Protein AF-0000000084827820 (afdb_homodimer)

Foldseek 3Di:
DDDPPDPDPPPPDPVVVPLDQDPVLCQVQVKAWDPDDDDDQTWIAHLPPRDIDRDSDPVSSVVVSVVCVVVCVVQPVDSVSSVVSSLVSVVVVVVVVLVPVPPPPPVSVLLLVLLQVLLVCLLVLHALQCQVVVLVVCCVVPVPPVSSVPRDSHNVSSLVSLLLVLLVLLLVVQVQLVPFQAKEKEWEWDAAPVRWIKIWIKMWTQRLSVLDIDIATNFMFTQPDDLALVSVLVRVVVVCVVSVHDCQRYAEYEYEYDPVCVNRVVSVVVVSCVVDLFRHHYAYFLLVLLVVLLVVLCVLVVVLLVLLLVLLCLQPVDPVSLVQQQVVCVVVPHPDRHAQHDDPVDLLSVLVNLLVCVSSVVSSLVSCVVRPVPSSVQCVDLQSVLVSLVCNQCVVVSSVLSVQSLDPLDFLQNNLVSLVVSLVVLVVCLVCCVPVVDPVVRPVSNVRPPPHSVSSSSSSVSSSVSSCVNCVVSVLVNLQSCCLQPLQDPPCSLVSNVVSCVVCVRNQVSRPVADPPCLSVLSVVVNVDPVLVPDDRVSSLSCCCNPPPSCVNVSSVSSSRRNYDNRNSNVVVLVVSLNVSCDPVNVPDDSSSSGSSSRSNRDDDNSVRDSSVVSVVVVD/DPDPPDPDPDPPDPVPVPLDQDPVLCQVLVKAWDPDPDDDQTWIAHLVPRDIDRDSDPVSSVVVSVVCVVVCVVQPVDSVSSVVSSVVSVVVVVVVVLVVVPPQPPVSVLLLVLLQVLLVCLLVLHALQCQVVVLVVCCVVPVPPVSSVPRDSHNVSSLVSLLLVLLVLLLVVQVQLVPFQAKEKEWEWDAAPVRWIKIWIKMWTQRLVVLDIDIATNFMFTQPDDLALVSVLVRVVVVCVVSVHDCQRYAEYEYEYDPVCVNRVVSVVVVSCVVDLFDHHYAYALLVLLVVLLVVLCVLVVVLLVLLLVLLCLQPVDPVSLVQQQVVCVVVPHPDRHAQHDDPVDLLSVLVNLLVCVSSVVSSLVSCVVRPVPSSVQCVPLQSVLVSLVCNQCVVVSSVLSVQSLDPLDFLQNNLVSLVVSLVVLVVCLVCCVPVVDPVVRPVSNVRPPPHSVSSSSSSVSSSVSSCVNCVVSVLVNLQSCCLQPLQDPPCSLVSNVVSCVVCVRNQVSRPVADPPCLSVLSVVVNPDPVLVPDDRVSSLSCCCNPPPSCVNVSSVSSSRRNYDNRNSNVVVLVVSLNVSCDPVNVPQDSSSSGSSSRSNRDDDNSVRDSSVVSVVVVD

pLDDT: mean 81.7, std 13.77, range [28.91, 98.19]

Structure (mmCIF, N/CA/C/O backbone):
data_AF-0000000084827820-model_v1
#
loop_
_entity.id
_entity.type
_entity.pdbx_description
1 polymer 'HAT C-terminal dimerisation domain-containing protein'
#
loop_
_atom_site.group_PDB
_atom_site.id
_atom_site.type_symbol
_atom_site.label_atom_id
_atom_site.label_alt_id
_atom_site.label_comp_id
_atom_site.label_asym_id
_atom_site.label_entity_id
_atom_site.label_seq_id
_atom_site.pdbx_PDB_ins_code
_atom_site.Cartn_x
_atom_site.Cartn_y
_atom_site.Cartn_z
_atom_site.occupancy
_atom_site.B_iso_or_equiv
_atom_site.auth_seq_id
_atom_site.auth_comp_id
_atom_site.auth_asym_id
_atom_site.auth_atom_id
_atom_site.pdbx_PDB_model_num
ATOM 1 N N . VAL A 1 1 ? 66.062 -42 -76.25 1 28.91 1 VAL A N 1
ATOM 2 C CA . VAL A 1 1 ? 64.75 -41.375 -76.125 1 28.91 1 VAL A CA 1
ATOM 3 C C . VAL A 1 1 ? 64.688 -40.75 -74.75 1 28.91 1 VAL A C 1
ATOM 5 O O . VAL A 1 1 ? 64.75 -41.438 -73.75 1 28.91 1 VAL A O 1
ATOM 8 N N . PRO A 1 2 ? 65 -39.594 -74.5 1 32.31 2 PRO A N 1
ATOM 9 C CA . PRO A 1 2 ? 65.125 -38.906 -73.25 1 32.31 2 PRO A CA 1
ATOM 10 C C . PRO A 1 2 ? 63.812 -38.812 -72.5 1 32.31 2 PRO A C 1
ATOM 12 O O . PRO A 1 2 ? 62.781 -38.562 -73.125 1 32.31 2 PRO A O 1
ATOM 15 N N . LYS A 1 3 ? 63.75 -39.531 -71.312 1 36.53 3 LYS A N 1
ATOM 16 C CA . LYS A 1 3 ? 62.562 -39.719 -70.438 1 36.53 3 LYS A CA 1
ATOM 17 C C . LYS A 1 3 ? 62.062 -38.344 -70 1 36.53 3 LYS A C 1
ATOM 19 O O . LYS A 1 3 ? 62.812 -37.531 -69.5 1 36.53 3 LYS A O 1
ATOM 24 N N . GLU A 1 4 ? 61.062 -37.812 -70.625 1 37.03 4 GLU A N 1
ATOM 25 C CA . GLU A 1 4 ? 60.469 -36.5 -70.375 1 37.03 4 GLU A CA 1
ATOM 26 C C . GLU A 1 4 ? 60.125 -36.312 -68.938 1 37.03 4 GLU A C 1
ATOM 28 O O . GLU A 1 4 ? 59.688 -37.25 -68.25 1 37.03 4 GLU A O 1
ATOM 33 N N . PRO A 1 5 ? 60.688 -35.281 -68.188 1 35.44 5 PRO A N 1
ATOM 34 C CA . PRO A 1 5 ? 60.562 -35 -66.75 1 35.44 5 PRO A CA 1
ATOM 35 C C . PRO A 1 5 ? 59.094 -34.875 -66.312 1 35.44 5 PRO A C 1
ATOM 37 O O . PRO A 1 5 ? 58.219 -34.5 -67.125 1 35.44 5 PRO A O 1
ATOM 40 N N . SER A 1 6 ? 58.625 -35.656 -65.312 1 32.16 6 SER A N 1
ATOM 41 C CA . SER A 1 6 ? 57.312 -35.812 -64.75 1 32.16 6 SER A CA 1
ATOM 42 C C . SER A 1 6 ? 56.75 -34.469 -64.312 1 32.16 6 SER A C 1
ATOM 44 O O . SER A 1 6 ? 57.469 -33.594 -63.844 1 32.16 6 SER A O 1
ATOM 46 N N . THR A 1 7 ? 55.781 -33.906 -64.938 1 31.78 7 THR A N 1
ATOM 47 C CA . THR A 1 7 ? 55 -32.656 -64.75 1 31.78 7 THR A CA 1
ATOM 48 C C . THR A 1 7 ? 54.719 -32.438 -63.281 1 31.78 7 THR A C 1
ATOM 50 O O . THR A 1 7 ? 54.312 -33.375 -62.562 1 31.78 7 THR A O 1
ATOM 53 N N . ALA A 1 8 ? 55.312 -31.406 -62.688 1 38.12 8 ALA A N 1
ATOM 54 C CA . ALA A 1 8 ? 55.188 -30.875 -61.312 1 38.12 8 ALA A CA 1
ATOM 55 C C . ALA A 1 8 ? 53.719 -30.859 -60.906 1 38.12 8 ALA A C 1
ATOM 57 O O . ALA A 1 8 ? 52.875 -30.281 -61.594 1 38.12 8 ALA A O 1
ATOM 58 N N . LYS A 1 9 ? 53.25 -31.875 -60.188 1 35.78 9 LYS A N 1
ATOM 59 C CA . LYS A 1 9 ? 51.938 -32.031 -59.562 1 35.78 9 LYS A CA 1
ATOM 60 C C . LYS A 1 9 ? 51.438 -30.703 -59 1 35.78 9 LYS A C 1
ATOM 62 O O . LYS A 1 9 ? 52.156 -30.031 -58.25 1 35.78 9 LYS A O 1
ATOM 67 N N . LYS A 1 10 ? 50.594 -29.984 -59.656 1 36.91 10 LYS A N 1
ATOM 68 C CA . LYS A 1 10 ? 49.906 -28.766 -59.25 1 36.91 10 LYS A CA 1
ATOM 69 C C . LYS A 1 10 ? 49.375 -28.875 -57.844 1 36.91 10 LYS A C 1
ATOM 71 O O . LYS A 1 10 ? 48.625 -29.797 -57.5 1 36.91 10 LYS A O 1
ATOM 76 N N . SER A 1 11 ? 50.125 -28.438 -56.844 1 36.88 11 SER A N 1
ATOM 77 C CA . SER A 1 11 ? 49.719 -28.297 -55.438 1 36.88 11 SER A CA 1
ATOM 78 C C . SER A 1 11 ? 48.375 -27.531 -55.344 1 36.88 11 SER A C 1
ATOM 80 O O . SER A 1 11 ? 48.25 -26.453 -55.906 1 36.88 11 SER A O 1
ATOM 82 N N . ARG A 1 12 ? 47.25 -28.234 -55.375 1 38.28 12 ARG A N 1
ATOM 83 C CA . ARG A 1 12 ? 45.906 -27.656 -55.219 1 38.28 12 ARG A CA 1
ATOM 84 C C . ARG A 1 12 ? 45.906 -26.578 -54.156 1 38.28 12 ARG A C 1
ATOM 86 O O . ARG A 1 12 ? 46.5 -26.766 -53.062 1 38.28 12 ARG A O 1
ATOM 93 N N . THR A 1 13 ? 45.938 -25.328 -54.531 1 38.59 13 THR A N 1
ATOM 94 C CA . THR A 1 13 ? 45.906 -24.156 -53.656 1 38.59 13 THR A CA 1
ATOM 95 C C . THR A 1 13 ? 44.812 -24.266 -52.625 1 38.59 13 THR A C 1
ATOM 97 O O . THR A 1 13 ? 43.812 -24.953 -52.844 1 38.59 13 THR A O 1
ATOM 100 N N . TRP A 1 14 ? 45.062 -23.812 -51.406 1 41.62 14 TRP A N 1
ATOM 101 C CA . TRP A 1 14 ? 44.281 -23.75 -50.156 1 41.62 14 TRP A CA 1
ATOM 102 C C . TRP A 1 14 ? 42.875 -23.281 -50.438 1 41.62 14 TRP A C 1
ATOM 104 O O . TRP A 1 14 ? 41.938 -23.781 -49.812 1 41.62 14 TRP A O 1
ATOM 114 N N . LYS A 1 15 ? 42.75 -22.281 -51.344 1 44.28 15 LYS A N 1
ATOM 115 C CA . LYS A 1 15 ? 41.438 -21.656 -51.625 1 44.28 15 LYS A CA 1
ATOM 116 C C . LYS A 1 15 ? 40.469 -22.656 -52.25 1 44.28 15 LYS A C 1
ATOM 118 O O . LYS A 1 15 ? 39.281 -22.594 -51.969 1 44.28 15 LYS A O 1
ATOM 123 N N . GLU A 1 16 ? 40.906 -23.359 -53.125 1 43.84 16 GLU A N 1
ATOM 124 C CA . GLU A 1 16 ? 40.062 -24.266 -53.875 1 43.84 16 GLU A CA 1
ATOM 125 C C . GLU A 1 16 ? 39.562 -25.422 -53 1 43.84 16 GLU A C 1
ATOM 127 O O . GLU A 1 16 ? 38.469 -25.953 -53.25 1 43.84 16 GLU A O 1
ATOM 132 N N . GLU A 1 17 ? 40.594 -26.031 -52.156 1 41.72 17 GLU A N 1
ATOM 133 C CA . GLU A 1 17 ? 40.062 -27.109 -51.312 1 41.72 17 GLU A CA 1
ATOM 134 C C . GLU A 1 17 ? 39.156 -26.562 -50.219 1 41.72 17 GLU A C 1
ATOM 136 O O . GLU A 1 17 ? 39.594 -25.719 -49.406 1 41.72 17 GLU A O 1
ATOM 141 N N . LYS A 1 18 ? 38.062 -25.828 -50.469 1 46.19 18 LYS A N 1
ATOM 142 C CA . LYS A 1 18 ? 37.031 -25.422 -49.531 1 46.19 18 LYS A CA 1
ATOM 143 C C . LYS A 1 18 ? 37.094 -26.234 -48.219 1 46.19 18 LYS A C 1
ATOM 145 O O . LYS A 1 18 ? 36.25 -27.109 -48 1 46.19 18 LYS A O 1
ATOM 150 N N . ARG A 1 19 ? 38.281 -26.234 -47.625 1 52.59 19 ARG A N 1
ATOM 151 C CA . ARG A 1 19 ? 38.438 -27.031 -46.406 1 52.59 19 ARG A CA 1
ATOM 152 C C . ARG A 1 19 ? 37.656 -26.422 -45.25 1 52.59 19 ARG A C 1
ATOM 154 O O . ARG A 1 19 ? 37.875 -25.266 -44.875 1 52.59 19 ARG A O 1
ATOM 161 N N . ALA A 1 20 ? 36.469 -26.672 -45.188 1 64.38 20 ALA A N 1
ATOM 162 C CA . ALA A 1 20 ? 35.594 -26.266 -44.094 1 64.38 20 ALA A CA 1
ATOM 163 C C . ALA A 1 20 ? 35.781 -27.172 -42.875 1 64.38 20 ALA A C 1
ATOM 165 O O . ALA A 1 20 ? 36.125 -28.344 -43.031 1 64.38 20 ALA A O 1
ATOM 166 N N . PHE A 1 21 ? 35.938 -26.562 -41.656 1 73.81 21 PHE A N 1
ATOM 167 C CA . PHE A 1 21 ? 35.938 -27.312 -40.406 1 73.81 21 PHE A CA 1
ATOM 168 C C . PHE A 1 21 ? 34.812 -28.328 -40.375 1 73.81 21 PHE A C 1
ATOM 170 O O . PHE A 1 21 ? 33.688 -28.031 -40.75 1 73.81 21 PHE A O 1
ATOM 177 N N . GLN A 1 22 ? 35.188 -29.641 -40.219 1 73.81 22 GLN A N 1
ATOM 178 C CA . GLN A 1 22 ? 34.188 -30.688 -40.125 1 73.81 22 GLN A CA 1
ATOM 179 C C . GLN A 1 22 ? 33.781 -30.922 -38.688 1 73.81 22 GLN A C 1
ATOM 181 O O . GLN A 1 22 ? 34.625 -31.031 -37.781 1 73.81 22 GLN A O 1
ATOM 186 N N . ASP A 1 23 ? 32.5 -30.938 -38.406 1 75.31 23 ASP A N 1
ATOM 187 C CA . ASP A 1 23 ? 31.953 -31.094 -37.062 1 75.31 23 ASP A CA 1
ATOM 188 C C . ASP A 1 23 ? 32.438 -32.375 -36.406 1 75.31 23 ASP A C 1
ATOM 190 O O . ASP A 1 23 ? 32.562 -32.438 -35.188 1 75.31 23 ASP A O 1
ATOM 194 N N . LYS A 1 24 ? 32.781 -33.406 -37.188 1 78.38 24 LYS A N 1
ATOM 195 C CA . LYS A 1 24 ? 33.281 -34.688 -36.656 1 78.38 24 LYS A CA 1
ATOM 196 C C . LYS A 1 24 ? 34.625 -34.5 -35.969 1 78.38 24 LYS A C 1
ATOM 198 O O . LYS A 1 24 ? 35 -35.312 -35.094 1 78.38 24 LYS A O 1
ATOM 203 N N . TRP A 1 25 ? 35.344 -33.438 -36.281 1 80.38 25 TRP A N 1
ATOM 204 C CA . TRP A 1 25 ? 36.688 -33.188 -35.75 1 80.38 25 TRP A CA 1
ATOM 205 C C . TRP A 1 25 ? 36.594 -32.719 -34.281 1 80.38 25 TRP A C 1
ATOM 207 O O . TRP A 1 25 ? 37.562 -32.875 -33.531 1 80.38 25 TRP A O 1
ATOM 217 N N . GLU A 1 26 ? 35.5 -32.188 -33.875 1 82.88 26 GLU A N 1
ATOM 218 C CA . GLU A 1 26 ? 35.344 -31.656 -32.531 1 82.88 26 GLU A CA 1
ATOM 219 C C . GLU A 1 26 ? 35.5 -32.781 -31.5 1 82.88 26 GLU A C 1
ATOM 221 O O . GLU A 1 26 ? 36.281 -32.625 -30.547 1 82.88 26 GLU A O 1
ATOM 226 N N . MET A 1 27 ? 34.875 -33.875 -31.812 1 81.06 27 MET A N 1
ATOM 227 C CA . MET A 1 27 ? 34.906 -35 -30.891 1 81.06 27 MET A CA 1
ATOM 228 C C . MET A 1 27 ? 36.156 -35.875 -31.156 1 81.06 27 MET A C 1
ATOM 230 O O . MET A 1 27 ? 36.75 -36.406 -30.234 1 81.06 27 MET A O 1
ATOM 234 N N . GLN A 1 28 ? 36.562 -36 -32.375 1 81.62 28 GLN A N 1
ATOM 235 C CA . GLN A 1 28 ? 37.656 -36.906 -32.75 1 81.62 28 GLN A CA 1
ATOM 236 C C . GLN A 1 28 ? 39 -36.344 -32.344 1 81.62 28 GLN A C 1
ATOM 238 O O . GLN A 1 28 ? 39.844 -37.094 -31.859 1 81.62 28 GLN A O 1
ATOM 243 N N . PHE A 1 29 ? 39.094 -34.969 -32.375 1 84.81 29 PHE A N 1
ATOM 244 C CA . PHE A 1 29 ? 40.375 -34.344 -32.094 1 84.81 29 PHE A CA 1
ATOM 245 C C . PHE A 1 29 ? 40.281 -33.312 -30.984 1 84.81 29 PHE A C 1
ATOM 247 O O . PHE A 1 29 ? 41.281 -32.656 -30.641 1 84.81 29 PHE A O 1
ATOM 254 N N . LEU A 1 30 ? 39.125 -33.156 -30.375 1 86.75 30 LEU A N 1
ATOM 255 C CA . LEU A 1 30 ? 38.844 -32.219 -29.281 1 86.75 30 LEU A CA 1
ATOM 256 C C . LEU A 1 30 ? 39.219 -30.781 -29.672 1 86.75 30 LEU A C 1
ATOM 258 O O . LEU A 1 30 ? 39.969 -30.125 -28.953 1 86.75 30 LEU A O 1
ATOM 262 N N . VAL A 1 31 ? 38.75 -30.391 -30.812 1 86.94 31 VAL A N 1
ATOM 263 C CA . VAL A 1 31 ? 38.969 -29.047 -31.344 1 86.94 31 VAL A CA 1
ATOM 264 C C . VAL A 1 31 ? 37.625 -28.406 -31.703 1 86.94 31 VAL A C 1
ATOM 266 O O . VAL A 1 31 ? 36.656 -29.125 -32 1 86.94 31 VAL A O 1
ATOM 269 N N . PHE A 1 32 ? 37.469 -27.078 -31.5 1 84.69 32 PHE A N 1
ATOM 270 C CA . PHE A 1 32 ? 36.281 -26.406 -31.922 1 84.69 32 PHE A CA 1
ATOM 271 C C . PHE A 1 32 ? 36.594 -25.125 -32.688 1 84.69 32 PHE A C 1
ATOM 273 O O . PHE A 1 32 ? 37.688 -24.578 -32.531 1 84.69 32 PHE A O 1
ATOM 280 N N . LEU A 1 33 ? 35.688 -24.828 -33.562 1 77 33 LEU A N 1
ATOM 281 C CA . LEU A 1 33 ? 35.906 -23.672 -34.406 1 77 33 LEU A CA 1
ATOM 282 C C . LEU A 1 33 ? 35.688 -22.375 -33.625 1 77 33 LEU A C 1
ATOM 284 O O . LEU A 1 33 ? 34.688 -22.234 -32.906 1 77 33 LEU A O 1
ATOM 288 N N . LYS A 1 34 ? 36.719 -21.547 -33.594 1 73.12 34 LYS A N 1
ATOM 289 C CA . LYS A 1 34 ? 36.594 -20.203 -33.031 1 73.12 34 LYS A CA 1
ATOM 290 C C . LYS A 1 34 ? 35.656 -19.344 -33.875 1 73.12 34 LYS A C 1
ATOM 292 O O . LYS A 1 34 ? 35.844 -19.234 -35.094 1 73.12 34 LYS A O 1
ATOM 297 N N . GLN A 1 35 ? 34.469 -19.078 -33.406 1 61.72 35 GLN A N 1
ATOM 298 C CA . GLN A 1 35 ? 33.531 -18.234 -34.156 1 61.72 35 GLN A CA 1
ATOM 299 C C . GLN A 1 35 ? 34.156 -16.891 -34.5 1 61.72 35 GLN A C 1
ATOM 301 O O . GLN A 1 35 ? 34.594 -16.141 -33.625 1 61.72 35 GLN A O 1
ATOM 306 N N . ALA A 1 36 ? 34.906 -16.922 -35.562 1 51.28 36 ALA A N 1
ATOM 307 C CA . ALA A 1 36 ? 35.594 -15.727 -36.031 1 51.28 36 ALA A CA 1
ATOM 308 C C . ALA A 1 36 ? 34.625 -14.672 -36.531 1 51.28 36 ALA A C 1
ATOM 310 O O . ALA A 1 36 ? 33.531 -15.008 -36.969 1 51.28 36 ALA A O 1
ATOM 311 N N . ASP A 1 37 ? 34.844 -13.297 -36.156 1 46.84 37 ASP A N 1
ATOM 312 C CA . ASP A 1 37 ? 34.25 -12.164 -36.844 1 46.84 37 ASP A CA 1
ATOM 313 C C . ASP A 1 37 ? 34.312 -12.359 -38.375 1 46.84 37 ASP A C 1
ATOM 315 O O . ASP A 1 37 ? 35.062 -13.195 -38.875 1 46.84 37 ASP A O 1
ATOM 319 N N . SER A 1 38 ? 33.656 -11.43 -39.219 1 44.91 38 SER A N 1
ATOM 320 C CA . SER A 1 38 ? 33.406 -11.445 -40.656 1 44.91 38 SER A CA 1
ATOM 321 C C . SER A 1 38 ? 34.562 -12.094 -41.406 1 44.91 38 SER A C 1
ATOM 323 O O . SER A 1 38 ? 34.344 -12.883 -42.312 1 44.91 38 SER A O 1
ATOM 325 N N . ASN A 1 39 ? 35.75 -11.391 -41.531 1 46.19 39 ASN A N 1
ATOM 326 C CA . ASN A 1 39 ? 36.719 -11.523 -42.625 1 46.19 39 ASN A CA 1
ATOM 327 C C . ASN A 1 39 ? 37.812 -12.555 -42.281 1 46.19 39 ASN A C 1
ATOM 329 O O . ASN A 1 39 ? 38.812 -12.672 -43 1 46.19 39 ASN A O 1
ATOM 333 N N . CYS A 1 40 ? 37.969 -13.086 -41.125 1 50.38 40 CYS A N 1
ATOM 334 C CA . CYS A 1 40 ? 39.219 -13.781 -40.875 1 50.38 40 CYS A CA 1
ATOM 335 C C . CYS A 1 40 ? 39.062 -15.281 -41.094 1 50.38 40 CYS A C 1
ATOM 337 O O . CYS A 1 40 ? 37.938 -15.805 -41.031 1 50.38 40 CYS A O 1
ATOM 339 N N . ASP A 1 41 ? 40.188 -15.992 -41.469 1 58.19 41 ASP A N 1
ATOM 340 C CA . ASP A 1 41 ? 40.438 -17.406 -41.688 1 58.19 41 ASP A CA 1
ATOM 341 C C . ASP A 1 41 ? 39.906 -18.25 -40.531 1 58.19 41 ASP A C 1
ATOM 343 O O . ASP A 1 41 ? 39.906 -17.812 -39.375 1 58.19 41 ASP A O 1
ATOM 347 N N . GLN A 1 42 ? 39.094 -19.172 -40.812 1 68.12 42 GLN A N 1
ATOM 348 C CA . GLN A 1 42 ? 38.594 -20.141 -39.812 1 68.12 42 GLN A CA 1
ATOM 349 C C . GLN A 1 42 ? 39.719 -20.656 -38.938 1 68.12 42 GLN A C 1
ATOM 351 O O . GLN A 1 42 ? 40.781 -21.016 -39.438 1 68.12 42 GLN A O 1
ATOM 356 N N . VAL A 1 43 ? 39.688 -20.297 -37.656 1 78.31 43 VAL A N 1
ATOM 357 C CA . VAL A 1 43 ? 40.688 -20.766 -36.688 1 78.31 43 VAL A CA 1
ATOM 358 C C . VAL A 1 43 ? 40.031 -21.781 -35.75 1 78.31 43 VAL A C 1
ATOM 360 O O . VAL A 1 43 ? 38.906 -21.578 -35.281 1 78.31 43 VAL A O 1
ATOM 363 N N . ALA A 1 44 ? 40.688 -22.953 -35.688 1 82.5 44 ALA A N 1
ATOM 364 C CA . ALA A 1 44 ? 40.219 -23.969 -34.75 1 82.5 44 ALA A CA 1
ATOM 365 C C . ALA A 1 44 ? 40.969 -23.844 -33.406 1 82.5 44 ALA A C 1
ATOM 367 O O . ALA A 1 44 ? 42.125 -23.422 -33.375 1 82.5 44 ALA A O 1
ATOM 368 N N . VAL A 1 45 ? 40.375 -24.062 -32.312 1 85.81 45 VAL A N 1
ATOM 369 C CA . VAL A 1 45 ? 40.938 -24.016 -30.969 1 85.81 45 VAL A CA 1
ATOM 370 C C . VAL A 1 45 ? 40.906 -25.406 -30.344 1 85.81 45 VAL A C 1
ATOM 372 O O . VAL A 1 45 ? 39.906 -26.109 -30.422 1 85.81 45 VAL A O 1
ATOM 375 N N . CYS A 1 46 ? 42 -25.859 -29.734 1 84.25 46 CYS A N 1
ATOM 376 C CA . CYS A 1 46 ? 42.094 -27.125 -29.031 1 84.25 46 CYS A CA 1
ATOM 377 C C . CYS A 1 46 ? 41.438 -27.031 -27.656 1 84.25 46 CYS A C 1
ATOM 379 O O . CYS A 1 46 ? 41.75 -26.109 -26.875 1 84.25 46 CYS A O 1
ATOM 381 N N . ALA A 1 47 ? 40.594 -27.859 -27.234 1 84.94 47 ALA A N 1
ATOM 382 C CA . ALA A 1 47 ? 39.875 -27.859 -25.969 1 84.94 47 ALA A CA 1
ATOM 383 C C . ALA A 1 47 ? 40.812 -28.25 -24.812 1 84.94 47 ALA A C 1
ATOM 385 O O . ALA A 1 47 ? 40.531 -27.938 -23.656 1 84.94 47 ALA A O 1
ATOM 386 N N . VAL A 1 48 ? 41.969 -28.891 -25.109 1 81.56 48 VAL A N 1
ATOM 387 C CA . VAL A 1 48 ? 42.875 -29.406 -24.078 1 81.56 48 VAL A CA 1
ATOM 388 C C . VAL A 1 48 ? 43.906 -28.344 -23.719 1 81.56 48 VAL A C 1
ATOM 390 O O . VAL A 1 48 ? 44.062 -28 -22.547 1 81.56 48 VAL A O 1
ATOM 393 N N . CYS A 1 49 ? 44.594 -27.75 -24.609 1 81.31 49 CYS A N 1
ATOM 394 C CA . CYS A 1 49 ? 45.688 -26.828 -24.297 1 81.31 49 CYS A CA 1
ATOM 395 C C . CYS A 1 49 ? 45.281 -25.391 -24.641 1 81.31 49 CYS A C 1
ATOM 397 O O . CYS A 1 49 ? 46.031 -24.453 -24.359 1 81.31 49 CYS A O 1
ATOM 399 N N . LYS A 1 50 ? 44.156 -25.062 -25.328 1 80.88 50 LYS A N 1
ATOM 400 C CA . LYS A 1 50 ? 43.562 -23.766 -25.656 1 80.88 50 LYS A CA 1
ATOM 401 C C . LYS A 1 50 ? 44.406 -23.031 -26.703 1 80.88 50 LYS A C 1
ATOM 403 O O . LYS A 1 50 ? 44.219 -21.828 -26.922 1 80.88 50 LYS A O 1
ATOM 408 N N . LYS A 1 51 ? 45.219 -23.703 -27.453 1 81.5 51 LYS A N 1
ATOM 409 C CA . LYS A 1 51 ? 46.031 -23.078 -28.5 1 81.5 51 LYS A CA 1
ATOM 410 C C . LYS A 1 51 ? 45.25 -23.016 -29.812 1 81.5 51 LYS A C 1
ATOM 412 O O . LYS A 1 51 ? 44.406 -23.875 -30.094 1 81.5 51 LYS A O 1
ATOM 417 N N . GLU A 1 52 ? 45.5 -21.969 -30.562 1 81.19 52 GLU A N 1
ATOM 418 C CA . GLU A 1 52 ? 44.844 -21.766 -31.844 1 81.19 52 GLU A CA 1
ATOM 419 C C . GLU A 1 52 ? 45.531 -22.516 -32.969 1 81.19 52 GLU A C 1
ATOM 421 O O . GLU A 1 52 ? 46.781 -22.547 -33.031 1 81.19 52 GLU A O 1
ATOM 426 N N . ILE A 1 53 ? 44.688 -23.312 -33.75 1 80.81 53 ILE A N 1
ATOM 427 C CA . ILE A 1 53 ? 45.188 -24.031 -34.938 1 80.81 53 ILE A CA 1
ATOM 428 C C . ILE A 1 53 ? 44.75 -23.312 -36.188 1 80.81 53 ILE A C 1
ATOM 430 O O . ILE A 1 53 ? 43.562 -23.297 -36.531 1 80.81 53 ILE A O 1
ATOM 434 N N . HIS A 1 54 ? 45.594 -22.703 -36.844 1 78.44 54 HIS A N 1
ATOM 435 C CA . HIS A 1 54 ? 45.281 -21.844 -38 1 78.44 54 HIS A CA 1
ATOM 436 C C . HIS A 1 54 ? 45.125 -22.656 -39.281 1 78.44 54 HIS A C 1
ATOM 438 O O . HIS A 1 54 ? 44.438 -22.234 -40.188 1 78.44 54 HIS A O 1
ATOM 444 N N . GLN A 1 55 ? 45.719 -23.828 -39.344 1 76.44 55 GLN A N 1
ATOM 445 C CA . GLN A 1 55 ? 45.594 -24.688 -40.531 1 76.44 55 GLN A CA 1
ATOM 446 C C . GLN A 1 55 ? 44.406 -25.641 -40.375 1 76.44 55 GLN A C 1
ATOM 448 O O . GLN A 1 55 ? 44.5 -26.641 -39.656 1 76.44 55 GLN A O 1
ATOM 453 N N . ILE A 1 56 ? 43.25 -25.312 -40.969 1 75.81 56 ILE A N 1
ATOM 454 C CA . ILE A 1 56 ? 42.062 -26.141 -40.875 1 75.81 56 ILE A CA 1
ATOM 455 C C . ILE A 1 56 ? 42.156 -27.328 -41.812 1 75.81 56 ILE A C 1
ATOM 457 O O . ILE A 1 56 ? 41.469 -27.359 -42.844 1 75.81 56 ILE A O 1
ATOM 461 N N . LYS A 1 57 ? 43.094 -28.344 -41.656 1 77.94 57 LYS A N 1
ATOM 462 C CA . LYS A 1 57 ? 43.312 -29.609 -42.375 1 77.94 57 LYS A CA 1
ATOM 463 C C . LYS A 1 57 ? 43.25 -30.781 -41.406 1 77.94 57 LYS A C 1
ATOM 465 O O . LYS A 1 57 ? 43.625 -30.656 -40.25 1 77.94 57 LYS A O 1
ATOM 470 N N . MET A 1 58 ? 42.688 -31.891 -41.844 1 79.31 58 MET A N 1
ATOM 471 C CA . MET A 1 58 ? 42.562 -33.094 -41 1 79.31 58 MET A CA 1
ATOM 472 C C . MET A 1 58 ? 43.938 -33.5 -40.438 1 79.31 58 MET A C 1
ATOM 474 O O . MET A 1 58 ? 44.031 -33.812 -39.281 1 79.31 58 MET A O 1
ATOM 478 N N . TYR A 1 59 ? 44.938 -33.469 -41.281 1 80 59 TYR A N 1
ATOM 479 C CA . TYR A 1 59 ? 46.281 -33.875 -40.875 1 80 59 TYR A CA 1
ATOM 480 C C . TYR A 1 59 ? 46.812 -32.969 -39.781 1 80 59 TYR A C 1
ATOM 482 O O . TYR A 1 59 ? 47.469 -33.406 -38.844 1 80 59 TYR A O 1
ATOM 490 N N . ALA A 1 60 ? 46.531 -31.641 -39.906 1 81.88 60 ALA A N 1
ATOM 491 C CA . ALA A 1 60 ? 47 -30.672 -38.906 1 81.88 60 ALA A CA 1
ATOM 492 C C . ALA A 1 60 ? 46.281 -30.906 -37.562 1 81.88 60 ALA A C 1
ATOM 494 O O . ALA A 1 60 ? 46.906 -30.828 -36.5 1 81.88 60 ALA A O 1
ATOM 495 N N . MET A 1 61 ? 45.094 -31.234 -37.562 1 81.75 61 MET A N 1
ATOM 496 C CA . MET A 1 61 ? 44.312 -31.516 -36.344 1 81.75 61 MET A CA 1
ATOM 497 C C . MET A 1 61 ? 44.75 -32.812 -35.719 1 81.75 61 MET A C 1
ATOM 499 O O . MET A 1 61 ? 44.875 -32.906 -34.469 1 81.75 61 MET A O 1
ATOM 503 N N . GLN A 1 62 ? 44.969 -33.812 -36.562 1 81.88 62 GLN A N 1
ATOM 504 C CA . GLN A 1 62 ? 45.438 -35.094 -36.062 1 81.88 62 GLN A CA 1
ATOM 505 C C . GLN A 1 62 ? 46.812 -35 -35.438 1 81.88 62 GLN A C 1
ATOM 507 O O . GLN A 1 62 ? 47.094 -35.594 -34.406 1 81.88 62 GLN A O 1
ATOM 512 N N . ARG A 1 63 ? 47.688 -34.25 -36.031 1 82.88 63 ARG A N 1
ATOM 513 C CA . ARG A 1 63 ? 49.031 -34.062 -35.531 1 82.88 63 ARG A CA 1
ATOM 514 C C . ARG A 1 63 ? 49 -33.375 -34.156 1 82.88 63 ARG A C 1
ATOM 516 O O . ARG A 1 63 ? 49.688 -33.75 -33.219 1 82.88 63 ARG A O 1
ATOM 523 N N . HIS A 1 64 ? 48.188 -32.281 -34.031 1 85.12 64 HIS A N 1
ATOM 524 C CA . HIS A 1 64 ? 48.031 -31.578 -32.75 1 85.12 64 HIS A CA 1
ATOM 525 C C . HIS A 1 64 ? 47.438 -32.5 -31.688 1 85.12 64 HIS A C 1
ATOM 527 O O . HIS A 1 64 ? 47.906 -32.5 -30.547 1 85.12 64 HIS A O 1
ATOM 533 N N . TYR A 1 65 ? 46.469 -33.281 -32.062 1 85.56 65 TYR A N 1
ATOM 534 C CA . TYR A 1 65 ? 45.844 -34.25 -31.156 1 85.56 65 TYR A CA 1
ATOM 535 C C . TYR A 1 65 ? 46.875 -35.281 -30.656 1 85.56 65 TYR A C 1
ATOM 537 O O . TYR A 1 65 ? 46.875 -35.625 -29.484 1 85.56 65 TYR A O 1
ATOM 545 N N . ASN A 1 66 ? 47.688 -35.781 -31.516 1 81.94 66 ASN A N 1
ATOM 546 C CA . ASN A 1 66 ? 48.688 -36.812 -31.172 1 81.94 66 ASN A CA 1
ATOM 547 C C . ASN A 1 66 ? 49.688 -36.281 -30.172 1 81.94 66 ASN A C 1
ATOM 549 O O . ASN A 1 66 ? 50.281 -37.062 -29.422 1 81.94 66 ASN A O 1
ATOM 553 N N . THR A 1 67 ? 49.844 -34.906 -30.188 1 82.19 67 THR A N 1
ATOM 554 C CA . THR A 1 67 ? 50.75 -34.344 -29.203 1 82.19 67 THR A CA 1
ATOM 555 C C . THR A 1 67 ? 50.156 -34.406 -27.797 1 82.19 67 THR A C 1
ATOM 557 O O . THR A 1 67 ? 50.875 -34.406 -26.812 1 82.19 67 THR A O 1
ATOM 560 N N . HIS A 1 68 ? 48.875 -34.469 -27.719 1 80.25 68 HIS A N 1
ATOM 561 C CA . HIS A 1 68 ? 48.188 -34.469 -26.438 1 80.25 68 HIS A CA 1
ATOM 562 C C . HIS A 1 68 ? 47.531 -35.812 -26.172 1 80.25 68 HIS A C 1
ATOM 564 O O . HIS A 1 68 ? 46.719 -35.938 -25.234 1 80.25 68 HIS A O 1
ATOM 570 N N . VAL A 1 69 ? 47.75 -36.75 -26.922 1 76.81 69 VAL A N 1
ATOM 571 C CA . VAL A 1 69 ? 47.094 -38.062 -26.859 1 76.81 69 VAL A CA 1
ATOM 572 C C . VAL A 1 69 ? 47.344 -38.719 -25.5 1 76.81 69 VAL A C 1
ATOM 574 O O . VAL A 1 69 ? 46.469 -39.344 -24.938 1 76.81 69 VAL A O 1
ATOM 577 N N . GLY A 1 70 ? 48.438 -38.594 -24.953 1 76.31 70 GLY A N 1
ATOM 578 C CA . GLY A 1 70 ? 48.75 -39.094 -23.625 1 76.31 70 GLY A CA 1
ATOM 579 C C . GLY A 1 70 ? 47.875 -38.5 -22.531 1 76.31 70 GLY A C 1
ATOM 580 O O . GLY A 1 70 ? 47.344 -39.219 -21.688 1 76.31 70 GLY A O 1
ATOM 581 N N . GLU A 1 71 ? 47.781 -37.219 -22.562 1 76.94 71 GLU A N 1
ATOM 582 C CA . GLU A 1 71 ? 46.938 -36.531 -21.594 1 76.94 71 GLU A CA 1
ATOM 583 C C . GLU A 1 71 ? 45.469 -36.844 -21.781 1 76.94 71 GLU A C 1
ATOM 585 O O . GLU A 1 71 ? 44.719 -37.031 -20.812 1 76.94 71 GLU A O 1
ATOM 590 N N . VAL A 1 72 ? 45 -36.969 -23 1 76.25 72 VAL A N 1
ATOM 591 C CA . VAL A 1 72 ? 43.625 -37.25 -23.359 1 76.25 72 VAL A CA 1
ATOM 592 C C . VAL A 1 72 ? 43.25 -38.688 -22.969 1 76.25 72 VAL A C 1
ATOM 594 O O . VAL A 1 72 ? 42.156 -38.906 -22.422 1 76.25 72 VAL A O 1
ATOM 597 N N . LYS A 1 73 ? 44.125 -39.625 -23.172 1 74.94 73 LYS A N 1
ATOM 598 C CA . LYS A 1 73 ? 43.875 -41 -22.797 1 74.94 73 LYS A CA 1
ATOM 599 C C . LYS A 1 73 ? 43.844 -41.156 -21.266 1 74.94 73 LYS A C 1
ATOM 601 O O . LYS A 1 73 ? 43.125 -42 -20.75 1 74.94 73 LYS A O 1
ATOM 606 N N . LYS A 1 74 ? 44.531 -40.375 -20.656 1 75.5 74 LYS A N 1
ATOM 607 C CA . LYS A 1 74 ? 44.625 -40.438 -19.188 1 75.5 74 LYS A CA 1
ATOM 608 C C . LYS A 1 74 ? 43.438 -39.75 -18.547 1 75.5 74 LYS A C 1
ATOM 610 O O . LYS A 1 74 ? 42.875 -40.281 -17.562 1 75.5 74 LYS A O 1
ATOM 615 N N . HIS A 1 75 ? 43.031 -38.656 -19.031 1 73.81 75 HIS A N 1
ATOM 616 C CA . HIS A 1 75 ? 42.062 -37.875 -18.297 1 73.81 75 HIS A CA 1
ATOM 617 C C . HIS A 1 75 ? 40.75 -37.812 -19.031 1 73.81 75 HIS A C 1
ATOM 619 O O . HIS A 1 75 ? 39.688 -37.562 -18.422 1 73.81 75 HIS A O 1
ATOM 625 N N . TYR A 1 76 ? 40.719 -37.969 -20.359 1 72.5 76 TYR A N 1
ATOM 626 C CA . TYR A 1 76 ? 39.531 -37.719 -21.156 1 72.5 76 TYR A CA 1
ATOM 627 C C . TYR A 1 76 ? 39.25 -38.906 -22.094 1 72.5 76 TYR A C 1
ATOM 629 O O . TYR A 1 76 ? 39.125 -38.719 -23.297 1 72.5 76 TYR A O 1
ATOM 637 N N . ASN A 1 77 ? 39.25 -40.156 -21.531 1 72.94 77 ASN A N 1
ATOM 638 C CA . ASN A 1 77 ? 39.062 -41.375 -22.297 1 72.94 77 ASN A CA 1
ATOM 639 C C . ASN A 1 77 ? 37.594 -41.594 -22.672 1 72.94 77 ASN A C 1
ATOM 641 O O . ASN A 1 77 ? 37.281 -42.188 -23.703 1 72.94 77 ASN A O 1
ATOM 645 N N . ASP A 1 78 ? 36.719 -41.094 -21.875 1 71.56 78 ASP A N 1
ATOM 646 C CA . ASP A 1 78 ? 35.312 -41.344 -22.062 1 71.56 78 ASP A CA 1
ATOM 647 C C . ASP A 1 78 ? 34.656 -40.188 -22.844 1 71.56 78 ASP A C 1
ATOM 649 O O . ASP A 1 78 ? 35.125 -39.031 -22.75 1 71.56 78 ASP A O 1
ATOM 653 N N . ASN A 1 79 ? 33.75 -40.531 -23.797 1 69.69 79 ASN A N 1
ATOM 654 C CA . ASN A 1 79 ? 33.062 -39.562 -24.625 1 69.69 79 ASN A CA 1
ATOM 655 C C . ASN A 1 79 ? 32.406 -38.469 -23.781 1 69.69 79 ASN A C 1
ATOM 657 O O . ASN A 1 79 ? 32.375 -37.281 -24.188 1 69.69 79 ASN A O 1
ATOM 661 N N . PHE A 1 80 ? 32.062 -38.844 -22.688 1 69.38 80 PHE A N 1
ATOM 662 C CA . PHE A 1 80 ? 31.422 -37.875 -21.781 1 69.38 80 PHE A CA 1
ATOM 663 C C . PHE A 1 80 ? 32.438 -36.844 -21.312 1 69.38 80 PHE A C 1
ATOM 665 O O . PHE A 1 80 ? 32.125 -35.656 -21.312 1 69.38 80 PHE A O 1
ATOM 672 N N . GLN A 1 81 ? 33.469 -37.312 -20.984 1 74.38 81 GLN A N 1
ATOM 673 C CA . GLN A 1 81 ? 34.531 -36.406 -20.5 1 74.38 81 GLN A CA 1
ATOM 674 C C . GLN A 1 81 ? 35.031 -35.5 -21.625 1 74.38 81 GLN A C 1
ATOM 676 O O . GLN A 1 81 ? 35.344 -34.344 -21.391 1 74.38 81 GLN A O 1
ATOM 681 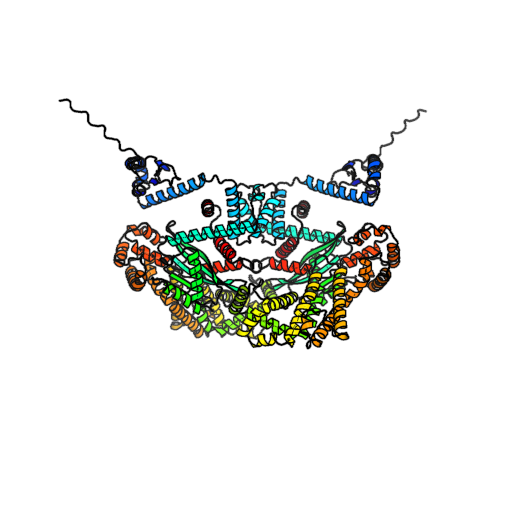N N . ARG A 1 82 ? 35.031 -36 -22.656 1 76.31 82 ARG A N 1
ATOM 682 C CA . ARG A 1 82 ? 35.469 -35.25 -23.844 1 76.31 82 ARG A CA 1
ATOM 683 C C . ARG A 1 82 ? 34.469 -34.156 -24.172 1 76.31 82 ARG A C 1
ATOM 685 O O . ARG A 1 82 ? 34.844 -33 -24.438 1 76.31 82 ARG A O 1
ATOM 692 N N . CYS A 1 83 ? 33.312 -34.469 -24.094 1 74.5 83 CYS A N 1
ATOM 693 C CA . CYS A 1 83 ? 32.25 -33.5 -24.359 1 74.5 83 CYS A CA 1
ATOM 694 C C . CYS A 1 83 ? 32.219 -32.375 -23.312 1 74.5 83 CYS A C 1
ATOM 696 O O . CYS A 1 83 ? 32.062 -31.203 -23.641 1 74.5 83 CYS A O 1
ATOM 698 N N . LYS A 1 84 ? 32.438 -32.688 -22.141 1 75.62 84 LYS A N 1
ATOM 699 C CA . LYS A 1 84 ? 32.5 -31.734 -21.062 1 75.62 84 LYS A CA 1
ATOM 700 C C . LYS A 1 84 ? 33.688 -30.766 -21.25 1 75.62 84 LYS A C 1
ATOM 702 O O . LYS A 1 84 ? 33.531 -29.562 -21.031 1 75.62 84 LYS A O 1
ATOM 707 N N . LEU A 1 85 ? 34.688 -31.344 -21.609 1 79.25 85 LEU A N 1
ATOM 708 C CA . LEU A 1 85 ? 35.875 -30.547 -21.859 1 79.25 85 LEU A CA 1
ATOM 709 C C . LEU A 1 85 ? 35.656 -29.578 -23.016 1 79.25 85 LEU A C 1
ATOM 711 O O . LEU A 1 85 ? 36.031 -28.406 -22.953 1 79.25 85 LEU A O 1
ATOM 715 N N . LEU A 1 86 ? 35.062 -30.109 -23.953 1 80.31 86 LEU A N 1
ATOM 716 C CA . LEU A 1 86 ? 34.781 -29.281 -25.125 1 80.31 86 LEU A CA 1
ATOM 717 C C . LEU A 1 86 ? 33.812 -28.156 -24.781 1 80.31 86 LEU A C 1
ATOM 719 O O . LEU A 1 86 ? 34.031 -27 -25.156 1 80.31 86 LEU A O 1
ATOM 723 N N . ASN A 1 87 ? 32.844 -28.422 -24.125 1 75.69 87 ASN A N 1
ATOM 724 C CA . ASN A 1 87 ? 31.844 -27.422 -23.75 1 75.69 87 ASN A CA 1
ATOM 725 C C . ASN A 1 87 ? 32.406 -26.391 -22.781 1 75.69 87 ASN A C 1
ATOM 727 O O . ASN A 1 87 ? 32.125 -25.203 -22.906 1 75.69 87 ASN A O 1
ATOM 731 N N . LYS A 1 88 ? 33.156 -26.812 -21.938 1 75.19 88 LYS A N 1
ATOM 732 C CA . LYS A 1 88 ? 33.844 -25.891 -21.031 1 75.19 88 LYS A CA 1
ATOM 733 C C . LYS A 1 88 ? 34.781 -24.953 -21.781 1 75.19 88 LYS A C 1
ATOM 735 O O . LYS A 1 88 ? 34.781 -23.75 -21.516 1 75.19 88 LYS A O 1
ATOM 740 N N . ALA A 1 89 ? 35.469 -25.531 -22.641 1 78.12 89 ALA A N 1
ATOM 741 C CA . ALA A 1 89 ? 36.406 -24.719 -23.422 1 78.12 89 ALA A CA 1
ATOM 742 C C . ALA A 1 89 ? 35.688 -23.734 -24.328 1 78.12 89 ALA A C 1
ATOM 744 O O . ALA A 1 89 ? 36.094 -22.594 -24.453 1 78.12 89 ALA A O 1
ATOM 745 N N . LYS A 1 90 ? 34.625 -24.156 -24.859 1 74.5 90 LYS A N 1
ATOM 746 C CA . LYS A 1 90 ? 33.781 -23.266 -25.672 1 74.5 90 LYS A CA 1
ATOM 747 C C . LYS A 1 90 ? 33.188 -22.141 -24.844 1 74.5 90 LYS A C 1
ATOM 749 O O . LYS A 1 90 ? 33.188 -20.984 -25.266 1 74.5 90 LYS A O 1
ATOM 754 N N . THR A 1 91 ? 32.75 -22.453 -23.719 1 70.62 91 THR A N 1
ATOM 755 C CA . THR A 1 91 ? 32.156 -21.484 -22.812 1 70.62 91 THR A CA 1
ATOM 756 C C . THR A 1 91 ? 33.188 -20.484 -22.312 1 70.62 91 THR A C 1
ATOM 758 O O . THR A 1 91 ? 32.906 -19.281 -22.219 1 70.62 91 THR A O 1
ATOM 761 N N . GLU A 1 92 ? 34.344 -21.031 -22.031 1 68.62 92 GLU A N 1
ATOM 762 C CA . GLU A 1 92 ? 35.438 -20.188 -21.578 1 68.62 92 GLU A CA 1
ATOM 763 C C . GLU A 1 92 ? 35.875 -19.234 -22.688 1 68.62 92 GLU A C 1
ATOM 765 O O . GLU A 1 92 ? 36.156 -18.062 -22.422 1 68.62 92 GLU A O 1
ATOM 770 N N . LEU A 1 93 ? 35.938 -19.766 -23.781 1 65.56 93 LEU A N 1
ATOM 771 C CA . LEU A 1 93 ? 36.344 -18.906 -24.891 1 65.56 93 LEU A CA 1
ATOM 772 C C . LEU A 1 93 ? 35.281 -17.859 -25.188 1 65.56 93 LEU A C 1
ATOM 774 O O . LEU A 1 93 ? 35.594 -16.703 -25.484 1 65.56 93 LEU A O 1
ATOM 778 N N . LYS A 1 94 ? 34.094 -18.219 -25.141 1 62.59 94 LYS A N 1
ATOM 779 C CA . LYS A 1 94 ? 32.969 -17.281 -25.297 1 62.59 94 LYS A CA 1
ATOM 780 C C . LYS A 1 94 ? 33 -16.219 -24.203 1 62.59 94 LYS A C 1
ATOM 782 O O . LYS A 1 94 ? 32.75 -15.039 -24.484 1 62.59 94 LYS A O 1
ATOM 787 N N . ARG A 1 95 ? 33.344 -16.625 -23.094 1 56.62 95 ARG A N 1
ATOM 788 C CA . ARG A 1 95 ? 33.5 -15.711 -21.953 1 56.62 95 ARG A CA 1
ATOM 789 C C . ARG A 1 95 ? 34.656 -14.742 -22.188 1 56.62 95 ARG A C 1
ATOM 791 O O . ARG A 1 95 ? 34.531 -13.547 -21.906 1 56.62 95 ARG A O 1
ATOM 798 N N . GLN A 1 96 ? 35.812 -15.328 -22.594 1 56.56 96 GLN A N 1
ATOM 799 C CA . GLN A 1 96 ? 37 -14.523 -22.875 1 56.56 96 GLN A CA 1
ATOM 800 C C . GLN A 1 96 ? 36.75 -13.539 -24.016 1 56.56 96 GLN A C 1
ATOM 802 O O . GLN A 1 96 ? 37.219 -12.391 -23.969 1 56.56 96 GLN A O 1
ATOM 807 N N . ARG A 1 97 ? 36.188 -13.984 -25 1 52.19 97 ARG A N 1
ATOM 808 C CA . ARG A 1 97 ? 35.812 -13.109 -26.125 1 52.19 97 ARG A CA 1
ATOM 809 C C . ARG A 1 97 ? 34.844 -12.016 -25.672 1 52.19 97 ARG A C 1
ATOM 811 O O . ARG A 1 97 ? 34.938 -10.875 -26.141 1 52.19 97 ARG A O 1
ATOM 818 N N . ARG A 1 98 ? 33.906 -12.422 -24.969 1 47.72 98 ARG A N 1
ATOM 819 C CA . ARG A 1 98 ? 33 -11.453 -24.375 1 47.72 98 ARG A CA 1
ATOM 820 C C . ARG A 1 98 ? 33.75 -10.383 -23.594 1 47.72 98 ARG A C 1
ATOM 822 O O . ARG A 1 98 ? 33.375 -9.211 -23.625 1 47.72 98 ARG A O 1
ATOM 829 N N . ARG A 1 99 ? 34.812 -10.883 -23.047 1 46.28 99 ARG A N 1
ATOM 830 C CA . ARG A 1 99 ? 35.625 -9.945 -22.297 1 46.28 99 ARG A CA 1
ATOM 831 C C . ARG A 1 99 ? 36.375 -8.992 -23.234 1 46.28 99 ARG A C 1
ATOM 833 O O . ARG A 1 99 ? 36.562 -7.816 -22.906 1 46.28 99 ARG A O 1
ATOM 840 N N . LEU A 1 100 ? 37.031 -9.445 -24.297 1 43.78 100 LEU A N 1
ATOM 841 C CA . LEU A 1 100 ? 37.875 -8.664 -25.188 1 43.78 100 LEU A CA 1
ATOM 842 C C . LEU A 1 100 ? 37.031 -7.652 -25.969 1 43.78 100 LEU A C 1
ATOM 844 O O . LEU A 1 100 ? 37.531 -6.57 -26.312 1 43.78 100 LEU A O 1
ATOM 848 N N . ARG A 1 101 ? 36.031 -8.023 -26.547 1 44.09 101 ARG A N 1
ATOM 849 C CA . ARG A 1 101 ? 35.312 -7.074 -27.406 1 44.09 101 ARG A CA 1
ATOM 850 C C . ARG A 1 101 ? 34.938 -5.809 -26.641 1 44.09 101 ARG A C 1
ATOM 852 O O . ARG A 1 101 ? 34.281 -4.93 -27.172 1 44.09 101 ARG A O 1
ATOM 859 N N . GLY A 1 102 ? 35.031 -5.691 -25.391 1 46.09 102 GLY A N 1
ATOM 860 C CA . GLY A 1 102 ? 34.312 -4.746 -24.578 1 46.09 102 GLY A CA 1
ATOM 861 C C . GLY A 1 102 ? 34.844 -3.332 -24.656 1 46.09 102 GLY A C 1
ATOM 862 O O . GLY A 1 102 ? 34.625 -2.531 -23.734 1 46.09 102 GLY A O 1
ATOM 863 N N . PHE A 1 103 ? 35.688 -3.176 -25.594 1 49.06 103 PHE A N 1
ATOM 864 C CA . PHE A 1 103 ? 35.875 -1.735 -25.453 1 49.06 103 PHE A CA 1
ATOM 865 C C . PHE A 1 103 ? 34.562 -1.002 -25.688 1 49.06 103 PHE A C 1
ATOM 867 O O . PHE A 1 103 ? 34.094 -0.919 -26.828 1 49.06 103 PHE A O 1
ATOM 874 N N . LEU A 1 104 ? 33.656 -1.133 -24.891 1 63.28 104 LEU A N 1
ATOM 875 C CA . LEU A 1 104 ? 32.406 -0.393 -24.969 1 63.28 104 LEU A CA 1
ATOM 876 C C . LEU A 1 104 ? 32.656 1.107 -25.062 1 63.28 104 LEU A C 1
ATOM 878 O O . LEU A 1 104 ? 33.5 1.643 -24.344 1 63.28 104 LEU A O 1
ATOM 882 N N . ASP A 1 105 ? 32.406 1.729 -26.219 1 77.56 105 ASP A N 1
ATOM 883 C CA . ASP A 1 105 ? 32.438 3.186 -26.312 1 77.56 105 ASP A CA 1
ATOM 884 C C . ASP A 1 105 ? 31.766 3.816 -25.094 1 77.56 105 ASP A C 1
ATOM 886 O O . ASP A 1 105 ? 31.094 3.123 -24.328 1 77.56 105 ASP A O 1
ATOM 890 N N . GLN A 1 106 ? 32.156 4.969 -24.859 1 79 106 GLN A N 1
ATOM 891 C CA . GLN A 1 106 ? 31.641 5.688 -23.703 1 79 106 GLN A CA 1
ATOM 892 C C . GLN A 1 106 ? 30.109 5.664 -23.672 1 79 106 GLN A C 1
ATOM 894 O O . GLN A 1 106 ? 29.5 5.523 -22.609 1 79 106 GLN A O 1
ATOM 899 N N . ALA A 1 107 ? 29.562 5.75 -24.828 1 82.12 107 ALA A N 1
ATOM 900 C CA . ALA A 1 107 ? 28.109 5.742 -24.906 1 82.12 107 ALA A CA 1
ATOM 901 C C . ALA A 1 107 ? 27.531 4.391 -24.484 1 82.12 107 ALA A C 1
ATOM 903 O O . ALA A 1 107 ? 26.516 4.328 -23.797 1 82.12 107 ALA A O 1
ATOM 904 N N . ASP A 1 108 ? 28.219 3.359 -24.875 1 88.5 108 ASP A N 1
ATOM 905 C CA . ASP A 1 108 ? 27.781 2.016 -24.516 1 88.5 108 ASP A CA 1
ATOM 906 C C . ASP A 1 108 ? 27.969 1.75 -23.031 1 88.5 108 ASP A C 1
ATOM 908 O O . ASP A 1 108 ? 27.188 1.027 -22.406 1 88.5 108 ASP A O 1
ATOM 912 N N . GLN A 1 109 ? 28.984 2.42 -22.531 1 87.69 109 GLN A N 1
ATOM 913 C CA . GLN A 1 109 ? 29.219 2.268 -21.094 1 87.69 109 GLN A CA 1
ATOM 914 C C . GLN A 1 109 ? 28.109 2.926 -20.297 1 87.69 109 GLN A C 1
ATOM 916 O O . GLN A 1 109 ? 27.656 2.373 -19.281 1 87.69 109 GLN A O 1
ATOM 921 N N . ILE A 1 110 ? 27.75 4.074 -20.781 1 91.38 110 ILE A N 1
ATOM 922 C CA . ILE A 1 110 ? 26.656 4.793 -20.109 1 91.38 110 ILE A CA 1
ATOM 923 C C . ILE A 1 110 ? 25.359 4.004 -20.25 1 91.38 110 ILE A C 1
ATOM 925 O O . ILE A 1 110 ? 24.594 3.885 -19.281 1 91.38 110 ILE A O 1
ATOM 929 N N . ARG A 1 111 ? 25.172 3.51 -21.406 1 92.56 111 ARG A N 1
ATOM 930 C CA . ARG A 1 111 ? 23.953 2.729 -21.625 1 92.56 111 ARG A CA 1
ATOM 931 C C . ARG A 1 111 ? 23.953 1.475 -20.766 1 92.56 111 ARG A C 1
ATOM 933 O O . ARG A 1 111 ? 22.906 1.108 -20.203 1 92.56 111 ARG A O 1
ATOM 940 N N . MET A 1 112 ? 25.062 0.85 -20.688 1 94.25 112 MET A N 1
ATOM 941 C CA . MET A 1 112 ? 25.172 -0.344 -19.859 1 94.25 112 MET A CA 1
ATOM 942 C C . MET A 1 112 ? 24.906 -0.012 -18.391 1 94.25 112 MET A C 1
ATOM 944 O O . MET A 1 112 ? 24.25 -0.784 -17.688 1 94.25 112 MET A O 1
ATOM 948 N N . ALA A 1 113 ? 25.422 1.118 -17.953 1 94.88 113 ALA A N 1
ATOM 949 C CA . ALA A 1 113 ? 25.203 1.553 -16.578 1 94.88 113 ALA A CA 1
ATOM 950 C C . ALA A 1 113 ? 23.719 1.787 -16.312 1 94.88 113 ALA A C 1
ATOM 952 O O . ALA A 1 113 ? 23.203 1.425 -15.25 1 94.88 113 ALA A O 1
ATOM 953 N N . THR A 1 114 ? 23.062 2.402 -17.281 1 96.25 114 THR A N 1
ATOM 954 C CA . THR A 1 114 ? 21.625 2.662 -17.125 1 96.25 114 THR A CA 1
ATOM 955 C C . THR A 1 114 ? 20.844 1.355 -17.078 1 96.25 114 THR A C 1
ATOM 957 O O . THR A 1 114 ? 19.859 1.248 -16.344 1 96.25 114 THR A O 1
ATOM 960 N N . PHE A 1 115 ? 21.312 0.316 -17.844 1 97.12 115 PHE A N 1
ATOM 961 C CA . PHE A 1 115 ? 20.656 -0.992 -17.828 1 97.12 115 PHE A CA 1
ATOM 962 C C . PHE A 1 115 ? 20.844 -1.66 -16.469 1 97.12 115 PHE A C 1
ATOM 964 O O . PHE A 1 115 ? 19.938 -2.314 -15.961 1 97.12 115 PHE A O 1
ATOM 971 N N . LYS A 1 116 ? 22.031 -1.502 -15.977 1 97 116 LYS A N 1
ATOM 972 C CA . LYS A 1 116 ? 22.297 -2.096 -14.672 1 97 116 LYS A CA 1
ATOM 973 C C . LYS A 1 116 ? 21.391 -1.505 -13.602 1 97 116 LYS A C 1
ATOM 975 O O . LYS A 1 116 ? 20.859 -2.234 -12.758 1 97 116 LYS A O 1
ATOM 980 N N . VAL A 1 117 ? 21.203 -0.155 -13.641 1 97.44 117 VAL A N 1
ATOM 981 C CA . VAL A 1 117 ? 20.328 0.516 -12.688 1 97.44 117 VAL A CA 1
ATOM 982 C C . VAL A 1 117 ? 18.891 0.044 -12.891 1 97.44 117 VAL A C 1
ATOM 984 O O . VAL A 1 117 ? 18.188 -0.266 -11.922 1 97.44 117 VAL A O 1
ATOM 987 N N . ALA A 1 118 ? 18.469 -0.026 -14.133 1 97.69 118 ALA A N 1
ATOM 988 C CA . ALA A 1 118 ? 17.109 -0.45 -14.445 1 97.69 118 ALA A CA 1
ATOM 989 C C . ALA A 1 118 ? 16.859 -1.88 -13.969 1 97.69 118 ALA A C 1
ATOM 991 O O . ALA A 1 118 ? 15.781 -2.193 -13.469 1 97.69 118 ALA A O 1
ATOM 992 N N . LEU A 1 119 ? 17.812 -2.77 -14.172 1 98.19 119 LEU A N 1
ATOM 993 C CA . LEU A 1 119 ? 17.703 -4.168 -13.766 1 98.19 119 LEU A CA 1
ATOM 994 C C . LEU A 1 119 ? 17.516 -4.281 -12.258 1 98.19 119 LEU A C 1
ATOM 996 O O . LEU A 1 119 ? 16.609 -4.973 -11.789 1 98.19 119 LEU A O 1
ATOM 1000 N N . LEU A 1 120 ? 18.344 -3.568 -11.539 1 97.69 120 LEU A N 1
ATOM 1001 C CA . LEU A 1 120 ? 18.312 -3.682 -10.086 1 97.69 120 LEU A CA 1
ATOM 1002 C C . LEU A 1 120 ? 17.062 -3.039 -9.516 1 97.69 120 LEU A C 1
ATOM 1004 O O . LEU A 1 120 ? 16.453 -3.568 -8.578 1 97.69 120 LEU A O 1
ATOM 1008 N N . LEU A 1 121 ? 16.672 -1.863 -10 1 97.44 121 LEU A N 1
ATOM 1009 C CA . LEU A 1 121 ? 15.422 -1.238 -9.578 1 97.44 121 LEU A CA 1
ATOM 1010 C C . LEU A 1 121 ? 14.227 -2.125 -9.914 1 97.44 121 LEU A C 1
ATOM 1012 O O . LEU A 1 121 ? 13.297 -2.242 -9.117 1 97.44 121 LEU A O 1
ATOM 1016 N N . GLY A 1 122 ? 14.25 -2.715 -11.094 1 97.25 122 GLY A N 1
ATOM 1017 C CA . GLY A 1 122 ? 13.18 -3.607 -11.508 1 97.25 122 GLY A CA 1
ATOM 1018 C C . GLY A 1 122 ? 13.086 -4.859 -10.656 1 97.25 122 GLY A C 1
ATOM 1019 O O . GLY A 1 122 ? 11.984 -5.281 -10.273 1 97.25 122 GLY A O 1
ATOM 1020 N N . GLN A 1 123 ? 14.234 -5.457 -10.367 1 96.62 123 GLN A N 1
ATOM 1021 C CA . GLN A 1 123 ? 14.273 -6.645 -9.523 1 96.62 123 GLN A CA 1
ATOM 1022 C C . GLN A 1 123 ? 13.703 -6.352 -8.141 1 96.62 123 GLN A C 1
ATOM 1024 O O . GLN A 1 123 ? 13.094 -7.223 -7.512 1 96.62 123 GLN A O 1
ATOM 1029 N N . ALA A 1 124 ? 13.914 -5.129 -7.707 1 95.88 124 ALA A N 1
ATOM 1030 C CA . ALA A 1 124 ? 13.445 -4.723 -6.383 1 95.88 124 ALA A CA 1
ATOM 1031 C C . ALA A 1 124 ? 12.023 -4.176 -6.453 1 95.88 124 ALA A C 1
ATOM 1033 O O . ALA A 1 124 ? 11.461 -3.744 -5.441 1 95.88 124 ALA A O 1
ATOM 1034 N N . ARG A 1 125 ? 11.414 -4.148 -7.605 1 95.5 125 ARG A N 1
ATOM 1035 C CA . ARG A 1 125 ? 10.039 -3.721 -7.84 1 95.5 125 ARG A CA 1
ATOM 1036 C C . ARG A 1 125 ? 9.844 -2.262 -7.445 1 95.5 125 ARG A C 1
ATOM 1038 O O . ARG A 1 125 ? 8.828 -1.907 -6.84 1 95.5 125 ARG A O 1
ATOM 1045 N N . LYS A 1 126 ? 10.867 -1.445 -7.719 1 95.88 126 LYS A N 1
ATOM 1046 C CA . LYS A 1 126 ? 10.805 -0.019 -7.414 1 95.88 126 LYS A CA 1
ATOM 1047 C C . LYS A 1 126 ? 10.336 0.782 -8.625 1 95.88 126 LYS A C 1
ATOM 1049 O O . LYS A 1 126 ? 10.469 0.332 -9.766 1 95.88 126 LYS A O 1
ATOM 1054 N N . PRO A 1 127 ? 9.703 1.955 -8.383 1 94.81 127 PRO A N 1
ATOM 1055 C CA . PRO A 1 127 ? 9.266 2.797 -9.5 1 94.81 127 PRO A CA 1
ATOM 1056 C C . PRO A 1 127 ? 10.438 3.354 -10.312 1 94.81 127 PRO A C 1
ATOM 1058 O O . PRO A 1 127 ? 11.57 3.371 -9.828 1 94.81 127 PRO A O 1
ATOM 1061 N N . PHE A 1 128 ? 10.172 3.795 -11.508 1 95.31 128 PHE A N 1
ATOM 1062 C CA . PHE A 1 128 ? 11.172 4.328 -12.422 1 95.31 128 PHE A CA 1
ATOM 1063 C C . PHE A 1 128 ? 11.781 5.613 -11.867 1 95.31 128 PHE A C 1
ATOM 1065 O O . PHE A 1 128 ? 12.953 5.91 -12.109 1 95.31 128 PHE A O 1
ATOM 1072 N N . SER A 1 129 ? 11 6.324 -11.086 1 93.56 129 SER A N 1
ATOM 1073 C CA . SER A 1 129 ? 11.414 7.625 -10.57 1 93.56 129 SER A CA 1
ATOM 1074 C C . SER A 1 129 ? 12.516 7.477 -9.516 1 93.56 129 SER A C 1
ATOM 1076 O O . SER A 1 129 ? 13.195 8.445 -9.188 1 93.56 129 SER A O 1
ATOM 1078 N N . ASP A 1 130 ? 12.664 6.258 -8.992 1 95.94 130 ASP A N 1
ATOM 1079 C CA . ASP A 1 130 ? 13.68 6.031 -7.969 1 95.94 130 ASP A CA 1
ATOM 1080 C C . ASP A 1 130 ? 15.086 6.176 -8.547 1 95.94 130 ASP A C 1
ATOM 1082 O O . ASP A 1 130 ? 16.047 6.32 -7.801 1 95.94 130 ASP A O 1
ATOM 1086 N N . GLY A 1 131 ? 15.18 6.105 -9.867 1 96.06 131 GLY A N 1
ATOM 1087 C CA . GLY A 1 131 ? 16.469 6.387 -10.477 1 96.06 131 GLY A CA 1
ATOM 1088 C C . GLY A 1 131 ? 16.984 7.77 -10.148 1 96.06 131 GLY A C 1
ATOM 1089 O O . GLY A 1 131 ? 18.172 7.938 -9.844 1 96.06 131 GLY A O 1
ATOM 1090 N N . ASP A 1 132 ? 16.156 8.758 -10.195 1 95.56 132 ASP A N 1
ATOM 1091 C CA . ASP A 1 132 ? 16.516 10.133 -9.844 1 95.56 132 ASP A CA 1
ATOM 1092 C C . ASP A 1 132 ? 16.938 10.234 -8.383 1 95.56 132 ASP A C 1
ATOM 1094 O O . ASP A 1 132 ? 17.844 11 -8.047 1 95.56 132 ASP A O 1
ATOM 1098 N N . LEU A 1 133 ? 16.266 9.5 -7.562 1 96.31 133 LEU A N 1
ATOM 1099 C CA . LEU A 1 133 ? 16.594 9.492 -6.141 1 96.31 133 LEU A CA 1
ATOM 1100 C C . LEU A 1 133 ? 17.984 8.922 -5.902 1 96.31 133 LEU A C 1
ATOM 1102 O O . LEU A 1 133 ? 18.75 9.453 -5.098 1 96.31 133 LEU A O 1
ATOM 1106 N N . VAL A 1 134 ? 18.297 7.797 -6.598 1 96.81 134 VAL A N 1
ATOM 1107 C CA . VAL A 1 134 ? 19.609 7.18 -6.48 1 96.81 134 VAL A CA 1
ATOM 1108 C C . VAL A 1 134 ? 20.688 8.172 -6.906 1 96.81 134 VAL A C 1
ATOM 1110 O O . VAL A 1 134 ? 21.703 8.328 -6.227 1 96.81 134 VAL A O 1
ATOM 1113 N N . LYS A 1 135 ? 20.453 8.812 -8.023 1 95.88 135 LYS A N 1
ATOM 1114 C CA . LYS A 1 135 ? 21.406 9.812 -8.508 1 95.88 135 LYS A CA 1
ATOM 1115 C C . LYS A 1 135 ? 21.578 10.945 -7.5 1 95.88 135 LYS A C 1
ATOM 1117 O O . LYS A 1 135 ? 22.703 11.359 -7.219 1 95.88 135 LYS A O 1
ATOM 1122 N N . LYS A 1 136 ? 20.484 11.484 -6.945 1 95.62 136 LYS A N 1
ATOM 1123 C CA . LYS A 1 136 ? 20.516 12.547 -5.949 1 95.62 136 LYS A CA 1
ATOM 1124 C C . LYS A 1 136 ? 21.297 12.125 -4.711 1 95.62 136 LYS A C 1
ATOM 1126 O O . LYS A 1 136 ? 22.062 12.914 -4.148 1 95.62 136 LYS A O 1
ATOM 1131 N N . ILE A 1 137 ? 21.125 10.867 -4.281 1 96.75 137 ILE A N 1
ATOM 1132 C CA . ILE A 1 137 ? 21.797 10.352 -3.094 1 96.75 137 ILE A CA 1
ATOM 1133 C C . ILE A 1 137 ? 23.297 10.258 -3.352 1 96.75 137 ILE A C 1
ATOM 1135 O O . ILE A 1 137 ? 24.109 10.695 -2.527 1 96.75 137 ILE A O 1
ATOM 1139 N N . VAL A 1 138 ? 23.688 9.695 -4.5 1 96.12 138 VAL A N 1
ATOM 1140 C CA . VAL A 1 138 ? 25.109 9.508 -4.824 1 96.12 138 VAL A CA 1
ATOM 1141 C C . VAL A 1 138 ? 25.797 10.859 -4.914 1 96.12 138 VAL A C 1
ATOM 1143 O O . VAL A 1 138 ? 26.906 11.039 -4.391 1 96.12 138 VAL A O 1
ATOM 1146 N N . LEU A 1 139 ? 25.109 11.836 -5.492 1 95.25 139 LEU A N 1
ATOM 1147 C CA . LEU A 1 139 ? 25.719 13.148 -5.676 1 95.25 139 LEU A CA 1
ATOM 1148 C C . LEU A 1 139 ? 25.75 13.922 -4.359 1 95.25 139 LEU A C 1
ATOM 1150 O O . LEU A 1 139 ? 26.594 14.797 -4.168 1 95.25 139 LEU A O 1
ATOM 1154 N N . ALA A 1 140 ? 24.797 13.648 -3.426 1 94.75 140 ALA A N 1
ATOM 1155 C CA . ALA A 1 140 ? 24.844 14.273 -2.104 1 94.75 140 ALA A CA 1
ATOM 1156 C C . ALA A 1 140 ? 26 13.734 -1.279 1 94.75 140 ALA A C 1
ATOM 1158 O O . ALA A 1 140 ? 26.609 14.477 -0.504 1 94.75 140 ALA A O 1
ATOM 1159 N N . VAL A 1 141 ? 26.312 12.43 -1.428 1 93.62 141 VAL A N 1
ATOM 1160 C CA . VAL A 1 141 ? 27.391 11.781 -0.673 1 93.62 141 VAL A CA 1
ATOM 1161 C C . VAL A 1 141 ? 28.734 12.062 -1.333 1 93.62 141 VAL A C 1
ATOM 1163 O O . VAL A 1 141 ? 29.719 12.336 -0.648 1 93.62 141 VAL A O 1
ATOM 1166 N N . GLN A 1 142 ? 28.734 11.938 -2.709 1 93.25 142 GLN A N 1
ATOM 1167 C CA . GLN A 1 142 ? 29.922 12.195 -3.504 1 93.25 142 GLN A CA 1
ATOM 1168 C C . GLN A 1 142 ? 29.656 13.211 -4.605 1 93.25 142 GLN A C 1
ATOM 1170 O O . GLN A 1 142 ? 29.531 12.852 -5.777 1 93.25 142 GLN A O 1
ATOM 1175 N N . PRO A 1 143 ? 29.688 14.445 -4.215 1 90.38 143 PRO A N 1
ATOM 1176 C CA . PRO A 1 143 ? 29.391 15.484 -5.207 1 90.38 143 PRO A CA 1
ATOM 1177 C C . PRO A 1 143 ? 30.375 15.477 -6.375 1 90.38 143 PRO A C 1
ATOM 1179 O O . PRO A 1 143 ? 30.047 15.938 -7.469 1 90.38 143 PRO A O 1
ATOM 1182 N N . GLU A 1 144 ? 31.594 14.844 -6.191 1 89.56 144 GLU A N 1
ATOM 1183 C CA . GLU A 1 144 ? 32.625 14.867 -7.211 1 89.56 144 GLU A CA 1
ATOM 1184 C C . GLU A 1 144 ? 32.5 13.695 -8.18 1 89.56 144 GLU A C 1
ATOM 1186 O O . GLU A 1 144 ? 33.25 13.57 -9.133 1 89.56 144 GLU A O 1
ATOM 1191 N N . ASN A 1 145 ? 31.5 12.875 -8 1 91.62 145 ASN A N 1
ATOM 1192 C CA . ASN A 1 145 ? 31.297 11.727 -8.875 1 91.62 145 ASN A CA 1
ATOM 1193 C C . ASN A 1 145 ? 30.734 12.148 -10.227 1 91.62 145 ASN A C 1
ATOM 1195 O O . ASN A 1 145 ? 29.516 12.164 -10.43 1 91.62 145 ASN A O 1
ATOM 1199 N N . SER A 1 146 ? 31.547 12.305 -11.211 1 87.75 146 SER A N 1
ATOM 1200 C CA . SER A 1 146 ? 31.156 12.812 -12.523 1 87.75 146 SER A CA 1
ATOM 1201 C C . SER A 1 146 ? 30.422 11.75 -13.328 1 87.75 146 SER A C 1
ATOM 1203 O O . SER A 1 146 ? 29.562 12.078 -14.156 1 87.75 146 SER A O 1
ATOM 1205 N N . PHE A 1 147 ? 30.828 10.547 -13.07 1 89.44 147 PHE A N 1
ATOM 1206 C CA . PHE A 1 147 ? 30.172 9.469 -13.82 1 89.44 147 PHE A CA 1
ATOM 1207 C C . PHE A 1 147 ? 28.672 9.445 -13.531 1 89.44 147 PHE A C 1
ATOM 1209 O O . PHE A 1 147 ? 27.875 9.375 -14.461 1 89.44 147 PHE A O 1
ATOM 1216 N N . PHE A 1 148 ? 28.234 9.523 -12.312 1 92.19 148 PHE A N 1
ATOM 1217 C CA . PHE A 1 148 ? 26.828 9.492 -11.938 1 92.19 148 PHE A CA 1
ATOM 1218 C C . PHE A 1 148 ? 26.125 10.781 -12.344 1 92.19 148 PHE A C 1
ATOM 1220 O O . PHE A 1 148 ? 24.906 10.789 -12.57 1 92.19 148 PHE A O 1
ATOM 1227 N N . ARG A 1 149 ? 26.875 11.812 -12.406 1 91 149 ARG A N 1
ATOM 1228 C CA . ARG A 1 149 ? 26.281 13.07 -12.867 1 91 149 ARG A CA 1
ATOM 1229 C C . ARG A 1 149 ? 25.875 12.977 -14.336 1 91 149 ARG A C 1
ATOM 1231 O O . ARG A 1 149 ? 24.844 13.531 -14.734 1 91 149 ARG A O 1
ATOM 1238 N N . ASP A 1 150 ? 26.609 12.148 -15.07 1 89.94 150 ASP A N 1
ATOM 1239 C CA . ASP A 1 150 ? 26.406 12.094 -16.516 1 89.94 150 ASP A CA 1
ATOM 1240 C C . ASP A 1 150 ? 25.422 10.984 -16.891 1 89.94 150 ASP A C 1
ATOM 1242 O O . ASP A 1 150 ? 24.859 10.992 -17.984 1 89.94 150 ASP A O 1
ATOM 1246 N N . ILE A 1 151 ? 25.203 10.047 -16.078 1 93.81 151 ILE A N 1
ATOM 1247 C CA . ILE A 1 151 ? 24.312 8.922 -16.375 1 93.81 151 ILE A CA 1
ATOM 1248 C C . ILE A 1 151 ? 22.859 9.383 -16.328 1 93.81 151 ILE A C 1
ATOM 1250 O O . ILE A 1 151 ? 22.438 9.969 -15.328 1 93.81 151 ILE A O 1
ATOM 1254 N N . PRO A 1 152 ? 22.141 9.25 -17.438 1 94.62 152 PRO A N 1
ATOM 1255 C CA . PRO A 1 152 ? 20.719 9.617 -17.391 1 94.62 152 PRO A CA 1
ATOM 1256 C C . PRO A 1 152 ? 19.875 8.617 -16.625 1 94.62 152 PRO A C 1
ATOM 1258 O O . PRO A 1 152 ? 19.719 7.469 -17.047 1 94.62 152 PRO A O 1
ATOM 1261 N N . LEU A 1 153 ? 19.344 8.992 -15.547 1 96.19 153 LEU A N 1
ATOM 1262 C CA . LEU A 1 153 ? 18.531 8.117 -14.711 1 96.19 153 LEU A CA 1
ATOM 1263 C C . LEU A 1 153 ? 17.141 8.711 -14.492 1 96.19 153 LEU A C 1
ATOM 1265 O O . LEU A 1 153 ? 16.578 8.594 -13.398 1 96.19 153 LEU A O 1
ATOM 1269 N N . SER A 1 154 ? 16.609 9.375 -15.5 1 94.75 154 SER A N 1
ATOM 1270 C CA . SER A 1 154 ? 15.281 9.969 -15.406 1 94.75 154 SER A CA 1
ATOM 1271 C C . SER A 1 154 ? 14.195 8.898 -15.5 1 94.75 154 SER A C 1
ATOM 1273 O O . SER A 1 154 ? 14.469 7.766 -15.898 1 94.75 154 SER A O 1
ATOM 1275 N N . ASN A 1 155 ? 13.039 9.273 -15.156 1 94.69 155 ASN A N 1
ATOM 1276 C CA . ASN A 1 155 ? 11.875 8.391 -15.219 1 94.69 155 ASN A CA 1
ATOM 1277 C C . ASN A 1 155 ? 11.664 7.84 -16.625 1 94.69 155 ASN A C 1
ATOM 1279 O O . ASN A 1 155 ? 11.438 6.645 -16.812 1 94.69 155 ASN A O 1
ATOM 1283 N N . ASP A 1 156 ? 11.789 8.656 -17.594 1 94.06 156 ASP A N 1
ATOM 1284 C CA . ASP A 1 156 ? 11.555 8.266 -18.984 1 94.06 156 ASP A CA 1
ATOM 1285 C C . ASP A 1 156 ? 12.641 7.316 -19.484 1 94.06 156 ASP A C 1
ATOM 1287 O O . ASP A 1 156 ? 12.352 6.336 -20.172 1 94.06 156 ASP A O 1
ATOM 1291 N N . THR A 1 157 ? 13.852 7.668 -19.156 1 95.69 157 THR A N 1
ATOM 1292 C CA . THR A 1 157 ? 14.969 6.836 -19.594 1 95.69 157 THR A CA 1
ATOM 1293 C C . THR A 1 157 ? 14.859 5.434 -18.984 1 95.69 157 THR A C 1
ATOM 1295 O O . THR A 1 157 ? 15.047 4.438 -19.688 1 95.69 157 THR A O 1
ATOM 1298 N N . LEU A 1 158 ? 14.594 5.352 -17.75 1 96.62 158 LEU A N 1
ATOM 1299 C CA . LEU A 1 158 ? 14.531 4.059 -17.078 1 96.62 158 LEU A CA 1
ATOM 1300 C C . LEU A 1 158 ? 13.312 3.266 -17.547 1 96.62 158 LEU A C 1
ATOM 1302 O O . LEU A 1 158 ? 13.336 2.033 -17.547 1 96.62 158 LEU A O 1
ATOM 1306 N N . GLN A 1 159 ? 12.188 3.967 -17.875 1 96.44 159 GLN A N 1
ATOM 1307 C CA . GLN A 1 159 ? 11.047 3.297 -18.484 1 96.44 159 GLN A CA 1
ATOM 1308 C C . GLN A 1 159 ? 11.445 2.594 -19.781 1 96.44 159 GLN A C 1
ATOM 1310 O O . GLN A 1 159 ? 11.102 1.428 -19.984 1 96.44 159 GLN A O 1
ATOM 1315 N N . ARG A 1 160 ? 12.164 3.328 -20.609 1 95.88 160 ARG A N 1
ATOM 1316 C CA . ARG A 1 160 ? 12.617 2.775 -21.875 1 95.88 160 ARG A CA 1
ATOM 1317 C C . ARG A 1 160 ? 13.57 1.607 -21.656 1 95.88 160 ARG A C 1
ATOM 1319 O O . ARG A 1 160 ? 13.461 0.576 -22.328 1 95.88 160 ARG A O 1
ATOM 1326 N N . ARG A 1 161 ? 14.547 1.755 -20.781 1 96.81 161 ARG A N 1
ATOM 1327 C CA . ARG A 1 161 ? 15.516 0.706 -20.5 1 96.81 161 ARG A CA 1
ATOM 1328 C C . ARG A 1 161 ? 14.836 -0.544 -19.953 1 96.81 161 ARG A C 1
ATOM 1330 O O . ARG A 1 161 ? 15.234 -1.666 -20.281 1 96.81 161 ARG A O 1
ATOM 1337 N N . THR A 1 162 ? 13.859 -0.355 -19.047 1 97.44 162 THR A N 1
ATOM 1338 C CA . THR A 1 162 ? 13.133 -1.483 -18.484 1 97.44 162 THR A CA 1
ATOM 1339 C C . THR A 1 162 ? 12.359 -2.23 -19.562 1 97.44 162 THR A C 1
ATOM 1341 O O . THR A 1 162 ? 12.289 -3.461 -19.547 1 97.44 162 THR A O 1
ATOM 1344 N N . GLN A 1 163 ? 11.75 -1.498 -20.484 1 96.81 163 GLN A N 1
ATOM 1345 C CA . GLN A 1 163 ? 11.047 -2.127 -21.594 1 96.81 163 GLN A CA 1
ATOM 1346 C C . GLN A 1 163 ? 12.008 -2.934 -22.469 1 96.81 163 GLN A C 1
ATOM 1348 O O . GLN A 1 163 ? 11.68 -4.039 -22.906 1 96.81 163 GLN A O 1
ATOM 1353 N N . GLU A 1 164 ? 13.172 -2.316 -22.719 1 96.88 164 GLU A N 1
ATOM 1354 C CA . GLU A 1 164 ? 14.18 -3.018 -23.516 1 96.88 164 GLU A CA 1
ATOM 1355 C C . GLU A 1 164 ? 14.656 -4.281 -22.812 1 96.88 164 GLU A C 1
ATOM 1357 O O . GLU A 1 164 ? 14.836 -5.324 -23.438 1 96.88 164 GLU A O 1
ATOM 1362 N N . LEU A 1 165 ? 14.898 -4.168 -21.547 1 97.38 165 LEU A N 1
ATOM 1363 C CA . LEU A 1 165 ? 15.281 -5.324 -20.75 1 97.38 165 LEU A CA 1
ATOM 1364 C C . LEU A 1 165 ? 14.227 -6.418 -20.828 1 97.38 165 LEU A C 1
ATOM 1366 O O . LEU A 1 165 ? 14.547 -7.59 -21.031 1 97.38 165 LEU A O 1
ATOM 1370 N N . ALA A 1 166 ? 12.945 -6.043 -20.625 1 97.25 166 ALA A N 1
ATOM 1371 C CA . ALA A 1 166 ? 11.828 -6.984 -20.656 1 97.25 166 ALA A CA 1
ATOM 1372 C C . ALA A 1 166 ? 11.734 -7.676 -22.016 1 97.25 166 ALA A C 1
ATOM 1374 O O . ALA A 1 166 ? 11.531 -8.891 -22.094 1 97.25 166 ALA A O 1
ATOM 1375 N N . ASN A 1 167 ? 11.859 -6.887 -23.094 1 95.56 167 ASN A N 1
ATOM 1376 C CA . ASN A 1 167 ? 11.82 -7.449 -24.438 1 95.56 167 ASN A CA 1
ATOM 1377 C C . ASN A 1 167 ? 12.953 -8.453 -24.656 1 95.56 167 ASN A C 1
ATOM 1379 O O . ASN A 1 167 ? 12.75 -9.484 -25.297 1 95.56 167 ASN A O 1
ATOM 1383 N N . PHE A 1 168 ? 14.125 -8.102 -24.203 1 96.31 168 PHE A N 1
ATOM 1384 C CA . PHE A 1 168 ? 15.281 -8.992 -24.312 1 96.31 168 PHE A CA 1
ATOM 1385 C C . PHE A 1 168 ? 15.016 -10.305 -23.594 1 96.31 168 PHE A C 1
ATOM 1387 O O . PHE A 1 168 ? 15.273 -11.383 -24.141 1 96.31 168 PHE A O 1
ATOM 1394 N N . MET A 1 169 ? 14.516 -10.219 -22.375 1 95.56 169 MET A N 1
ATOM 1395 C CA . MET A 1 169 ? 14.242 -11.406 -21.562 1 95.56 169 MET A CA 1
ATOM 1396 C C . MET A 1 169 ? 13.148 -12.258 -22.203 1 95.56 169 MET A C 1
ATOM 1398 O O . MET A 1 169 ? 13.25 -13.484 -22.219 1 95.56 169 MET A O 1
ATOM 1402 N N . GLN A 1 170 ? 12.086 -11.594 -22.609 1 95.5 170 GLN A N 1
ATOM 1403 C CA . GLN A 1 170 ? 11 -12.305 -23.297 1 95.5 170 GLN A CA 1
ATOM 1404 C C . GLN A 1 170 ? 11.508 -13.016 -24.547 1 95.5 170 GLN A C 1
ATOM 1406 O O . GLN A 1 170 ? 11.109 -14.156 -24.812 1 95.5 170 GLN A O 1
ATOM 1411 N N . ASN A 1 171 ? 12.359 -12.352 -25.281 1 94.44 171 ASN A N 1
ATOM 1412 C CA . ASN A 1 171 ? 12.938 -12.953 -26.484 1 94.44 171 ASN A CA 1
ATOM 1413 C C . ASN A 1 171 ? 13.828 -14.148 -26.141 1 94.44 171 ASN A C 1
ATOM 1415 O O . ASN A 1 171 ? 13.898 -15.117 -26.906 1 94.44 171 ASN A O 1
ATOM 1419 N N . GLU A 1 172 ? 14.586 -14.008 -25.094 1 93.25 172 GLU A N 1
ATOM 1420 C CA . GLU A 1 172 ? 15.406 -15.125 -24.641 1 93.25 172 GLU A CA 1
ATOM 1421 C C . GLU A 1 172 ? 14.562 -16.375 -24.391 1 93.25 172 GLU A C 1
ATOM 1423 O O . GLU A 1 172 ? 14.93 -17.469 -24.797 1 93.25 172 GLU A O 1
ATOM 1428 N N . ILE A 1 173 ? 13.422 -16.219 -23.781 1 94.44 173 ILE A N 1
ATOM 1429 C CA . ILE A 1 173 ? 12.523 -17.328 -23.5 1 94.44 173 ILE A CA 1
ATOM 1430 C C . ILE A 1 173 ? 11.906 -17.844 -24.797 1 94.44 173 ILE A C 1
ATOM 1432 O O . ILE A 1 173 ? 11.836 -19.062 -25 1 94.44 173 ILE A O 1
ATOM 1436 N N . ALA A 1 174 ? 11.477 -16.938 -25.609 1 94.62 174 ALA A N 1
ATOM 1437 C CA . ALA A 1 174 ? 10.836 -17.312 -26.859 1 94.62 174 ALA A CA 1
ATOM 1438 C C . ALA A 1 174 ? 11.781 -18.125 -27.734 1 94.62 174 ALA A C 1
ATOM 1440 O O . ALA A 1 174 ? 11.367 -19.094 -28.375 1 94.62 174 ALA A O 1
ATOM 1441 N N . GLU A 1 175 ? 13.055 -17.719 -27.75 1 92.75 175 GLU A N 1
ATOM 1442 C CA . GLU A 1 175 ? 14.047 -18.453 -28.547 1 92.75 175 GLU A CA 1
ATOM 1443 C C . GLU A 1 175 ? 14.25 -19.859 -28 1 92.75 175 GLU A C 1
ATOM 1445 O O . GLU A 1 175 ? 14.367 -20.812 -28.766 1 92.75 175 GLU A O 1
ATOM 1450 N N . LYS A 1 176 ? 14.289 -20 -26.75 1 93.62 176 LYS A N 1
ATOM 1451 C CA . LYS A 1 176 ? 14.477 -21.297 -26.125 1 93.62 176 LYS A CA 1
ATOM 1452 C C . LYS A 1 176 ? 13.242 -22.188 -26.328 1 93.62 176 LYS A C 1
ATOM 1454 O O . LYS A 1 176 ? 13.359 -23.391 -26.531 1 93.62 176 LYS A O 1
ATOM 1459 N N . VAL A 1 177 ? 12.062 -21.625 -26.25 1 94.06 177 VAL A N 1
ATOM 1460 C CA . VAL A 1 177 ? 10.812 -22.344 -26.438 1 94.06 177 VAL A CA 1
ATOM 1461 C C . VAL A 1 177 ? 10.703 -22.828 -27.891 1 94.06 177 VAL A C 1
ATOM 1463 O O . VAL A 1 177 ? 10.18 -23.906 -28.156 1 94.06 177 VAL A O 1
ATOM 1466 N N . ALA A 1 178 ? 11.242 -22.047 -28.781 1 91 178 ALA A N 1
ATOM 1467 C CA . ALA A 1 178 ? 11.188 -22.391 -30.203 1 91 178 ALA A CA 1
ATOM 1468 C C . ALA A 1 178 ? 12.086 -23.594 -30.5 1 91 178 ALA A C 1
ATOM 1470 O O . ALA A 1 178 ? 11.789 -24.391 -31.391 1 91 178 ALA A O 1
ATOM 1471 N N . THR A 1 179 ? 13.148 -23.75 -29.719 1 89 179 THR A N 1
ATOM 1472 C CA . THR A 1 179 ? 14.125 -24.797 -29.984 1 89 179 THR A CA 1
ATOM 1473 C C . THR A 1 179 ? 13.836 -26.047 -29.172 1 89 179 THR A C 1
ATOM 1475 O O . THR A 1 179 ? 14.344 -27.125 -29.469 1 89 179 THR A O 1
ATOM 1478 N N . CYS A 1 180 ? 12.953 -26 -28.266 1 90.44 180 CYS A N 1
ATOM 1479 C CA . CYS A 1 180 ? 12.703 -27.141 -27.406 1 90.44 180 CYS A CA 1
ATOM 1480 C C . CYS A 1 180 ? 11.672 -28.078 -28.016 1 90.44 180 CYS A C 1
ATOM 1482 O O . CYS A 1 180 ? 10.82 -27.641 -28.797 1 90.44 180 CYS A O 1
ATOM 1484 N N . PRO A 1 181 ? 11.773 -29.281 -27.688 1 89.56 181 PRO A N 1
ATOM 1485 C CA . PRO A 1 181 ? 10.836 -30.25 -28.281 1 89.56 181 PRO A CA 1
ATOM 1486 C C . PRO A 1 181 ? 9.414 -30.078 -27.734 1 89.56 181 PRO A C 1
ATOM 1488 O O . PRO A 1 181 ? 8.445 -30.25 -28.484 1 89.56 181 PRO A O 1
ATOM 1491 N N . PHE A 1 182 ? 9.359 -29.797 -26.438 1 93 182 PHE A N 1
ATOM 1492 C CA . PHE A 1 182 ? 8.047 -29.641 -25.812 1 93 182 PHE A CA 1
ATOM 1493 C C . PHE A 1 182 ? 8.055 -28.516 -24.797 1 93 182 PHE A C 1
ATOM 1495 O O . PHE A 1 182 ? 9.062 -28.281 -24.125 1 93 182 PHE A O 1
ATOM 1502 N N . TYR A 1 183 ? 6.98 -27.781 -24.688 1 95.38 183 TYR A N 1
ATOM 1503 C CA . TYR A 1 183 ? 6.785 -26.797 -23.625 1 95.38 183 TYR A CA 1
ATOM 1504 C C . TYR A 1 183 ? 5.332 -26.766 -23.172 1 95.38 183 TYR A C 1
ATOM 1506 O O . TYR A 1 183 ? 4.453 -27.312 -23.844 1 95.38 183 TYR A O 1
ATOM 1514 N N . SER A 1 184 ? 5.09 -26.328 -22.078 1 95.81 184 SER A N 1
ATOM 1515 C CA . SER A 1 184 ? 3.742 -26.219 -21.531 1 95.81 184 SER A CA 1
ATOM 1516 C C . SER A 1 184 ? 3.463 -24.812 -21.031 1 95.81 184 SER A C 1
ATOM 1518 O O . SER A 1 184 ? 4.391 -24.047 -20.781 1 95.81 184 SER A O 1
ATOM 1520 N N . LEU A 1 185 ? 2.207 -24.453 -20.969 1 95.12 185 LEU A N 1
ATOM 1521 C CA . LEU A 1 185 ? 1.788 -23.125 -20.531 1 95.12 185 LEU A CA 1
ATOM 1522 C C . LEU A 1 185 ? 0.927 -23.219 -19.281 1 95.12 185 LEU A C 1
ATOM 1524 O O . LEU A 1 185 ? 0.255 -24.219 -19.047 1 95.12 185 LEU A O 1
ATOM 1528 N N . CYS A 1 186 ? 1.07 -22.297 -18.516 1 94 186 CYS A N 1
ATOM 1529 C CA . CYS A 1 186 ? 0.222 -22.109 -17.344 1 94 186 CYS A CA 1
ATOM 1530 C C . CYS A 1 186 ? -0.426 -20.734 -17.344 1 94 186 CYS A C 1
ATOM 1532 O O . CYS A 1 186 ? 0.252 -19.719 -17.547 1 94 186 CYS A O 1
ATOM 1534 N N . LEU A 1 187 ? -1.781 -20.672 -17.156 1 91.81 187 LEU A N 1
ATOM 1535 C CA . LEU A 1 187 ? -2.533 -19.422 -17.203 1 91.81 187 LEU A CA 1
ATOM 1536 C C . LEU A 1 187 ? -3.281 -19.188 -15.891 1 91.81 187 LEU A C 1
ATOM 1538 O O . LEU A 1 187 ? -3.809 -20.141 -15.297 1 91.81 187 LEU A O 1
ATOM 1542 N N . ASP A 1 188 ? -3.266 -18.062 -15.445 1 88.88 188 ASP A N 1
ATOM 1543 C CA . ASP A 1 188 ? -4.07 -17.625 -14.305 1 88.88 188 ASP A CA 1
ATOM 1544 C C . ASP A 1 188 ? -4.602 -16.219 -14.516 1 88.88 188 ASP A C 1
ATOM 1546 O O . ASP A 1 188 ? -3.947 -15.383 -15.148 1 88.88 188 ASP A O 1
ATOM 1550 N N . GLU A 1 189 ? -5.805 -15.984 -14.109 1 87.31 189 GLU A N 1
ATOM 1551 C CA . GLU A 1 189 ? -6.453 -14.688 -14.297 1 87.31 189 GLU A CA 1
ATOM 1552 C C . GLU A 1 189 ? -6.703 -14.008 -12.953 1 87.31 189 GLU A C 1
ATOM 1554 O O . GLU A 1 189 ? -7.059 -14.664 -11.969 1 87.31 189 GLU A O 1
ATOM 1559 N N . SER A 1 190 ? -6.438 -12.742 -12.891 1 84 190 SER A N 1
ATOM 1560 C CA . SER A 1 190 ? -6.742 -11.945 -11.711 1 84 190 SER A CA 1
ATOM 1561 C C . SER A 1 190 ? -7.035 -10.492 -12.078 1 84 190 SER A C 1
ATOM 1563 O O . SER A 1 190 ? -6.883 -10.102 -13.234 1 84 190 SER A O 1
ATOM 1565 N N . LEU A 1 191 ? -7.492 -9.734 -11.141 1 82.75 191 LEU A N 1
ATOM 1566 C CA . LEU A 1 191 ? -7.812 -8.328 -11.352 1 82.75 191 LEU A CA 1
ATOM 1567 C C . LEU A 1 191 ? -6.699 -7.43 -10.82 1 82.75 191 LEU A C 1
ATOM 1569 O O . LEU A 1 191 ? -6.094 -7.723 -9.789 1 82.75 191 LEU A O 1
ATOM 1573 N N . ASP A 1 192 ? -6.438 -6.418 -11.484 1 82.94 192 ASP A N 1
ATOM 1574 C CA . ASP A 1 192 ? -5.5 -5.43 -10.961 1 82.94 192 ASP A CA 1
ATOM 1575 C C . ASP A 1 192 ? -6.211 -4.422 -10.055 1 82.94 192 ASP A C 1
ATOM 1577 O O . ASP A 1 192 ? -7.406 -4.559 -9.781 1 82.94 192 ASP A O 1
ATOM 1581 N N . ILE A 1 193 ? -5.555 -3.455 -9.523 1 79.38 193 ILE A N 1
ATOM 1582 C CA . ILE A 1 193 ? -6.098 -2.5 -8.57 1 79.38 193 ILE A CA 1
ATOM 1583 C C . ILE A 1 193 ? -7.219 -1.695 -9.219 1 79.38 193 ILE A C 1
ATOM 1585 O O . ILE A 1 193 ? -8.156 -1.271 -8.547 1 79.38 193 ILE A O 1
ATOM 1589 N N . ALA A 1 194 ? -7.148 -1.404 -10.516 1 72.31 194 ALA A N 1
ATOM 1590 C CA . ALA A 1 194 ? -8.18 -0.675 -11.258 1 72.31 194 ALA A CA 1
ATOM 1591 C C . ALA A 1 194 ? -9.312 -1.604 -11.68 1 72.31 194 ALA A C 1
ATOM 1593 O O . ALA A 1 194 ? -10.18 -1.215 -12.461 1 72.31 194 ALA A O 1
ATOM 1594 N N . ARG A 1 195 ? -9.188 -2.961 -11.273 1 74.38 195 ARG A N 1
ATOM 1595 C CA . ARG A 1 195 ? -10.203 -3.977 -11.523 1 74.38 195 ARG A CA 1
ATOM 1596 C C . ARG A 1 195 ? -10.219 -4.383 -12.992 1 74.38 195 ARG A C 1
ATOM 1598 O O . ARG A 1 195 ? -11.281 -4.715 -13.539 1 74.38 195 ARG A O 1
ATOM 1605 N N . ASN A 1 196 ? -9.156 -4.156 -13.633 1 77.75 196 ASN A N 1
ATOM 1606 C CA . ASN A 1 196 ? -8.977 -4.719 -14.969 1 77.75 196 ASN A CA 1
ATOM 1607 C C . ASN A 1 196 ? -8.516 -6.172 -14.906 1 77.75 196 ASN A C 1
ATOM 1609 O O . ASN A 1 196 ? -7.617 -6.512 -14.141 1 77.75 196 ASN A O 1
ATOM 1613 N N . SER A 1 197 ? -9.109 -7 -15.688 1 83.31 197 SER A N 1
ATOM 1614 C CA . SER A 1 197 ? -8.742 -8.414 -15.703 1 83.31 197 SER A CA 1
ATOM 1615 C C . SER A 1 197 ? -7.438 -8.641 -16.453 1 83.31 197 SER A C 1
ATOM 1617 O O . SER A 1 197 ? -7.262 -8.141 -17.578 1 83.31 197 SER A O 1
ATOM 1619 N N . LYS A 1 198 ? -6.535 -9.305 -15.836 1 89 198 LYS A N 1
ATOM 1620 C CA . LYS A 1 198 ? -5.234 -9.641 -16.406 1 89 198 LYS A CA 1
ATOM 1621 C C . LYS A 1 198 ? -5 -11.148 -16.406 1 89 198 LYS A C 1
ATOM 1623 O O . LYS A 1 198 ? -5.449 -11.844 -15.484 1 89 198 LYS A O 1
ATOM 1628 N N . VAL A 1 199 ? -4.371 -11.617 -17.422 1 91.38 199 VAL A N 1
ATOM 1629 C CA . VAL A 1 199 ? -3.971 -13.016 -17.484 1 91.38 199 VAL A CA 1
ATOM 1630 C C . VAL A 1 199 ? -2.449 -13.117 -17.578 1 91.38 199 VAL A C 1
ATOM 1632 O O . VAL A 1 199 ? -1.828 -12.508 -18.453 1 91.38 199 VAL A O 1
ATOM 1635 N N . ILE A 1 200 ? -1.863 -13.805 -16.656 1 94.62 200 ILE A N 1
ATOM 1636 C CA . ILE A 1 200 ? -0.426 -14.047 -16.688 1 94.62 200 ILE A CA 1
ATOM 1637 C C . ILE A 1 200 ? -0.151 -15.414 -17.328 1 94.62 200 ILE A C 1
ATOM 1639 O O . ILE A 1 200 ? -0.806 -16.406 -17 1 94.62 200 ILE A O 1
ATOM 1643 N N . ILE A 1 201 ? 0.696 -15.391 -18.266 1 95.56 201 ILE A N 1
ATOM 1644 C CA . ILE A 1 201 ? 1.071 -16.609 -18.984 1 95.56 201 ILE A CA 1
ATOM 1645 C C . ILE A 1 201 ? 2.484 -17.031 -18.594 1 95.56 201 ILE A C 1
ATOM 1647 O O . ILE A 1 201 ? 3.438 -16.266 -18.766 1 95.56 201 ILE A O 1
ATOM 1651 N N . CYS A 1 202 ? 2.629 -18.219 -18.047 1 96.12 202 CYS A N 1
ATOM 1652 C CA . CYS A 1 202 ? 3.926 -18.797 -17.703 1 96.12 202 CYS A CA 1
ATOM 1653 C C . CYS A 1 202 ? 4.258 -19.984 -18.594 1 96.12 202 CYS A C 1
ATOM 1655 O O . CYS A 1 202 ? 3.361 -20.594 -19.172 1 96.12 202 CYS A O 1
ATOM 1657 N N . VAL A 1 203 ? 5.508 -20.234 -18.734 1 96.31 203 VAL A N 1
ATOM 1658 C CA . VAL A 1 203 ? 5.938 -21.312 -19.609 1 96.31 203 VAL A CA 1
ATOM 1659 C C . VAL A 1 203 ? 6.965 -22.188 -18.906 1 96.31 203 VAL A C 1
ATOM 1661 O O . VAL A 1 203 ? 7.73 -21.703 -18.062 1 96.31 203 VAL A O 1
ATOM 1664 N N . CYS A 1 204 ? 6.832 -23.438 -19.078 1 95.5 204 CYS A N 1
ATOM 1665 C CA . CYS A 1 204 ? 7.832 -24.422 -18.688 1 95.5 204 CYS A CA 1
ATOM 1666 C C . CYS A 1 204 ? 8.445 -25.094 -19.922 1 95.5 204 CYS A C 1
ATOM 1668 O O . CYS A 1 204 ? 7.719 -25.594 -20.781 1 95.5 204 CYS A O 1
ATOM 1670 N N . TYR A 1 205 ? 9.773 -25.047 -20.094 1 93.31 205 TYR A N 1
ATOM 1671 C CA . TYR A 1 205 ? 10.445 -25.594 -21.266 1 93.31 205 TYR A CA 1
ATOM 1672 C C . TYR A 1 205 ? 11.781 -26.219 -20.875 1 93.31 205 TYR A C 1
ATOM 1674 O O . TYR A 1 205 ? 12.312 -25.969 -19.797 1 93.31 205 TYR A O 1
ATOM 1682 N N . PHE A 1 206 ? 12.18 -27.109 -21.703 1 91.25 206 PHE A N 1
ATOM 1683 C CA . PHE A 1 206 ? 13.492 -27.719 -21.562 1 91.25 206 PHE A CA 1
ATOM 1684 C C . PHE A 1 206 ? 14.555 -26.906 -22.281 1 91.25 206 PHE A C 1
ATOM 1686 O O . PHE A 1 206 ? 14.492 -26.75 -23.5 1 91.25 206 PHE A O 1
ATOM 1693 N N . ASP A 1 207 ? 15.43 -26.359 -21.531 1 88.69 207 ASP A N 1
ATOM 1694 C CA . ASP A 1 207 ? 16.547 -25.625 -22.125 1 88.69 207 ASP A CA 1
ATOM 1695 C C . ASP A 1 207 ? 17.609 -26.594 -22.656 1 88.69 207 ASP A C 1
ATOM 1697 O O . ASP A 1 207 ? 18.375 -27.172 -21.891 1 88.69 207 ASP A O 1
ATOM 1701 N N . CYS A 1 208 ? 17.734 -26.688 -23.875 1 83.25 208 CYS A N 1
ATOM 1702 C CA . CYS A 1 208 ? 18.625 -27.641 -24.531 1 83.25 208 CYS A CA 1
ATOM 1703 C C . CYS A 1 208 ? 20.078 -27.266 -24.297 1 83.25 208 CYS A C 1
ATOM 1705 O O . CYS A 1 208 ? 20.969 -28.125 -24.281 1 83.25 208 CYS A O 1
ATOM 1707 N N . ASP A 1 209 ? 20.328 -25.969 -24.125 1 81.62 209 ASP A N 1
ATOM 1708 C CA . ASP A 1 209 ? 21.703 -25.516 -23.922 1 81.62 209 ASP A CA 1
ATOM 1709 C C . ASP A 1 209 ? 22.188 -25.859 -22.516 1 81.62 209 ASP A C 1
ATOM 1711 O O . ASP A 1 209 ? 23.328 -26.312 -22.344 1 81.62 209 ASP A O 1
ATOM 1715 N N . ARG A 1 210 ? 21.328 -25.719 -21.609 1 80.31 210 ARG A N 1
ATOM 1716 C CA . ARG A 1 210 ? 21.719 -25.922 -20.219 1 80.31 210 ARG A CA 1
ATOM 1717 C C . ARG A 1 210 ? 21.297 -27.312 -19.75 1 80.31 210 ARG A C 1
ATOM 1719 O O . ARG A 1 210 ? 21.734 -27.766 -18.688 1 80.31 210 ARG A O 1
ATOM 1726 N N . HIS A 1 211 ? 20.469 -27.969 -20.453 1 81.56 211 HIS A N 1
ATOM 1727 C CA . HIS A 1 211 ? 20 -29.328 -20.172 1 81.56 211 HIS A CA 1
ATOM 1728 C C . HIS A 1 211 ? 19.203 -29.375 -18.875 1 81.56 211 HIS A C 1
ATOM 1730 O O . HIS A 1 211 ? 19.453 -30.234 -18.031 1 81.56 211 HIS A O 1
ATOM 1736 N N . CYS A 1 212 ? 18.438 -28.438 -18.781 1 85.38 212 CYS A N 1
ATOM 1737 C CA . CYS A 1 212 ? 17.594 -28.391 -17.594 1 85.38 212 CYS A CA 1
ATOM 1738 C C . CYS A 1 212 ? 16.234 -27.797 -17.906 1 85.38 212 CYS A C 1
ATOM 1740 O O . CYS A 1 212 ? 16.062 -27.141 -18.953 1 85.38 212 CYS A O 1
ATOM 1742 N N . PHE A 1 213 ? 15.336 -28.109 -17.047 1 89.75 213 PHE A N 1
ATOM 1743 C CA . PHE A 1 213 ? 14 -27.547 -17.203 1 89.75 213 PHE A CA 1
ATOM 1744 C C . PHE A 1 213 ? 13.945 -26.156 -16.578 1 89.75 213 PHE A C 1
ATOM 1746 O O . PHE A 1 213 ? 14.523 -25.906 -15.523 1 89.75 213 PHE A O 1
ATOM 1753 N N . CYS A 1 214 ? 13.359 -25.219 -17.297 1 91.5 214 CYS A N 1
ATOM 1754 C CA . CYS A 1 214 ? 13.242 -23.844 -16.828 1 91.5 214 CYS A CA 1
ATOM 1755 C C . CYS A 1 214 ? 11.789 -23.375 -16.844 1 91.5 214 CYS A C 1
ATOM 1757 O O . CYS A 1 214 ? 11 -23.828 -17.672 1 91.5 214 CYS A O 1
ATOM 1759 N N . GLU A 1 215 ? 11.484 -22.656 -15.844 1 93.44 215 GLU A N 1
ATOM 1760 C CA . GLU A 1 215 ? 10.172 -22.016 -15.773 1 93.44 215 GLU A CA 1
ATOM 1761 C C . GLU A 1 215 ? 10.312 -20.484 -15.742 1 93.44 215 GLU A C 1
ATOM 1763 O O . GLU A 1 215 ? 11.289 -19.953 -15.211 1 93.44 215 GLU A O 1
ATOM 1768 N N . GLY A 1 216 ? 9.359 -19.797 -16.359 1 93.44 216 GLY A N 1
ATOM 1769 C CA . GLY A 1 216 ? 9.414 -18.344 -16.344 1 93.44 216 GLY A CA 1
ATOM 1770 C C . GLY A 1 216 ? 8.102 -17.688 -16.75 1 93.44 216 GLY A C 1
ATOM 1771 O O . GLY A 1 216 ? 7.219 -18.359 -17.297 1 93.44 216 GLY A O 1
ATOM 1772 N N . VAL A 1 217 ? 7.938 -16.5 -16.375 1 96.31 217 VAL A N 1
ATOM 1773 C CA . VAL A 1 217 ? 6.797 -15.695 -16.797 1 96.31 217 VAL A CA 1
ATOM 1774 C C . VAL A 1 217 ? 7.039 -15.156 -18.203 1 96.31 217 VAL A C 1
ATOM 1776 O O . VAL A 1 217 ? 8.039 -14.484 -18.453 1 96.31 217 VAL A O 1
ATOM 1779 N N . LEU A 1 218 ? 6.191 -15.445 -19.078 1 96.44 218 LEU A N 1
ATOM 1780 C CA . LEU A 1 218 ? 6.375 -15.086 -20.484 1 96.44 218 LEU A CA 1
ATOM 1781 C C . LEU A 1 218 ? 5.797 -13.711 -20.781 1 96.44 218 LEU A C 1
ATOM 1783 O O . LEU A 1 218 ? 6.461 -12.867 -21.391 1 96.44 218 LEU A O 1
ATOM 1787 N N . CYS A 1 219 ? 4.539 -13.523 -20.438 1 95.62 219 CYS A N 1
ATOM 1788 C CA . CYS A 1 219 ? 3.928 -12.234 -20.75 1 95.62 219 CYS A CA 1
ATOM 1789 C C . CYS A 1 219 ? 2.631 -12.047 -19.984 1 95.62 219 CYS A C 1
ATOM 1791 O O . CYS A 1 219 ? 2.207 -12.938 -19.234 1 95.62 219 CYS A O 1
ATOM 1793 N N . LEU A 1 220 ? 2.123 -10.898 -20.109 1 94.81 220 LEU A N 1
ATOM 1794 C CA . LEU A 1 220 ? 0.877 -10.461 -19.484 1 94.81 220 LEU A CA 1
ATOM 1795 C C . LEU A 1 220 ? -0.144 -10.055 -20.547 1 94.81 220 LEU A C 1
ATOM 1797 O O . LEU A 1 220 ? 0.184 -9.328 -21.484 1 94.81 220 LEU A O 1
ATOM 1801 N N . ALA A 1 221 ? -1.355 -10.602 -20.422 1 91.62 221 ALA A N 1
ATOM 1802 C CA . ALA A 1 221 ? -2.436 -10.258 -21.344 1 91.62 221 ALA A CA 1
ATOM 1803 C C . ALA A 1 221 ? -3.545 -9.492 -20.625 1 91.62 221 ALA A C 1
ATOM 1805 O O . ALA A 1 221 ? -3.92 -9.844 -19.5 1 91.62 221 ALA A O 1
ATOM 1806 N N . THR A 1 222 ? -3.965 -8.438 -21.188 1 85.94 222 THR A N 1
ATOM 1807 C CA . THR A 1 222 ? -5.062 -7.645 -20.641 1 85.94 222 THR A CA 1
ATOM 1808 C C . THR A 1 222 ? -6.375 -7.984 -21.344 1 85.94 222 THR A C 1
ATOM 1810 O O . THR A 1 222 ? -6.418 -8.094 -22.562 1 85.94 222 THR A O 1
ATOM 1813 N N . LEU A 1 223 ? -7.367 -8.242 -20.531 1 81.25 223 LEU A N 1
ATOM 1814 C CA . LEU A 1 223 ? -8.672 -8.586 -21.094 1 81.25 223 LEU A CA 1
ATOM 1815 C C . LEU A 1 223 ? -9.562 -7.352 -21.203 1 81.25 223 LEU A C 1
ATOM 1817 O O . LEU A 1 223 ? -9.609 -6.539 -20.266 1 81.25 223 LEU A O 1
ATOM 1821 N N . CYS A 1 224 ? -10.008 -6.949 -22.266 1 64.94 224 CYS A N 1
ATOM 1822 C CA . CYS A 1 224 ? -10.805 -5.746 -22.469 1 64.94 224 CYS A CA 1
ATOM 1823 C C . CYS A 1 224 ? -12.297 -6.055 -22.391 1 64.94 224 CYS A C 1
ATOM 1825 O O . CYS A 1 224 ? -13.117 -5.156 -22.172 1 64.94 224 CYS A O 1
ATOM 1827 N N . ASP A 1 225 ? -12.719 -7.328 -22.719 1 60.69 225 ASP A N 1
ATOM 1828 C CA . ASP A 1 225 ? -14.141 -7.645 -22.797 1 60.69 225 ASP A CA 1
ATOM 1829 C C . ASP A 1 225 ? -14.539 -8.664 -21.734 1 60.69 225 ASP A C 1
ATOM 1831 O O . ASP A 1 225 ? -13.711 -9.078 -20.922 1 60.69 225 ASP A O 1
ATOM 1835 N N . ARG A 1 226 ? -15.852 -9.031 -21.812 1 59.38 226 ARG A N 1
ATOM 1836 C CA . ARG A 1 226 ? -16.375 -10.062 -20.922 1 59.38 226 ARG A CA 1
ATOM 1837 C C . ARG A 1 226 ? -15.539 -11.336 -21 1 59.38 226 ARG A C 1
ATOM 1839 O O . ARG A 1 226 ? -15.273 -11.844 -22.094 1 59.38 226 ARG A O 1
ATOM 1846 N N . PRO A 1 227 ? -15.062 -11.68 -19.828 1 63.06 227 PRO A N 1
ATOM 1847 C CA . PRO A 1 227 ? -14.133 -12.82 -19.875 1 63.06 227 PRO A CA 1
ATOM 1848 C C . PRO A 1 227 ? -14.828 -14.125 -20.25 1 63.06 227 PRO A C 1
ATOM 1850 O O . PRO A 1 227 ? -15.383 -14.805 -19.375 1 63.06 227 PRO A O 1
ATOM 1853 N N . THR A 1 228 ? -15.266 -14.219 -21.547 1 74.44 228 THR A N 1
ATOM 1854 C CA . THR A 1 228 ? -15.617 -15.555 -22 1 74.44 228 THR A CA 1
ATOM 1855 C C . THR A 1 228 ? -14.367 -16.359 -22.312 1 74.44 228 THR A C 1
ATOM 1857 O O . THR A 1 228 ? -13.289 -15.797 -22.5 1 74.44 228 THR A O 1
ATOM 1860 N N . GLY A 1 229 ? -14.531 -17.672 -22.234 1 76.75 229 GLY A N 1
ATOM 1861 C CA . GLY A 1 229 ? -13.414 -18.547 -22.547 1 76.75 229 GLY A CA 1
ATOM 1862 C C . GLY A 1 229 ? -12.797 -18.25 -23.906 1 76.75 229 GLY A C 1
ATOM 1863 O O . GLY A 1 229 ? -11.578 -18.25 -24.047 1 76.75 229 GLY A O 1
ATOM 1864 N N . LYS A 1 230 ? -13.656 -17.844 -24.844 1 81.88 230 LYS A N 1
ATOM 1865 C CA . LYS A 1 230 ? -13.18 -17.562 -26.188 1 81.88 230 LYS A CA 1
ATOM 1866 C C . LYS A 1 230 ? -12.383 -16.25 -26.203 1 81.88 230 LYS A C 1
ATOM 1868 O O . LYS A 1 230 ? -11.367 -16.156 -26.891 1 81.88 230 LYS A O 1
ATOM 1873 N N . HIS A 1 231 ? -12.883 -15.344 -25.5 1 82.5 231 HIS A N 1
ATOM 1874 C CA . HIS A 1 231 ? -12.195 -14.055 -25.469 1 82.5 231 HIS A CA 1
ATOM 1875 C C . HIS A 1 231 ? -10.828 -14.172 -24.797 1 82.5 231 HIS A C 1
ATOM 1877 O O . HIS A 1 231 ? -9.859 -13.547 -25.234 1 82.5 231 HIS A O 1
ATOM 1883 N N . ILE A 1 232 ? -10.797 -14.922 -23.703 1 85.44 232 ILE A N 1
ATOM 1884 C CA . ILE A 1 232 ? -9.531 -15.141 -23 1 85.44 232 ILE A CA 1
ATOM 1885 C C . ILE A 1 232 ? -8.547 -15.828 -23.938 1 85.44 232 ILE A C 1
ATOM 1887 O O . ILE A 1 232 ? -7.383 -15.422 -24.031 1 85.44 232 ILE A O 1
ATOM 1891 N N . PHE A 1 233 ? -9.062 -16.812 -24.641 1 89.19 233 PHE A N 1
ATOM 1892 C CA . PHE A 1 233 ? -8.227 -17.562 -25.562 1 89.19 233 PHE A CA 1
ATOM 1893 C C . PHE A 1 233 ? -7.672 -16.656 -26.656 1 89.19 233 PHE A C 1
ATOM 1895 O O . PHE A 1 233 ? -6.48 -16.703 -26.969 1 89.19 233 PHE A O 1
ATOM 1902 N N . GLU A 1 234 ? -8.508 -15.805 -27.219 1 89.06 234 GLU A N 1
ATOM 1903 C CA . GLU A 1 234 ? -8.086 -14.922 -28.297 1 89.06 234 GLU A CA 1
ATOM 1904 C C . GLU A 1 234 ? -7.039 -13.922 -27.797 1 89.06 234 GLU A C 1
ATOM 1906 O O . GLU A 1 234 ? -6.082 -13.617 -28.516 1 89.06 234 GLU A O 1
ATOM 1911 N N . SER A 1 235 ? -7.285 -13.43 -26.609 1 88.69 235 SER A N 1
ATOM 1912 C CA . SER A 1 235 ? -6.332 -12.484 -26.047 1 88.69 235 SER A CA 1
ATOM 1913 C C . SER A 1 235 ? -4.98 -13.141 -25.797 1 88.69 235 SER A C 1
ATOM 1915 O O . SER A 1 235 ? -3.934 -12.539 -26.047 1 88.69 235 SER A O 1
ATOM 1917 N N . VAL A 1 236 ? -5.004 -14.359 -25.281 1 91.19 236 VAL A N 1
ATOM 1918 C CA . VAL A 1 236 ? -3.783 -15.109 -25 1 91.19 236 VAL A CA 1
ATOM 1919 C C . VAL A 1 236 ? -3.084 -15.461 -26.312 1 91.19 236 VAL A C 1
ATOM 1921 O O . VAL A 1 236 ? -1.864 -15.32 -26.422 1 91.19 236 VAL A O 1
ATOM 1924 N N . LYS A 1 237 ? -3.873 -15.883 -27.266 1 92.38 237 LYS A N 1
ATOM 1925 C CA . LYS A 1 237 ? -3.32 -16.25 -28.578 1 92.38 237 LYS A CA 1
ATOM 1926 C C . LYS A 1 237 ? -2.631 -15.055 -29.219 1 92.38 237 LYS A C 1
ATOM 1928 O O . LYS A 1 237 ? -1.53 -15.18 -29.766 1 92.38 237 LYS A O 1
ATOM 1933 N N . ASN A 1 238 ? -3.275 -13.953 -29.203 1 91.38 238 ASN A N 1
ATOM 1934 C CA . ASN A 1 238 ? -2.703 -12.742 -29.781 1 91.38 238 ASN A CA 1
ATOM 1935 C C . ASN A 1 238 ? -1.374 -12.383 -29.125 1 91.38 238 ASN A C 1
ATOM 1937 O O . ASN A 1 238 ? -0.427 -11.984 -29.812 1 91.38 238 ASN A O 1
ATOM 1941 N N . ARG A 1 239 ? -1.348 -12.508 -27.844 1 92.44 239 ARG A N 1
ATOM 1942 C CA . ARG A 1 239 ? -0.127 -12.18 -27.125 1 92.44 239 ARG A CA 1
ATOM 1943 C C . ARG A 1 239 ? 0.991 -13.164 -27.453 1 92.44 239 ARG A C 1
ATOM 1945 O O . ARG A 1 239 ? 2.156 -12.773 -27.547 1 92.44 239 ARG A O 1
ATOM 1952 N N . LEU A 1 240 ? 0.677 -14.438 -27.531 1 93.69 240 LEU A N 1
ATOM 1953 C CA . LEU A 1 240 ? 1.662 -15.453 -27.875 1 93.69 240 LEU A CA 1
ATOM 1954 C C . LEU A 1 240 ? 2.197 -15.227 -29.297 1 93.69 240 LEU A C 1
ATOM 1956 O O . LEU A 1 240 ? 3.389 -15.414 -29.547 1 93.69 240 LEU A O 1
ATOM 1960 N N . ASP A 1 241 ? 1.31 -14.742 -30.125 1 93.31 241 ASP A N 1
ATOM 1961 C CA . ASP A 1 241 ? 1.728 -14.422 -31.484 1 93.31 241 ASP A CA 1
ATOM 1962 C C . ASP A 1 241 ? 2.711 -13.25 -31.5 1 93.31 241 ASP A C 1
ATOM 1964 O O . ASP A 1 241 ? 3.684 -13.258 -32.25 1 93.31 241 ASP A O 1
ATOM 1968 N N . GLU A 1 242 ? 2.406 -12.32 -30.688 1 92.94 242 GLU A N 1
ATOM 1969 C CA . GLU A 1 242 ? 3.303 -11.172 -30.578 1 92.94 242 GLU A CA 1
ATOM 1970 C C . GLU A 1 242 ? 4.684 -11.594 -30.078 1 92.94 242 GLU A C 1
ATOM 1972 O O . GLU A 1 242 ? 5.691 -10.992 -30.453 1 92.94 242 GLU A O 1
ATOM 1977 N N . CYS A 1 243 ? 4.746 -12.664 -29.25 1 92.75 243 CYS A N 1
ATOM 1978 C CA . CYS A 1 243 ? 6.004 -13.172 -28.703 1 92.75 243 CYS A CA 1
ATOM 1979 C C . CYS A 1 243 ? 6.633 -14.18 -29.656 1 92.75 243 CYS A C 1
ATOM 1981 O O . CYS A 1 243 ? 7.703 -14.727 -29.375 1 92.75 243 CYS A O 1
ATOM 1983 N N . HIS A 1 244 ? 6.004 -14.508 -30.75 1 91.38 244 HIS A N 1
ATOM 1984 C CA . HIS A 1 244 ? 6.477 -15.445 -31.766 1 91.38 244 HIS A CA 1
ATOM 1985 C C . HIS A 1 244 ? 6.574 -16.859 -31.219 1 91.38 244 HIS A C 1
ATOM 1987 O O . HIS A 1 244 ? 7.59 -17.531 -31.391 1 91.38 244 HIS A O 1
ATOM 1993 N N . ILE A 1 245 ? 5.562 -17.203 -30.422 1 93.56 245 ILE A N 1
ATOM 1994 C CA . ILE A 1 245 ? 5.477 -18.562 -29.906 1 93.56 245 ILE A CA 1
ATOM 1995 C C . ILE A 1 245 ? 4.422 -19.344 -30.672 1 93.56 245 ILE A C 1
ATOM 1997 O O . ILE A 1 245 ? 3.262 -18.938 -30.75 1 93.56 245 ILE A O 1
ATOM 2001 N N . SER A 1 246 ? 4.844 -20.422 -31.203 1 91.06 246 SER A N 1
ATOM 2002 C CA . SER A 1 246 ? 3.926 -21.281 -31.938 1 91.06 246 SER A CA 1
ATOM 2003 C C . SER A 1 246 ? 3.342 -22.375 -31.047 1 91.06 246 SER A C 1
ATOM 2005 O O . SER A 1 246 ? 3.928 -22.719 -30.016 1 91.06 246 SER A O 1
ATOM 2007 N N . PHE A 1 247 ? 2.203 -22.969 -31.469 1 91.31 247 PHE A N 1
ATOM 2008 C CA . PHE A 1 247 ? 1.537 -24 -30.688 1 91.31 247 PHE A CA 1
ATOM 2009 C C . PHE A 1 247 ? 2.039 -25.391 -31.078 1 91.31 247 PHE A C 1
ATOM 2011 O O . PHE A 1 247 ? 1.66 -26.391 -30.453 1 91.31 247 PHE A O 1
ATOM 2018 N N . ASP A 1 248 ? 2.945 -25.5 -31.922 1 86.75 248 ASP A N 1
ATOM 2019 C CA . ASP A 1 248 ? 3.363 -26.766 -32.5 1 86.75 248 ASP A CA 1
ATOM 2020 C C . ASP A 1 248 ? 3.955 -27.688 -31.422 1 86.75 248 ASP A C 1
ATOM 2022 O O . ASP A 1 248 ? 3.689 -28.891 -31.406 1 86.75 248 ASP A O 1
ATOM 2026 N N . ASN A 1 249 ? 4.734 -27.141 -30.547 1 89.31 249 ASN A N 1
ATOM 2027 C CA . ASN A 1 249 ? 5.414 -27.953 -29.547 1 89.31 249 ASN A CA 1
ATOM 2028 C C . ASN A 1 249 ? 4.73 -27.859 -28.188 1 89.31 249 ASN A C 1
ATOM 2030 O O . ASN A 1 249 ? 5.301 -28.25 -27.172 1 89.31 249 ASN A O 1
ATOM 2034 N N . LEU A 1 250 ? 3.471 -27.344 -28.234 1 94.5 250 LEU A N 1
ATOM 2035 C CA . LEU A 1 250 ? 2.727 -27.219 -26.984 1 94.5 250 LEU A CA 1
ATOM 2036 C C . LEU A 1 250 ? 2.205 -28.578 -26.531 1 94.5 250 LEU A C 1
ATOM 2038 O O . LEU A 1 250 ? 1.532 -29.281 -27.297 1 94.5 250 LEU A O 1
ATOM 2042 N N . CYS A 1 251 ? 2.549 -29.016 -25.375 1 93.62 251 CYS A N 1
ATOM 2043 C CA . CYS A 1 251 ? 2.158 -30.359 -24.953 1 93.62 251 CYS A CA 1
ATOM 2044 C C . CYS A 1 251 ? 1.134 -30.297 -23.828 1 93.62 251 CYS A C 1
ATOM 2046 O O . CYS A 1 251 ? 0.388 -31.25 -23.609 1 93.62 251 CYS A O 1
ATOM 2048 N N . GLY A 1 252 ? 1.188 -29.234 -23.094 1 92.94 252 GLY A N 1
ATOM 2049 C CA . GLY A 1 252 ? 0.265 -29.203 -21.969 1 92.94 252 GLY A CA 1
ATOM 2050 C C . GLY A 1 252 ? -0.182 -27.797 -21.609 1 92.94 252 GLY A C 1
ATOM 2051 O O . GLY A 1 252 ? 0.484 -26.812 -21.969 1 92.94 252 GLY A O 1
ATOM 2052 N N . LEU A 1 253 ? -1.358 -27.688 -20.922 1 91.94 253 LEU A N 1
ATOM 2053 C CA . LEU A 1 253 ? -1.944 -26.438 -20.469 1 91.94 253 LEU A CA 1
ATOM 2054 C C . LEU A 1 253 ? -2.57 -26.594 -19.094 1 91.94 253 LEU A C 1
ATOM 2056 O O . LEU A 1 253 ? -3.295 -27.547 -18.844 1 91.94 253 LEU A O 1
ATOM 2060 N N . THR A 1 254 ? -2.17 -25.75 -18.203 1 89.62 254 THR A N 1
ATOM 2061 C CA . THR A 1 254 ? -2.76 -25.703 -16.859 1 89.62 254 THR A CA 1
ATOM 2062 C C . THR A 1 254 ? -3.416 -24.344 -16.609 1 89.62 254 THR A C 1
ATOM 2064 O O . THR A 1 254 ? -2.824 -23.297 -16.891 1 89.62 254 THR A O 1
ATOM 2067 N N . ALA A 1 255 ? -4.656 -24.297 -16.188 1 84 255 ALA A N 1
ATOM 2068 C CA . ALA A 1 255 ? -5.34 -23.031 -15.953 1 84 255 ALA A CA 1
ATOM 2069 C C . ALA A 1 255 ? -6.242 -23.109 -14.727 1 84 255 ALA A C 1
ATOM 2071 O O . ALA A 1 255 ? -6.707 -24.188 -14.352 1 84 255 ALA A O 1
ATOM 2072 N N . ASP A 1 256 ? -6.125 -22.109 -13.773 1 71.12 256 ASP A N 1
ATOM 2073 C CA . ASP A 1 256 ? -7.078 -22.016 -12.672 1 71.12 256 ASP A CA 1
ATOM 2074 C C . ASP A 1 256 ? -7.836 -20.688 -12.727 1 71.12 256 ASP A C 1
ATOM 2076 O O . ASP A 1 256 ? -7.289 -19.672 -13.156 1 71.12 256 ASP A O 1
ATOM 2080 N N . GLY A 1 257 ? -8.977 -20.594 -13.297 1 54.16 257 GLY A N 1
ATOM 2081 C CA . GLY A 1 257 ? -9.68 -19.328 -13.273 1 54.16 257 GLY A CA 1
ATOM 2082 C C . GLY A 1 257 ? -10.43 -19.078 -11.977 1 54.16 257 GLY A C 1
ATOM 2083 O O . GLY A 1 257 ? -10.688 -20.016 -11.219 1 54.16 257 GLY A O 1
ATOM 2084 N N . ALA A 1 258 ? -10.367 -17.906 -11.359 1 49.38 258 ALA A N 1
ATOM 2085 C CA . ALA A 1 258 ? -11.289 -17.469 -10.305 1 49.38 258 ALA A CA 1
ATOM 2086 C C . ALA A 1 258 ? -12.688 -18.047 -10.531 1 49.38 258 ALA A C 1
ATOM 2088 O O . ALA A 1 258 ? -13.055 -18.375 -11.664 1 49.38 258 ALA A O 1
ATOM 2089 N N . ALA A 1 259 ? -13.391 -18.391 -9.43 1 43.38 259 ALA A N 1
ATOM 2090 C CA . ALA A 1 259 ? -14.742 -18.953 -9.406 1 43.38 259 ALA A CA 1
ATOM 2091 C C . ALA A 1 259 ? -15.57 -18.453 -10.578 1 43.38 259 ALA A C 1
ATOM 2093 O O . ALA A 1 259 ? -16.281 -19.234 -11.227 1 43.38 259 ALA A O 1
ATOM 2094 N N . ALA A 1 260 ? -15.586 -17.156 -10.672 1 43.12 260 ALA A N 1
ATOM 2095 C CA . ALA A 1 260 ? -16.484 -16.578 -11.672 1 43.12 260 ALA A CA 1
ATOM 2096 C C . ALA A 1 260 ? -16.141 -17.078 -13.07 1 43.12 260 ALA A C 1
ATOM 2098 O O . ALA A 1 260 ? -16.953 -16.969 -13.992 1 43.12 260 ALA A O 1
ATOM 2099 N N . MET A 1 261 ? -14.977 -17.734 -13.172 1 48.38 261 MET A N 1
ATOM 2100 C CA . MET A 1 261 ? -14.539 -17.969 -14.547 1 48.38 261 MET A CA 1
ATOM 2101 C C . MET A 1 261 ? -14.391 -19.453 -14.82 1 48.38 261 MET A C 1
ATOM 2103 O O . MET A 1 261 ? -13.812 -19.859 -15.836 1 48.38 261 MET A O 1
ATOM 2107 N N . GLN A 1 262 ? -14.75 -20.188 -13.852 1 53.72 262 GLN A N 1
ATOM 2108 C CA . GLN A 1 262 ? -14.641 -21.641 -14.047 1 53.72 262 GLN A CA 1
ATOM 2109 C C . GLN A 1 262 ? -15.195 -22.047 -15.406 1 53.72 262 GLN A C 1
ATOM 2111 O O . GLN A 1 262 ? -14.602 -22.875 -16.109 1 53.72 262 GLN A O 1
ATOM 2116 N N . SER A 1 263 ? -16.344 -21.375 -15.609 1 51.12 263 SER A N 1
ATOM 2117 C CA . SER A 1 263 ? -16.922 -21.719 -16.906 1 51.12 263 SER A CA 1
ATOM 2118 C C . SER A 1 263 ? -16.047 -21.219 -18.047 1 51.12 263 SER A C 1
ATOM 2120 O O . SER A 1 263 ? -15.883 -21.906 -19.062 1 51.12 263 SER A O 1
ATOM 2122 N N . ALA A 1 264 ? -15.445 -20.109 -17.766 1 55.25 264 ALA A N 1
ATOM 2123 C CA . ALA A 1 264 ? -14.617 -19.516 -18.812 1 55.25 264 ALA A CA 1
ATOM 2124 C C . ALA A 1 264 ? -13.344 -20.312 -19.031 1 55.25 264 ALA A C 1
ATOM 2126 O O . ALA A 1 264 ? -12.844 -20.406 -20.156 1 55.25 264 ALA A O 1
ATOM 2127 N N . GLN A 1 265 ? -13.031 -21.047 -18.031 1 58.78 265 GLN A N 1
ATOM 2128 C CA . GLN A 1 265 ? -11.781 -21.797 -18.109 1 58.78 265 GLN A CA 1
ATOM 2129 C C . GLN A 1 265 ? -11.953 -23.047 -18.969 1 58.78 265 GLN A C 1
ATOM 2131 O O . GLN A 1 265 ? -11.102 -23.359 -19.797 1 58.78 265 GLN A O 1
ATOM 2136 N N . VAL A 1 266 ? -13.055 -23.656 -18.656 1 64.06 266 VAL A N 1
ATOM 2137 C CA . VAL A 1 266 ? -13.352 -24.797 -19.516 1 64.06 266 VAL A CA 1
ATOM 2138 C C . VAL A 1 266 ? -13.445 -24.359 -20.969 1 64.06 266 VAL A C 1
ATOM 2140 O O . VAL A 1 266 ? -12.992 -25.062 -21.875 1 64.06 266 VAL A O 1
ATOM 2143 N N . GLY A 1 267 ? -13.836 -23.156 -21.031 1 73.56 267 GLY A N 1
ATOM 2144 C CA . GLY A 1 267 ? -13.922 -22.594 -22.375 1 73.56 267 GLY A CA 1
ATOM 2145 C C . GLY A 1 267 ? -12.57 -22.312 -23 1 73.56 267 GLY A C 1
ATOM 2146 O O . GLY A 1 267 ? -12.352 -22.578 -24.172 1 73.56 267 GLY A O 1
ATOM 2147 N N . VAL A 1 268 ? -11.594 -21.969 -22.156 1 81.06 268 VAL A N 1
ATOM 2148 C CA . VAL A 1 268 ? -10.266 -21.641 -22.672 1 81.06 268 VAL A CA 1
ATOM 2149 C C . VAL A 1 268 ? -9.547 -22.922 -23.094 1 81.06 268 VAL A C 1
ATOM 2151 O O . VAL A 1 268 ? -8.922 -22.969 -24.156 1 81.06 268 VAL A O 1
ATOM 2154 N N . LEU A 1 269 ? -9.641 -23.984 -22.297 1 80.94 269 LEU A N 1
ATOM 2155 C CA . LEU A 1 269 ? -8.984 -25.25 -22.578 1 80.94 269 LEU A CA 1
ATOM 2156 C C . LEU A 1 269 ? -9.539 -25.875 -23.859 1 80.94 269 LEU A C 1
ATOM 2158 O O . LEU A 1 269 ? -8.773 -26.406 -24.672 1 80.94 269 LEU A O 1
ATOM 2162 N N . ASN A 1 270 ? -10.812 -25.672 -23.984 1 82.31 270 ASN A N 1
ATOM 2163 C CA . ASN A 1 270 ? -11.453 -26.219 -25.188 1 82.31 270 ASN A CA 1
ATOM 2164 C C . ASN A 1 270 ? -11.023 -25.453 -26.438 1 82.31 270 ASN A C 1
ATOM 2166 O O . ASN A 1 270 ? -10.844 -26.062 -27.5 1 82.31 270 ASN A O 1
ATOM 2170 N N . CYS A 1 271 ? -10.859 -24.234 -26.281 1 86.38 271 CYS A N 1
ATOM 2171 C CA . CYS A 1 271 ? -10.438 -23.422 -27.422 1 86.38 271 CYS A CA 1
ATOM 2172 C C . CYS A 1 271 ? -9.031 -23.797 -27.859 1 86.38 271 CYS A C 1
ATOM 2174 O O . CYS A 1 271 ? -8.75 -23.859 -29.062 1 86.38 271 CYS A O 1
ATOM 2176 N N . PHE A 1 272 ? -8.18 -24.125 -26.891 1 88.06 272 PHE A N 1
ATOM 2177 C CA . PHE A 1 272 ? -6.824 -24.531 -27.219 1 88.06 272 PHE A CA 1
ATOM 2178 C C . PHE A 1 272 ? -6.828 -25.891 -27.922 1 88.06 272 PHE A C 1
ATOM 2180 O O . PHE A 1 272 ? -6.086 -26.094 -28.891 1 88.06 272 PHE A O 1
ATOM 2187 N N . GLN A 1 273 ? -7.637 -26.734 -27.422 1 86.75 273 GLN A N 1
ATOM 2188 C CA . GLN A 1 273 ? -7.703 -28.078 -27.984 1 86.75 273 GLN A CA 1
ATOM 2189 C C . GLN A 1 273 ? -8.242 -28.047 -29.422 1 86.75 273 GLN A C 1
ATOM 2191 O O . GLN A 1 273 ? -7.844 -28.844 -30.266 1 86.75 273 GLN A O 1
ATOM 2196 N N . GLU A 1 274 ? -9.125 -27.094 -29.688 1 86.5 274 GLU A N 1
ATOM 2197 C CA . GLU A 1 274 ? -9.719 -26.969 -31.016 1 86.5 274 GLU A CA 1
ATOM 2198 C C . GLU A 1 274 ? -8.703 -26.469 -32.031 1 86.5 274 GLU A C 1
ATOM 2200 O O . GLU A 1 274 ? -8.766 -26.828 -33.219 1 86.5 274 GLU A O 1
ATOM 2205 N N . ILE A 1 275 ? -7.812 -25.75 -31.641 1 86.25 275 ILE A N 1
ATOM 2206 C CA . ILE A 1 275 ? -6.871 -25.125 -32.562 1 86.25 275 ILE A CA 1
ATOM 2207 C C . ILE A 1 275 ? -5.648 -26.016 -32.75 1 86.25 275 ILE A C 1
ATOM 2209 O O . ILE A 1 275 ? -5.047 -26.047 -33.812 1 86.25 275 ILE A O 1
ATOM 2213 N N . CYS A 1 276 ? -5.312 -26.75 -31.672 1 88.06 276 CYS A N 1
ATOM 2214 C CA . CYS A 1 276 ? -4.121 -27.594 -31.734 1 88.06 276 CYS A CA 1
ATOM 2215 C C . CYS A 1 276 ? -4.445 -28.953 -32.344 1 88.06 276 CYS A C 1
ATOM 2217 O O . CYS A 1 276 ? -5.523 -29.5 -32.125 1 88.06 276 CYS A O 1
ATOM 2219 N N . THR A 1 277 ? -3.514 -29.438 -33.125 1 85.44 277 THR A N 1
ATOM 2220 C CA . THR A 1 277 ? -3.682 -30.75 -33.75 1 85.44 277 THR A CA 1
ATOM 2221 C C . THR A 1 277 ? -3.377 -31.859 -32.75 1 85.44 277 THR A C 1
ATOM 2223 O O . THR A 1 277 ? -3.947 -32.969 -32.812 1 85.44 277 THR A O 1
ATOM 2226 N N . GLN A 1 278 ? -2.527 -31.562 -31.875 1 90.06 278 GLN A N 1
ATOM 2227 C CA . GLN A 1 278 ? -2.146 -32.562 -30.875 1 90.06 278 GLN A CA 1
ATOM 2228 C C . GLN A 1 278 ? -3.113 -32.562 -29.688 1 90.06 278 GLN A C 1
ATOM 2230 O O . GLN A 1 278 ? -3.752 -31.531 -29.406 1 90.06 278 GLN A O 1
ATOM 2235 N N . LYS A 1 279 ? -3.287 -33.594 -29.109 1 89.75 279 LYS A N 1
ATOM 2236 C CA . LYS A 1 279 ? -4.109 -33.719 -27.906 1 89.75 279 LYS A CA 1
ATOM 2237 C C . LYS A 1 279 ? -3.348 -33.25 -26.672 1 89.75 279 LYS A C 1
ATOM 2239 O O . LYS A 1 279 ? -2.566 -34.031 -26.094 1 89.75 279 LYS A O 1
ATOM 2244 N N . LEU A 1 280 ? -3.68 -32.125 -26.188 1 90.56 280 LEU A N 1
ATOM 2245 C CA . LEU A 1 280 ? -2.945 -31.484 -25.109 1 90.56 280 LEU A CA 1
ATOM 2246 C C . LEU A 1 280 ? -3.309 -32.094 -23.766 1 90.56 280 LEU A C 1
ATOM 2248 O O . LEU A 1 280 ? -4.43 -32.562 -23.578 1 90.56 280 LEU A O 1
ATOM 2252 N N . PHE A 1 281 ? -2.33 -32.219 -22.875 1 88.69 281 PHE A N 1
ATOM 2253 C CA . PHE A 1 281 ? -2.602 -32.531 -21.484 1 88.69 281 PHE A CA 1
ATOM 2254 C C . PHE A 1 281 ? -3.17 -31.312 -20.75 1 88.69 281 PHE A C 1
ATOM 2256 O O . PHE A 1 281 ? -2.48 -30.312 -20.578 1 88.69 281 PHE A O 1
ATOM 2263 N N . MET A 1 282 ? -4.332 -31.359 -20.375 1 86.44 282 MET A N 1
ATOM 2264 C CA . MET A 1 282 ? -4.992 -30.234 -19.734 1 86.44 282 MET A CA 1
ATOM 2265 C C . MET A 1 282 ? -5.289 -30.531 -18.266 1 86.44 282 MET A C 1
ATOM 2267 O O . MET A 1 282 ? -5.867 -31.578 -17.938 1 86.44 282 MET A O 1
ATOM 2271 N N . PHE A 1 283 ? -4.793 -29.625 -17.391 1 82.56 283 PHE A N 1
ATOM 2272 C CA . PHE A 1 283 ? -4.969 -29.812 -15.961 1 82.56 283 PHE A CA 1
ATOM 2273 C C . PHE A 1 283 ? -5.539 -28.547 -15.312 1 82.56 283 PHE A C 1
ATOM 2275 O O . PHE A 1 283 ? -5.32 -27.438 -15.797 1 82.56 283 PHE A O 1
ATOM 2282 N N . HIS A 1 284 ? -6.301 -28.781 -14.219 1 83.62 284 HIS A N 1
ATOM 2283 C CA . HIS A 1 284 ? -6.535 -27.734 -13.25 1 83.62 284 HIS A CA 1
ATOM 2284 C C . HIS A 1 284 ? -5.43 -27.688 -12.195 1 83.62 284 HIS A C 1
ATOM 2286 O O . HIS A 1 284 ? -4.805 -28.703 -11.906 1 83.62 284 HIS A O 1
ATOM 2292 N N . CYS A 1 285 ? -5.176 -26.547 -11.703 1 87.69 285 CYS A N 1
ATOM 2293 C CA . CYS A 1 285 ? -4.125 -26.406 -10.703 1 87.69 285 CYS A CA 1
ATOM 2294 C C . CYS A 1 285 ? -4.336 -27.375 -9.547 1 87.69 285 CYS A C 1
ATOM 2296 O O . CYS A 1 285 ? -5.371 -27.328 -8.883 1 87.69 285 CYS A O 1
ATOM 2298 N N . PHE A 1 286 ? -3.34 -28.234 -9.297 1 87.56 286 PHE A N 1
ATOM 2299 C CA . PHE A 1 286 ? -3.439 -29.25 -8.258 1 87.56 286 PHE A CA 1
ATOM 2300 C C . PHE A 1 286 ? -3.609 -28.609 -6.887 1 87.56 286 PHE A C 1
ATOM 2302 O O . PHE A 1 286 ? -4.316 -29.141 -6.027 1 87.56 286 PHE A O 1
ATOM 2309 N N . ALA A 1 287 ? -2.938 -27.516 -6.656 1 87 287 ALA A N 1
ATOM 2310 C CA . ALA A 1 287 ? -3.045 -26.812 -5.375 1 87 287 ALA A CA 1
ATOM 2311 C C . ALA A 1 287 ? -4.465 -26.297 -5.148 1 87 287 ALA A C 1
ATOM 2313 O O . ALA A 1 287 ? -4.984 -26.359 -4.031 1 87 287 ALA A O 1
ATOM 2314 N N . HIS A 1 288 ? -5.047 -25.781 -6.129 1 84.75 288 HIS A N 1
ATOM 2315 C CA . HIS A 1 288 ? -6.414 -25.297 -6.02 1 84.75 288 HIS A CA 1
ATOM 2316 C C . HIS A 1 288 ? -7.402 -26.438 -5.836 1 84.75 288 HIS A C 1
ATOM 2318 O O . HIS A 1 288 ? -8.414 -26.281 -5.148 1 84.75 288 HIS A O 1
ATOM 2324 N N . GLN A 1 289 ? -7.141 -27.5 -6.609 1 86.56 289 GLN A N 1
ATOM 2325 C CA . GLN A 1 289 ? -8.008 -28.672 -6.477 1 86.56 289 GLN A CA 1
ATOM 2326 C C . GLN A 1 289 ? -7.973 -29.219 -5.051 1 86.56 289 GLN A C 1
ATOM 2328 O O . GLN A 1 289 ? -9 -29.656 -4.527 1 86.56 289 GLN A O 1
ATOM 2333 N N . GLU A 1 290 ? -6.805 -29.234 -4.516 1 88.25 290 GLU A N 1
ATOM 2334 C CA . GLU A 1 290 ? -6.68 -29.672 -3.133 1 88.25 290 GLU A CA 1
ATOM 2335 C C . GLU A 1 290 ? -7.484 -28.781 -2.189 1 88.25 290 GLU A C 1
ATOM 2337 O O . GLU A 1 290 ? -8.117 -29.281 -1.253 1 88.25 290 GLU A O 1
ATOM 2342 N N . VAL A 1 291 ? -7.453 -27.453 -2.377 1 86.62 291 VAL A N 1
ATOM 2343 C CA . VAL A 1 291 ? -8.188 -26.5 -1.55 1 86.62 291 VAL A CA 1
ATOM 2344 C C . VAL A 1 291 ? -9.688 -26.734 -1.705 1 86.62 291 VAL A C 1
ATOM 2346 O O . VAL A 1 291 ? -10.438 -26.688 -0.727 1 86.62 291 VAL A O 1
ATOM 2349 N N . LEU A 1 292 ? -10.117 -27 -2.926 1 85.44 292 LEU A N 1
ATOM 2350 C CA . LEU A 1 292 ? -11.531 -27.266 -3.176 1 85.44 292 LEU A CA 1
ATOM 2351 C C . LEU A 1 292 ? -11.984 -28.531 -2.453 1 85.44 292 LEU A C 1
ATOM 2353 O O . LEU A 1 292 ? -13.094 -28.594 -1.924 1 85.44 292 LEU A O 1
ATOM 2357 N N . ALA A 1 293 ? -11.141 -29.547 -2.52 1 88.75 293 ALA A N 1
ATOM 2358 C CA . ALA A 1 293 ? -11.453 -30.781 -1.796 1 88.75 293 ALA A CA 1
ATOM 2359 C C . ALA A 1 293 ? -11.562 -30.516 -0.296 1 88.75 293 ALA A C 1
ATOM 2361 O O . ALA A 1 293 ? -12.461 -31.047 0.368 1 88.75 293 ALA A O 1
ATOM 2362 N N . SER A 1 294 ? -10.664 -29.719 0.224 1 87.56 294 SER A N 1
ATOM 2363 C CA . SER A 1 294 ? -10.664 -29.391 1.644 1 87.56 294 SER A CA 1
ATOM 2364 C C . SER A 1 294 ? -11.906 -28.594 2.027 1 87.56 294 SER A C 1
ATOM 2366 O O . SER A 1 294 ? -12.469 -28.797 3.105 1 87.56 294 SER A O 1
ATOM 2368 N N . LYS A 1 295 ? -12.328 -27.734 1.153 1 84.81 295 LYS A N 1
ATOM 2369 C CA . LYS A 1 295 ? -13.523 -26.922 1.407 1 84.81 295 LYS A CA 1
ATOM 2370 C C . LYS A 1 295 ? -14.781 -27.781 1.402 1 84.81 295 LYS A C 1
ATOM 2372 O O . LYS A 1 295 ? -15.711 -27.531 2.164 1 84.81 295 LYS A O 1
ATOM 2377 N N . ALA A 1 296 ? -14.805 -28.734 0.492 1 87.06 296 ALA A N 1
ATOM 2378 C CA . ALA A 1 296 ? -15.953 -29.641 0.408 1 87.06 296 ALA A CA 1
ATOM 2379 C C . ALA A 1 296 ? -16.125 -30.422 1.7 1 87.06 296 ALA A C 1
ATOM 2381 O O . ALA A 1 296 ? -17.25 -30.641 2.164 1 87.06 296 ALA A O 1
ATOM 2382 N N . SER A 1 297 ? -15.07 -30.891 2.254 1 90.44 297 SER A N 1
ATOM 2383 C CA . SER A 1 297 ? -15.141 -31.656 3.5 1 90.44 297 SER A CA 1
ATOM 2384 C C . SER A 1 297 ? -15.523 -30.75 4.672 1 90.44 297 SER A C 1
ATOM 2386 O O . SER A 1 297 ? -16.219 -31.188 5.59 1 90.44 297 SER A O 1
ATOM 2388 N N . MET A 1 298 ? -15.125 -29.5 4.633 1 89.06 298 MET A N 1
ATOM 2389 C CA . MET A 1 298 ? -15.375 -28.547 5.711 1 89.06 298 MET A CA 1
ATOM 2390 C C . MET A 1 298 ? -16.859 -28.219 5.809 1 89.06 298 MET A C 1
ATOM 2392 O O . MET A 1 298 ? -17.344 -27.781 6.855 1 89.06 298 MET A O 1
ATOM 2396 N N . LYS A 1 299 ? -17.562 -28.484 4.73 1 88.19 299 LYS A N 1
ATOM 2397 C CA . LYS A 1 299 ? -19 -28.25 4.75 1 88.19 299 LYS A CA 1
ATOM 2398 C C . LYS A 1 299 ? -19.688 -29.094 5.824 1 88.19 299 LYS A C 1
ATOM 2400 O O . LYS A 1 299 ? -20.719 -28.703 6.363 1 88.19 299 LYS A O 1
ATOM 2405 N N . THR A 1 300 ? -19.094 -30.25 6.191 1 88.44 300 THR A N 1
ATOM 2406 C CA . THR A 1 300 ? -19.625 -31.109 7.246 1 88.44 300 THR A CA 1
ATOM 2407 C C . THR A 1 300 ? -19.516 -30.422 8.609 1 88.44 300 THR A C 1
ATOM 2409 O O . THR A 1 300 ? -20.234 -30.766 9.539 1 88.44 300 THR A O 1
ATOM 2412 N N . MET A 1 301 ? -18.594 -29.438 8.688 1 89.31 301 MET A N 1
ATOM 2413 C CA . MET A 1 301 ? -18.375 -28.719 9.938 1 89.31 301 MET A CA 1
ATOM 2414 C C . MET A 1 301 ? -18.656 -27.234 9.766 1 89.31 301 MET A C 1
ATOM 2416 O O . MET A 1 301 ? -17.938 -26.391 10.305 1 89.31 301 MET A O 1
ATOM 2420 N N . ASP A 1 302 ? -19.578 -26.922 9.031 1 88.88 302 ASP A N 1
ATOM 2421 C CA . ASP A 1 302 ? -19.938 -25.562 8.695 1 88.88 302 ASP A CA 1
ATOM 2422 C C . ASP A 1 302 ? -20.234 -24.75 9.961 1 88.88 302 ASP A C 1
ATOM 2424 O O . ASP A 1 302 ? -19.891 -23.562 10.039 1 88.88 302 ASP A O 1
ATOM 2428 N N . GLU A 1 303 ? -20.922 -25.344 10.859 1 89.69 303 GLU A N 1
ATOM 2429 C CA . GLU A 1 303 ? -21.266 -24.656 12.102 1 89.69 303 GLU A CA 1
ATOM 2430 C C . GLU A 1 303 ? -20 -24.266 12.875 1 89.69 303 GLU A C 1
ATOM 2432 O O . GLU A 1 303 ? -19.922 -23.156 13.422 1 89.69 303 GLU A O 1
ATOM 2437 N N . VAL A 1 304 ? -19.094 -25.203 12.938 1 89.62 304 VAL A N 1
ATOM 2438 C CA . VAL A 1 304 ? -17.859 -24.953 13.656 1 89.62 304 VAL A CA 1
ATOM 2439 C C . VAL A 1 304 ? -17.094 -23.812 13 1 89.62 304 VAL A C 1
ATOM 2441 O O . VAL A 1 304 ? -16.594 -22.906 13.688 1 89.62 304 VAL A O 1
ATOM 2444 N N . GLU A 1 305 ? -16.984 -23.844 11.672 1 89.12 305 GLU A N 1
ATOM 2445 C CA . GLU A 1 305 ? -16.312 -22.781 10.93 1 89.12 305 GLU A CA 1
ATOM 2446 C C . GLU A 1 305 ? -16.969 -21.422 11.18 1 89.12 305 GLU A C 1
ATOM 2448 O O . GLU A 1 305 ? -16.281 -20.422 11.352 1 89.12 305 GLU A O 1
ATOM 2453 N N . SER A 1 306 ? -18.25 -21.406 11.195 1 90.25 306 SER A N 1
ATOM 2454 C CA . SER A 1 306 ? -19 -20.188 11.406 1 90.25 306 SER A CA 1
ATOM 2455 C C . SER A 1 306 ? -18.734 -19.609 12.797 1 90.25 306 SER A C 1
ATOM 2457 O O . SER A 1 306 ? -18.578 -18.391 12.953 1 90.25 306 SER A O 1
ATOM 2459 N N . ILE A 1 307 ? -18.75 -20.469 13.773 1 91.38 307 ILE A N 1
ATOM 2460 C CA . ILE A 1 307 ? -18.516 -20.031 15.148 1 91.38 307 ILE A CA 1
ATOM 2461 C C . ILE A 1 307 ? -17.125 -19.438 15.281 1 91.38 307 ILE A C 1
ATOM 2463 O O . ILE A 1 307 ? -16.938 -18.422 15.969 1 91.38 307 ILE A O 1
ATOM 2467 N N . VAL A 1 308 ? -16.172 -20.094 14.648 1 89.38 308 VAL A N 1
ATOM 2468 C CA . VAL A 1 308 ? -14.805 -19.609 14.695 1 89.38 308 VAL A CA 1
ATOM 2469 C C . VAL A 1 308 ? -14.719 -18.234 14.031 1 89.38 308 VAL A C 1
ATOM 2471 O O . VAL A 1 308 ? -14.125 -17.312 14.578 1 89.38 308 VAL A O 1
ATOM 2474 N N . LYS A 1 309 ? -15.281 -18.047 12.844 1 88.44 309 LYS A N 1
ATOM 2475 C CA . LYS A 1 309 ? -15.273 -16.797 12.109 1 88.44 309 LYS A CA 1
ATOM 2476 C C . LYS A 1 309 ? -15.938 -15.68 12.914 1 88.44 309 LYS A C 1
ATOM 2478 O O . LYS A 1 309 ? -15.414 -14.562 12.984 1 88.44 309 LYS A O 1
ATOM 2483 N N . LYS A 1 310 ? -17.062 -15.969 13.516 1 89.88 310 LYS A N 1
ATOM 2484 C CA . LYS A 1 310 ? -17.797 -14.984 14.305 1 89.88 310 LYS A CA 1
ATOM 2485 C C . LYS A 1 310 ? -17 -14.57 15.547 1 89.88 310 LYS A C 1
ATOM 2487 O O . LYS A 1 310 ? -17.031 -13.406 15.945 1 89.88 310 LYS A O 1
ATOM 2492 N N . SER A 1 311 ? -16.406 -15.508 16.094 1 90.19 311 SER A N 1
ATOM 2493 C CA . SER A 1 311 ? -15.617 -15.227 17.297 1 90.19 311 SER A CA 1
ATOM 2494 C C . SER A 1 311 ? -14.445 -14.305 16.984 1 90.19 311 SER A C 1
ATOM 2496 O O . SER A 1 311 ? -14.172 -13.359 17.734 1 90.19 311 SER A O 1
ATOM 2498 N N . ILE A 1 312 ? -13.766 -14.57 15.891 1 88.19 312 ILE A N 1
ATOM 2499 C CA . ILE A 1 312 ? -12.617 -13.766 15.492 1 88.19 312 ILE A CA 1
ATOM 2500 C C . ILE A 1 312 ? -13.078 -12.367 15.094 1 88.19 312 ILE A C 1
ATOM 2502 O O . ILE A 1 312 ? -12.461 -11.367 15.477 1 88.19 312 ILE A O 1
ATOM 2506 N N . ASN A 1 313 ? -14.156 -12.305 14.391 1 85.25 313 ASN A N 1
ATOM 2507 C CA . ASN A 1 313 ? -14.703 -11.031 13.953 1 85.25 313 ASN A CA 1
ATOM 2508 C C . ASN A 1 313 ? -15.164 -10.172 15.133 1 85.25 313 ASN A C 1
ATOM 2510 O O . ASN A 1 313 ? -15.055 -8.945 15.094 1 85.25 313 ASN A O 1
ATOM 2514 N N . ALA A 1 314 ? -15.727 -10.781 16.141 1 86.62 314 ALA A N 1
ATOM 2515 C CA . ALA A 1 314 ? -16.188 -10.07 17.328 1 86.62 314 ALA A CA 1
ATOM 2516 C C . ALA A 1 314 ? -15.039 -9.344 18.016 1 86.62 314 ALA A C 1
ATOM 2518 O O . ALA A 1 314 ? -15.227 -8.273 18.594 1 86.62 314 ALA A O 1
ATOM 2519 N N . VAL A 1 315 ? -13.914 -9.922 17.859 1 84.56 315 VAL A N 1
ATOM 2520 C CA . VAL A 1 315 ? -12.75 -9.344 18.531 1 84.56 315 VAL A CA 1
ATOM 2521 C C . VAL A 1 315 ? -12.07 -8.336 17.609 1 84.56 315 VAL A C 1
ATOM 2523 O O . VAL A 1 315 ? -11.703 -7.238 18.047 1 84.56 315 VAL A O 1
ATOM 2526 N N . ASN A 1 316 ? -11.93 -8.633 16.297 1 79.88 316 ASN A N 1
ATOM 2527 C CA . ASN A 1 316 ? -11.078 -7.875 15.383 1 79.88 316 ASN A CA 1
ATOM 2528 C C . ASN A 1 316 ? -11.805 -6.648 14.828 1 79.88 316 ASN A C 1
ATOM 2530 O O . ASN A 1 316 ? -11.164 -5.703 14.367 1 79.88 316 ASN A O 1
ATOM 2534 N N . THR A 1 317 ? -13.039 -6.598 14.711 1 74.62 317 THR A N 1
ATOM 2535 C CA . THR A 1 317 ? -13.773 -5.523 14.062 1 74.62 317 THR A CA 1
ATOM 2536 C C . THR A 1 317 ? -13.82 -4.281 14.945 1 74.62 317 THR A C 1
ATOM 2538 O O . THR A 1 317 ? -13.844 -3.154 14.445 1 74.62 317 THR A O 1
ATOM 2541 N N . SER A 1 318 ? -13.82 -4.504 16.328 1 71.44 318 SER A N 1
ATOM 2542 C CA . SER A 1 318 ? -13.852 -3.381 17.25 1 71.44 318 SER A CA 1
ATOM 2543 C C . SER A 1 318 ? -12.453 -3.057 17.766 1 71.44 318 SER A C 1
ATOM 2545 O O . SER A 1 318 ? -11.758 -3.934 18.297 1 71.44 318 SER A O 1
ATOM 2547 N N . SER A 1 319 ? -12.039 -1.836 17.469 1 69.06 319 SER A N 1
ATOM 2548 C CA . SER A 1 319 ? -10.734 -1.41 17.953 1 69.06 319 SER A CA 1
ATOM 2549 C C . SER A 1 319 ? -10.625 -1.584 19.469 1 69.06 319 SER A C 1
ATOM 2551 O O . SER A 1 319 ? -9.547 -1.908 19.984 1 69.06 319 SER A O 1
ATOM 2553 N N . ILE A 1 320 ? -11.734 -1.443 20.141 1 66.31 320 ILE A N 1
ATOM 2554 C CA . ILE A 1 320 ? -11.758 -1.561 21.594 1 66.31 320 ILE A CA 1
ATOM 2555 C C . ILE A 1 320 ? -11.523 -3.014 22 1 66.31 320 ILE A C 1
ATOM 2557 O O . ILE A 1 320 ? -10.711 -3.293 22.875 1 66.31 320 ILE A O 1
ATOM 2561 N N . ASN A 1 321 ? -12.266 -3.869 21.375 1 75.38 321 ASN A N 1
ATOM 2562 C CA . ASN A 1 321 ? -12.125 -5.285 21.703 1 75.38 321 ASN A CA 1
ATOM 2563 C C . ASN A 1 321 ? -10.742 -5.812 21.344 1 75.38 321 ASN A C 1
ATOM 2565 O O . ASN A 1 321 ? -10.172 -6.625 22.078 1 75.38 321 ASN A O 1
ATOM 2569 N N . LYS A 1 322 ? -10.281 -5.309 20.203 1 76.56 322 LYS A N 1
ATOM 2570 C CA . LYS A 1 322 ? -8.93 -5.688 19.781 1 76.56 322 LYS A CA 1
ATOM 2571 C C . LYS A 1 322 ? -7.891 -5.219 20.797 1 76.56 322 LYS A C 1
ATOM 2573 O O . LYS A 1 322 ? -6.938 -5.941 21.094 1 76.56 322 LYS A O 1
ATOM 2578 N N . GLY A 1 323 ? -8.07 -4.008 21.219 1 72.31 323 GLY A N 1
ATOM 2579 C CA . GLY A 1 323 ? -7.18 -3.475 22.234 1 72.31 323 GLY A CA 1
ATOM 2580 C C . GLY A 1 323 ? -7.215 -4.266 23.531 1 72.31 323 GLY A C 1
ATOM 2581 O O . GLY A 1 323 ? -6.168 -4.539 24.125 1 72.31 323 GLY A O 1
ATOM 2582 N N . ARG A 1 324 ? -8.422 -4.57 23.984 1 74.44 324 ARG A N 1
ATOM 2583 C CA . ARG A 1 324 ? -8.586 -5.387 25.172 1 74.44 324 ARG A CA 1
ATOM 2584 C C . ARG A 1 324 ? -7.895 -6.738 25.016 1 74.44 324 ARG A C 1
ATOM 2586 O O . ARG A 1 324 ? -7.238 -7.223 25.938 1 74.44 324 ARG A O 1
ATOM 2593 N N . PHE A 1 325 ? -8.125 -7.328 23.922 1 83.31 325 PHE A N 1
ATOM 2594 C CA . PHE A 1 325 ? -7.531 -8.625 23.609 1 83.31 325 PHE A CA 1
ATOM 2595 C C . PHE A 1 325 ? -6.012 -8.539 23.625 1 83.31 325 PHE A C 1
ATOM 2597 O O . PHE A 1 325 ? -5.344 -9.391 24.219 1 83.31 325 PHE A O 1
ATOM 2604 N N . THR A 1 326 ? -5.512 -7.496 22.969 1 77.44 326 THR A N 1
ATOM 2605 C CA . THR A 1 326 ? -4.066 -7.309 22.922 1 77.44 326 THR A CA 1
ATOM 2606 C C . THR A 1 326 ? -3.496 -7.07 24.312 1 77.44 326 THR A C 1
ATOM 2608 O O . THR A 1 326 ? -2.414 -7.562 24.641 1 77.44 326 THR A O 1
ATOM 2611 N N . ALA A 1 327 ? -4.145 -6.312 25.109 1 73.25 327 ALA A N 1
ATOM 2612 C CA . ALA A 1 327 ? -3.713 -6.043 26.469 1 73.25 327 ALA A CA 1
ATOM 2613 C C . ALA A 1 327 ? -3.654 -7.328 27.297 1 73.25 327 ALA A C 1
ATOM 2615 O O . ALA A 1 327 ? -2.732 -7.523 28.094 1 73.25 327 ALA A O 1
ATOM 2616 N N . LEU A 1 328 ? -4.617 -8.141 27.141 1 75.38 328 LEU A N 1
ATOM 2617 C CA . LEU A 1 328 ? -4.656 -9.414 27.844 1 75.38 328 LEU A CA 1
ATOM 2618 C C . LEU A 1 328 ? -3.506 -10.312 27.406 1 75.38 328 LEU A C 1
ATOM 2620 O O . LEU A 1 328 ? -2.883 -10.984 28.234 1 75.38 328 LEU A O 1
ATOM 2624 N N . CYS A 1 329 ? -3.305 -10.289 26.172 1 79 329 CYS A N 1
ATOM 2625 C CA . CYS A 1 329 ? -2.225 -11.109 25.625 1 79 329 CYS A CA 1
ATOM 2626 C C . CYS A 1 329 ? -0.872 -10.641 26.141 1 79 329 CYS A C 1
ATOM 2628 O O . CYS A 1 329 ? 0.016 -11.453 26.406 1 79 329 CYS A O 1
ATOM 2630 N N . LYS A 1 330 ? -0.681 -9.352 26.219 1 73.69 330 LYS A N 1
ATOM 2631 C CA . LYS A 1 330 ? 0.558 -8.789 26.75 1 73.69 330 LYS A CA 1
ATOM 2632 C C . LYS A 1 330 ? 0.744 -9.156 28.219 1 73.69 330 LYS A C 1
ATOM 2634 O O . LYS A 1 330 ? 1.853 -9.484 28.656 1 73.69 330 LYS A O 1
ATOM 2639 N N . MET A 1 331 ? -0.289 -9.031 28.922 1 71.12 331 MET A N 1
ATOM 2640 C CA . MET A 1 331 ? -0.258 -9.375 30.344 1 71.12 331 MET A CA 1
ATOM 2641 C C . MET A 1 331 ? 0.178 -10.82 30.547 1 71.12 331 MET A C 1
ATOM 2643 O O . MET A 1 331 ? 0.938 -11.125 31.469 1 71.12 331 MET A O 1
ATOM 2647 N N . ASP A 1 332 ? -0.218 -11.609 29.672 1 73.19 332 ASP A N 1
ATOM 2648 C CA . ASP A 1 332 ? 0.057 -13.039 29.812 1 73.19 332 ASP A CA 1
ATOM 2649 C C . ASP A 1 332 ? 1.34 -13.422 29.078 1 73.19 332 ASP A C 1
ATOM 2651 O O . ASP A 1 332 ? 1.683 -14.602 28.984 1 73.19 332 ASP A O 1
ATOM 2655 N N . ASN A 1 333 ? 2 -12.398 28.562 1 66.94 333 ASN A N 1
ATOM 2656 C CA . ASN A 1 333 ? 3.277 -12.562 27.875 1 66.94 333 ASN A CA 1
ATOM 2657 C C . ASN A 1 333 ? 3.166 -13.539 26.703 1 66.94 333 ASN A C 1
ATOM 2659 O O . ASN A 1 333 ? 3.992 -14.445 26.562 1 66.94 333 ASN A O 1
ATOM 2663 N N . GLU A 1 334 ? 2.061 -13.32 26.094 1 72.38 334 GLU A N 1
ATOM 2664 C CA . GLU A 1 334 ? 1.887 -14.156 24.906 1 72.38 334 GLU A CA 1
ATOM 2665 C C . GLU A 1 334 ? 2.762 -13.68 23.766 1 72.38 334 GLU A C 1
ATOM 2667 O O . GLU A 1 334 ? 3.035 -12.477 23.641 1 72.38 334 GLU A O 1
ATOM 2672 N N . THR A 1 335 ? 3.289 -14.633 22.938 1 64.88 335 THR A N 1
ATOM 2673 C CA . THR A 1 335 ? 4.121 -14.312 21.781 1 64.88 335 THR A CA 1
ATOM 2674 C C . THR A 1 335 ? 3.32 -13.547 20.734 1 64.88 335 THR A C 1
ATOM 2676 O O . THR A 1 335 ? 3.783 -12.523 20.219 1 64.88 335 THR A O 1
ATOM 2679 N N . HIS A 1 336 ? 2.162 -14.125 20.453 1 72.31 336 HIS A N 1
ATOM 2680 C CA . HIS A 1 336 ? 1.268 -13.461 19.516 1 72.31 336 HIS A CA 1
ATOM 2681 C C . HIS A 1 336 ? 0.214 -12.633 20.25 1 72.31 336 HIS A C 1
ATOM 2683 O O . HIS A 1 336 ? -0.297 -13.055 21.281 1 72.31 336 HIS A O 1
ATOM 2689 N N . LYS A 1 337 ? -0.049 -11.547 19.641 1 69.75 337 LYS A N 1
ATOM 2690 C CA . LYS A 1 337 ? -0.917 -10.656 20.406 1 69.75 337 LYS A CA 1
ATOM 2691 C C . LYS A 1 337 ? -2.17 -10.297 19.609 1 69.75 337 LYS A C 1
ATOM 2693 O O . LYS A 1 337 ? -3 -9.508 20.078 1 69.75 337 LYS A O 1
ATOM 2698 N N . VAL A 1 338 ? -2.205 -10.82 18.344 1 68.69 338 VAL A N 1
ATOM 2699 C CA . VAL A 1 338 ? -3.361 -10.477 17.516 1 68.69 338 VAL A CA 1
ATOM 2700 C C . VAL A 1 338 ? -3.955 -11.742 16.906 1 68.69 338 VAL A C 1
ATOM 2702 O O . VAL A 1 338 ? -3.244 -12.727 16.688 1 68.69 338 VAL A O 1
ATOM 2705 N N . LEU A 1 339 ? -5.285 -11.734 16.797 1 74.19 339 LEU A N 1
ATOM 2706 C CA . LEU A 1 339 ? -5.965 -12.805 16.062 1 74.19 339 LEU A CA 1
ATOM 2707 C C . LEU A 1 339 ? -5.906 -12.555 14.562 1 74.19 339 LEU A C 1
ATOM 2709 O O . LEU A 1 339 ? -5.945 -11.406 14.109 1 74.19 339 LEU A O 1
ATOM 2713 N N . LEU A 1 340 ? -5.762 -13.547 13.812 1 73.12 340 LEU A N 1
ATOM 2714 C CA . LEU A 1 340 ? -5.664 -13.422 12.367 1 73.12 340 LEU A CA 1
ATOM 2715 C C . LEU A 1 340 ? -7.051 -13.367 11.727 1 73.12 340 LEU A C 1
ATOM 2717 O O . LEU A 1 340 ? -7.969 -14.062 12.172 1 73.12 340 LEU A O 1
ATOM 2721 N N . ASN A 1 341 ? -7.148 -12.367 10.781 1 69.38 341 ASN A N 1
ATOM 2722 C CA . ASN A 1 341 ? -8.422 -12.289 10.07 1 69.38 341 ASN A CA 1
ATOM 2723 C C . ASN A 1 341 ? -8.641 -13.508 9.172 1 69.38 341 ASN A C 1
ATOM 2725 O O . ASN A 1 341 ? -7.684 -14.055 8.617 1 69.38 341 ASN A O 1
ATOM 2729 N N . TYR A 1 342 ? -9.844 -13.961 9.234 1 65.38 342 TYR A N 1
ATOM 2730 C CA . TYR A 1 342 ? -10.25 -15.102 8.422 1 65.38 342 TYR A CA 1
ATOM 2731 C C . TYR A 1 342 ? -10.398 -14.695 6.957 1 65.38 342 TYR A C 1
ATOM 2733 O O . TYR A 1 342 ? -11.078 -13.719 6.641 1 65.38 342 TYR A O 1
ATOM 2741 N N . ASN A 1 343 ? -9.578 -15.172 6.078 1 62.34 343 ASN A N 1
ATOM 2742 C CA . ASN A 1 343 ? -9.766 -15.016 4.641 1 62.34 343 ASN A CA 1
ATOM 2743 C C . ASN A 1 343 ? -10.312 -16.297 4.008 1 62.34 343 ASN A C 1
ATOM 2745 O O . ASN A 1 343 ? -9.625 -17.312 3.941 1 62.34 343 ASN A O 1
ATOM 2749 N N . PRO A 1 344 ? -11.516 -16.281 3.59 1 57.28 344 PRO A N 1
ATOM 2750 C CA . PRO A 1 344 ? -12.148 -17.484 3.053 1 57.28 344 PRO A CA 1
ATOM 2751 C C . PRO A 1 344 ? -11.422 -18.031 1.825 1 57.28 344 PRO A C 1
ATOM 2753 O O . PRO A 1 344 ? -11.508 -19.234 1.533 1 57.28 344 PRO A O 1
ATOM 2756 N N . VAL A 1 345 ? -10.766 -17.094 1.156 1 53.91 345 VAL A N 1
ATOM 2757 C CA . VAL A 1 345 ? -10.156 -17.516 -0.103 1 53.91 345 VAL A CA 1
ATOM 2758 C C . VAL A 1 345 ? -8.875 -18.297 0.175 1 53.91 345 VAL A C 1
ATOM 2760 O O . VAL A 1 345 ? -8.484 -19.156 -0.616 1 53.91 345 VAL A O 1
ATOM 2763 N N . CYS A 1 346 ? -8.359 -17.938 1.299 1 58.97 346 CYS A N 1
ATOM 2764 C CA . CYS A 1 346 ? -7.086 -18.594 1.566 1 58.97 346 CYS A CA 1
ATOM 2765 C C . CYS A 1 346 ? -7.223 -19.625 2.686 1 58.97 346 CYS A C 1
ATOM 2767 O O . CYS A 1 346 ? -7.246 -19.266 3.863 1 58.97 346 CYS A O 1
ATOM 2769 N N . TRP A 1 347 ? -7.371 -20.828 2.311 1 64 347 TRP A N 1
ATOM 2770 C CA . TRP A 1 347 ? -7.574 -21.922 3.258 1 64 347 TRP A CA 1
ATOM 2771 C C . TRP A 1 347 ? -6.434 -21.984 4.266 1 64 347 TRP A C 1
ATOM 2773 O O . TRP A 1 347 ? -6.652 -22.281 5.445 1 64 347 TRP A O 1
ATOM 2783 N N . LEU A 1 348 ? -5.27 -21.656 3.777 1 68.06 348 LEU A N 1
ATOM 2784 C CA . LEU A 1 348 ? -4.121 -21.641 4.68 1 68.06 348 LEU A CA 1
ATOM 2785 C C . LEU A 1 348 ? -4.328 -20.625 5.805 1 68.06 348 LEU A C 1
ATOM 2787 O O . LEU A 1 348 ? -3.863 -20.844 6.926 1 68.06 348 LEU A O 1
ATOM 2791 N N . SER A 1 349 ? -5.16 -19.719 5.457 1 77.31 349 SER A N 1
ATOM 2792 C CA . SER A 1 349 ? -5.422 -18.688 6.465 1 77.31 349 SER A CA 1
ATOM 2793 C C . SER A 1 349 ? -6.301 -19.234 7.586 1 77.31 349 SER A C 1
ATOM 2795 O O . SER A 1 349 ? -6.184 -18.797 8.734 1 77.31 349 SER A O 1
ATOM 2797 N N . PHE A 1 350 ? -7.176 -20.234 7.227 1 81.5 350 PHE A N 1
ATOM 2798 C CA . PHE A 1 350 ? -8.055 -20.797 8.25 1 81.5 350 PHE A CA 1
ATOM 2799 C C . PHE A 1 350 ? -7.258 -21.641 9.25 1 81.5 350 PHE A C 1
ATOM 2801 O O . PHE A 1 350 ? -7.523 -21.594 10.453 1 81.5 350 PHE A O 1
ATOM 2808 N N . ASN A 1 351 ? -6.34 -22.422 8.688 1 83.38 351 ASN A N 1
ATOM 2809 C CA . ASN A 1 351 ? -5.453 -23.172 9.562 1 83.38 351 ASN A CA 1
ATOM 2810 C C . ASN A 1 351 ? -4.746 -22.266 10.562 1 83.38 351 ASN A C 1
ATOM 2812 O O . ASN A 1 351 ? -4.703 -22.562 11.758 1 83.38 351 ASN A O 1
ATOM 2816 N N . ASP A 1 352 ? -4.234 -21.188 10.086 1 84.25 352 ASP A N 1
ATOM 2817 C CA . ASP A 1 352 ? -3.516 -20.25 10.945 1 84.25 352 ASP A CA 1
ATOM 2818 C C . ASP A 1 352 ? -4.445 -19.641 11.992 1 84.25 352 ASP A C 1
ATOM 2820 O O . ASP A 1 352 ? -4.043 -19.438 13.141 1 84.25 352 ASP A O 1
ATOM 2824 N N . SER A 1 353 ? -5.598 -19.328 11.578 1 85.06 353 SER A N 1
ATOM 2825 C CA . SER A 1 353 ? -6.586 -18.75 12.484 1 85.06 353 SER A CA 1
ATOM 2826 C C . SER A 1 353 ? -6.934 -19.719 13.609 1 85.06 353 SER A C 1
ATOM 2828 O O . SER A 1 353 ? -7.055 -19.312 14.766 1 85.06 353 SER A O 1
ATOM 2830 N N . VAL A 1 354 ? -7.078 -21 13.289 1 87.06 354 VAL A N 1
ATOM 2831 C CA . VAL A 1 354 ? -7.445 -22 14.281 1 87.06 354 VAL A CA 1
ATOM 2832 C C . VAL A 1 354 ? -6.281 -22.219 15.242 1 87.06 354 VAL A C 1
ATOM 2834 O O . VAL A 1 354 ? -6.48 -22.312 16.453 1 87.06 354 VAL A O 1
ATOM 2837 N N . GLN A 1 355 ? -5.133 -22.312 14.719 1 87.75 355 GLN A N 1
ATOM 2838 C CA . GLN A 1 355 ? -3.963 -22.484 15.57 1 87.75 355 GLN A CA 1
ATOM 2839 C C . GLN A 1 355 ? -3.803 -21.328 16.547 1 87.75 355 GLN A C 1
ATOM 2841 O O . GLN A 1 355 ? -3.545 -21.516 17.734 1 87.75 355 GLN A O 1
ATOM 2846 N N . ARG A 1 356 ? -4.004 -20.141 16.031 1 86.38 356 ARG A N 1
ATOM 2847 C CA . ARG A 1 356 ? -3.891 -18.938 16.844 1 86.38 356 ARG A CA 1
ATOM 2848 C C . ARG A 1 356 ? -5 -18.875 17.891 1 86.38 356 ARG A C 1
ATOM 2850 O O . ARG A 1 356 ? -4.777 -18.422 19.016 1 86.38 356 ARG A O 1
ATOM 2857 N N . LEU A 1 357 ? -6.129 -19.266 17.5 1 87.5 357 LEU A N 1
ATOM 2858 C CA . LEU A 1 357 ? -7.27 -19.312 18.391 1 87.5 357 LEU A CA 1
ATOM 2859 C C . LEU A 1 357 ? -6.973 -20.172 19.609 1 87.5 357 LEU A C 1
ATOM 2861 O O . LEU A 1 357 ? -7.262 -19.781 20.75 1 87.5 357 LEU A O 1
ATOM 2865 N N . PHE A 1 358 ? -6.312 -21.328 19.453 1 87.81 358 PHE A N 1
ATOM 2866 C CA . PHE A 1 358 ? -6 -22.234 20.547 1 87.81 358 PHE A CA 1
ATOM 2867 C C . PHE A 1 358 ? -4.84 -21.688 21.375 1 87.81 358 PHE A C 1
ATOM 2869 O O . PHE A 1 358 ? -4.793 -21.891 22.594 1 87.81 358 PHE A O 1
ATOM 2876 N N . GLU A 1 359 ? -3.924 -21.031 20.688 1 86.44 359 GLU A N 1
ATOM 2877 C CA . GLU A 1 359 ? -2.803 -20.422 21.406 1 86.44 359 GLU A CA 1
ATOM 2878 C C . GLU A 1 359 ? -3.281 -19.344 22.375 1 86.44 359 GLU A C 1
ATOM 2880 O O . GLU A 1 359 ? -2.711 -19.172 23.453 1 86.44 359 GLU A O 1
ATOM 2885 N N . LEU A 1 360 ? -4.359 -18.641 21.953 1 88.56 360 LEU A N 1
ATOM 2886 C CA . LEU A 1 360 ? -4.883 -17.531 22.734 1 88.56 360 LEU A CA 1
ATOM 2887 C C . LEU A 1 360 ? -6.273 -17.859 23.266 1 88.56 360 LEU A C 1
ATOM 2889 O O . LEU A 1 360 ? -7.145 -16.984 23.328 1 88.56 360 LEU A O 1
ATOM 2893 N N . TRP A 1 361 ? -6.449 -19.078 23.578 1 88.56 361 TRP A N 1
ATOM 2894 C CA . TRP A 1 361 ? -7.766 -19.594 23.938 1 88.56 361 TRP A CA 1
ATOM 2895 C C . TRP A 1 361 ? -8.305 -18.891 25.172 1 88.56 361 TRP A C 1
ATOM 2897 O O . TRP A 1 361 ? -9.453 -18.438 25.188 1 88.56 361 TRP A O 1
ATOM 2907 N N . GLU A 1 362 ? -7.531 -18.688 26.156 1 88.31 362 GLU A N 1
ATOM 2908 C CA . GLU A 1 362 ? -7.984 -18.125 27.422 1 88.31 362 GLU A CA 1
ATOM 2909 C C . GLU A 1 362 ? -8.344 -16.641 27.266 1 88.31 362 GLU A C 1
ATOM 2911 O O . GLU A 1 362 ? -9.367 -16.188 27.781 1 88.31 362 GLU A O 1
ATOM 2916 N N . GLU A 1 363 ? -7.441 -15.984 26.609 1 89.06 363 GLU A N 1
ATOM 2917 C CA . GLU A 1 363 ? -7.676 -14.562 26.375 1 89.06 363 GLU A CA 1
ATOM 2918 C C . GLU A 1 363 ? -8.922 -14.344 25.531 1 89.06 363 GLU A C 1
ATOM 2920 O O . GLU A 1 363 ? -9.695 -13.422 25.781 1 89.06 363 GLU A O 1
ATOM 2925 N N . LEU A 1 364 ? -9.086 -15.195 24.547 1 90.44 364 LEU A N 1
ATOM 2926 C CA . LEU A 1 364 ? -10.234 -15.094 23.656 1 90.44 364 LEU A CA 1
ATOM 2927 C C . LEU A 1 364 ? -11.539 -15.32 24.422 1 90.44 364 LEU A C 1
ATOM 2929 O O . LEU A 1 364 ? -12.484 -14.547 24.281 1 90.44 364 LEU A O 1
ATOM 2933 N N . ILE A 1 365 ? -11.547 -16.328 25.266 1 91.06 365 ILE A N 1
ATOM 2934 C CA . ILE A 1 365 ? -12.742 -16.688 26.031 1 91.06 365 ILE A CA 1
ATOM 2935 C C . ILE A 1 365 ? -13.086 -15.562 27 1 91.06 365 ILE A C 1
ATOM 2937 O O . ILE A 1 365 ? -14.258 -15.234 27.203 1 91.06 365 ILE A O 1
ATOM 2941 N N . GLU A 1 366 ? -12.102 -14.977 27.531 1 89 366 GLU A N 1
ATOM 2942 C CA . GLU A 1 366 ? -12.32 -13.875 28.469 1 89 366 GLU A CA 1
ATOM 2943 C C . GLU A 1 366 ? -12.961 -12.68 27.766 1 89 366 GLU A C 1
ATOM 2945 O O . GLU A 1 366 ? -13.898 -12.078 28.297 1 89 366 GLU A O 1
ATOM 2950 N N . VAL A 1 367 ? -12.422 -12.352 26.641 1 89.19 367 VAL A N 1
ATOM 2951 C CA . VAL A 1 367 ? -12.953 -11.211 25.906 1 89.19 367 VAL A CA 1
ATOM 2952 C C . VAL A 1 367 ? -14.367 -11.523 25.422 1 89.19 367 VAL A C 1
ATOM 2954 O O . VAL A 1 367 ? -15.258 -10.672 25.469 1 89.19 367 VAL A O 1
ATOM 2957 N N . LEU A 1 368 ? -14.578 -12.734 24.938 1 91.62 368 LEU A N 1
ATOM 2958 C CA . LEU A 1 368 ? -15.875 -13.133 24.391 1 91.62 368 LEU A CA 1
ATOM 2959 C C . LEU A 1 368 ? -16.938 -13.18 25.484 1 91.62 368 LEU A C 1
ATOM 2961 O O . LEU A 1 368 ? -18.109 -12.898 25.234 1 91.62 368 LEU A O 1
ATOM 2965 N N . ASN A 1 369 ? -16.5 -13.5 26.641 1 90.75 369 ASN A N 1
ATOM 2966 C CA . ASN A 1 369 ? -17.453 -13.516 27.75 1 90.75 369 ASN A CA 1
ATOM 2967 C C . ASN A 1 369 ? -18.047 -12.133 28 1 90.75 369 ASN A C 1
ATOM 2969 O O . ASN A 1 369 ? -19.188 -12.016 28.453 1 90.75 369 ASN A O 1
ATOM 2973 N N . THR A 1 370 ? -17.266 -11.141 27.609 1 85.31 370 THR A N 1
ATOM 2974 C CA . THR A 1 370 ? -17.719 -9.773 27.797 1 85.31 370 THR A CA 1
ATOM 2975 C C . THR A 1 370 ? -18.484 -9.289 26.578 1 85.31 370 THR A C 1
ATOM 2977 O O . THR A 1 370 ? -19.516 -8.617 26.703 1 85.31 370 THR A O 1
ATOM 2980 N N . VAL A 1 371 ? -18.016 -9.594 25.406 1 85.88 371 VAL A N 1
ATOM 2981 C CA . VAL A 1 371 ? -18.547 -9.047 24.156 1 85.88 371 VAL A CA 1
ATOM 2982 C C . VAL A 1 371 ? -19.734 -9.891 23.688 1 85.88 371 VAL A C 1
ATOM 2984 O O . VAL A 1 371 ? -20.75 -9.352 23.266 1 85.88 371 VAL A O 1
ATOM 2987 N N . SER A 1 372 ? -19.594 -11.25 23.672 1 90.56 372 SER A N 1
ATOM 2988 C CA . SER A 1 372 ? -20.641 -12.172 23.219 1 90.56 372 SER A CA 1
ATOM 2989 C C . SER A 1 372 ? -20.594 -13.477 24.016 1 90.56 372 SER A C 1
ATOM 2991 O O . SER A 1 372 ? -20.016 -14.461 23.578 1 90.56 372 SER A O 1
ATOM 2993 N N . PRO A 1 373 ? -21.312 -13.5 25.109 1 91.12 373 PRO A N 1
ATOM 2994 C CA . PRO A 1 373 ? -21.312 -14.695 25.953 1 91.12 373 PRO A CA 1
ATOM 2995 C C . PRO A 1 373 ? -21.844 -15.93 25.219 1 91.12 373 PRO A C 1
ATOM 2997 O O . PRO A 1 373 ? -21.422 -17.047 25.516 1 91.12 373 PRO A O 1
ATOM 3000 N N . GLU A 1 374 ? -22.672 -15.695 24.281 1 93.25 374 GLU A N 1
ATOM 3001 C CA . GLU A 1 374 ? -23.219 -16.812 23.516 1 93.25 374 GLU A CA 1
ATOM 3002 C C . GLU A 1 374 ? -22.109 -17.516 22.719 1 93.25 374 GLU A C 1
ATOM 3004 O O . GLU A 1 374 ? -22.062 -18.75 22.688 1 93.25 374 GLU A O 1
ATOM 3009 N N . LEU A 1 375 ? -21.281 -16.766 22.141 1 93.69 375 LEU A N 1
ATOM 3010 C CA . LEU A 1 375 ? -20.188 -17.328 21.359 1 93.69 375 LEU A CA 1
ATOM 3011 C C . LEU A 1 375 ? -19.203 -18.062 22.266 1 93.69 375 LEU A C 1
ATOM 3013 O O . LEU A 1 375 ? -18.672 -19.109 21.891 1 93.69 375 LEU A O 1
ATOM 3017 N N . ALA A 1 376 ? -18.969 -17.531 23.422 1 93.44 376 ALA A N 1
ATOM 3018 C CA . ALA A 1 376 ? -18.078 -18.156 24.391 1 93.44 376 ALA A CA 1
ATOM 3019 C C . ALA A 1 376 ? -18.609 -19.516 24.812 1 93.44 376 ALA A C 1
ATOM 3021 O O . ALA A 1 376 ? -17.859 -20.484 24.938 1 93.44 376 ALA A O 1
ATOM 3022 N N . GLN A 1 377 ? -19.875 -19.609 25 1 93.56 377 GLN A N 1
ATOM 3023 C CA . GLN A 1 377 ? -20.5 -20.859 25.406 1 93.56 377 GLN A CA 1
ATOM 3024 C C . GLN A 1 377 ? -20.469 -21.875 24.281 1 93.56 377 GLN A C 1
ATOM 3026 O O . GLN A 1 377 ? -20.266 -23.078 24.531 1 93.56 377 GLN A O 1
ATOM 3031 N N . LYS A 1 378 ? -20.703 -21.438 23.141 1 93.12 378 LYS A N 1
ATOM 3032 C CA . LYS A 1 378 ? -20.672 -22.344 22 1 93.12 378 LYS A CA 1
ATOM 3033 C C . LYS A 1 378 ? -19.281 -22.922 21.797 1 93.12 378 LYS A C 1
ATOM 3035 O O . LYS A 1 378 ? -19.141 -24.094 21.438 1 93.12 378 LYS A O 1
ATOM 3040 N N . LEU A 1 379 ? -18.234 -22.156 21.984 1 91.56 379 LEU A N 1
ATOM 3041 C CA . LEU A 1 379 ? -16.859 -22.609 21.828 1 91.56 379 LEU A CA 1
ATOM 3042 C C . LEU A 1 379 ? -16.5 -23.656 22.875 1 91.56 379 LEU A C 1
ATOM 3044 O O . LEU A 1 379 ? -15.688 -24.531 22.609 1 91.56 379 LEU A O 1
ATOM 3048 N N . LYS A 1 380 ? -17.203 -23.5 24 1 89.5 380 LYS A N 1
ATOM 3049 C CA . LYS A 1 380 ? -16.922 -24.422 25.094 1 89.5 380 LYS A CA 1
ATOM 3050 C C . LYS A 1 380 ? -17.812 -25.672 25.016 1 89.5 380 LYS A C 1
ATOM 3052 O O . LYS A 1 380 ? -17.609 -26.641 25.734 1 89.5 380 LYS A O 1
ATOM 3057 N N . ASP A 1 381 ? -18.734 -25.672 24.125 1 89.06 381 ASP A N 1
ATOM 3058 C CA . ASP A 1 381 ? -19.578 -26.844 23.906 1 89.06 381 ASP A CA 1
ATOM 3059 C C . ASP A 1 381 ? -18.75 -28.047 23.484 1 89.06 381 ASP A C 1
ATOM 3061 O O . ASP A 1 381 ? -17.938 -27.953 22.562 1 89.06 381 ASP A O 1
ATOM 3065 N N . PRO A 1 382 ? -18.922 -29.156 24.109 1 85.38 382 PRO A N 1
ATOM 3066 C CA . PRO A 1 382 ? -18.094 -30.328 23.828 1 85.38 382 PRO A CA 1
ATOM 3067 C C . PRO A 1 382 ? -18.172 -30.781 22.375 1 85.38 382 PRO A C 1
ATOM 3069 O O . PRO A 1 382 ? -17.172 -31.266 21.828 1 85.38 382 PRO A O 1
ATOM 3072 N N . ALA A 1 383 ? -19.328 -30.672 21.828 1 83.81 383 ALA A N 1
ATOM 3073 C CA . ALA A 1 383 ? -19.469 -31.078 20.438 1 83.81 383 ALA A CA 1
ATOM 3074 C C . ALA A 1 383 ? -18.641 -30.172 19.516 1 83.81 383 ALA A C 1
ATOM 3076 O O . ALA A 1 383 ? -17.953 -30.656 18.625 1 83.81 383 ALA A O 1
ATOM 3077 N N . ILE A 1 384 ? -18.75 -28.906 19.766 1 88.38 384 ILE A N 1
ATOM 3078 C CA . ILE A 1 384 ? -18.031 -27.938 18.953 1 88.38 384 ILE A CA 1
ATOM 3079 C C . ILE A 1 384 ? -16.547 -27.969 19.312 1 88.38 384 ILE A C 1
ATOM 3081 O O . ILE A 1 384 ? -15.68 -27.922 18.422 1 88.38 384 ILE A O 1
ATOM 3085 N N . HIS A 1 385 ? -16.281 -28.078 20.562 1 88.94 385 HIS A N 1
ATOM 3086 C CA . HIS A 1 385 ? -14.891 -28.094 21.016 1 88.94 385 HIS A CA 1
ATOM 3087 C C . HIS A 1 385 ? -14.164 -29.328 20.516 1 88.94 385 HIS A C 1
ATOM 3089 O O . HIS A 1 385 ? -12.977 -29.266 20.172 1 88.94 385 HIS A O 1
ATOM 3095 N N . GLY A 1 386 ? -14.82 -30.469 20.531 1 86.06 386 GLY A N 1
ATOM 3096 C CA . GLY A 1 386 ? -14.234 -31.672 19.984 1 86.06 386 GLY A CA 1
ATOM 3097 C C . GLY A 1 386 ? -13.875 -31.547 18.516 1 86.06 386 GLY A C 1
ATOM 3098 O O . GLY A 1 386 ? -12.812 -32 18.094 1 86.06 386 GLY A O 1
ATOM 3099 N N . CYS A 1 387 ? -14.758 -30.984 17.766 1 88.75 387 CYS A N 1
ATOM 3100 C CA . CYS A 1 387 ? -14.492 -30.75 16.344 1 88.75 387 CYS A CA 1
ATOM 3101 C C . CYS A 1 387 ? -13.32 -29.812 16.141 1 88.75 387 CYS A C 1
ATOM 3103 O O . CYS A 1 387 ? -12.508 -30 15.242 1 88.75 387 CYS A O 1
ATOM 3105 N N . LEU A 1 388 ? -13.281 -28.781 17 1 89.5 388 LEU A N 1
ATOM 3106 C CA . LEU A 1 388 ? -12.195 -27.812 16.922 1 89.5 388 LEU A CA 1
ATOM 3107 C C . LEU A 1 388 ? -10.859 -28.469 17.25 1 89.5 388 LEU A C 1
ATOM 3109 O O . LEU A 1 388 ? -9.836 -28.125 16.656 1 89.5 388 LEU A O 1
ATOM 3113 N N . LEU A 1 389 ? -10.859 -29.344 18.188 1 88.31 389 LEU A N 1
ATOM 3114 C CA . LEU A 1 389 ? -9.641 -30.062 18.531 1 88.31 389 LEU A CA 1
ATOM 3115 C C . LEU A 1 389 ? -9.172 -30.938 17.375 1 88.31 389 LEU A C 1
ATOM 3117 O O . LEU A 1 389 ? -7.965 -31.047 17.125 1 88.31 389 LEU A O 1
ATOM 3121 N N . PHE A 1 390 ? -10.141 -31.562 16.734 1 89.38 390 PHE A N 1
ATOM 3122 C CA . PHE A 1 390 ? -9.82 -32.344 15.531 1 89.38 390 PHE A CA 1
ATOM 3123 C C . PHE A 1 390 ? -9.164 -31.438 14.484 1 89.38 390 PHE A C 1
ATOM 3125 O O . PHE A 1 390 ? -8.133 -31.812 13.906 1 89.38 390 PHE A O 1
ATOM 3132 N N . LEU A 1 391 ? -9.75 -30.312 14.266 1 89.75 391 LEU A N 1
ATOM 3133 C CA . LEU A 1 391 ? -9.234 -29.391 13.266 1 89.75 391 LEU A CA 1
ATOM 3134 C C . LEU A 1 391 ? -7.855 -28.859 13.656 1 89.75 391 LEU A C 1
ATOM 3136 O O . LEU A 1 391 ? -6.992 -28.672 12.805 1 89.75 391 LEU A O 1
ATOM 3140 N N . LYS A 1 392 ? -7.699 -28.609 14.867 1 90.31 392 LYS A N 1
ATOM 3141 C CA . LYS A 1 392 ? -6.406 -28.156 15.367 1 90.31 392 LYS A CA 1
ATOM 3142 C C . LYS A 1 392 ? -5.297 -29.141 15 1 90.31 392 LYS A C 1
ATOM 3144 O O . LYS A 1 392 ? -4.188 -28.719 14.656 1 90.31 392 LYS A O 1
ATOM 3149 N N . GLU A 1 393 ? -5.609 -30.344 14.992 1 89.06 393 GLU A N 1
ATOM 3150 C CA . GLU A 1 393 ? -4.594 -31.375 14.75 1 89.06 393 GLU A CA 1
ATOM 3151 C C . GLU A 1 393 ? -4.5 -31.719 13.266 1 89.06 393 GLU A C 1
ATOM 3153 O O . GLU A 1 393 ? -3.428 -32.062 12.766 1 89.06 393 GLU A O 1
ATOM 3158 N N . PHE A 1 394 ? -5.539 -31.75 12.594 1 89.75 394 PHE A N 1
ATOM 3159 C CA . PHE A 1 394 ? -5.578 -32.25 11.227 1 89.75 394 PHE A CA 1
ATOM 3160 C C . PHE A 1 394 ? -5.223 -31.156 10.234 1 89.75 394 PHE A C 1
ATOM 3162 O O . PHE A 1 394 ? -4.594 -31.422 9.211 1 89.75 394 PHE A O 1
ATOM 3169 N N . LEU A 1 395 ? -5.656 -29.844 10.461 1 89.69 395 LEU A N 1
ATOM 3170 C CA . LEU A 1 395 ? -5.496 -28.766 9.5 1 89.69 395 LEU A CA 1
ATOM 3171 C C . LEU A 1 395 ? -4.023 -28.516 9.195 1 89.69 395 LEU A C 1
ATOM 3173 O O . LEU A 1 395 ? -3.666 -28.188 8.062 1 89.69 395 LEU A O 1
ATOM 3177 N N . PRO A 1 396 ? -3.143 -28.672 10.164 1 88.62 396 PRO A N 1
ATOM 3178 C CA . PRO A 1 396 ? -1.724 -28.5 9.844 1 88.62 396 PRO A CA 1
ATOM 3179 C C . PRO A 1 396 ? -1.225 -29.5 8.805 1 88.62 396 PRO A C 1
ATOM 3181 O O . PRO A 1 396 ? -0.334 -29.188 8.016 1 88.62 396 PRO A O 1
ATOM 3184 N N . LYS A 1 397 ? -1.766 -30.703 8.859 1 89.69 397 LYS A N 1
ATOM 3185 C CA . LYS A 1 397 ? -1.403 -31.703 7.867 1 89.69 397 LYS A CA 1
ATOM 3186 C C . LYS A 1 397 ? -1.855 -31.281 6.469 1 89.69 397 LYS A C 1
ATOM 3188 O O . LYS A 1 397 ? -1.115 -31.453 5.496 1 89.69 397 LYS A O 1
ATOM 3193 N N . LEU A 1 398 ? -3.045 -30.797 6.414 1 89.44 398 LEU A N 1
ATOM 3194 C CA . LEU A 1 398 ? -3.564 -30.281 5.148 1 89.44 398 LEU A CA 1
ATOM 3195 C C . LEU A 1 398 ? -2.738 -29.094 4.66 1 89.44 398 LEU A C 1
ATOM 3197 O O . LEU A 1 398 ? -2.453 -28.984 3.465 1 89.44 398 LEU A O 1
ATOM 3201 N N . ALA A 1 399 ? -2.418 -28.219 5.578 1 88.56 399 ALA A N 1
ATOM 3202 C CA . ALA A 1 399 ? -1.618 -27.031 5.242 1 88.56 399 ALA A CA 1
ATOM 3203 C C . ALA A 1 399 ? -0.236 -27.438 4.734 1 88.56 399 ALA A C 1
ATOM 3205 O O . ALA A 1 399 ? 0.31 -26.812 3.828 1 88.56 399 ALA A O 1
ATOM 3206 N N . SER A 1 400 ? 0.253 -28.453 5.293 1 89.56 400 SER A N 1
ATOM 3207 C CA . SER A 1 400 ? 1.567 -28.922 4.883 1 89.56 400 SER A CA 1
ATOM 3208 C C . SER A 1 400 ? 1.541 -29.453 3.449 1 89.56 400 SER A C 1
ATOM 3210 O O . SER A 1 400 ? 2.486 -29.234 2.688 1 89.56 400 SER A O 1
ATOM 3212 N N . VAL A 1 401 ? 0.506 -30.156 3.125 1 91.5 401 VAL A N 1
ATOM 3213 C CA . VAL A 1 401 ? 0.35 -30.672 1.769 1 91.5 401 VAL A CA 1
ATOM 3214 C C . VAL A 1 401 ? 0.255 -29.516 0.781 1 91.5 401 VAL A C 1
ATOM 3216 O O . VAL A 1 401 ? 0.883 -29.547 -0.281 1 91.5 401 VAL A O 1
ATOM 3219 N N . ASN A 1 402 ? -0.48 -28.562 1.1 1 89.19 402 ASN A N 1
ATOM 3220 C CA . ASN A 1 402 ? -0.638 -27.422 0.219 1 89.19 402 ASN A CA 1
ATOM 3221 C C . ASN A 1 402 ? 0.679 -26.672 0.031 1 89.19 402 ASN A C 1
ATOM 3223 O O . ASN A 1 402 ? 0.987 -26.219 -1.072 1 89.19 402 ASN A O 1
ATOM 3227 N N . LEU A 1 403 ? 1.378 -26.531 1.142 1 89.62 403 LEU A N 1
ATOM 3228 C CA . LEU A 1 403 ? 2.668 -25.844 1.067 1 89.62 403 LEU A CA 1
ATOM 3229 C C . LEU A 1 403 ? 3.643 -26.625 0.192 1 89.62 403 LEU A C 1
ATOM 3231 O O . LEU A 1 403 ? 4.453 -26.031 -0.521 1 89.62 403 LEU A O 1
ATOM 3235 N N . GLU A 1 404 ? 3.531 -27.906 0.258 1 91.31 404 GLU A N 1
ATOM 3236 C CA . GLU A 1 404 ? 4.375 -28.766 -0.574 1 91.31 404 GLU A CA 1
ATOM 3237 C C . GLU A 1 404 ? 4.051 -28.578 -2.055 1 91.31 404 GLU A C 1
ATOM 3239 O O . GLU A 1 404 ? 4.941 -28.656 -2.904 1 91.31 404 GLU A O 1
ATOM 3244 N N . LEU A 1 405 ? 2.809 -28.406 -2.303 1 90.69 405 LEU A N 1
ATOM 3245 C CA . LEU A 1 405 ? 2.361 -28.25 -3.682 1 90.69 405 LEU A CA 1
ATOM 3246 C C . LEU A 1 405 ? 2.752 -26.875 -4.227 1 90.69 405 LEU A C 1
ATOM 3248 O O . LEU A 1 405 ? 2.732 -26.656 -5.438 1 90.69 405 LEU A O 1
ATOM 3252 N N . GLN A 1 406 ? 3.137 -25.953 -3.369 1 88.75 406 GLN A N 1
ATOM 3253 C CA . GLN A 1 406 ? 3.469 -24.594 -3.783 1 88.75 406 GLN A CA 1
ATOM 3254 C C . GLN A 1 406 ? 4.977 -24.422 -3.945 1 88.75 406 GLN A C 1
ATOM 3256 O O . GLN A 1 406 ? 5.445 -23.359 -4.355 1 88.75 406 GLN A O 1
ATOM 3261 N N . LYS A 1 407 ? 5.645 -25.469 -3.674 1 87.06 407 LYS A N 1
ATOM 3262 C CA . LYS A 1 407 ? 7.094 -25.391 -3.824 1 87.06 407 LYS A CA 1
ATOM 3263 C C . LYS A 1 407 ? 7.48 -25.125 -5.277 1 87.06 407 LYS A C 1
ATOM 3265 O O . LYS A 1 407 ? 6.711 -25.422 -6.195 1 87.06 407 LYS A O 1
ATOM 3270 N N . ARG A 1 408 ? 8.68 -24.578 -5.449 1 82.69 408 ARG A N 1
ATOM 3271 C CA . ARG A 1 408 ? 9.172 -24.25 -6.785 1 82.69 408 ARG A CA 1
ATOM 3272 C C . ARG A 1 408 ? 9.695 -25.5 -7.492 1 82.69 408 ARG A C 1
ATOM 3274 O O . ARG A 1 408 ? 10.195 -26.422 -6.844 1 82.69 408 ARG A O 1
ATOM 3281 N N . GLN A 1 409 ? 9.531 -25.516 -8.773 1 80.62 409 GLN A N 1
ATOM 3282 C CA . GLN A 1 409 ? 10.125 -26.516 -9.664 1 80.62 409 GLN A CA 1
ATOM 3283 C C . GLN A 1 409 ? 9.664 -27.922 -9.312 1 80.62 409 GLN A C 1
ATOM 3285 O O . GLN A 1 409 ? 10.477 -28.844 -9.219 1 80.62 409 GLN A O 1
ATOM 3290 N N . LEU A 1 410 ? 8.445 -28 -8.977 1 85.31 410 LEU A N 1
ATOM 3291 C CA . LEU A 1 410 ? 7.852 -29.328 -8.773 1 85.31 410 LEU A CA 1
ATOM 3292 C C . LEU A 1 410 ? 7.434 -29.938 -10.109 1 85.31 410 LEU A C 1
ATOM 3294 O O . LEU A 1 410 ? 6.871 -29.25 -10.969 1 85.31 410 LEU A O 1
ATOM 3298 N N . THR A 1 411 ? 7.828 -31.172 -10.25 1 87 411 THR A N 1
ATOM 3299 C CA . THR A 1 411 ? 7.348 -31.891 -11.422 1 87 411 THR A CA 1
ATOM 3300 C C . THR A 1 411 ? 5.941 -32.438 -11.188 1 87 411 THR A C 1
ATOM 3302 O O . THR A 1 411 ? 5.461 -32.438 -10.047 1 87 411 THR A O 1
ATOM 3305 N N . ILE A 1 412 ? 5.324 -32.844 -12.203 1 87.69 412 ILE A N 1
ATOM 3306 C CA . ILE A 1 412 ? 3.979 -33.406 -12.102 1 87.69 412 ILE A CA 1
ATOM 3307 C C . ILE A 1 412 ? 4.012 -34.656 -11.258 1 87.69 412 ILE A C 1
ATOM 3309 O O . ILE A 1 412 ? 3.074 -34.938 -10.508 1 87.69 412 ILE A O 1
ATOM 3313 N N . PHE A 1 413 ? 5.102 -35.406 -11.328 1 86.38 413 PHE A N 1
ATOM 3314 C CA . PHE A 1 413 ? 5.234 -36.656 -10.594 1 86.38 413 PHE A CA 1
ATOM 3315 C C . PHE A 1 413 ? 5.379 -36.406 -9.102 1 86.38 413 PHE A C 1
ATOM 3317 O O . PHE A 1 413 ? 4.793 -37.125 -8.281 1 86.38 413 PHE A O 1
ATOM 3324 N N . ASP A 1 414 ? 6.16 -35.375 -8.812 1 86.62 414 ASP A N 1
ATOM 3325 C CA . ASP A 1 414 ? 6.293 -35 -7.414 1 86.62 414 ASP A CA 1
ATOM 3326 C C . ASP A 1 414 ? 4.941 -34.625 -6.812 1 86.62 414 ASP A C 1
ATOM 3328 O O . ASP A 1 414 ? 4.609 -35.031 -5.703 1 86.62 414 ASP A O 1
ATOM 3332 N N . SER A 1 415 ? 4.18 -33.844 -7.512 1 89.81 415 SER A N 1
ATOM 3333 C CA . SER A 1 415 ? 2.898 -33.344 -7.031 1 89.81 415 SER A CA 1
ATOM 3334 C C . SER A 1 415 ? 1.892 -34.469 -6.848 1 89.81 415 SER A C 1
ATOM 3336 O O . SER A 1 415 ? 1.158 -34.5 -5.855 1 89.81 415 SER A O 1
ATOM 3338 N N . ILE A 1 416 ? 1.923 -35.344 -7.746 1 87 416 ILE A N 1
ATOM 3339 C CA . ILE A 1 416 ? 0.975 -36.438 -7.684 1 87 416 ILE A CA 1
ATOM 3340 C C . ILE A 1 416 ? 1.349 -37.375 -6.531 1 87 416 ILE A C 1
ATOM 3342 O O . ILE A 1 416 ? 0.473 -37.938 -5.863 1 87 416 ILE A O 1
ATOM 3346 N N . GLU A 1 417 ? 2.592 -37.562 -6.387 1 86.06 417 GLU A N 1
ATOM 3347 C CA . GLU A 1 417 ? 3.045 -38.375 -5.281 1 86.06 417 GLU A CA 1
ATOM 3348 C C . GLU A 1 417 ? 2.629 -37.812 -3.936 1 86.06 417 GLU A C 1
ATOM 3350 O O . GLU A 1 417 ? 2.225 -38.531 -3.031 1 86.06 417 GLU A O 1
ATOM 3355 N N . VAL A 1 418 ? 2.791 -36.562 -3.83 1 90.12 418 VAL A N 1
ATOM 3356 C CA . VAL A 1 418 ? 2.422 -35.875 -2.59 1 90.12 418 VAL A CA 1
ATOM 3357 C C . VAL A 1 418 ? 0.927 -36.062 -2.332 1 90.12 418 VAL A C 1
ATOM 3359 O O . VAL A 1 418 ? 0.519 -36.375 -1.216 1 90.12 418 VAL A O 1
ATOM 3362 N N . ILE A 1 419 ? 0.106 -35.875 -3.307 1 89.94 419 ILE A N 1
ATOM 3363 C CA . ILE A 1 419 ? -1.344 -35.969 -3.184 1 89.94 419 ILE A CA 1
ATOM 3364 C C . ILE A 1 419 ? -1.74 -37.438 -2.889 1 89.94 419 ILE A C 1
ATOM 3366 O O . ILE A 1 419 ? -2.6 -37.688 -2.041 1 89.94 419 ILE A O 1
ATOM 3370 N N . HIS A 1 420 ? -1.08 -38.312 -3.605 1 88.62 420 HIS A N 1
ATOM 3371 C CA . HIS A 1 420 ? -1.393 -39.719 -3.428 1 88.62 420 HIS A CA 1
ATOM 3372 C C . HIS A 1 420 ? -1.038 -40.219 -2.021 1 88.62 420 HIS A C 1
ATOM 3374 O O . HIS A 1 420 ? -1.814 -40.938 -1.39 1 88.62 420 HIS A O 1
ATOM 3380 N N . THR A 1 421 ? 0.156 -39.875 -1.579 1 89.38 421 THR A N 1
ATOM 3381 C CA . THR A 1 421 ? 0.583 -40.25 -0.237 1 89.38 421 THR A CA 1
ATOM 3382 C C . THR A 1 421 ? -0.373 -39.688 0.812 1 89.38 421 THR A C 1
ATOM 3384 O O . THR A 1 421 ? -0.732 -40.375 1.765 1 89.38 421 THR A O 1
ATOM 3387 N N . PHE A 1 422 ? -0.783 -38.5 0.596 1 93.19 422 PHE A N 1
ATOM 3388 C CA . PHE A 1 422 ? -1.706 -37.875 1.532 1 93.19 422 PHE A CA 1
ATOM 3389 C C . PHE A 1 422 ? -3.064 -38.562 1.503 1 93.19 422 PHE A C 1
ATOM 3391 O O . PHE A 1 422 ? -3.639 -38.875 2.553 1 93.19 422 PHE A O 1
ATOM 3398 N N . ARG A 1 423 ? -3.539 -38.844 0.375 1 91.56 423 ARG A N 1
ATOM 3399 C CA . ARG A 1 423 ? -4.832 -39.5 0.225 1 91.56 423 ARG A CA 1
ATOM 3400 C C . ARG A 1 423 ? -4.82 -40.875 0.886 1 91.56 423 ARG A C 1
ATOM 3402 O O . ARG A 1 423 ? -5.762 -41.219 1.593 1 91.56 423 ARG A O 1
ATOM 3409 N N . MET A 1 424 ? -3.77 -41.625 0.615 1 90.31 424 MET A N 1
ATOM 3410 C CA . MET A 1 424 ? -3.654 -42.969 1.193 1 90.31 424 MET A CA 1
ATOM 3411 C C . MET A 1 424 ? -3.6 -42.875 2.717 1 90.31 424 MET A C 1
ATOM 3413 O O . MET A 1 424 ? -4.176 -43.719 3.402 1 90.31 424 MET A O 1
ATOM 3417 N N . THR A 1 425 ? -2.875 -41.906 3.205 1 91.94 425 THR A N 1
ATOM 3418 C CA . THR A 1 425 ? -2.795 -41.719 4.648 1 91.94 425 THR A CA 1
ATOM 3419 C C . THR A 1 425 ? -4.172 -41.438 5.234 1 91.94 425 THR A C 1
ATOM 3421 O O . THR A 1 425 ? -4.539 -42 6.273 1 91.94 425 THR A O 1
ATOM 3424 N N . VAL A 1 426 ? -4.926 -40.562 4.582 1 92.88 426 VAL A N 1
ATOM 3425 C CA . VAL A 1 426 ? -6.266 -40.219 5.043 1 92.88 426 VAL A CA 1
ATOM 3426 C C . VAL A 1 426 ? -7.172 -41.438 4.977 1 92.88 426 VAL A C 1
ATOM 3428 O O . VAL A 1 426 ? -7.965 -41.688 5.887 1 92.88 426 VAL A O 1
ATOM 3431 N N . THR A 1 427 ? -7.008 -42.219 3.939 1 91.5 427 THR A N 1
ATOM 3432 C CA . THR A 1 427 ? -7.801 -43.438 3.771 1 91.5 427 THR A CA 1
ATOM 3433 C C . THR A 1 427 ? -7.488 -44.438 4.871 1 91.5 427 THR A C 1
ATOM 3435 O O . THR A 1 427 ? -8.391 -45.094 5.391 1 91.5 427 THR A O 1
ATOM 3438 N N . ASP A 1 428 ? -6.238 -44.562 5.188 1 90.25 428 ASP A N 1
ATOM 3439 C CA . ASP A 1 428 ? -5.824 -45.469 6.27 1 90.25 428 ASP A CA 1
ATOM 3440 C C . ASP A 1 428 ? -6.418 -45 7.602 1 90.25 428 ASP A C 1
ATOM 3442 O O . ASP A 1 428 ? -6.844 -45.844 8.406 1 90.25 428 ASP A O 1
ATOM 3446 N N . ILE A 1 429 ? -6.402 -43.781 7.867 1 88.31 429 ILE A N 1
ATOM 3447 C CA . ILE A 1 429 ? -6.945 -43.25 9.109 1 88.31 429 ILE A CA 1
ATOM 3448 C C . ILE A 1 429 ? -8.445 -43.531 9.18 1 88.31 429 ILE A C 1
ATOM 3450 O O . ILE A 1 429 ? -8.961 -43.906 10.227 1 88.31 429 ILE A O 1
ATOM 3454 N N . VAL A 1 430 ? -9.117 -43.312 8.023 1 89.31 430 VAL A N 1
ATOM 3455 C CA . VAL A 1 430 ? -10.555 -43.562 7.965 1 89.31 430 VAL A CA 1
ATOM 3456 C C . VAL A 1 430 ? -10.844 -45.031 8.258 1 89.31 430 VAL A C 1
ATOM 3458 O O . VAL A 1 430 ? -11.781 -45.344 8.992 1 89.31 430 VAL A O 1
ATOM 3461 N N . GLN A 1 431 ? -10.047 -45.875 7.727 1 88.12 431 GLN A N 1
ATOM 3462 C CA . GLN A 1 431 ? -10.227 -47.312 7.938 1 88.12 431 GLN A CA 1
ATOM 3463 C C . GLN A 1 431 ? -9.992 -47.688 9.398 1 88.12 431 GLN A C 1
ATOM 3465 O O . GLN A 1 431 ? -10.75 -48.469 9.969 1 88.12 431 GLN A O 1
ATOM 3470 N N . HIS A 1 432 ? -9.016 -47.125 9.984 1 84.12 432 HIS A N 1
ATOM 3471 C CA . HIS A 1 432 ? -8.703 -47.406 11.391 1 84.12 432 HIS A CA 1
ATOM 3472 C C . HIS A 1 432 ? -9.797 -46.875 12.305 1 84.12 432 HIS A C 1
ATOM 3474 O O . HIS A 1 432 ? -10.102 -47.469 13.336 1 84.12 432 HIS A O 1
ATOM 3480 N N . LEU A 1 433 ? -10.281 -45.75 11.914 1 83.38 433 LEU A N 1
ATOM 3481 C CA . LEU A 1 433 ? -11.344 -45.125 12.719 1 83.38 433 LEU A CA 1
ATOM 3482 C C . LEU A 1 433 ? -12.633 -45.938 12.617 1 83.38 433 LEU A C 1
ATOM 3484 O O . LEU A 1 433 ? -13.352 -46.094 13.602 1 83.38 433 LEU A O 1
ATOM 3488 N N . GLN A 1 434 ? -12.883 -46.438 11.469 1 82.56 434 GLN A N 1
ATOM 3489 C CA . GLN A 1 434 ? -14.109 -47.188 11.242 1 82.56 434 GLN A CA 1
ATOM 3490 C C . GLN A 1 434 ? -14.023 -48.562 11.852 1 82.56 434 GLN A C 1
ATOM 3492 O O . GLN A 1 434 ? -15 -49.062 12.43 1 82.56 434 GLN A O 1
ATOM 3497 N N . GLU A 1 435 ? -12.859 -49.156 11.758 1 82.44 435 GLU A N 1
ATOM 3498 C CA . GLU A 1 435 ? -12.711 -50.531 12.203 1 82.44 435 GLU A CA 1
ATOM 3499 C C . GLU A 1 435 ? -12.438 -50.625 13.703 1 82.44 435 GLU A C 1
ATOM 3501 O O . GLU A 1 435 ? -13.016 -51.438 14.406 1 82.44 435 GLU A O 1
ATOM 3506 N N . GLU A 1 436 ? -11.531 -49.812 14.172 1 74.69 436 GLU A N 1
ATOM 3507 C CA . GLU A 1 436 ? -11.055 -49.969 15.539 1 74.69 436 GLU A CA 1
ATOM 3508 C C . GLU A 1 436 ? -11.516 -48.812 16.422 1 74.69 436 GLU A C 1
ATOM 3510 O O . GLU A 1 436 ? -11.367 -48.875 17.656 1 74.69 436 GLU A O 1
ATOM 3515 N N . ARG A 1 437 ? -12.211 -47.875 15.828 1 74.19 437 ARG A N 1
ATOM 3516 C CA . ARG A 1 437 ? -12.586 -46.656 16.578 1 74.19 437 ARG A CA 1
ATOM 3517 C C . ARG A 1 437 ? -11.406 -46.125 17.359 1 74.19 437 ARG A C 1
ATOM 3519 O O . ARG A 1 437 ? -11.531 -45.781 18.547 1 74.19 437 ARG A O 1
ATOM 3526 N N . ASP A 1 438 ? -10.25 -46.281 16.797 1 73.25 438 ASP A N 1
ATOM 3527 C CA . ASP A 1 438 ? -9 -45.844 17.406 1 73.25 438 ASP A CA 1
ATOM 3528 C C . ASP A 1 438 ? -8.617 -44.438 16.953 1 73.25 438 ASP A C 1
ATOM 3530 O O . ASP A 1 438 ? -8.281 -44.219 15.789 1 73.25 438 ASP A O 1
ATOM 3534 N N . PHE A 1 439 ? -8.68 -43.531 17.844 1 73.69 439 PHE A N 1
ATOM 3535 C CA . PHE A 1 439 ? -8.352 -42.125 17.547 1 73.69 439 PHE A CA 1
ATOM 3536 C C . PHE A 1 439 ? -6.949 -41.781 18.047 1 73.69 439 PHE A C 1
ATOM 3538 O O . PHE A 1 439 ? -6.613 -40.594 18.203 1 73.69 439 PHE A O 1
ATOM 3545 N N . THR A 1 440 ? -6.145 -42.75 18.156 1 74.75 440 THR A N 1
ATOM 3546 C CA . THR A 1 440 ? -4.816 -42.562 18.734 1 74.75 440 THR A CA 1
ATOM 3547 C C . THR A 1 440 ? -3.936 -41.75 17.797 1 74.75 440 THR A C 1
ATOM 3549 O O . THR A 1 440 ? -2.932 -41.188 18.219 1 74.75 440 THR A O 1
ATOM 3552 N N . VAL A 1 441 ? -4.391 -41.688 16.625 1 79.62 441 VAL A N 1
ATOM 3553 C CA . VAL A 1 441 ? -3.619 -40.938 15.648 1 79.62 441 VAL A CA 1
ATOM 3554 C C . VAL A 1 441 ? -3.682 -39.438 15.984 1 79.62 441 VAL A C 1
ATOM 3556 O O . VAL A 1 441 ? -2.766 -38.688 15.656 1 79.62 441 VAL A O 1
ATOM 3559 N N . PHE A 1 442 ? -4.824 -39.125 16.656 1 79.69 442 PHE A N 1
ATOM 3560 C CA . PHE A 1 442 ? -4.992 -37.75 17.125 1 79.69 442 PHE A CA 1
ATOM 3561 C C . PHE A 1 442 ? -4.75 -37.656 18.625 1 79.69 442 PHE A C 1
ATOM 3563 O O . PHE A 1 442 ? -5.543 -38.188 19.422 1 79.69 442 PHE A O 1
ATOM 3570 N N . ASN A 1 443 ? -3.666 -37.062 19.062 1 78.19 443 ASN A N 1
ATOM 3571 C CA . ASN A 1 443 ? -3.23 -37.062 20.453 1 78.19 443 ASN A CA 1
ATOM 3572 C C . ASN A 1 443 ? -4.234 -36.344 21.344 1 78.19 443 ASN A C 1
ATOM 3574 O O . ASN A 1 443 ? -4.66 -36.875 22.359 1 78.19 443 ASN A O 1
ATOM 3578 N N . GLU A 1 444 ? -4.637 -35.156 20.969 1 77.31 444 GLU A N 1
ATOM 3579 C CA . GLU A 1 444 ? -5.492 -34.344 21.812 1 77.31 444 GLU A CA 1
ATOM 3580 C C . GLU A 1 444 ? -6.953 -34.781 21.703 1 77.31 444 GLU A C 1
ATOM 3582 O O . GLU A 1 444 ? -7.688 -34.75 22.703 1 77.31 444 GLU A O 1
ATOM 3587 N N . LEU A 1 445 ? -7.34 -35.156 20.5 1 72.94 445 LEU A N 1
ATOM 3588 C CA . LEU A 1 445 ? -8.727 -35.531 20.281 1 72.94 445 LEU A CA 1
ATOM 3589 C C . LEU A 1 445 ? -9.047 -36.844 21.016 1 72.94 445 LEU A C 1
ATOM 3591 O O . LEU A 1 445 ? -10.164 -37.031 21.5 1 72.94 445 LEU A O 1
ATOM 3595 N N . SER A 1 446 ? -8.086 -37.688 21.094 1 70.19 446 SER A N 1
ATOM 3596 C CA . SER A 1 446 ? -8.297 -39 21.719 1 70.19 446 SER A CA 1
ATOM 3597 C C . SER A 1 446 ? -8.68 -38.844 23.188 1 70.19 446 SER A C 1
ATOM 3599 O O . SER A 1 446 ? -9.414 -39.688 23.719 1 70.19 446 SER A O 1
ATOM 3601 N N . GLN A 1 447 ? -8.203 -37.781 23.703 1 68.12 447 GLN A N 1
ATOM 3602 C CA . GLN A 1 447 ? -8.5 -37.562 25.109 1 68.12 447 GLN A CA 1
ATOM 3603 C C . GLN A 1 447 ? -9.906 -37.031 25.312 1 68.12 447 GLN A C 1
ATOM 3605 O O . GLN A 1 447 ? -10.469 -37.094 26.406 1 68.12 447 GLN A O 1
ATOM 3610 N N . PHE A 1 448 ? -10.391 -36.5 24.219 1 62.94 448 PHE A N 1
ATOM 3611 C CA . PHE A 1 448 ? -11.68 -35.844 24.328 1 62.94 448 PHE A CA 1
ATOM 3612 C C . PHE A 1 448 ? -12.797 -36.719 23.812 1 62.94 448 PHE A C 1
ATOM 3614 O O . PHE A 1 448 ? -13.977 -36.5 24.109 1 62.94 448 PHE A O 1
ATOM 3621 N N . LEU A 1 449 ? -12.711 -37.656 22.75 1 57.03 449 LEU A N 1
ATOM 3622 C CA . LEU A 1 449 ? -13.648 -38.188 21.75 1 57.03 449 LEU A CA 1
ATOM 3623 C C . LEU A 1 449 ? -14.656 -39.125 22.391 1 57.03 449 LEU A C 1
ATOM 3625 O O . LEU A 1 449 ? -14.516 -40.344 22.266 1 57.03 449 LEU A O 1
ATOM 3629 N N . SER A 1 450 ? -15.148 -39.094 23.391 1 54.62 450 SER A N 1
ATOM 3630 C CA . SER A 1 450 ? -16.312 -39.969 23.281 1 54.62 450 SER A CA 1
ATOM 3631 C C . SER A 1 450 ? -17.109 -39.656 22.016 1 54.62 450 SER A C 1
ATOM 3633 O O . SER A 1 450 ? -17.578 -40.594 21.344 1 54.62 450 SER A O 1
ATOM 3635 N N . CYS A 1 451 ? -17.766 -38.469 21.766 1 51.34 451 CYS A N 1
ATOM 3636 C CA . CYS A 1 451 ? -18.969 -38.062 21.047 1 51.34 451 CYS A CA 1
ATOM 3637 C C . CYS A 1 451 ? -18.641 -37.688 19.609 1 51.34 451 CYS A C 1
ATOM 3639 O O . CYS A 1 451 ? -19.531 -37.531 18.781 1 51.34 451 CYS A O 1
ATOM 3641 N N . GLN A 1 452 ? -17.391 -37.469 19.094 1 60.47 452 GLN A N 1
ATOM 3642 C CA . GLN A 1 452 ? -17.344 -36.719 17.828 1 60.47 452 GLN A CA 1
ATOM 3643 C C . GLN A 1 452 ? -16.797 -37.594 16.703 1 60.47 452 GLN A C 1
ATOM 3645 O O . GLN A 1 452 ? -16.344 -37.062 15.68 1 60.47 452 GLN A O 1
ATOM 3650 N N . ASP A 1 453 ? -17.125 -38.938 16.844 1 70.62 453 ASP A N 1
ATOM 3651 C CA . ASP A 1 453 ? -16.531 -39.969 15.977 1 70.62 453 ASP A CA 1
ATOM 3652 C C . ASP A 1 453 ? -17.172 -39.938 14.594 1 70.62 453 ASP A C 1
ATOM 3654 O O . ASP A 1 453 ? -16.484 -39.969 13.578 1 70.62 453 ASP A O 1
ATOM 3658 N N . LYS A 1 454 ? -18.406 -39.719 14.57 1 79.88 454 LYS A N 1
ATOM 3659 C CA . LYS A 1 454 ? -19.109 -39.812 13.297 1 79.88 454 LYS A CA 1
ATOM 3660 C C . LYS A 1 454 ? -18.797 -38.594 12.406 1 79.88 454 LYS A C 1
ATOM 3662 O O . LYS A 1 454 ? -18.578 -38.75 11.195 1 79.88 454 LYS A O 1
ATOM 3667 N N . ILE A 1 455 ? -18.672 -37.469 12.953 1 86.06 455 ILE A N 1
ATOM 3668 C CA . ILE A 1 455 ? -18.469 -36.25 12.164 1 86.06 455 ILE A CA 1
ATOM 3669 C C . ILE A 1 455 ? -17.047 -36.25 11.617 1 86.06 455 ILE A C 1
ATOM 3671 O O . ILE A 1 455 ? -16.812 -35.844 10.469 1 86.06 455 ILE A O 1
ATOM 3675 N N . VAL A 1 456 ? -16.094 -36.688 12.43 1 87.81 456 VAL A N 1
ATOM 3676 C CA . VAL A 1 456 ? -14.695 -36.719 12.023 1 87.81 456 VAL A CA 1
ATOM 3677 C C . VAL A 1 456 ? -14.492 -37.75 10.914 1 87.81 456 VAL A C 1
ATOM 3679 O O . VAL A 1 456 ? -13.797 -37.469 9.93 1 87.81 456 VAL A O 1
ATOM 3682 N N . THR A 1 457 ? -15.156 -38.875 11.117 1 88.44 457 THR A N 1
ATOM 3683 C CA . THR A 1 457 ? -15.039 -39.906 10.109 1 88.44 457 THR A CA 1
ATOM 3684 C C . THR A 1 457 ? -15.688 -39.469 8.797 1 88.44 457 THR A C 1
ATOM 3686 O O . THR A 1 457 ? -15.164 -39.75 7.719 1 88.44 457 THR A O 1
ATOM 3689 N N . LYS A 1 458 ? -16.781 -38.875 8.961 1 90.75 458 LYS A N 1
ATOM 3690 C CA . LYS A 1 458 ? -17.453 -38.375 7.766 1 90.75 458 LYS A CA 1
ATOM 3691 C C . LYS A 1 458 ? -16.609 -37.312 7.059 1 90.75 458 LYS A C 1
ATOM 3693 O O . LYS A 1 458 ? -16.5 -37.312 5.828 1 90.75 458 LYS A O 1
ATOM 3698 N N . TYR A 1 459 ? -16.031 -36.406 7.785 1 92.75 459 TYR A N 1
ATOM 3699 C CA . TYR A 1 459 ? -15.148 -35.375 7.25 1 92.75 459 TYR A CA 1
ATOM 3700 C C . TYR A 1 459 ? -14.008 -36 6.453 1 92.75 459 TYR A C 1
ATOM 3702 O O . TYR A 1 459 ? -13.758 -35.625 5.309 1 92.75 459 TYR A O 1
ATOM 3710 N N . LEU A 1 460 ? -13.383 -36.969 6.996 1 93.12 460 LEU A N 1
ATOM 3711 C CA . LEU A 1 460 ? -12.203 -37.562 6.391 1 93.12 460 LEU A CA 1
ATOM 3712 C C . LEU A 1 460 ? -12.594 -38.438 5.203 1 93.12 460 LEU A C 1
ATOM 3714 O O . LEU A 1 460 ? -11.852 -38.531 4.223 1 93.12 460 LEU A O 1
ATOM 3718 N N . SER A 1 461 ? -13.711 -39.062 5.293 1 93.81 461 SER A N 1
ATOM 3719 C CA . SER A 1 461 ? -14.18 -39.875 4.188 1 93.81 461 SER A CA 1
ATOM 3720 C C . SER A 1 461 ? -14.508 -39.031 2.961 1 93.81 461 SER A C 1
ATOM 3722 O O . SER A 1 461 ? -14.156 -39.406 1.837 1 93.81 461 SER A O 1
ATOM 3724 N N . ILE A 1 462 ? -15.117 -37.969 3.23 1 94.56 462 ILE A N 1
ATOM 3725 C CA . ILE A 1 462 ? -15.453 -37.031 2.141 1 94.56 462 ILE A CA 1
ATOM 3726 C C . ILE A 1 462 ? -14.18 -36.5 1.522 1 94.56 462 ILE A C 1
ATOM 3728 O O . ILE A 1 462 ? -14.07 -36.375 0.299 1 94.56 462 ILE A O 1
ATOM 3732 N N . LEU A 1 463 ? -13.242 -36.125 2.34 1 94.56 463 LEU A N 1
ATOM 3733 C CA . LEU A 1 463 ? -11.961 -35.594 1.861 1 94.56 463 LEU A CA 1
ATOM 3734 C C . LEU A 1 463 ? -11.25 -36.625 0.987 1 94.56 463 LEU A C 1
ATOM 3736 O O . LEU A 1 463 ? -10.773 -36.281 -0.1 1 94.56 463 LEU A O 1
ATOM 3740 N N . SER A 1 464 ? -11.211 -37.812 1.449 1 93.12 464 SER A N 1
ATOM 3741 C CA . SER A 1 464 ? -10.539 -38.875 0.714 1 93.12 464 SER A CA 1
ATOM 3742 C C . SER A 1 464 ? -11.219 -39.125 -0.628 1 93.12 464 SER A C 1
ATOM 3744 O O . SER A 1 464 ? -10.539 -39.281 -1.649 1 93.12 464 SER A O 1
ATOM 3746 N N . GLU A 1 465 ? -12.453 -39.156 -0.617 1 92.94 465 GLU A N 1
ATOM 3747 C CA . GLU A 1 465 ? -13.219 -39.406 -1.833 1 92.94 465 GLU A CA 1
ATOM 3748 C C . GLU A 1 465 ? -13.062 -38.281 -2.828 1 92.94 465 GLU A C 1
ATOM 3750 O O . GLU A 1 465 ? -12.93 -38.5 -4.031 1 92.94 465 GLU A O 1
ATOM 3755 N N . ASP A 1 466 ? -13.141 -37.125 -2.326 1 93.19 466 ASP A N 1
ATOM 3756 C CA . ASP A 1 466 ? -13.031 -35.969 -3.197 1 93.19 466 ASP A CA 1
ATOM 3757 C C .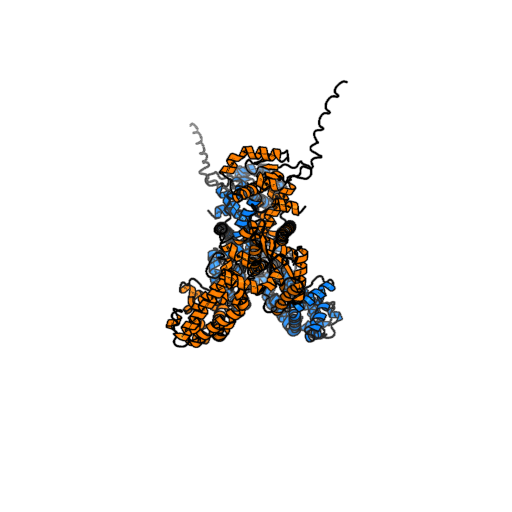 ASP A 1 466 ? -11.633 -35.844 -3.805 1 93.19 466 ASP A C 1
ATOM 3759 O O . ASP A 1 466 ? -11.484 -35.469 -4.965 1 93.19 466 ASP A O 1
ATOM 3763 N N . LEU A 1 467 ? -10.617 -36.125 -3.049 1 91.31 467 LEU A N 1
ATOM 3764 C CA . LEU A 1 467 ? -9.25 -36.125 -3.566 1 91.31 467 LEU A CA 1
ATOM 3765 C C . LEU A 1 467 ? -9.094 -37.156 -4.672 1 91.31 467 LEU A C 1
ATOM 3767 O O . LEU A 1 467 ? -8.414 -36.906 -5.668 1 91.31 467 LEU A O 1
ATOM 3771 N N . GLU A 1 468 ? -9.727 -38.25 -4.504 1 89.06 468 GLU A N 1
ATOM 3772 C CA . GLU A 1 468 ? -9.672 -39.281 -5.508 1 89.06 468 GLU A CA 1
ATOM 3773 C C . GLU A 1 468 ? -10.367 -38.875 -6.801 1 89.06 468 GLU A C 1
ATOM 3775 O O . GLU A 1 468 ? -9.875 -39.156 -7.895 1 89.06 468 GLU A O 1
ATOM 3780 N N . ASN A 1 469 ? -11.414 -38.281 -6.652 1 88.56 469 ASN A N 1
ATOM 3781 C CA . ASN A 1 469 ? -12.188 -37.844 -7.812 1 88.56 469 ASN A CA 1
ATOM 3782 C C . ASN A 1 469 ? -11.492 -36.719 -8.562 1 88.56 469 ASN A C 1
ATOM 3784 O O . ASN A 1 469 ? -11.445 -36.719 -9.797 1 88.56 469 ASN A O 1
ATOM 3788 N N . ARG A 1 470 ? -11 -35.812 -7.875 1 86.62 470 ARG A N 1
ATOM 3789 C CA . ARG A 1 470 ? -10.414 -34.625 -8.477 1 86.62 470 ARG A CA 1
ATOM 3790 C C . ARG A 1 470 ? -9.07 -34.938 -9.125 1 86.62 470 ARG A C 1
ATOM 3792 O O . ARG A 1 470 ? -8.695 -34.312 -10.117 1 86.62 470 ARG A O 1
ATOM 3799 N N . PHE A 1 471 ? -8.391 -35.906 -8.57 1 86 471 PHE A N 1
ATOM 3800 C CA . PHE A 1 471 ? -7.062 -36.219 -9.078 1 86 471 PHE A CA 1
ATOM 3801 C C . PHE A 1 471 ? -7.055 -37.531 -9.828 1 86 471 PHE A C 1
ATOM 3803 O O . PHE A 1 471 ? -6.016 -38.188 -9.938 1 86 471 PHE A O 1
ATOM 3810 N N . SER A 1 472 ? -8.133 -37.875 -10.367 1 77.56 472 SER A N 1
ATOM 3811 C CA . SER A 1 472 ? -8.266 -39.156 -11.086 1 77.56 472 SER A CA 1
ATOM 3812 C C . SER A 1 472 ? -7.375 -39.188 -12.32 1 77.56 472 SER A C 1
ATOM 3814 O O . SER A 1 472 ? -6.746 -40.219 -12.609 1 77.56 472 SER A O 1
ATOM 3816 N N . GLU A 1 473 ? -7.273 -38.094 -12.977 1 67.31 473 GLU A N 1
ATOM 3817 C CA . GLU A 1 473 ? -6.422 -38.062 -14.164 1 67.31 473 GLU A CA 1
ATOM 3818 C C . GLU A 1 473 ? -4.945 -38.156 -13.789 1 67.31 473 GLU A C 1
ATOM 3820 O O . GLU A 1 473 ? -4.133 -38.625 -14.586 1 67.31 473 GLU A O 1
ATOM 3825 N N . GLY A 1 474 ? -4.707 -37.781 -12.609 1 67.38 474 GLY A N 1
ATOM 3826 C CA . GLY A 1 474 ? -3.344 -37.875 -12.117 1 67.38 474 GLY A CA 1
ATOM 3827 C C . GLY A 1 474 ? -2.895 -39.281 -11.852 1 67.38 474 GLY A C 1
ATOM 3828 O O . GLY A 1 474 ? -1.697 -39.594 -11.875 1 67.38 474 GLY A O 1
ATOM 3829 N N . ASN A 1 475 ? -3.842 -40.156 -11.703 1 67.38 475 ASN A N 1
ATOM 3830 C CA . ASN A 1 475 ? -3.521 -41.531 -11.375 1 67.38 475 ASN A CA 1
ATOM 3831 C C . ASN A 1 475 ? -2.717 -42.188 -12.492 1 67.38 475 ASN A C 1
ATOM 3833 O O . ASN A 1 475 ? -1.893 -43.062 -12.227 1 67.38 475 ASN A O 1
ATOM 3837 N N . PHE A 1 476 ? -2.994 -41.688 -13.602 1 69.44 476 PHE A N 1
ATOM 3838 C CA . PHE A 1 476 ? -2.203 -42.219 -14.719 1 69.44 476 PHE A CA 1
ATOM 3839 C C . PHE A 1 476 ? -0.723 -41.906 -14.508 1 69.44 476 PHE A C 1
ATOM 3841 O O . PHE A 1 476 ? 0.129 -42.75 -14.773 1 69.44 476 PHE A O 1
ATOM 3848 N N . PHE A 1 477 ? -0.422 -40.875 -13.945 1 78.06 477 PHE A N 1
ATOM 3849 C CA . PHE A 1 477 ? 0.952 -40.438 -13.797 1 78.06 477 PHE A CA 1
ATOM 3850 C C . PHE A 1 477 ? 1.647 -41.156 -12.656 1 78.06 477 PHE A C 1
ATOM 3852 O O . PHE A 1 477 ? 2.871 -41.281 -12.648 1 78.06 477 PHE A O 1
ATOM 3859 N N . LEU A 1 478 ? 0.862 -41.688 -11.805 1 76.38 478 LEU A N 1
ATOM 3860 C CA . LEU A 1 478 ? 1.441 -42.375 -10.656 1 76.38 478 LEU A CA 1
ATOM 3861 C C . LEU A 1 478 ? 2.182 -43.656 -11.094 1 76.38 478 LEU A C 1
ATOM 3863 O O . LEU A 1 478 ? 3.273 -43.938 -10.594 1 76.38 478 LEU A O 1
ATOM 3867 N N . GLN A 1 479 ? 1.633 -44.344 -11.914 1 71.5 479 GLN A N 1
ATOM 3868 C CA . GLN A 1 479 ? 2.25 -45.562 -12.383 1 71.5 479 GLN A CA 1
ATOM 3869 C C . GLN A 1 479 ? 3.488 -45.281 -13.227 1 71.5 479 GLN A C 1
ATOM 3871 O O . GLN A 1 479 ? 4.477 -46.031 -13.164 1 71.5 479 GLN A O 1
ATOM 3876 N N . TYR A 1 480 ? 3.365 -44.312 -13.961 1 77.06 480 TYR A N 1
ATOM 3877 C CA . TYR A 1 480 ? 4.496 -43.938 -14.805 1 77.06 480 TYR A CA 1
ATOM 3878 C C . TYR A 1 480 ? 5.613 -43.312 -13.984 1 77.06 480 TYR A C 1
ATOM 3880 O O . TYR A 1 480 ? 6.777 -43.312 -14.391 1 77.06 480 TYR A O 1
ATOM 3888 N N . ALA A 1 481 ? 5.273 -42.812 -12.867 1 76.19 481 ALA A N 1
ATOM 3889 C CA . ALA A 1 481 ? 6.23 -42.125 -12 1 76.19 481 ALA A CA 1
ATOM 3890 C C . ALA A 1 481 ? 7.34 -43.062 -11.547 1 76.19 481 ALA A C 1
ATOM 3892 O O . ALA A 1 481 ? 8.492 -42.656 -11.414 1 76.19 481 ALA A O 1
ATOM 3893 N N . THR A 1 482 ? 6.973 -44.219 -11.344 1 73.44 482 THR A N 1
ATOM 3894 C CA . THR A 1 482 ? 7.973 -45.188 -10.898 1 73.44 482 THR A CA 1
ATOM 3895 C C . THR A 1 482 ? 9.031 -45.406 -11.977 1 73.44 482 THR A C 1
ATOM 3897 O O . THR A 1 482 ? 10.219 -45.5 -11.672 1 73.44 482 THR A O 1
ATOM 3900 N N . PHE A 1 483 ? 8.562 -45.469 -13.148 1 76.31 483 PHE A N 1
ATOM 3901 C CA . PHE A 1 483 ? 9.492 -45.656 -14.258 1 76.31 483 PHE A CA 1
ATOM 3902 C C . PHE A 1 483 ? 10.352 -44.406 -14.445 1 76.31 483 PHE A C 1
ATOM 3904 O O . PHE A 1 483 ? 11.539 -44.5 -14.766 1 76.31 483 PHE A O 1
ATOM 3911 N N . MET A 1 484 ? 9.781 -43.281 -14.25 1 78.19 484 MET A N 1
ATOM 3912 C CA . MET A 1 484 ? 10.484 -42.031 -14.422 1 78.19 484 MET A CA 1
ATOM 3913 C C . MET A 1 484 ? 11.57 -41.844 -13.359 1 78.19 484 MET A C 1
ATOM 3915 O O . MET A 1 484 ? 12.641 -41.312 -13.641 1 78.19 484 MET A O 1
ATOM 3919 N N . THR A 1 485 ? 11.25 -42.344 -12.266 1 74.75 485 THR A N 1
ATOM 3920 C CA . THR A 1 485 ? 12.18 -42.125 -11.148 1 74.75 485 THR A CA 1
ATOM 3921 C C . THR A 1 485 ? 13.195 -43.281 -11.086 1 74.75 485 THR A C 1
ATOM 3923 O O . THR A 1 485 ? 14.344 -43.062 -10.688 1 74.75 485 THR A O 1
ATOM 3926 N N . ASP A 1 486 ? 12.656 -44.438 -11.383 1 76.62 486 ASP A N 1
ATOM 3927 C CA . ASP A 1 486 ? 13.539 -45.625 -11.367 1 76.62 486 ASP A CA 1
ATOM 3928 C C . ASP A 1 486 ? 13.305 -46.5 -12.586 1 76.62 486 ASP A C 1
ATOM 3930 O O . ASP A 1 486 ? 12.664 -47.531 -12.484 1 76.62 486 ASP A O 1
ATOM 3934 N N . PRO A 1 487 ? 13.977 -46.125 -13.672 1 76.62 487 PRO A N 1
ATOM 3935 C CA . PRO A 1 487 ? 13.742 -46.875 -14.906 1 76.62 487 PRO A CA 1
ATOM 3936 C C . PRO A 1 487 ? 14.375 -48.25 -14.875 1 76.62 487 PRO A C 1
ATOM 3938 O O . PRO A 1 487 ? 14.031 -49.125 -15.688 1 76.62 487 PRO A O 1
ATOM 3941 N N . PHE A 1 488 ? 15.203 -48.5 -13.852 1 75.69 488 PHE A N 1
ATOM 3942 C CA . PHE A 1 488 ? 15.945 -49.75 -13.859 1 75.69 488 PHE A CA 1
ATOM 3943 C C . PHE A 1 488 ? 15.312 -50.75 -12.914 1 75.69 488 PHE A C 1
ATOM 3945 O O . PHE A 1 488 ? 15.727 -51.906 -12.859 1 75.69 488 PHE A O 1
ATOM 3952 N N . ASN A 1 489 ? 14.336 -50.219 -12.25 1 69.81 489 ASN A N 1
ATOM 3953 C CA . ASN A 1 489 ? 13.75 -51.125 -11.266 1 69.81 489 ASN A CA 1
ATOM 3954 C C . ASN A 1 489 ? 12.961 -52.219 -11.93 1 69.81 489 ASN A C 1
ATOM 3956 O O . ASN A 1 489 ?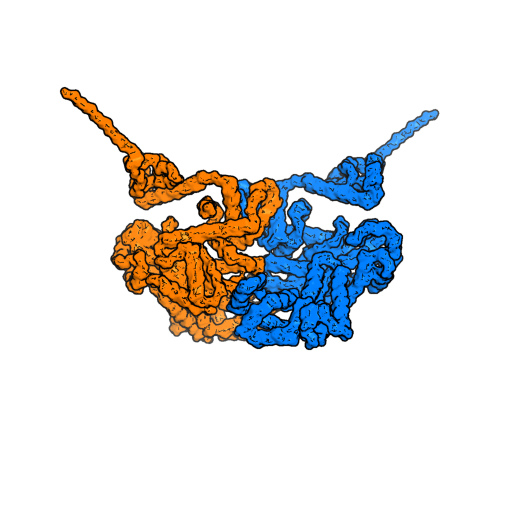 12.242 -52 -12.906 1 69.81 489 ASN A O 1
ATOM 3960 N N . ASN A 1 490 ? 13.25 -53.5 -11.625 1 57.28 490 ASN A N 1
ATOM 3961 C CA . ASN A 1 490 ? 12.727 -54.719 -12.188 1 57.28 490 ASN A CA 1
ATOM 3962 C C . ASN A 1 490 ? 11.281 -54.969 -11.773 1 57.28 490 ASN A C 1
ATOM 3964 O O . ASN A 1 490 ? 10.594 -55.812 -12.359 1 57.28 490 ASN A O 1
ATOM 3968 N N . THR A 1 491 ? 10.914 -54.375 -10.766 1 54.72 491 THR A N 1
ATOM 3969 C CA . THR A 1 491 ? 9.711 -54.844 -10.102 1 54.72 491 THR A CA 1
ATOM 3970 C C . THR A 1 491 ? 8.461 -54.344 -10.82 1 54.72 491 THR A C 1
ATOM 3972 O O . THR A 1 491 ? 7.609 -53.719 -10.203 1 54.72 491 THR A O 1
ATOM 3975 N N . GLY A 1 492 ? 8.414 -54.656 -12.172 1 58.03 492 GLY A N 1
ATOM 3976 C CA . GLY A 1 492 ? 7.129 -54.438 -12.82 1 58.03 492 GLY A CA 1
ATOM 3977 C C . GLY A 1 492 ? 6.926 -53 -13.289 1 58.03 492 GLY A C 1
ATOM 3978 O O . GLY A 1 492 ? 5.926 -52.719 -13.938 1 58.03 492 GLY A O 1
ATOM 3979 N N . SER A 1 493 ? 7.855 -52.219 -13.047 1 58.47 493 SER A N 1
ATOM 3980 C CA . SER A 1 493 ? 7.758 -50.812 -13.391 1 58.47 493 SER A CA 1
ATOM 3981 C C . SER A 1 493 ? 7.719 -50.594 -14.898 1 58.47 493 SER A C 1
ATOM 3983 O O . SER A 1 493 ? 6.953 -49.781 -15.398 1 58.47 493 SER A O 1
ATOM 3985 N N . SER A 1 494 ? 8.422 -51.406 -15.453 1 57.62 494 SER A N 1
ATOM 3986 C CA . SER A 1 494 ? 8.469 -51.281 -16.906 1 57.62 494 SER A CA 1
ATOM 3987 C C . SER A 1 494 ? 7.152 -51.719 -17.531 1 57.62 494 SER A C 1
ATOM 3989 O O . SER A 1 494 ? 6.68 -51.125 -18.5 1 57.62 494 SER A O 1
ATOM 3991 N N . SER A 1 495 ? 6.727 -52.75 -16.953 1 62.84 495 SER A N 1
ATOM 3992 C CA . SER A 1 495 ? 5.453 -53.25 -17.469 1 62.84 495 SER A CA 1
ATOM 3993 C C . SER A 1 495 ? 4.332 -52.25 -17.234 1 62.84 495 SER A C 1
ATOM 3995 O O . SER A 1 495 ? 3.482 -52.062 -18.109 1 62.84 495 SER A O 1
ATOM 3997 N N . LEU A 1 496 ? 4.414 -51.75 -16.141 1 62.5 496 LEU A N 1
ATOM 3998 C CA . LEU A 1 496 ? 3.418 -50.719 -15.805 1 62.5 496 LEU A CA 1
ATOM 3999 C C . LEU A 1 496 ? 3.574 -49.5 -16.703 1 62.5 496 LEU A C 1
ATOM 4001 O O . LEU A 1 496 ? 2.582 -48.938 -17.188 1 62.5 496 LEU A O 1
ATOM 4005 N N . ALA A 1 497 ? 4.809 -49.188 -16.875 1 65.69 497 ALA A N 1
ATOM 4006 C CA . ALA A 1 497 ? 5.082 -48.062 -17.75 1 65.69 497 ALA A CA 1
ATOM 4007 C C . ALA A 1 497 ? 4.605 -48.375 -19.172 1 65.69 497 ALA A C 1
ATOM 4009 O O . ALA A 1 497 ? 4.062 -47.469 -19.844 1 65.69 497 ALA A O 1
ATOM 4010 N N . ALA A 1 498 ? 4.77 -49.531 -19.531 1 68.31 498 ALA A N 1
ATOM 4011 C CA . ALA A 1 498 ? 4.336 -49.938 -20.875 1 68.31 498 ALA A CA 1
ATOM 4012 C C . ALA A 1 498 ? 2.82 -49.844 -21 1 68.31 498 ALA A C 1
ATOM 4014 O O . ALA A 1 498 ? 2.309 -49.469 -22.062 1 68.31 498 ALA A O 1
ATOM 4015 N N . ASN A 1 499 ? 2.195 -50.219 -20 1 70.06 499 ASN A N 1
ATOM 4016 C CA . ASN A 1 499 ? 0.738 -50.125 -20 1 70.06 499 ASN A CA 1
ATOM 4017 C C . ASN A 1 499 ? 0.252 -48.688 -20.109 1 70.06 499 ASN A C 1
ATOM 4019 O O . ASN A 1 499 ? -0.71 -48.406 -20.812 1 70.06 499 ASN A O 1
ATOM 4023 N N . ILE A 1 500 ? 0.953 -47.938 -19.469 1 69.19 500 ILE A N 1
ATOM 4024 C CA . ILE A 1 500 ? 0.573 -46.531 -19.469 1 69.19 500 ILE A CA 1
ATOM 4025 C C . ILE A 1 500 ? 0.857 -45.906 -20.844 1 69.19 500 ILE A C 1
ATOM 4027 O O . ILE A 1 500 ? 0.06 -45.125 -21.359 1 69.19 500 ILE A O 1
ATOM 4031 N N . LEU A 1 501 ? 1.923 -46.344 -21.312 1 74.56 501 LEU A N 1
ATOM 4032 C CA . LEU A 1 501 ? 2.252 -45.844 -22.641 1 74.56 501 LEU A CA 1
ATOM 4033 C C . LEU A 1 501 ? 1.202 -46.281 -23.672 1 74.56 501 LEU A C 1
ATOM 4035 O O . LEU A 1 501 ? 0.895 -45.531 -24.594 1 74.56 501 LEU A O 1
ATOM 4039 N N . THR A 1 502 ? 0.652 -47.406 -23.328 1 75.06 502 THR A N 1
ATOM 4040 C CA . THR A 1 502 ? -0.41 -47.875 -24.203 1 75.06 502 THR A CA 1
ATOM 4041 C C . THR A 1 502 ? -1.677 -47.031 -24.031 1 75.06 502 THR A C 1
ATOM 4043 O O . THR A 1 502 ? -2.367 -46.75 -25 1 75.06 502 THR A O 1
ATOM 4046 N N . THR A 1 503 ? -1.874 -46.688 -22.812 1 74.69 503 THR A N 1
ATOM 4047 C CA . THR A 1 503 ? -3.053 -45.875 -22.531 1 74.69 503 THR A CA 1
ATOM 4048 C C . THR A 1 503 ? -2.91 -44.5 -23.125 1 74.69 503 THR A C 1
ATOM 4050 O O . THR A 1 503 ? -3.891 -43.906 -23.578 1 74.69 503 THR A O 1
ATOM 4053 N N . LEU A 1 504 ? -1.725 -44.062 -23.141 1 77.19 504 LEU A N 1
ATOM 4054 C CA . LEU A 1 504 ? -1.466 -42.719 -23.625 1 77.19 504 LEU A CA 1
ATOM 4055 C C . LEU A 1 504 ? -1.076 -42.719 -25.094 1 77.19 504 LEU A C 1
ATOM 4057 O O . LEU A 1 504 ? -0.736 -41.688 -25.672 1 77.19 504 LEU A O 1
ATOM 4061 N N . GLN A 1 505 ? -1.195 -43.812 -25.641 1 80.75 505 GLN A N 1
ATOM 4062 C CA . GLN A 1 505 ? -0.689 -44 -27 1 80.75 505 GLN A CA 1
ATOM 4063 C C . GLN A 1 505 ? -1.362 -43.031 -27.969 1 80.75 505 GLN A C 1
ATOM 4065 O O . GLN A 1 505 ? -0.694 -42.406 -28.797 1 80.75 505 GLN A O 1
ATOM 4070 N N . ASP A 1 506 ? -2.621 -42.938 -27.781 1 83.12 506 ASP A N 1
ATOM 4071 C CA . ASP A 1 506 ? -3.361 -42.062 -28.688 1 83.12 506 ASP A CA 1
ATOM 4072 C C . ASP A 1 506 ? -2.938 -40.625 -28.516 1 83.12 506 ASP A C 1
ATOM 4074 O O . ASP A 1 506 ? -2.787 -39.906 -29.516 1 83.12 506 ASP A O 1
ATOM 4078 N N . ARG A 1 507 ? -2.73 -40.25 -27.391 1 84.88 507 ARG A N 1
ATOM 4079 C CA . ARG A 1 507 ? -2.35 -38.875 -27.094 1 84.88 507 ARG A CA 1
ATOM 4080 C C . ARG A 1 507 ? -0.904 -38.625 -27.484 1 84.88 507 ARG A C 1
ATOM 4082 O O . ARG A 1 507 ? -0.609 -37.594 -28.125 1 84.88 507 ARG A O 1
ATOM 4089 N N . LEU A 1 508 ? -0.041 -39.531 -27.172 1 86.25 508 LEU A N 1
ATOM 4090 C CA . LEU A 1 508 ? 1.376 -39.375 -27.469 1 86.25 508 LEU A CA 1
ATOM 4091 C C . LEU A 1 508 ? 1.618 -39.406 -28.984 1 86.25 508 LEU A C 1
ATOM 4093 O O . LEU A 1 508 ? 2.494 -38.719 -29.484 1 86.25 508 LEU A O 1
ATOM 4097 N N . ALA A 1 509 ? 0.784 -40.156 -29.609 1 85.94 509 ALA A N 1
ATOM 4098 C CA . ALA A 1 509 ? 0.926 -40.312 -31.047 1 85.94 509 ALA A CA 1
ATOM 4099 C C . ALA A 1 509 ? 0.531 -39.031 -31.781 1 85.94 509 ALA A C 1
ATOM 4101 O O . ALA A 1 509 ? 0.936 -38.812 -32.938 1 85.94 509 ALA A O 1
ATOM 4102 N N . SER A 1 510 ? -0.165 -38.312 -31.078 1 88.56 510 SER A N 1
ATOM 4103 C CA . SER A 1 510 ? -0.634 -37.062 -31.703 1 88.56 510 SER A CA 1
ATOM 4104 C C . SER A 1 510 ? 0.497 -36.062 -31.844 1 88.56 510 SER A C 1
ATOM 4106 O O . SER A 1 510 ? 0.397 -35.094 -32.625 1 88.56 510 SER A O 1
ATOM 4108 N N . PHE A 1 511 ? 1.534 -36.281 -31.094 1 88.5 511 PHE A N 1
ATOM 4109 C CA . PHE A 1 511 ? 2.693 -35.406 -31.203 1 88.5 511 PHE A CA 1
ATOM 4110 C C . PHE A 1 511 ? 3.631 -35.875 -32.312 1 88.5 511 PHE A C 1
ATOM 4112 O O . PHE A 1 511 ? 4.137 -37 -32.25 1 88.5 511 PHE A O 1
ATOM 4119 N N . ALA A 1 512 ? 3.908 -35.031 -33.25 1 78.94 512 ALA A N 1
ATOM 4120 C CA . ALA A 1 512 ? 4.656 -35.406 -34.469 1 78.94 512 ALA A CA 1
ATOM 4121 C C . ALA A 1 512 ? 6.078 -35.844 -34.094 1 78.94 512 ALA A C 1
ATOM 4123 O O . ALA A 1 512 ? 6.664 -36.688 -34.781 1 78.94 512 ALA A O 1
ATOM 4124 N N . SER A 1 513 ? 6.609 -35.375 -33.094 1 79.88 513 SER A N 1
ATOM 4125 C CA . SER A 1 513 ? 8.016 -35.594 -32.781 1 79.88 513 SER A CA 1
ATOM 4126 C C . SER A 1 513 ? 8.203 -36.875 -31.969 1 79.88 513 SER A C 1
ATOM 4128 O O . SER A 1 513 ? 9.336 -37.281 -31.703 1 79.88 513 SER A O 1
ATOM 4130 N N . VAL A 1 514 ? 7.07 -37.5 -31.609 1 83 514 VAL A N 1
ATOM 4131 C CA . VAL A 1 514 ? 7.164 -38.656 -30.734 1 83 514 VAL A CA 1
ATOM 4132 C C . VAL A 1 514 ? 6.98 -39.938 -31.578 1 83 514 VAL A C 1
ATOM 4134 O O . VAL A 1 514 ? 6.012 -40.062 -32.312 1 83 514 VAL A O 1
ATOM 4137 N N . ASP A 1 515 ? 7.988 -40.781 -31.5 1 82.19 515 ASP A N 1
ATOM 4138 C CA . ASP A 1 515 ? 7.938 -42.062 -32.156 1 82.19 515 ASP A CA 1
ATOM 4139 C C . ASP A 1 515 ? 7.602 -43.188 -31.156 1 82.19 515 ASP A C 1
ATOM 4141 O O . ASP A 1 515 ? 8.398 -43.469 -30.266 1 82.19 515 ASP A O 1
ATOM 4145 N N . LEU A 1 516 ? 6.496 -43.656 -31.359 1 81.56 516 LEU A N 1
ATOM 4146 C CA . LEU A 1 516 ? 6.035 -44.688 -30.406 1 81.56 516 LEU A CA 1
ATOM 4147 C C . LEU A 1 516 ? 6.418 -46.062 -30.859 1 81.56 516 LEU A C 1
ATOM 4149 O O . LEU A 1 516 ? 6.207 -47.062 -30.141 1 81.56 516 LEU A O 1
ATOM 4153 N N . SER A 1 517 ? 7.172 -45.938 -32 1 77.81 517 SER A N 1
ATOM 4154 C CA . SER A 1 517 ? 7.551 -47.25 -32.531 1 77.81 517 SER A CA 1
ATOM 4155 C C . SER A 1 517 ? 8.617 -47.906 -31.656 1 77.81 517 SER A C 1
ATOM 4157 O O . SER A 1 517 ? 9.594 -47.25 -31.266 1 77.81 517 SER A O 1
ATOM 4159 N N . ASN A 1 518 ? 8.242 -49 -30.984 1 80.56 518 ASN A N 1
ATOM 4160 C CA . ASN A 1 518 ? 9.195 -49.875 -30.312 1 80.56 518 ASN A CA 1
ATOM 4161 C C . ASN A 1 518 ? 9.469 -49.438 -28.891 1 80.56 518 ASN A C 1
ATOM 4163 O O . ASN A 1 518 ? 10.523 -49.719 -28.328 1 80.56 518 ASN A O 1
ATOM 4167 N N . LEU A 1 519 ? 8.711 -48.469 -28.375 1 83.12 519 LEU A N 1
ATOM 4168 C CA . LEU A 1 519 ? 8.961 -47.938 -27.047 1 83.12 519 LEU A CA 1
ATOM 4169 C C . LEU A 1 519 ? 9.078 -49.062 -26.031 1 83.12 519 LEU A C 1
ATOM 4171 O O . LEU A 1 519 ? 9.914 -49 -25.125 1 83.12 519 LEU A O 1
ATOM 4175 N N . LYS A 1 520 ? 8.297 -50 -26.188 1 78 520 LYS A N 1
ATOM 4176 C CA . LYS A 1 520 ? 8.32 -51.125 -25.266 1 78 520 LYS A CA 1
ATOM 4177 C C . LYS A 1 520 ? 9.656 -51.875 -25.312 1 78 520 LYS A C 1
ATOM 4179 O O . LYS A 1 520 ? 10.211 -52.25 -24.281 1 78 520 LYS A O 1
ATOM 4184 N N . TYR A 1 521 ? 10.062 -52.031 -26.516 1 79.06 521 TYR A N 1
ATOM 4185 C CA . TYR A 1 521 ? 11.359 -52.688 -26.688 1 79.06 521 TYR A CA 1
ATOM 4186 C C . TYR A 1 521 ? 12.477 -51.844 -26.078 1 79.06 521 TYR A C 1
ATOM 4188 O O . TYR A 1 521 ? 13.359 -52.406 -25.406 1 79.06 521 TYR A O 1
ATOM 4196 N N . LEU A 1 522 ? 12.391 -50.625 -26.297 1 84.69 522 LEU A N 1
ATOM 4197 C CA . LEU A 1 522 ? 13.438 -49.75 -25.812 1 84.69 522 LEU A CA 1
ATOM 4198 C C . LEU A 1 522 ? 13.461 -49.719 -24.281 1 84.69 522 LEU A C 1
ATOM 4200 O O . LEU A 1 522 ? 14.523 -49.562 -23.672 1 84.69 522 LEU A O 1
ATOM 4204 N N . MET A 1 523 ? 12.367 -49.844 -23.656 1 82.31 523 MET A N 1
ATOM 4205 C CA . MET A 1 523 ? 12.281 -49.844 -22.203 1 82.31 523 MET A CA 1
ATOM 4206 C C . MET A 1 523 ? 13 -51.062 -21.609 1 82.31 523 MET A C 1
ATOM 4208 O O . MET A 1 523 ? 13.727 -50.938 -20.625 1 82.31 523 MET A O 1
ATOM 4212 N N . VAL A 1 524 ? 12.734 -52.094 -22.297 1 76.75 524 VAL A N 1
ATOM 4213 C CA . VAL A 1 524 ? 13.359 -53.344 -21.844 1 76.75 524 VAL A CA 1
ATOM 4214 C C . VAL A 1 524 ? 14.859 -53.281 -22.109 1 76.75 524 VAL A C 1
ATOM 4216 O O . VAL A 1 524 ? 15.664 -53.719 -21.266 1 76.75 524 VAL A O 1
ATOM 4219 N N . HIS A 1 525 ? 15.148 -52.812 -23.234 1 82.12 525 HIS A N 1
ATOM 4220 C CA . HIS A 1 525 ? 16.547 -52.719 -23.609 1 82.12 525 HIS A CA 1
ATOM 4221 C C . HIS A 1 525 ? 17.312 -51.781 -22.656 1 82.12 525 HIS A C 1
ATOM 4223 O O . HIS A 1 525 ? 18.453 -52.062 -22.297 1 82.12 525 HIS A O 1
ATOM 4229 N N . MET A 1 526 ? 16.734 -50.75 -22.328 1 83.44 526 MET A N 1
ATOM 4230 C CA . MET A 1 526 ? 17.359 -49.75 -21.453 1 83.44 526 MET A CA 1
ATOM 4231 C C . MET A 1 526 ? 17.641 -50.375 -20.078 1 83.44 526 MET A C 1
ATOM 4233 O O . MET A 1 526 ? 18.688 -50.094 -19.484 1 83.44 526 MET A O 1
ATOM 4237 N N . ARG A 1 527 ? 16.766 -51.062 -19.609 1 78.25 527 ARG A N 1
ATOM 4238 C CA . ARG A 1 527 ? 16.906 -51.719 -18.297 1 78.25 527 ARG A CA 1
ATOM 4239 C C . ARG A 1 527 ? 18.141 -52.594 -18.25 1 78.25 527 ARG A C 1
ATOM 4241 O O . ARG A 1 527 ? 18.766 -52.719 -17.188 1 78.25 527 ARG A O 1
ATOM 4248 N N . ASN A 1 528 ? 18.391 -53.125 -19.359 1 77.31 528 ASN A N 1
ATOM 4249 C CA . ASN A 1 528 ? 19.484 -54.062 -19.406 1 77.31 528 ASN A CA 1
ATOM 4250 C C . ASN A 1 528 ? 20.797 -53.406 -19.844 1 77.31 528 ASN A C 1
ATOM 4252 O O . ASN A 1 528 ? 21.844 -54.062 -19.891 1 77.31 528 ASN A O 1
ATOM 4256 N N . ASP A 1 529 ? 20.656 -52.156 -20.094 1 78.81 529 ASP A N 1
ATOM 4257 C CA . ASP A 1 529 ? 21.844 -51.406 -20.516 1 78.81 529 ASP A CA 1
ATOM 4258 C C . ASP A 1 529 ? 22.609 -50.875 -19.297 1 78.81 529 ASP A C 1
ATOM 4260 O O . ASP A 1 529 ? 22.219 -49.875 -18.703 1 78.81 529 ASP A O 1
ATOM 4264 N N . ALA A 1 530 ? 23.688 -51.406 -18.922 1 72.81 530 ALA A N 1
ATOM 4265 C CA . ALA A 1 530 ? 24.469 -51.094 -17.734 1 72.81 530 ALA A CA 1
ATOM 4266 C C . ALA A 1 530 ? 25.094 -49.719 -17.844 1 72.81 530 ALA A C 1
ATOM 4268 O O . ALA A 1 530 ? 25.344 -49.062 -16.828 1 72.81 530 ALA A O 1
ATOM 4269 N N . ARG A 1 531 ? 25.297 -49.219 -18.953 1 74.31 531 ARG A N 1
ATOM 4270 C CA . ARG A 1 531 ? 25.938 -47.938 -19.156 1 74.31 531 ARG A CA 1
ATOM 4271 C C . ARG A 1 531 ? 25.062 -46.812 -18.625 1 74.31 531 ARG A C 1
ATOM 4273 O O . ARG A 1 531 ? 25.578 -45.812 -18.078 1 74.31 531 ARG A O 1
ATOM 4280 N N . LEU A 1 532 ? 23.859 -46.969 -18.766 1 79.06 532 LEU A N 1
ATOM 4281 C CA . LEU A 1 532 ? 22.922 -45.906 -18.406 1 79.06 532 LEU A CA 1
ATOM 4282 C C . LEU A 1 532 ? 22.766 -45.781 -16.891 1 79.06 532 LEU A C 1
ATOM 4284 O O . LEU A 1 532 ? 22.344 -44.75 -16.375 1 79.06 532 LEU A O 1
ATOM 4288 N N . LYS A 1 533 ? 23.047 -46.844 -16.266 1 72.94 533 LYS A N 1
ATOM 4289 C CA . LYS A 1 533 ? 22.906 -46.875 -14.82 1 72.94 533 LYS A CA 1
ATOM 4290 C C . LYS A 1 533 ? 23.922 -45.969 -14.141 1 72.94 533 LYS A C 1
ATOM 4292 O O . LYS A 1 533 ? 23.766 -45.594 -12.969 1 72.94 533 LYS A O 1
ATOM 4297 N N . THR A 1 534 ? 24.688 -45.406 -14.914 1 67.12 534 THR A N 1
ATOM 4298 C CA . THR A 1 534 ? 25.719 -44.531 -14.375 1 67.12 534 THR A CA 1
ATOM 4299 C C . THR A 1 534 ? 25.234 -43.094 -14.289 1 67.12 534 THR A C 1
ATOM 4301 O O . THR A 1 534 ? 25.797 -42.25 -13.57 1 67.12 534 THR A O 1
ATOM 4304 N N . TYR A 1 535 ? 24.188 -42.844 -15 1 68.44 535 TYR A N 1
ATOM 4305 C CA . TYR A 1 535 ? 23.672 -41.469 -15 1 68.44 535 TYR A CA 1
ATOM 4306 C C . TYR A 1 535 ? 23.016 -41.125 -13.664 1 68.44 535 TYR A C 1
ATOM 4308 O O . TYR A 1 535 ? 22.422 -42 -13.031 1 68.44 535 TYR A O 1
ATOM 4316 N N . PHE A 1 536 ? 23.172 -39.906 -13.289 1 64.56 536 PHE A N 1
ATOM 4317 C CA . PHE A 1 536 ? 22.484 -39.406 -12.094 1 64.56 536 PHE A CA 1
ATOM 4318 C C . PHE A 1 536 ? 20.984 -39.312 -12.328 1 64.56 536 PHE A C 1
ATOM 4320 O O . PHE A 1 536 ? 20.547 -38.875 -13.398 1 64.56 536 PHE A O 1
ATOM 4327 N N . ILE A 1 537 ? 20.312 -39.562 -11.477 1 60.31 537 ILE A N 1
ATOM 4328 C CA . ILE A 1 537 ? 18.859 -39.781 -11.562 1 60.31 537 ILE A CA 1
ATOM 4329 C C . ILE A 1 537 ? 18.172 -38.438 -11.805 1 60.31 537 ILE A C 1
ATOM 4331 O O . ILE A 1 537 ? 17.203 -38.344 -12.562 1 60.31 537 ILE A O 1
ATOM 4335 N N . GLN A 1 538 ? 18.734 -37.406 -11.227 1 64.56 538 GLN A N 1
ATOM 4336 C CA . GLN A 1 538 ? 18.031 -36.125 -11.273 1 64.56 538 GLN A CA 1
ATOM 4337 C C . GLN A 1 538 ? 18.031 -35.562 -12.688 1 64.56 538 GLN A C 1
ATOM 4339 O O . GLN A 1 538 ? 17.094 -34.875 -13.086 1 64.56 538 GLN A O 1
ATOM 4344 N N . GLU A 1 539 ? 19.078 -35.938 -13.375 1 78.25 539 GLU A N 1
ATOM 4345 C CA . GLU A 1 539 ? 19.172 -35.438 -14.742 1 78.25 539 GLU A CA 1
ATOM 4346 C C . GLU A 1 539 ? 19.219 -36.562 -15.758 1 78.25 539 GLU A C 1
ATOM 4348 O O . GLU A 1 539 ? 19.75 -36.406 -16.859 1 78.25 539 GLU A O 1
ATOM 4353 N N . PHE A 1 540 ? 18.672 -37.594 -15.312 1 83.75 540 PHE A N 1
ATOM 4354 C CA . PHE A 1 540 ? 18.781 -38.812 -16.094 1 83.75 540 PHE A CA 1
ATOM 4355 C C . PHE A 1 540 ? 18.172 -38.625 -17.484 1 83.75 540 PHE A C 1
ATOM 4357 O O . PHE A 1 540 ? 18.859 -38.812 -18.484 1 83.75 540 PHE A O 1
ATOM 4364 N N . TRP A 1 541 ? 17.047 -38.25 -17.516 1 86.81 541 TRP A N 1
ATOM 4365 C CA . TRP A 1 541 ? 16.312 -38.188 -18.781 1 86.81 541 TRP A CA 1
ATOM 4366 C C . TRP A 1 541 ? 16.844 -37.094 -19.688 1 86.81 541 TRP A C 1
ATOM 4368 O O . TRP A 1 541 ? 16.875 -37.219 -20.906 1 86.81 541 TRP A O 1
ATOM 4378 N N . SER A 1 542 ? 17.234 -36 -19.078 1 85.38 542 SER A N 1
ATOM 4379 C CA . SER A 1 542 ? 17.859 -34.969 -19.859 1 85.38 542 SER A CA 1
ATOM 4380 C C . SER A 1 542 ? 19.172 -35.438 -20.484 1 85.38 542 SER A C 1
ATOM 4382 O O . SER A 1 542 ? 19.453 -35.125 -21.641 1 85.38 542 SER A O 1
ATOM 4384 N N . ASN A 1 543 ? 19.844 -36.219 -19.734 1 83.06 543 ASN A N 1
ATOM 4385 C CA . ASN A 1 543 ? 21.109 -36.75 -20.234 1 83.06 543 ASN A CA 1
ATOM 4386 C C . ASN A 1 543 ? 20.875 -37.781 -21.328 1 83.06 543 ASN A C 1
ATOM 4388 O O . ASN A 1 543 ? 21.609 -37.812 -22.328 1 83.06 543 ASN A O 1
ATOM 4392 N N . VAL A 1 544 ? 19.938 -38.562 -21.062 1 85.94 544 VAL A N 1
ATOM 4393 C CA . VAL A 1 544 ? 19.609 -39.594 -22.047 1 85.94 544 VAL A CA 1
ATOM 4394 C C . VAL A 1 544 ? 19.188 -38.969 -23.359 1 85.94 544 VAL A C 1
ATOM 4396 O O . VAL A 1 544 ? 19.578 -39.406 -24.438 1 85.94 544 VAL A O 1
ATOM 4399 N N . PHE A 1 545 ? 18.469 -38 -23.266 1 86.06 545 PHE A N 1
ATOM 4400 C CA . PHE A 1 545 ? 17.984 -37.281 -24.453 1 86.06 545 PHE A CA 1
ATOM 4401 C C . PHE A 1 545 ? 19.141 -36.656 -25.203 1 86.06 545 PHE A C 1
ATOM 4403 O O . PHE A 1 545 ? 19.156 -36.656 -26.438 1 86.06 545 PHE A O 1
ATOM 4410 N N . GLN A 1 546 ? 20.047 -36.219 -24.547 1 81.69 546 GLN A N 1
ATOM 4411 C CA . GLN A 1 546 ? 21.141 -35.469 -25.172 1 81.69 546 GLN A CA 1
ATOM 4412 C C . GLN A 1 546 ? 22.203 -36.406 -25.719 1 81.69 546 GLN A C 1
ATOM 4414 O O . GLN A 1 546 ? 22.797 -36.125 -26.766 1 81.69 546 GLN A O 1
ATOM 4419 N N . PHE A 1 547 ? 22.453 -37.5 -24.969 1 80.62 547 PHE A N 1
ATOM 4420 C CA . PHE A 1 547 ? 23.688 -38.219 -25.266 1 80.62 547 PHE A CA 1
ATOM 4421 C C . PHE A 1 547 ? 23.391 -39.594 -25.828 1 80.62 547 PHE A C 1
ATOM 4423 O O . PHE A 1 547 ? 24.266 -40.25 -26.391 1 80.62 547 PHE A O 1
ATOM 4430 N N . GLU A 1 548 ? 22.078 -40 -25.641 1 82.88 548 GLU A N 1
ATOM 4431 C CA . GLU A 1 548 ? 21.766 -41.344 -26.047 1 82.88 548 GLU A CA 1
ATOM 4432 C C . GLU A 1 548 ? 20.797 -41.375 -27.219 1 82.88 548 GLU A C 1
ATOM 4434 O O . GLU A 1 548 ? 19.578 -41.312 -27.016 1 82.88 548 GLU A O 1
ATOM 4439 N N . ASP A 1 549 ? 21.297 -41.625 -28.344 1 86.5 549 ASP A N 1
ATOM 4440 C CA . ASP A 1 549 ? 20.469 -41.625 -29.547 1 86.5 549 ASP A CA 1
ATOM 4441 C C . ASP A 1 549 ? 19.5 -42.781 -29.562 1 86.5 549 ASP A C 1
ATOM 4443 O O . ASP A 1 549 ? 18.359 -42.656 -30.031 1 86.5 549 ASP A O 1
ATOM 4447 N N . THR A 1 550 ? 19.953 -43.875 -29.062 1 85.88 550 THR A N 1
ATOM 4448 C CA . THR A 1 550 ? 19.156 -45.094 -29.078 1 85.88 550 THR A CA 1
ATOM 4449 C C . THR A 1 550 ? 17.875 -44.906 -28.266 1 85.88 550 THR A C 1
ATOM 4451 O O . THR A 1 550 ? 16.828 -45.406 -28.656 1 85.88 550 THR A O 1
ATOM 4454 N N . TYR A 1 551 ? 18.078 -44.25 -27.172 1 87.88 551 TYR A N 1
ATOM 4455 C CA . TYR A 1 551 ? 16.953 -44.188 -26.234 1 87.88 551 TYR A CA 1
ATOM 4456 C C . TYR A 1 551 ? 16.25 -42.812 -26.328 1 87.88 551 TYR A C 1
ATOM 4458 O O . TYR A 1 551 ? 15.43 -42.5 -25.484 1 87.88 551 TYR A O 1
ATOM 4466 N N . LYS A 1 552 ? 16.469 -42.062 -27.328 1 88.81 552 LYS A N 1
ATOM 4467 C CA . LYS A 1 552 ? 15.945 -40.688 -27.516 1 88.81 552 LYS A CA 1
ATOM 4468 C C . LYS A 1 552 ? 14.414 -40.719 -27.562 1 88.81 552 LYS A C 1
ATOM 4470 O O . LYS A 1 552 ? 13.773 -39.812 -27.016 1 88.81 552 LYS A O 1
ATOM 4475 N N . PRO A 1 553 ? 13.844 -41.719 -28.172 1 87.62 553 PRO A N 1
ATOM 4476 C CA . PRO A 1 553 ? 12.375 -41.75 -28.188 1 87.62 553 PRO A CA 1
ATOM 4477 C C . PRO A 1 553 ? 11.781 -41.875 -26.797 1 87.62 553 PRO A C 1
ATOM 4479 O O . PRO A 1 553 ? 10.75 -41.25 -26.5 1 87.62 553 PRO A O 1
ATOM 4482 N N . LEU A 1 554 ? 12.406 -42.656 -26.016 1 86.31 554 LEU A N 1
ATOM 4483 C CA . LEU A 1 554 ? 11.953 -42.812 -24.625 1 86.31 554 LEU A CA 1
ATOM 4484 C C . LEU A 1 554 ? 12.172 -41.531 -23.844 1 86.31 554 LEU A C 1
ATOM 4486 O O . LEU A 1 554 ? 11.328 -41.125 -23.031 1 86.31 554 LEU A O 1
ATOM 4490 N N . ALA A 1 555 ? 13.297 -40.938 -24.109 1 88.19 555 ALA A N 1
ATOM 4491 C CA . ALA A 1 555 ? 13.633 -39.688 -23.422 1 88.19 555 ALA A CA 1
ATOM 4492 C C . ALA A 1 555 ? 12.688 -38.562 -23.828 1 88.19 555 ALA A C 1
ATOM 4494 O O . ALA A 1 555 ? 12.359 -37.688 -23.016 1 88.19 555 ALA A O 1
ATOM 4495 N N . LYS A 1 556 ? 12.289 -38.562 -25.016 1 89.44 556 LYS A N 1
ATOM 4496 C CA . LYS A 1 556 ? 11.359 -37.531 -25.5 1 89.44 556 LYS A CA 1
ATOM 4497 C C . LYS A 1 556 ? 10.023 -37.625 -24.766 1 89.44 556 LYS A C 1
ATOM 4499 O O . LYS A 1 556 ? 9.43 -36.594 -24.438 1 89.44 556 LYS A O 1
ATOM 4504 N N . VAL A 1 557 ? 9.555 -38.812 -24.562 1 87.62 557 VAL A N 1
ATOM 4505 C CA . VAL A 1 557 ? 8.305 -38.969 -23.828 1 87.62 557 VAL A CA 1
ATOM 4506 C C . VAL A 1 557 ? 8.477 -38.469 -22.391 1 87.62 557 VAL A C 1
ATOM 4508 O O . VAL A 1 557 ? 7.578 -37.844 -21.844 1 87.62 557 VAL A O 1
ATOM 4511 N N . ALA A 1 558 ? 9.578 -38.844 -21.844 1 87.12 558 ALA A N 1
ATOM 4512 C CA . ALA A 1 558 ? 9.875 -38.375 -20.484 1 87.12 558 ALA A CA 1
ATOM 4513 C C . ALA A 1 558 ? 9.922 -36.844 -20.422 1 87.12 558 ALA A C 1
ATOM 4515 O O . ALA A 1 558 ? 9.391 -36.25 -19.484 1 87.12 558 ALA A O 1
ATOM 4516 N N . LEU A 1 559 ? 10.586 -36.25 -21.406 1 90 559 LEU A N 1
ATOM 4517 C CA . LEU A 1 559 ? 10.703 -34.812 -21.453 1 90 559 LEU A CA 1
ATOM 4518 C C . LEU A 1 559 ? 9.328 -34.156 -21.609 1 90 559 LEU A C 1
ATOM 4520 O O . LEU A 1 559 ? 9.07 -33.094 -21.031 1 90 559 LEU A O 1
ATOM 4524 N N . LEU A 1 560 ? 8.492 -34.75 -22.375 1 91.25 560 LEU A N 1
ATOM 4525 C CA . LEU A 1 560 ? 7.133 -34.25 -22.562 1 91.25 560 LEU A CA 1
ATOM 4526 C C . LEU A 1 560 ? 6.379 -34.219 -21.234 1 91.25 560 LEU A C 1
ATOM 4528 O O . LEU A 1 560 ? 5.777 -33.188 -20.906 1 91.25 560 LEU A O 1
ATOM 4532 N N . LEU A 1 561 ? 6.484 -35.219 -20.5 1 88.44 561 LEU A N 1
ATOM 4533 C CA . LEU A 1 561 ? 5.746 -35.312 -19.25 1 88.44 561 LEU A CA 1
ATOM 4534 C C . LEU A 1 561 ? 6.367 -34.406 -18.188 1 88.44 561 LEU A C 1
ATOM 4536 O O . LEU A 1 561 ? 5.652 -33.844 -17.359 1 88.44 561 LEU A O 1
ATOM 4540 N N . LEU A 1 562 ? 7.652 -34.312 -18.188 1 89.69 562 LEU A N 1
ATOM 4541 C CA . LEU A 1 562 ? 8.359 -33.469 -17.203 1 89.69 562 LEU A CA 1
ATOM 4542 C C . LEU A 1 562 ? 8.141 -32 -17.469 1 89.69 562 LEU A C 1
ATOM 4544 O O . LEU A 1 562 ? 8.359 -31.172 -16.594 1 89.69 562 LEU A O 1
ATOM 4548 N N . SER A 1 563 ? 7.715 -31.594 -18.656 1 92.56 563 SER A N 1
ATOM 4549 C CA . SER A 1 563 ? 7.496 -30.203 -19.016 1 92.56 563 SER A CA 1
ATOM 4550 C C . SER A 1 563 ? 6.113 -29.734 -18.578 1 92.56 563 SER A C 1
ATOM 4552 O O . SER A 1 563 ? 5.816 -28.531 -18.625 1 92.56 563 SER A O 1
ATOM 4554 N N . LEU A 1 564 ? 5.305 -30.625 -18.047 1 91.56 564 LEU A N 1
ATOM 4555 C CA . LEU A 1 564 ? 3.934 -30.297 -17.688 1 91.56 564 LEU A CA 1
ATOM 4556 C C . LEU A 1 564 ? 3.895 -29.516 -16.359 1 91.56 564 LEU A C 1
ATOM 4558 O O . LEU A 1 564 ? 4.637 -29.844 -15.43 1 91.56 564 LEU A O 1
ATOM 4562 N N . PHE A 1 565 ? 3.016 -28.469 -16.25 1 89.38 565 PHE A N 1
ATOM 4563 C CA . PHE A 1 565 ? 2.801 -27.703 -15.023 1 89.38 565 PHE A CA 1
ATOM 4564 C C . PHE A 1 565 ? 1.756 -28.375 -14.141 1 89.38 565 PHE A C 1
ATOM 4566 O O . PHE A 1 565 ? 0.599 -28.516 -14.547 1 89.38 565 PHE A O 1
ATOM 4573 N N . PRO A 1 566 ? 2.178 -28.688 -13.016 1 87.56 566 PRO A N 1
ATOM 4574 C CA . PRO A 1 566 ? 1.156 -29.234 -12.117 1 87.56 566 PRO A CA 1
ATOM 4575 C C . PRO A 1 566 ? 0.335 -28.156 -11.422 1 87.56 566 PRO A C 1
ATOM 4577 O O . PRO A 1 566 ? -0.789 -28.406 -10.984 1 87.56 566 PRO A O 1
ATOM 4580 N N . THR A 1 567 ? 0.935 -27.016 -11.18 1 89.75 567 THR A N 1
ATOM 4581 C CA . THR A 1 567 ? 0.28 -25.969 -10.406 1 89.75 567 THR A CA 1
ATOM 4582 C C . THR A 1 567 ? 0.412 -24.609 -11.102 1 89.75 567 THR A C 1
ATOM 4584 O O . THR A 1 567 ? 1.175 -24.469 -12.062 1 89.75 567 THR A O 1
ATOM 4587 N N . THR A 1 568 ? -0.409 -23.625 -10.625 1 89.25 568 THR A N 1
ATOM 4588 C CA . THR A 1 568 ? -0.341 -22.266 -11.148 1 89.25 568 THR A CA 1
ATOM 4589 C C . THR A 1 568 ? 0.383 -21.359 -10.172 1 89.25 568 THR A C 1
ATOM 4591 O O . THR A 1 568 ? 0.155 -20.141 -10.164 1 89.25 568 THR A O 1
ATOM 4594 N N . VAL A 1 569 ? 1.211 -21.859 -9.328 1 88.25 569 VAL A N 1
ATOM 4595 C CA . VAL A 1 569 ? 1.88 -21.125 -8.258 1 88.25 569 VAL A CA 1
ATOM 4596 C C . VAL A 1 569 ? 2.768 -20.031 -8.844 1 88.25 569 VAL A C 1
ATOM 4598 O O . VAL A 1 569 ? 2.904 -18.953 -8.266 1 88.25 569 VAL A O 1
ATOM 4601 N N . LEU A 1 570 ? 3.396 -20.391 -9.969 1 91.88 570 LEU A N 1
ATOM 4602 C CA . LEU A 1 570 ? 4.246 -19.406 -10.625 1 91.88 570 LEU A CA 1
ATOM 4603 C C . LEU A 1 570 ? 3.445 -18.156 -11.016 1 91.88 570 LEU A C 1
ATOM 4605 O O . LEU A 1 570 ? 3.918 -17.031 -10.852 1 91.88 570 LEU A O 1
ATOM 4609 N N . CYS A 1 571 ? 2.248 -18.344 -11.5 1 92.38 571 CYS A N 1
ATOM 4610 C CA . CYS A 1 571 ? 1.365 -17.234 -11.859 1 92.38 571 CYS A CA 1
ATOM 4611 C C . CYS A 1 571 ? 0.927 -16.469 -10.625 1 92.38 571 CYS A C 1
ATOM 4613 O O . CYS A 1 571 ? 0.848 -15.234 -10.656 1 92.38 571 CYS A O 1
ATOM 4615 N N . GLU A 1 572 ? 0.651 -17.172 -9.578 1 88.12 572 GLU A N 1
ATOM 4616 C CA . GLU A 1 572 ? 0.217 -16.531 -8.336 1 88.12 572 GLU A CA 1
ATOM 4617 C C . GLU A 1 572 ? 1.312 -15.641 -7.766 1 88.12 572 GLU A C 1
ATOM 4619 O O . GLU A 1 572 ? 1.03 -14.539 -7.277 1 88.12 572 GLU A O 1
ATOM 4624 N N . ARG A 1 573 ? 2.445 -16.156 -7.801 1 90.56 573 ARG A N 1
ATOM 4625 C CA . ARG A 1 573 ? 3.578 -15.352 -7.352 1 90.56 573 ARG A CA 1
ATOM 4626 C C . ARG A 1 573 ? 3.766 -14.133 -8.242 1 90.56 573 ARG A C 1
ATOM 4628 O O . ARG A 1 573 ? 4.098 -13.047 -7.758 1 90.56 573 ARG A O 1
ATOM 4635 N N . ALA A 1 574 ? 3.648 -14.359 -9.516 1 94.06 574 ALA A N 1
ATOM 4636 C CA . ALA A 1 574 ? 3.754 -13.258 -10.461 1 94.06 574 ALA A CA 1
ATOM 4637 C C . ALA A 1 574 ? 2.666 -12.211 -10.219 1 94.06 574 ALA A C 1
ATOM 4639 O O . ALA A 1 574 ? 2.908 -11.016 -10.352 1 94.06 574 ALA A O 1
ATOM 4640 N N . PHE A 1 575 ? 1.48 -12.648 -9.867 1 92.38 575 PHE A N 1
ATOM 4641 C CA . PHE A 1 575 ? 0.391 -11.727 -9.578 1 92.38 575 PHE A CA 1
ATOM 4642 C C . PHE A 1 575 ? 0.673 -10.945 -8.297 1 92.38 575 PHE A C 1
ATOM 4644 O O . PHE A 1 575 ? 0.317 -9.766 -8.188 1 92.38 575 PHE A O 1
ATOM 4651 N N . SER A 1 576 ? 1.225 -11.656 -7.348 1 90.12 576 SER A N 1
ATOM 4652 C CA . SER A 1 576 ? 1.637 -10.945 -6.141 1 90.12 576 SER A CA 1
ATOM 4653 C C . SER A 1 576 ? 2.609 -9.812 -6.465 1 90.12 576 SER A C 1
ATOM 4655 O O . SER A 1 576 ? 2.484 -8.711 -5.934 1 90.12 576 SER A O 1
ATOM 4657 N N . ALA A 1 577 ? 3.537 -10.117 -7.281 1 93.75 577 ALA A N 1
ATOM 4658 C CA . ALA A 1 577 ? 4.488 -9.102 -7.727 1 93.75 577 ALA A CA 1
ATOM 4659 C C . ALA A 1 577 ? 3.779 -7.988 -8.492 1 93.75 577 ALA A C 1
ATOM 4661 O O . ALA A 1 577 ? 4.102 -6.809 -8.328 1 93.75 577 ALA A O 1
ATOM 4662 N N . LEU A 1 578 ? 2.848 -8.367 -9.297 1 94.81 578 LEU A N 1
ATOM 4663 C CA . LEU A 1 578 ? 2.105 -7.414 -10.109 1 94.81 578 LEU A CA 1
ATOM 4664 C C . LEU A 1 578 ? 1.328 -6.441 -9.234 1 94.81 578 LEU A C 1
ATOM 4666 O O . LEU A 1 578 ? 1.315 -5.234 -9.492 1 94.81 578 LEU A O 1
ATOM 4670 N N . HIS A 1 579 ? 0.75 -6.984 -8.195 1 91.19 579 HIS A N 1
ATOM 4671 C CA . HIS A 1 579 ? -0.032 -6.156 -7.285 1 91.19 579 HIS A CA 1
ATOM 4672 C C . HIS A 1 579 ? 0.866 -5.219 -6.484 1 91.19 579 HIS A C 1
ATOM 4674 O O . HIS A 1 579 ? 0.46 -4.105 -6.145 1 91.19 579 HIS A O 1
ATOM 4680 N N . PHE A 1 580 ? 1.986 -5.676 -6.25 1 92 580 PHE A N 1
ATOM 4681 C CA . PHE A 1 580 ? 2.963 -4.844 -5.559 1 92 580 PHE A CA 1
ATOM 4682 C C . PHE A 1 580 ? 3.428 -3.699 -6.453 1 92 580 PHE A C 1
ATOM 4684 O O . PHE A 1 580 ? 3.629 -2.578 -5.98 1 92 580 PHE A O 1
ATOM 4691 N N . LEU A 1 581 ? 3.654 -4.066 -7.668 1 93.88 581 LEU A N 1
ATOM 4692 C CA . LEU A 1 581 ? 4.125 -3.086 -8.641 1 93.88 581 LEU A CA 1
ATOM 4693 C C . LEU A 1 581 ? 3.053 -2.035 -8.914 1 93.88 581 LEU A C 1
ATOM 4695 O O . LEU A 1 581 ? 3.348 -0.838 -8.961 1 93.88 581 LEU A O 1
ATOM 4699 N N . LYS A 1 582 ? 1.864 -2.496 -9.188 1 91.75 582 LYS A N 1
ATOM 4700 C CA . LYS A 1 582 ? 0.744 -1.597 -9.453 1 91.75 582 LYS A CA 1
ATOM 4701 C C . LYS A 1 582 ? -0.18 -1.505 -8.242 1 91.75 582 LYS A C 1
ATOM 4703 O O . LYS A 1 582 ? -1.141 -2.27 -8.125 1 91.75 582 LYS A O 1
ATOM 4708 N N . ASN A 1 583 ? 0.071 -0.673 -7.41 1 88.06 583 ASN A N 1
ATOM 4709 C CA . ASN A 1 583 ? -0.719 -0.453 -6.203 1 88.06 583 ASN A CA 1
ATOM 4710 C C . ASN A 1 583 ? -1.451 0.886 -6.25 1 88.06 583 ASN A C 1
ATOM 4712 O O . ASN A 1 583 ? -1.518 1.526 -7.301 1 88.06 583 ASN A O 1
ATOM 4716 N N . LYS A 1 584 ? -2.016 1.367 -5.152 1 81.81 584 LYS A N 1
ATOM 4717 C CA . LYS A 1 584 ? -2.848 2.566 -5.121 1 81.81 584 LYS A CA 1
ATOM 4718 C C . LYS A 1 584 ? -2.027 3.814 -5.434 1 81.81 584 LYS A C 1
ATOM 4720 O O . LYS A 1 584 ? -2.557 4.793 -5.961 1 81.81 584 LYS A O 1
ATOM 4725 N N . TYR A 1 585 ? -0.736 3.74 -5.133 1 81.56 585 TYR A N 1
ATOM 4726 C CA . TYR A 1 585 ? 0.118 4.906 -5.328 1 81.56 585 TYR A CA 1
ATOM 4727 C C . TYR A 1 585 ? 0.723 4.91 -6.727 1 81.56 585 TYR A C 1
ATOM 4729 O O . TYR A 1 585 ? 1.271 5.922 -7.172 1 81.56 585 TYR A O 1
ATOM 4737 N N . ARG A 1 586 ? 0.595 3.74 -7.387 1 84.81 586 ARG A N 1
ATOM 4738 C CA . ARG A 1 586 ? 1.103 3.58 -8.75 1 84.81 586 ARG A CA 1
ATOM 4739 C C . ARG A 1 586 ? 0.026 3.025 -9.672 1 84.81 586 ARG A C 1
ATOM 4741 O O . ARG A 1 586 ? 0.263 2.057 -10.398 1 84.81 586 ARG A O 1
ATOM 4748 N N . SER A 1 587 ? -1.119 3.52 -9.562 1 75.75 587 SER A N 1
ATOM 4749 C CA . SER A 1 587 ? -2.279 2.963 -10.25 1 75.75 587 SER A CA 1
ATOM 4750 C C . SER A 1 587 ? -2.312 3.389 -11.711 1 75.75 587 SER A C 1
ATOM 4752 O O . SER A 1 587 ? -3.025 2.793 -12.523 1 75.75 587 SER A O 1
ATOM 4754 N N . ARG A 1 588 ? -1.396 4.332 -12.117 1 76.75 588 ARG A N 1
ATOM 4755 C CA . ARG A 1 588 ? -1.452 4.891 -13.469 1 76.75 588 ARG A CA 1
ATOM 4756 C C . ARG A 1 588 ? -0.456 4.195 -14.391 1 76.75 588 ARG A C 1
ATOM 4758 O O . ARG A 1 588 ? -0.28 4.602 -15.539 1 76.75 588 ARG A O 1
ATOM 4765 N N . LEU A 1 589 ? 0.176 3.195 -13.891 1 86.5 589 LEU A N 1
ATOM 4766 C CA . LEU A 1 589 ? 1.116 2.443 -14.719 1 86.5 589 LEU A CA 1
ATOM 4767 C C . LEU A 1 589 ? 0.416 1.846 -15.93 1 86.5 589 LEU A C 1
ATOM 4769 O O . LEU A 1 589 ? -0.622 1.194 -15.797 1 86.5 589 LEU A O 1
ATOM 4773 N N . THR A 1 590 ? 0.942 2.137 -17.141 1 86.94 590 THR A N 1
ATOM 4774 C CA . THR A 1 590 ? 0.373 1.584 -18.359 1 86.94 590 THR A CA 1
ATOM 4775 C C . THR A 1 590 ? 0.571 0.071 -18.406 1 86.94 590 THR A C 1
ATOM 4777 O O . THR A 1 590 ? 1.427 -0.473 -17.719 1 86.94 590 THR A O 1
ATOM 4780 N N . ASP A 1 591 ? -0.192 -0.624 -19.25 1 87.75 591 ASP A N 1
ATOM 4781 C CA . ASP A 1 591 ? -0.1 -2.076 -19.375 1 87.75 591 ASP A CA 1
ATOM 4782 C C . ASP A 1 591 ? 1.284 -2.498 -19.859 1 87.75 591 ASP A C 1
ATOM 4784 O O . ASP A 1 591 ? 1.84 -3.49 -19.391 1 87.75 591 ASP A O 1
ATOM 4788 N N . ALA A 1 592 ? 1.829 -1.717 -20.812 1 91.31 592 ALA A N 1
ATOM 4789 C CA . ALA A 1 592 ? 3.148 -2.043 -21.359 1 91.31 592 ALA A CA 1
ATOM 4790 C C . ALA A 1 592 ? 4.223 -1.938 -20.281 1 91.31 592 ALA A C 1
ATOM 4792 O O . ALA A 1 592 ? 5.086 -2.811 -20.156 1 91.31 592 ALA A O 1
ATOM 4793 N N . ASN A 1 593 ? 4.164 -0.897 -19.531 1 94.44 593 ASN A N 1
ATOM 4794 C CA . ASN A 1 593 ? 5.145 -0.698 -18.469 1 94.44 593 ASN A CA 1
ATOM 4795 C C . ASN A 1 593 ? 4.945 -1.692 -17.328 1 94.44 593 ASN A C 1
ATOM 4797 O O . ASN A 1 593 ? 5.91 -2.111 -16.688 1 94.44 593 ASN A O 1
ATOM 4801 N N . LEU A 1 594 ? 3.674 -2 -17.094 1 95.44 594 LEU A N 1
ATOM 4802 C CA . LEU A 1 594 ? 3.379 -2.988 -16.062 1 95.44 594 LEU A CA 1
ATOM 4803 C C . LEU A 1 594 ? 3.959 -4.348 -16.438 1 95.44 594 LEU A C 1
ATOM 4805 O O . LEU A 1 594 ? 4.562 -5.02 -15.594 1 95.44 594 LEU A O 1
ATOM 4809 N N . GLU A 1 595 ? 3.725 -4.746 -17.625 1 95.94 595 GLU A N 1
ATOM 4810 C CA . GLU A 1 595 ? 4.285 -6.012 -18.078 1 95.94 595 GLU A CA 1
ATOM 4811 C C . GLU A 1 595 ? 5.812 -6.004 -18 1 95.94 595 GLU A C 1
ATOM 4813 O O . GLU A 1 595 ? 6.418 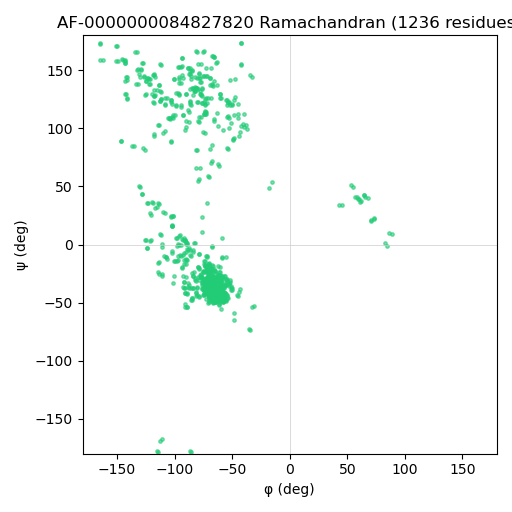-6.965 -17.516 1 95.94 595 GLU A O 1
ATOM 4818 N N . ALA A 1 596 ? 6.426 -4.922 -18.516 1 97.12 596 ALA A N 1
ATOM 4819 C CA . ALA A 1 596 ? 7.883 -4.812 -18.5 1 97.12 596 ALA A CA 1
ATOM 4820 C C . ALA A 1 596 ? 8.422 -4.906 -17.078 1 97.12 596 ALA A C 1
ATOM 4822 O O . ALA A 1 596 ? 9.383 -5.629 -16.812 1 97.12 596 ALA A O 1
ATOM 4823 N N . SER A 1 597 ? 7.82 -4.121 -16.203 1 97.38 597 SER A N 1
ATOM 4824 C CA . SER A 1 597 ? 8.25 -4.133 -14.812 1 97.38 597 SER A CA 1
ATOM 4825 C C . SER A 1 597 ? 8.07 -5.512 -14.188 1 97.38 597 SER A C 1
ATOM 4827 O O . SER A 1 597 ? 8.891 -5.945 -13.383 1 97.38 597 SER A O 1
ATOM 4829 N N . LEU A 1 598 ? 6.957 -6.199 -14.523 1 97.31 598 LEU A N 1
ATOM 4830 C CA . LEU A 1 598 ? 6.695 -7.535 -14 1 97.31 598 LEU A CA 1
ATOM 4831 C C . LEU A 1 598 ? 7.777 -8.516 -14.453 1 97.31 598 LEU A C 1
ATOM 4833 O O . LEU A 1 598 ? 8.312 -9.273 -13.633 1 97.31 598 LEU A O 1
ATOM 4837 N N . LEU A 1 599 ? 8.086 -8.492 -15.703 1 97.56 599 LEU A N 1
ATOM 4838 C CA . LEU A 1 599 ? 9.062 -9.422 -16.25 1 97.56 599 LEU A CA 1
ATOM 4839 C C . LEU A 1 599 ? 10.438 -9.195 -15.625 1 97.56 599 LEU A C 1
ATOM 4841 O O . LEU A 1 599 ? 11.117 -10.148 -15.242 1 97.56 599 LEU A O 1
ATOM 4845 N N . VAL A 1 600 ? 10.867 -7.957 -15.531 1 97.5 600 VAL A N 1
ATOM 4846 C CA . VAL A 1 600 ? 12.172 -7.648 -14.953 1 97.5 600 VAL A CA 1
ATOM 4847 C C . VAL A 1 600 ? 12.188 -8.039 -13.477 1 97.5 600 VAL A C 1
ATOM 4849 O O . VAL A 1 600 ? 13.219 -8.477 -12.961 1 97.5 600 VAL A O 1
ATOM 4852 N N . SER A 1 601 ? 11.031 -7.887 -12.797 1 96.81 601 SER A N 1
ATOM 4853 C CA . SER A 1 601 ? 10.945 -8.234 -11.383 1 96.81 601 SER A CA 1
ATOM 4854 C C . SER A 1 601 ? 11.148 -9.727 -11.164 1 96.81 601 SER A C 1
ATOM 4856 O O . SER A 1 601 ? 11.516 -10.156 -10.07 1 96.81 601 SER A O 1
ATOM 4858 N N . GLN A 1 602 ? 10.906 -10.531 -12.195 1 94.5 602 GLN A N 1
ATOM 4859 C CA . GLN A 1 602 ? 11.031 -11.977 -12.078 1 94.5 602 GLN A CA 1
ATOM 4860 C C . GLN A 1 602 ? 12.469 -12.43 -12.328 1 94.5 602 GLN A C 1
ATOM 4862 O O . GLN A 1 602 ? 12.805 -13.594 -12.086 1 94.5 602 GLN A O 1
ATOM 4867 N N . GLU A 1 603 ? 13.328 -11.492 -12.812 1 93.31 603 GLU A N 1
ATOM 4868 C CA . GLU A 1 603 ? 14.727 -11.82 -13.078 1 93.31 603 GLU A CA 1
ATOM 4869 C C . GLU A 1 603 ? 15.516 -11.992 -11.781 1 93.31 603 GLU A C 1
ATOM 4871 O O . GLU A 1 603 ? 15.445 -11.148 -10.891 1 93.31 603 GLU A O 1
ATOM 4876 N N . TH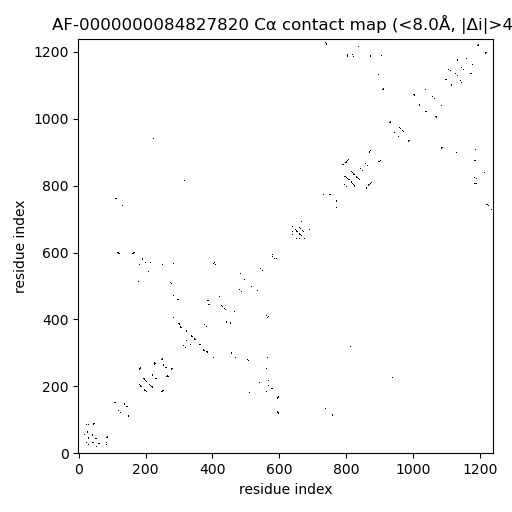R A 1 604 ? 16.172 -13.117 -11.656 1 90.88 604 THR A N 1
ATOM 4877 C CA . THR A 1 604 ? 16.891 -13.414 -10.414 1 90.88 604 THR A CA 1
ATOM 4878 C C . THR A 1 604 ? 18.391 -13.312 -10.617 1 90.88 604 THR A C 1
ATOM 4880 O O . THR A 1 604 ? 19.156 -13.281 -9.648 1 90.88 604 THR A O 1
ATOM 4883 N N . ARG A 1 605 ? 18.906 -13.203 -11.883 1 90.44 605 ARG A N 1
ATOM 4884 C CA . ARG A 1 605 ? 20.344 -13.133 -12.148 1 90.44 605 ARG A CA 1
ATOM 4885 C C . ARG A 1 605 ? 20.938 -11.844 -11.586 1 90.44 605 ARG A C 1
ATOM 4887 O O . ARG A 1 605 ? 20.312 -10.773 -11.688 1 90.44 605 ARG A O 1
ATOM 4894 N N . ASP A 1 606 ? 22.062 -11.977 -11.062 1 92.56 606 ASP A N 1
ATOM 4895 C CA . ASP A 1 606 ? 22.812 -10.812 -10.609 1 92.56 606 ASP A CA 1
ATOM 4896 C C . ASP A 1 606 ? 23.359 -10.023 -11.789 1 92.56 606 ASP A C 1
ATOM 4898 O O . ASP A 1 606 ? 23.625 -10.586 -12.859 1 92.56 606 ASP A O 1
ATOM 4902 N N . PRO A 1 607 ? 23.531 -8.75 -11.586 1 92.19 607 PRO A N 1
ATOM 4903 C CA . PRO A 1 607 ? 24.062 -7.934 -12.68 1 92.19 607 PRO A CA 1
ATOM 4904 C C . PRO A 1 607 ? 25.375 -8.461 -13.227 1 92.19 607 PRO A C 1
ATOM 4906 O O . PRO A 1 607 ? 25.672 -8.312 -14.414 1 92.19 607 PRO A O 1
ATOM 4909 N N . ALA A 1 608 ? 26.156 -9.117 -12.375 1 89.31 608 ALA A N 1
ATOM 4910 C CA . ALA A 1 608 ? 27.438 -9.648 -12.82 1 89.31 608 ALA A CA 1
ATOM 4911 C C . ALA A 1 608 ? 27.25 -10.828 -13.773 1 89.31 608 ALA A C 1
ATOM 4913 O O . ALA A 1 608 ? 28.078 -11.078 -14.641 1 89.31 608 ALA A O 1
ATOM 4914 N N . GLU A 1 609 ? 26.172 -11.508 -13.656 1 90.81 609 GLU A N 1
ATOM 4915 C CA . GLU A 1 609 ? 25.906 -12.703 -14.445 1 90.81 609 GLU A CA 1
ATOM 4916 C C . GLU A 1 609 ? 25.016 -12.375 -15.641 1 90.81 609 GLU A C 1
ATOM 4918 O O . GLU A 1 609 ? 24.906 -13.172 -16.578 1 90.81 609 GLU A O 1
ATOM 4923 N N . PHE A 1 610 ? 24.406 -11.25 -15.672 1 93.38 610 PHE A N 1
ATOM 4924 C CA . PHE A 1 610 ? 23.484 -10.859 -16.719 1 93.38 610 PHE A CA 1
ATOM 4925 C C . PHE A 1 610 ? 24.234 -10.469 -17.984 1 93.38 610 PHE A C 1
ATOM 4927 O O . PHE A 1 610 ? 25.25 -9.758 -17.922 1 93.38 610 PHE A O 1
ATOM 4934 N N . PRO A 1 611 ? 23.844 -10.906 -19.156 1 92.94 611 PRO A N 1
ATOM 4935 C CA . PRO A 1 611 ? 24.547 -10.633 -20.406 1 92.94 611 PRO A CA 1
ATOM 4936 C C . PRO A 1 611 ? 24.203 -9.258 -20.984 1 92.94 611 PRO A C 1
ATOM 4938 O O . PRO A 1 611 ? 23.531 -9.164 -22.016 1 92.94 611 PRO A O 1
ATOM 4941 N N . PHE A 1 612 ? 24.812 -8.219 -20.516 1 93.69 612 PHE A N 1
ATOM 4942 C CA . PHE A 1 612 ? 24.5 -6.852 -20.922 1 93.69 612 PHE A CA 1
ATOM 4943 C C . PHE A 1 612 ? 25.031 -6.578 -22.328 1 93.69 612 PHE A C 1
ATOM 4945 O O . PHE A 1 612 ? 24.438 -5.789 -23.078 1 93.69 612 PHE A O 1
ATOM 4952 N N . LYS A 1 613 ? 26.094 -7.191 -22.688 1 88.88 613 LYS A N 1
ATOM 4953 C CA . LYS A 1 613 ? 26.641 -6.992 -24.031 1 88.88 613 LYS A CA 1
ATOM 4954 C C . LYS A 1 613 ? 25.672 -7.508 -25.094 1 88.88 613 LYS A C 1
ATOM 4956 O O . LYS A 1 613 ? 25.469 -6.852 -26.109 1 88.88 613 LYS A O 1
ATOM 4961 N N . GLU A 1 614 ? 25.141 -8.727 -24.797 1 91.81 614 GLU A N 1
ATOM 4962 C CA . GLU A 1 614 ? 24.141 -9.273 -25.703 1 91.81 614 GLU A CA 1
ATOM 4963 C C . GLU A 1 614 ? 22.906 -8.383 -25.766 1 91.81 614 GLU A C 1
ATOM 4965 O O . GLU A 1 614 ? 22.297 -8.234 -26.844 1 91.81 614 GLU A O 1
ATOM 4970 N N . LEU A 1 615 ? 22.531 -7.867 -24.641 1 94.44 615 LEU A N 1
ATOM 4971 C CA . LEU A 1 615 ? 21.391 -6.957 -24.578 1 94.44 615 LEU A CA 1
ATOM 4972 C C . LEU A 1 615 ? 21.625 -5.715 -25.422 1 94.44 615 LEU A C 1
ATOM 4974 O O . LEU A 1 615 ? 20.734 -5.281 -26.156 1 94.44 615 LEU A O 1
ATOM 4978 N N . LEU A 1 616 ? 22.844 -5.125 -25.328 1 92.5 616 LEU A N 1
ATOM 4979 C CA . LEU A 1 616 ? 23.172 -3.947 -26.125 1 92.5 616 LEU A CA 1
ATOM 4980 C C . LEU A 1 616 ? 23.078 -4.25 -27.609 1 92.5 616 LEU A C 1
ATOM 4982 O O . LEU A 1 616 ? 22.594 -3.42 -28.391 1 92.5 616 LEU A O 1
ATOM 4986 N N . ASN A 1 617 ? 23.453 -5.438 -27.969 1 89.38 617 ASN A N 1
ATOM 4987 C CA . ASN A 1 617 ? 23.375 -5.852 -29.375 1 89.38 617 ASN A CA 1
ATOM 4988 C C . ASN A 1 617 ? 21.938 -6.059 -29.812 1 89.38 617 ASN A C 1
ATOM 4990 O O . ASN A 1 617 ? 21.594 -5.758 -30.969 1 89.38 617 ASN A O 1
ATOM 4994 N N . PHE A 1 618 ? 21.188 -6.613 -28.938 1 90.88 618 PHE A N 1
ATOM 4995 C CA . PHE A 1 618 ? 19.781 -6.855 -29.219 1 90.88 618 PHE A CA 1
ATOM 4996 C C . PHE A 1 618 ? 19.031 -5.547 -29.469 1 90.88 618 PHE A C 1
ATOM 4998 O O . PHE A 1 618 ? 18.141 -5.484 -30.312 1 90.88 618 PHE A O 1
ATOM 5005 N N . CYS A 1 619 ? 19.391 -4.477 -28.797 1 89.62 619 CYS A N 1
ATOM 5006 C CA . CYS A 1 619 ? 18.719 -3.189 -28.906 1 89.62 619 CYS A CA 1
ATOM 5007 C C . CYS A 1 619 ? 19.141 -2.455 -30.172 1 89.62 619 CYS A C 1
ATOM 5009 O O . CYS A 1 619 ? 18.391 -1.605 -30.672 1 89.62 619 CYS A O 1
ATOM 5011 N N . LYS A 1 620 ? 20.312 -2.711 -30.688 1 80.75 620 LYS A N 1
ATOM 5012 C CA . LYS A 1 620 ? 20.781 -2.082 -31.922 1 80.75 620 LYS A CA 1
ATOM 5013 C C . LYS A 1 620 ? 20.078 -2.676 -33.125 1 80.75 620 LYS A C 1
ATOM 5015 O O . LYS A 1 620 ? 19.844 -1.977 -34.125 1 80.75 620 LYS A O 1
ATOM 5020 N N . VAL B 1 1 ? 68.25 67.125 50.312 1 29.22 1 VAL B N 1
ATOM 5021 C CA . VAL B 1 1 ? 67.188 66.125 50.406 1 29.22 1 VAL B CA 1
ATOM 5022 C C . VAL B 1 1 ? 66.875 65.562 49.031 1 29.22 1 VAL B C 1
ATOM 5024 O O . VAL B 1 1 ? 66.5 66.312 48.125 1 29.22 1 VAL B O 1
ATOM 5027 N N . PRO B 1 2 ? 67.438 64.5 48.625 1 33.56 2 PRO B N 1
ATOM 5028 C CA . PRO B 1 2 ? 67.438 63.844 47.312 1 33.56 2 PRO B CA 1
ATOM 5029 C C . PRO B 1 2 ? 66 63.406 46.906 1 33.56 2 PRO B C 1
ATOM 5031 O O . PRO B 1 2 ? 65.312 62.781 47.719 1 33.56 2 PRO B O 1
ATOM 5034 N N . LYS B 1 3 ? 65.438 64.25 46 1 37.41 3 LYS B N 1
ATOM 5035 C CA . LYS B 1 3 ? 64.062 64.062 45.531 1 37.41 3 LYS B CA 1
ATOM 5036 C C . LYS B 1 3 ? 63.844 62.625 45 1 37.41 3 LYS B C 1
ATOM 5038 O O . LYS B 1 3 ? 64.625 62.125 44.219 1 37.41 3 LYS B O 1
ATOM 5043 N N . GLU B 1 4 ? 63.219 61.719 45.844 1 37.41 4 GLU B N 1
ATOM 5044 C CA . GLU B 1 4 ? 62.969 60.312 45.625 1 37.41 4 GLU B CA 1
ATOM 5045 C C . GLU B 1 4 ? 62.312 60.031 44.281 1 37.41 4 GLU B C 1
ATOM 5047 O O . GLU B 1 4 ? 61.469 60.844 43.844 1 37.41 4 GLU B O 1
ATOM 5052 N N . PRO B 1 5 ? 62.906 59.25 43.375 1 36.53 5 PRO B N 1
ATOM 5053 C CA . PRO B 1 5 ? 62.469 58.969 42 1 36.53 5 PRO B CA 1
ATOM 5054 C C . PRO B 1 5 ? 61.031 58.438 41.938 1 36.53 5 PRO B C 1
ATOM 5056 O O . PRO B 1 5 ? 60.562 57.844 42.906 1 36.53 5 PRO B O 1
ATOM 5059 N N . SER B 1 6 ? 60.094 59.031 41.188 1 32.88 6 SER B N 1
ATOM 5060 C CA . SER B 1 6 ? 58.656 58.812 40.938 1 32.88 6 SER B CA 1
ATOM 5061 C C . SER B 1 6 ? 58.406 57.344 40.562 1 32.88 6 SER B C 1
ATOM 5063 O O . SER B 1 6 ? 59.156 56.75 39.812 1 32.88 6 SER B O 1
ATOM 5065 N N . THR B 1 7 ? 57.875 56.531 41.438 1 31.77 7 THR B N 1
ATOM 5066 C CA . THR B 1 7 ? 57.5 55.156 41.375 1 31.77 7 THR B CA 1
ATOM 5067 C C . THR B 1 7 ? 56.75 54.844 40.094 1 31.77 7 THR B C 1
ATOM 5069 O O . THR B 1 7 ? 55.844 55.562 39.688 1 31.77 7 THR B O 1
ATOM 5072 N N . ALA B 1 8 ? 57.406 54.094 39.156 1 38.84 8 ALA B N 1
ATOM 5073 C CA . ALA B 1 8 ? 56.906 53.594 37.875 1 38.84 8 ALA B CA 1
ATOM 5074 C C . ALA B 1 8 ? 55.5 53.062 38 1 38.84 8 ALA B C 1
ATOM 5076 O O . ALA B 1 8 ? 55.188 52.281 38.906 1 38.84 8 ALA B O 1
ATOM 5077 N N . LYS B 1 9 ? 54.469 53.844 37.562 1 36.53 9 LYS B N 1
ATOM 5078 C CA . LYS B 1 9 ? 53.031 53.531 37.469 1 36.53 9 LYS B CA 1
ATOM 5079 C C . LYS B 1 9 ? 52.812 52.094 37.031 1 36.53 9 LYS B C 1
ATOM 5081 O O . LYS B 1 9 ? 53.375 51.625 36.031 1 36.53 9 LYS B O 1
ATOM 5086 N N . LYS B 1 10 ? 52.469 51.219 37.906 1 38.69 10 LYS B N 1
ATOM 5087 C CA . LYS B 1 10 ? 52.094 49.812 37.719 1 38.69 10 LYS B CA 1
ATOM 5088 C C . LYS B 1 10 ? 51.062 49.656 36.594 1 38.69 10 LYS B C 1
ATOM 5090 O O . LYS B 1 10 ? 50 50.25 36.656 1 38.69 10 LYS B O 1
ATOM 5095 N N . SER B 1 11 ? 51.469 49.438 35.344 1 37.81 11 SER B N 1
ATOM 5096 C CA . SER B 1 11 ? 50.625 49.094 34.188 1 37.81 11 SER B CA 1
ATOM 5097 C C . SER B 1 11 ? 49.688 47.938 34.531 1 37.81 11 SER B C 1
ATOM 5099 O O . SER B 1 11 ? 50.125 46.906 35.031 1 37.81 11 SER B O 1
ATOM 5101 N N . ARG B 1 12 ? 48.469 48.25 35.031 1 38.94 12 ARG B N 1
ATOM 5102 C CA . ARG B 1 12 ? 47.438 47.25 35.344 1 38.94 12 ARG B CA 1
ATOM 5103 C C . ARG B 1 12 ? 47.375 46.156 34.281 1 38.94 12 ARG B C 1
ATOM 5105 O O . ARG B 1 12 ? 47.406 46.469 33.062 1 38.94 12 ARG B O 1
ATOM 5112 N N . THR B 1 13 ? 47.906 45 34.562 1 38.88 13 THR B N 1
ATOM 5113 C CA . THR B 1 13 ? 47.938 43.844 33.688 1 38.88 13 THR B CA 1
ATOM 5114 C C . THR B 1 13 ? 46.562 43.5 33.156 1 38.88 13 THR B C 1
ATOM 5116 O O . THR B 1 13 ? 45.562 43.812 33.812 1 38.88 13 THR B O 1
ATOM 5119 N N . TRP B 1 14 ? 46.438 43.094 31.922 1 42.06 14 TRP B N 1
ATOM 5120 C CA . TRP B 1 14 ? 45.312 42.688 31.062 1 42.06 14 TRP B CA 1
ATOM 5121 C C . TRP B 1 14 ? 44.344 41.781 31.828 1 42.06 14 TRP B C 1
ATOM 5123 O O . TRP B 1 14 ? 43.125 41.906 31.672 1 42.06 14 TRP B O 1
ATOM 5133 N N . LYS B 1 15 ? 44.906 40.906 32.656 1 45.12 15 LYS B N 1
ATOM 5134 C CA . LYS B 1 15 ? 44.094 39.906 33.344 1 45.12 15 LYS B CA 1
ATOM 5135 C C . LYS B 1 15 ? 43.125 40.562 34.312 1 45.12 15 LYS B C 1
ATOM 5137 O O . LYS B 1 15 ? 42 40.094 34.5 1 45.12 15 LYS B O 1
ATOM 5142 N N . GLU B 1 16 ? 43.562 41.438 35 1 44.38 16 GLU B N 1
ATOM 5143 C CA . GLU B 1 16 ? 42.781 42.062 36.062 1 44.38 16 GLU B CA 1
ATOM 5144 C C . GLU B 1 16 ? 41.625 42.906 35.531 1 44.38 16 GLU B C 1
ATOM 5146 O O . GLU B 1 16 ? 40.594 43.031 36.156 1 44.38 16 GLU B O 1
ATOM 5151 N N . GLU B 1 17 ? 41.969 43.75 34.406 1 42.38 17 GLU B N 1
ATOM 5152 C CA . GLU B 1 17 ? 40.844 44.531 33.875 1 42.38 17 GLU B CA 1
ATOM 5153 C C . GLU B 1 17 ? 39.875 43.625 33.156 1 42.38 17 GLU B C 1
ATOM 5155 O O . GLU B 1 17 ? 40.25 42.938 32.188 1 42.38 17 GLU B O 1
ATOM 5160 N N . LYS B 1 18 ? 39.25 42.594 33.75 1 46.59 18 LYS B N 1
ATOM 5161 C CA . LYS B 1 18 ? 38.125 41.781 33.219 1 46.59 18 LYS B CA 1
ATOM 5162 C C . LYS B 1 18 ? 37.406 42.469 32.062 1 46.59 18 LYS B C 1
ATOM 5164 O O . LYS B 1 18 ? 36.312 43 32.25 1 46.59 18 LYS B O 1
ATOM 5169 N N . ARG B 1 19 ? 38.188 42.938 31.109 1 52.78 19 ARG B N 1
ATOM 5170 C CA . ARG B 1 19 ? 37.562 43.656 30 1 52.78 19 ARG B CA 1
ATOM 5171 C C . ARG B 1 19 ? 36.719 42.75 29.141 1 52.78 19 ARG B C 1
ATOM 5173 O O . ARG B 1 19 ? 37.219 41.75 28.594 1 52.78 19 ARG B O 1
ATOM 5180 N N . ALA B 1 20 ? 35.531 42.562 29.516 1 64.69 20 ALA B N 1
ATOM 5181 C CA . ALA B 1 20 ? 34.562 41.781 28.766 1 64.69 20 ALA B CA 1
ATOM 5182 C C . ALA B 1 20 ? 33.969 42.625 27.625 1 64.69 20 ALA B C 1
ATOM 5184 O O . ALA B 1 20 ? 33.875 43.844 27.734 1 64.69 20 ALA B O 1
ATOM 5185 N N . PHE B 1 21 ? 33.875 42 26.406 1 74.94 21 PHE B N 1
ATOM 5186 C CA . PHE B 1 21 ? 33.188 42.625 25.266 1 74.94 21 PHE B CA 1
ATOM 5187 C C . PHE B 1 21 ? 31.812 43.125 25.656 1 74.94 21 PHE B C 1
ATOM 5189 O O . PHE B 1 21 ? 31.078 42.438 26.375 1 74.94 21 PHE B O 1
ATOM 5196 N N . GLN B 1 22 ? 31.578 44.469 25.484 1 74.19 22 GLN B N 1
ATOM 5197 C CA . GLN B 1 22 ? 30.281 45.031 25.797 1 74.19 22 GLN B CA 1
ATOM 5198 C C . GLN B 1 22 ? 29.359 45 24.578 1 74.19 22 GLN B C 1
ATOM 5200 O O . GLN B 1 22 ? 29.766 45.375 23.469 1 74.19 22 GLN B O 1
ATOM 5205 N N . ASP B 1 23 ? 28.156 44.5 24.703 1 75.31 23 ASP B N 1
ATOM 5206 C CA . ASP B 1 23 ? 27.172 44.344 23.641 1 75.31 23 ASP B CA 1
ATOM 5207 C C . ASP B 1 23 ? 26.875 45.656 22.938 1 75.31 23 ASP B C 1
ATOM 5209 O O . ASP B 1 23 ? 26.578 45.688 21.734 1 75.31 23 ASP B O 1
ATOM 5213 N N . LYS B 1 24 ? 27.031 46.812 23.625 1 78.12 24 LYS B N 1
ATOM 5214 C CA . LYS B 1 24 ? 26.781 48.125 23.047 1 78.12 24 LYS B CA 1
ATOM 5215 C C . LYS B 1 24 ? 27.781 48.438 21.922 1 78.12 24 LYS B C 1
ATOM 5217 O O . LYS B 1 24 ? 27.5 49.25 21.047 1 78.12 24 LYS B O 1
ATOM 5222 N N . TRP B 1 25 ? 28.953 47.75 21.953 1 80.5 25 TRP B N 1
ATOM 5223 C CA . TRP B 1 25 ? 30 48 20.984 1 80.5 25 TRP B CA 1
ATOM 5224 C C . TRP B 1 25 ? 29.625 47.438 19.609 1 80.5 25 TRP B C 1
ATOM 5226 O O . TRP B 1 25 ? 30.141 47.875 18.594 1 80.5 25 TRP B O 1
ATOM 5236 N N . GLU B 1 26 ? 28.75 46.469 19.547 1 82.5 26 GLU B N 1
ATOM 5237 C CA . GLU B 1 26 ? 28.359 45.844 18.297 1 82.5 26 GLU B CA 1
ATOM 5238 C C . GLU B 1 26 ? 27.75 46.844 17.328 1 82.5 26 GLU B C 1
ATOM 5240 O O . GLU B 1 26 ? 28.172 46.938 16.172 1 82.5 26 GLU B O 1
ATOM 5245 N N . MET B 1 27 ? 26.859 47.656 17.906 1 80.81 27 MET B N 1
ATOM 5246 C CA . MET B 1 27 ? 26.172 48.625 17.078 1 80.81 27 MET B CA 1
ATOM 5247 C C . MET B 1 27 ? 26.984 49.938 16.984 1 80.81 27 MET B C 1
ATOM 5249 O O . MET B 1 27 ? 26.984 50.594 15.938 1 80.81 27 MET B O 1
ATOM 5253 N N . GLN B 1 28 ? 27.688 50.312 18.016 1 81.38 28 GLN B N 1
ATOM 5254 C CA . GLN B 1 28 ? 28.422 51.562 18.078 1 81.38 28 GLN B CA 1
ATOM 5255 C C . GLN B 1 28 ? 29.656 51.531 17.203 1 81.38 28 GLN B C 1
ATOM 5257 O O . GLN B 1 28 ? 29.953 52.531 16.516 1 81.38 28 GLN B O 1
ATOM 5262 N N . PHE B 1 29 ? 30.312 50.312 17.125 1 84.81 29 PHE B N 1
ATOM 5263 C CA . PHE B 1 29 ? 31.578 50.219 16.406 1 84.81 29 PHE B CA 1
ATOM 5264 C C . PHE B 1 29 ? 31.5 49.125 15.328 1 84.81 29 PHE B C 1
ATOM 5266 O O . PHE B 1 29 ? 32.5 48.875 14.633 1 84.81 29 PHE B O 1
ATOM 5273 N N . LEU B 1 30 ? 30.375 48.5 15.117 1 86.69 30 LEU B N 1
ATOM 5274 C CA . LEU B 1 30 ? 30.125 47.438 14.141 1 86.69 30 LEU B CA 1
ATOM 5275 C C . LEU B 1 30 ? 31.125 46.312 14.289 1 86.69 30 LEU B C 1
ATOM 5277 O O . LEU B 1 30 ? 31.797 45.938 13.32 1 86.69 30 LEU B O 1
ATOM 5281 N N . VAL B 1 31 ? 31.25 45.844 15.5 1 86.5 31 VAL B N 1
ATOM 5282 C CA . VAL B 1 31 ? 32.125 44.719 15.836 1 86.5 31 VAL B CA 1
ATOM 5283 C C . VAL B 1 31 ? 31.312 43.656 16.578 1 86.5 31 VAL B C 1
ATOM 5285 O O . VAL B 1 31 ? 30.312 43.969 17.219 1 86.5 31 VAL B O 1
ATOM 5288 N N . PHE B 1 32 ? 31.641 42.375 16.344 1 84.25 32 PHE B N 1
ATOM 5289 C CA . PHE B 1 32 ? 30.984 41.312 17.109 1 84.25 32 PHE B CA 1
ATOM 5290 C C . PHE B 1 32 ? 32 40.312 17.641 1 84.25 32 PHE B C 1
ATOM 5292 O O . PHE B 1 32 ? 33.094 40.188 17.094 1 84.25 32 PHE B O 1
ATOM 5299 N N . LEU B 1 33 ? 31.641 39.75 18.766 1 76.38 33 LEU B N 1
ATOM 5300 C CA . LEU B 1 33 ? 32.531 38.812 19.422 1 76.38 33 LEU B CA 1
ATOM 5301 C C . LEU B 1 33 ? 32.594 37.5 18.672 1 76.38 33 LEU B C 1
ATOM 5303 O O . LEU B 1 33 ? 31.547 36.938 18.312 1 76.38 33 LEU B O 1
ATOM 5307 N N . LYS B 1 34 ? 33.812 37.094 18.234 1 72.5 34 LYS B N 1
ATOM 5308 C CA . LYS B 1 34 ? 34 35.75 17.672 1 72.5 34 LYS B CA 1
ATOM 5309 C C . LYS B 1 34 ? 33.781 34.656 18.734 1 72.5 34 LYS B C 1
ATOM 5311 O O . LYS B 1 34 ? 34.375 34.719 19.812 1 72.5 34 LYS B O 1
ATOM 5316 N N . GLN B 1 35 ? 32.719 33.906 18.688 1 61.59 35 GLN B N 1
ATOM 5317 C CA . GLN B 1 35 ? 32.469 32.812 19.641 1 61.59 35 GLN B CA 1
ATOM 5318 C C . GLN B 1 35 ? 33.625 31.844 19.703 1 61.59 35 GLN B C 1
ATOM 5320 O O . GLN B 1 35 ? 33.969 31.234 18.688 1 61.59 35 GLN B O 1
ATOM 5325 N N . ALA B 1 36 ? 34.594 32.188 20.453 1 51.22 36 ALA B N 1
ATOM 5326 C CA . ALA B 1 36 ? 35.781 31.344 20.578 1 51.22 36 ALA B CA 1
ATOM 5327 C C . ALA B 1 36 ? 35.5 30.047 21.312 1 51.22 36 ALA B C 1
ATOM 5329 O O . ALA B 1 36 ? 34.562 29.984 22.125 1 51.22 36 ALA B O 1
ATOM 5330 N N . ASP B 1 37 ? 36.062 28.812 20.812 1 46.72 37 ASP B N 1
ATOM 5331 C CA . ASP B 1 37 ? 36.188 27.594 21.625 1 46.72 37 ASP B CA 1
ATOM 5332 C C . ASP B 1 37 ? 36.688 27.938 23.031 1 46.72 37 ASP B C 1
ATOM 5334 O O . ASP B 1 37 ? 37.188 29.031 23.281 1 46.72 37 ASP B O 1
ATOM 5338 N N . SER B 1 38 ? 36.719 26.891 23.984 1 44.22 38 SER B N 1
ATOM 5339 C CA . SER B 1 38 ? 36.969 26.953 25.422 1 44.22 38 SER B CA 1
ATOM 5340 C C . SER B 1 38 ? 38 28.031 25.75 1 44.22 38 SER B C 1
ATOM 5342 O O . SER B 1 38 ? 37.844 28.75 26.734 1 44.22 38 SER B O 1
ATOM 5344 N N . ASN B 1 39 ? 39.344 27.797 25.422 1 45.56 39 ASN B N 1
ATOM 5345 C CA . ASN B 1 39 ? 40.5 28.359 26.125 1 45.56 39 ASN B CA 1
ATOM 5346 C C . ASN B 1 39 ? 40.906 29.703 25.5 1 45.56 39 ASN B C 1
ATOM 5348 O O . ASN B 1 39 ? 41.969 30.234 25.844 1 45.56 39 ASN B O 1
ATOM 5352 N N . CYS B 1 40 ? 40.469 30.156 24.359 1 49.94 40 CYS B N 1
ATOM 5353 C CA . CYS B 1 40 ? 41.219 31.25 23.766 1 49.94 40 CYS B CA 1
ATOM 5354 C C . CYS B 1 40 ? 40.594 32.594 24.109 1 49.94 40 CYS B C 1
ATOM 5356 O O . CYS B 1 40 ? 39.406 32.656 24.469 1 49.94 40 CYS B O 1
ATOM 5358 N N . ASP B 1 41 ? 41.406 33.688 24.141 1 57.91 41 ASP B N 1
ATOM 5359 C CA . ASP B 1 41 ? 41.156 35.125 24.344 1 57.91 41 ASP B CA 1
ATOM 5360 C C . ASP B 1 41 ? 40 35.625 23.484 1 57.91 41 ASP B C 1
ATOM 5362 O O . ASP B 1 41 ? 39.781 35.125 22.375 1 57.91 41 ASP B O 1
ATOM 5366 N N . GLN B 1 42 ? 39.094 36.219 24.047 1 68.06 42 GLN B N 1
ATOM 5367 C CA . GLN B 1 42 ? 37.969 36.844 23.359 1 68.06 42 GLN B CA 1
ATOM 5368 C C . GLN B 1 42 ? 38.438 37.719 22.188 1 68.06 42 GLN B C 1
ATOM 5370 O O . GLN B 1 42 ? 39.406 38.469 22.328 1 68.06 42 GLN B O 1
ATOM 5375 N N . VAL B 1 43 ? 38.156 37.312 20.984 1 78.06 43 VAL B N 1
ATOM 5376 C CA . VAL B 1 43 ? 38.5 38.062 19.781 1 78.06 43 VAL B CA 1
ATOM 5377 C C . VAL B 1 43 ? 37.25 38.688 19.172 1 78.06 43 VAL B C 1
ATOM 5379 O O . VAL B 1 43 ? 36.219 38.031 19.078 1 78.06 43 VAL B O 1
ATOM 5382 N N . ALA B 1 44 ? 37.375 40 18.984 1 82.38 44 ALA B N 1
ATOM 5383 C CA . ALA B 1 44 ? 36.281 40.688 18.312 1 82.38 44 ALA B CA 1
ATOM 5384 C C . ALA B 1 44 ? 36.531 40.781 16.812 1 82.38 44 ALA B C 1
ATOM 5386 O O . ALA B 1 44 ? 37.656 40.844 16.359 1 82.38 44 ALA B O 1
ATOM 5387 N N . VAL B 1 45 ? 35.531 40.719 15.977 1 85.75 45 VAL B N 1
ATOM 5388 C CA . VAL B 1 45 ? 35.625 40.781 14.523 1 85.75 45 VAL B CA 1
ATOM 5389 C C . VAL B 1 45 ? 34.875 42 14.023 1 85.75 45 VAL B C 1
ATOM 5391 O O . VAL B 1 45 ? 33.75 42.281 14.477 1 85.75 45 VAL B O 1
ATOM 5394 N N . CYS B 1 46 ? 35.438 42.812 13.133 1 84.06 46 CYS B N 1
ATOM 5395 C CA . CYS B 1 46 ? 34.812 43.969 12.531 1 84.06 46 CYS B CA 1
ATOM 5396 C C . CYS B 1 46 ? 33.844 43.531 11.445 1 84.06 46 CYS B C 1
ATOM 5398 O O . CYS B 1 46 ? 34.188 42.781 10.547 1 84.06 46 CYS B O 1
ATOM 5400 N N . ALA B 1 47 ? 32.656 43.938 11.375 1 84.56 47 ALA B N 1
ATOM 5401 C CA . ALA B 1 47 ? 31.594 43.562 10.422 1 84.56 47 ALA B CA 1
ATOM 5402 C C . ALA B 1 47 ? 31.859 44.219 9.062 1 84.56 47 ALA B C 1
ATOM 5404 O O . ALA B 1 47 ? 31.344 43.75 8.039 1 84.56 47 ALA B O 1
ATOM 5405 N N . VAL B 1 48 ? 32.75 45.281 8.992 1 81.25 48 VAL B N 1
ATOM 5406 C CA . VAL B 1 48 ? 33 46.062 7.77 1 81.25 48 VAL B CA 1
ATOM 5407 C C . VAL B 1 48 ? 34.156 45.438 7.008 1 81.25 48 VAL B C 1
ATOM 5409 O O . VAL B 1 48 ? 34.031 45.094 5.828 1 81.25 48 VAL B O 1
ATOM 5412 N N . CYS B 1 49 ? 35.281 45.219 7.586 1 81.25 49 CYS B N 1
ATOM 5413 C CA . CYS B 1 49 ? 36.469 44.75 6.879 1 81.25 49 CYS B CA 1
ATOM 5414 C C . CYS B 1 49 ? 36.75 43.312 7.23 1 81.25 49 CYS B C 1
ATOM 5416 O O . CYS B 1 49 ? 37.656 42.688 6.652 1 81.25 49 CYS B O 1
ATOM 5418 N N . LYS B 1 50 ? 36.156 42.594 8.219 1 80.44 50 LYS B N 1
ATOM 5419 C CA . LYS B 1 50 ? 36.25 41.219 8.648 1 80.44 50 LYS B CA 1
ATOM 5420 C C . LYS B 1 50 ? 37.594 40.906 9.312 1 80.44 50 LYS B C 1
ATOM 5422 O O . LYS B 1 50 ? 37.938 39.75 9.5 1 80.44 50 LYS B O 1
ATOM 5427 N N . LYS B 1 51 ? 38.312 41.875 9.789 1 81.19 51 LYS B N 1
ATOM 5428 C CA . LYS B 1 51 ? 39.562 41.656 10.484 1 81.19 51 LYS B CA 1
ATOM 5429 C C . LYS B 1 51 ? 39.344 41.406 11.977 1 81.19 51 LYS B C 1
ATOM 5431 O O . LYS B 1 51 ? 38.375 41.906 12.562 1 81.19 51 LYS B O 1
ATOM 5436 N N . GLU B 1 52 ? 40.219 40.562 12.539 1 80.75 52 GLU B N 1
ATOM 5437 C CA . GLU B 1 52 ? 40.125 40.219 13.961 1 80.75 52 GLU B CA 1
ATOM 5438 C C . GLU B 1 52 ? 40.812 41.281 14.82 1 80.75 52 GLU B C 1
ATOM 5440 O O . GLU B 1 52 ? 41.906 41.781 14.461 1 80.75 52 GLU B O 1
ATOM 5445 N N . ILE B 1 53 ? 40.062 41.719 15.891 1 80 53 ILE B N 1
ATOM 5446 C CA . ILE B 1 53 ? 40.594 42.656 16.875 1 80 53 ILE B CA 1
ATOM 5447 C C . ILE B 1 53 ? 40.906 41.906 18.172 1 80 53 ILE B C 1
ATOM 5449 O O . ILE B 1 53 ? 40 41.469 18.875 1 80 53 ILE B O 1
ATOM 5453 N N . HIS B 1 54 ? 42.094 41.719 18.484 1 78.38 54 HIS B N 1
ATOM 5454 C CA . HIS B 1 54 ? 42.5 40.875 19.594 1 78.38 54 HIS B CA 1
ATOM 5455 C C . HIS B 1 54 ? 42.469 41.656 20.906 1 78.38 54 HIS B C 1
ATOM 5457 O O . HIS B 1 54 ? 42.344 41.094 21.984 1 78.38 54 HIS B O 1
ATOM 5463 N N . GLN B 1 55 ? 42.594 42.969 20.875 1 76.06 55 GLN B N 1
ATOM 5464 C CA . GLN B 1 55 ? 42.531 43.781 22.078 1 76.06 55 GLN B CA 1
ATOM 5465 C C . GLN B 1 55 ? 41.094 44.219 22.359 1 76.06 55 GLN B C 1
ATOM 5467 O O . GLN B 1 55 ? 40.562 45.156 21.719 1 76.06 55 GLN B O 1
ATOM 5472 N N . ILE B 1 56 ? 40.438 43.531 23.297 1 75.81 56 ILE B N 1
ATOM 5473 C CA . ILE B 1 56 ? 39.031 43.844 23.625 1 75.81 56 ILE B CA 1
ATOM 5474 C C . ILE B 1 56 ? 38.969 45.031 24.562 1 75.81 56 ILE B C 1
ATOM 5476 O O . ILE B 1 56 ? 38.719 44.875 25.75 1 75.81 56 ILE B O 1
ATOM 5480 N N . LYS B 1 57 ? 39.375 46.312 24.172 1 77.88 57 LYS B N 1
ATOM 5481 C CA . LYS B 1 57 ? 39.312 47.594 24.844 1 77.88 57 LYS B CA 1
ATOM 5482 C C . LYS B 1 57 ? 38.5 48.594 24.016 1 77.88 57 LYS B C 1
ATOM 5484 O O . LYS B 1 57 ? 38.5 48.562 22.797 1 77.88 57 LYS B O 1
ATOM 5489 N N . MET B 1 58 ? 37.719 49.438 24.672 1 79 58 MET B N 1
ATOM 5490 C CA . MET B 1 58 ? 36.906 50.406 24 1 79 58 MET B CA 1
ATOM 5491 C C . MET B 1 58 ? 37.719 51.281 23.047 1 79 58 MET B C 1
ATOM 5493 O O . MET B 1 58 ? 37.312 51.531 21.922 1 79 58 MET B O 1
ATOM 5497 N N . TYR B 1 59 ? 38.906 51.719 23.531 1 79.56 59 TYR B N 1
ATOM 5498 C CA . TYR B 1 59 ? 39.75 52.594 22.719 1 79.56 59 TYR B CA 1
ATOM 5499 C C . TYR B 1 59 ? 40.219 51.875 21.469 1 79.56 59 TYR B C 1
ATOM 5501 O O . TYR B 1 59 ? 40.281 52.469 20.391 1 79.56 59 TYR B O 1
ATOM 5509 N N . ALA B 1 60 ? 40.531 50.562 21.562 1 81.69 60 ALA B N 1
ATOM 5510 C CA . ALA B 1 60 ? 40.938 49.781 20.406 1 81.69 60 ALA B CA 1
ATOM 5511 C C . ALA B 1 60 ? 39.812 49.625 19.406 1 81.69 60 ALA B C 1
ATOM 5513 O O . ALA B 1 60 ? 40.031 49.719 18.188 1 81.69 60 ALA B O 1
ATOM 5514 N N . MET B 1 61 ? 38.656 49.469 19.797 1 81.62 61 MET B N 1
ATOM 5515 C CA . MET B 1 61 ? 37.5 49.344 18.938 1 81.62 61 MET B CA 1
ATOM 5516 C C . MET B 1 61 ? 37.156 50.656 18.281 1 81.62 61 MET B C 1
ATOM 5518 O O . MET B 1 61 ? 36.812 50.688 17.078 1 81.62 61 MET B O 1
ATOM 5522 N N . GLN B 1 62 ? 37.25 51.688 19.062 1 81.62 62 GLN B N 1
ATOM 5523 C CA . GLN B 1 62 ? 37 53.031 18.547 1 81.62 62 GLN B CA 1
ATOM 5524 C C . GLN B 1 62 ? 38.031 53.438 17.5 1 81.62 62 GLN B C 1
ATOM 5526 O O . GLN B 1 62 ? 37.656 54.031 16.469 1 81.62 62 GLN B O 1
ATOM 5531 N N . ARG B 1 63 ? 39.25 53.125 17.734 1 82.56 63 ARG B N 1
ATOM 5532 C CA . ARG B 1 63 ? 40.312 53.406 16.781 1 82.56 63 ARG B CA 1
ATOM 5533 C C . ARG B 1 63 ? 40.094 52.688 15.469 1 82.56 63 ARG B C 1
ATOM 5535 O O . ARG B 1 63 ? 40.25 53.25 14.391 1 82.56 63 ARG B O 1
ATOM 5542 N N . HIS B 1 64 ? 39.75 51.375 15.531 1 85 64 HIS B N 1
ATOM 5543 C CA . HIS B 1 64 ? 39.5 50.562 14.336 1 85 64 HIS B CA 1
ATOM 5544 C C . HIS B 1 64 ? 38.281 51.125 13.586 1 85 64 HIS B C 1
ATOM 5546 O O . HIS B 1 64 ? 38.281 51.219 12.359 1 85 64 HIS B O 1
ATOM 5552 N N . TYR B 1 65 ? 37.281 51.5 14.289 1 85.5 65 TYR B N 1
ATOM 5553 C CA . TYR B 1 65 ? 36.062 52.094 13.711 1 85.5 65 TYR B CA 1
ATOM 5554 C C . TYR B 1 65 ? 36.406 53.375 12.984 1 85.5 65 TYR B C 1
ATOM 5556 O O . TYR B 1 65 ? 35.875 53.625 11.891 1 85.5 65 TYR B O 1
ATOM 5564 N N . ASN B 1 66 ? 37.188 54.219 13.547 1 81.88 66 ASN B N 1
ATOM 5565 C CA . ASN B 1 66 ? 37.562 55.531 12.969 1 81.88 66 ASN B CA 1
ATOM 5566 C C . ASN B 1 66 ? 38.312 55.344 11.656 1 81.88 66 ASN B C 1
ATOM 5568 O O . ASN B 1 66 ? 38.281 56.25 10.805 1 81.88 66 ASN B O 1
ATOM 5572 N N . THR B 1 67 ? 38.969 54.156 11.547 1 82.31 67 THR B N 1
ATOM 5573 C CA . THR B 1 67 ? 39.656 53.906 10.289 1 82.31 67 THR B CA 1
ATOM 5574 C C . THR B 1 67 ? 38.656 53.656 9.164 1 82.31 67 THR B C 1
ATOM 5576 O O . THR B 1 67 ? 38.969 53.844 7.988 1 82.31 67 THR B O 1
ATOM 5579 N N . HIS B 1 68 ? 37.5 53.219 9.516 1 80.56 68 HIS B N 1
ATOM 5580 C CA . HIS B 1 68 ? 36.5 52.875 8.516 1 80.56 68 HIS B CA 1
ATOM 5581 C C . HIS B 1 68 ? 35.312 53.844 8.562 1 80.56 68 HIS B C 1
ATOM 5583 O O . HIS B 1 68 ? 34.25 53.594 7.949 1 80.56 68 HIS B O 1
ATOM 5589 N N . VAL B 1 69 ? 35.375 54.844 9.25 1 77.25 69 VAL B N 1
ATOM 5590 C CA . VAL B 1 69 ? 34.312 55.812 9.5 1 77.25 69 VAL B CA 1
ATOM 5591 C C . VAL B 1 69 ? 33.844 56.406 8.172 1 77.25 69 VAL B C 1
ATOM 5593 O O . VAL B 1 69 ? 32.625 56.594 7.977 1 77.25 69 VAL B O 1
ATOM 5596 N N . GLY B 1 70 ? 34.656 56.656 7.297 1 76.56 70 GLY B N 1
ATOM 5597 C CA . GLY B 1 70 ? 34.281 57.156 5.988 1 76.56 70 GLY B CA 1
ATOM 5598 C C . GLY B 1 70 ? 33.406 56.188 5.203 1 76.56 70 GLY B C 1
ATOM 5599 O O . GLY B 1 70 ? 32.375 56.594 4.621 1 76.56 70 GLY B O 1
ATOM 5600 N N . GLU B 1 71 ? 33.781 54.969 5.184 1 77.31 71 GLU B N 1
ATOM 5601 C CA . GLU B 1 71 ? 33 53.938 4.492 1 77.31 71 GLU B CA 1
ATOM 5602 C C . GLU B 1 71 ? 31.672 53.719 5.184 1 77.31 71 GLU B C 1
ATOM 5604 O O . GLU B 1 71 ? 30.656 53.531 4.523 1 77.31 71 GLU B O 1
ATOM 5609 N N . VAL B 1 72 ? 31.625 53.75 6.48 1 76.62 72 VAL B N 1
ATOM 5610 C CA . VAL B 1 72 ? 30.438 53.469 7.277 1 76.62 72 VAL B CA 1
ATOM 5611 C C . VAL B 1 72 ? 29.453 54.625 7.125 1 76.62 72 VAL B C 1
ATOM 5613 O O . VAL B 1 72 ? 28.25 54.406 6.977 1 76.62 72 VAL B O 1
ATOM 5616 N N . LYS B 1 73 ? 29.906 55.844 7.09 1 74.94 73 LYS B N 1
ATOM 5617 C CA . LYS B 1 73 ? 29.047 57.031 6.91 1 74.94 73 LYS B CA 1
ATOM 5618 C C . LYS B 1 73 ? 28.453 57.062 5.504 1 74.94 73 LYS B C 1
ATOM 5620 O O . LYS B 1 73 ? 27.328 57.531 5.305 1 74.94 73 LYS B O 1
ATOM 5625 N N . LYS B 1 74 ? 29.172 56.531 4.621 1 75.56 74 LYS B N 1
ATOM 5626 C CA . LYS B 1 74 ? 28.734 56.531 3.232 1 75.56 74 LYS B CA 1
ATOM 5627 C C . LYS B 1 74 ? 27.734 55.406 2.971 1 75.56 74 LYS B C 1
ATOM 5629 O O . LYS B 1 74 ? 26.734 55.594 2.26 1 75.56 74 LYS B O 1
ATOM 5634 N N . HIS B 1 75 ? 27.969 54.312 3.512 1 74.31 75 HIS B N 1
ATOM 5635 C CA . HIS B 1 75 ? 27.188 53.156 3.082 1 74.31 75 HIS B CA 1
ATOM 5636 C C . HIS B 1 75 ? 26.281 52.625 4.207 1 74.31 75 HIS B C 1
ATOM 5638 O O . HIS B 1 75 ? 25.281 51.969 3.951 1 74.31 75 HIS B O 1
ATOM 5644 N N . TYR B 1 76 ? 26.656 52.906 5.445 1 72.62 76 TYR B N 1
ATOM 5645 C CA . TYR B 1 76 ? 25.969 52.25 6.57 1 72.62 76 TYR B CA 1
ATOM 5646 C C . TYR B 1 76 ? 25.562 53.312 7.613 1 72.62 76 TYR B C 1
ATOM 5648 O O . TYR B 1 76 ? 25.938 53.188 8.781 1 72.62 76 TYR B O 1
ATOM 5656 N N . ASN B 1 77 ? 24.891 54.406 7.156 1 72.94 77 ASN B N 1
ATOM 5657 C CA . ASN B 1 77 ? 24.531 55.531 8.023 1 72.94 77 ASN B CA 1
ATOM 5658 C C . ASN B 1 77 ? 23.297 55.219 8.852 1 72.94 77 ASN B C 1
ATOM 5660 O O . ASN B 1 77 ? 23.141 55.719 9.961 1 72.94 77 ASN B O 1
ATOM 5664 N N . ASP B 1 78 ? 22.453 54.375 8.336 1 71.44 78 ASP B N 1
ATOM 5665 C CA . ASP B 1 78 ? 21.188 54.062 9.008 1 71.44 78 ASP B CA 1
ATOM 5666 C C . ASP B 1 78 ? 21.328 52.812 9.875 1 71.44 78 ASP B C 1
ATOM 5668 O O . ASP B 1 78 ? 22.125 51.938 9.578 1 71.44 78 ASP B O 1
ATOM 5672 N N . ASN B 1 79 ? 20.703 52.844 11.117 1 68.81 79 ASN B N 1
ATOM 5673 C CA . ASN B 1 79 ? 20.734 51.75 12.07 1 68.81 79 ASN B CA 1
ATOM 5674 C C . ASN B 1 79 ? 20.312 50.438 11.422 1 68.81 79 ASN B C 1
ATOM 5676 O O . ASN B 1 79 ? 20.844 49.375 11.75 1 68.81 79 ASN B O 1
ATOM 5680 N N . PHE B 1 80 ? 19.484 50.562 10.531 1 68.56 80 PHE B N 1
ATOM 5681 C CA . PHE B 1 80 ? 19 49.375 9.836 1 68.56 80 PHE B CA 1
ATOM 5682 C C . PHE B 1 80 ? 20.125 48.781 9 1 68.56 80 PHE B C 1
ATOM 5684 O O . PHE B 1 80 ? 20.312 47.562 9.016 1 68.56 80 PHE B O 1
ATOM 5691 N N . GLN B 1 81 ? 20.766 49.562 8.359 1 74 81 GLN B N 1
ATOM 5692 C CA . GLN B 1 81 ? 21.859 49.094 7.512 1 74 81 GLN B CA 1
ATOM 5693 C C . GLN B 1 81 ? 23.016 48.562 8.344 1 74 81 GLN B C 1
ATOM 5695 O O . GLN B 1 81 ? 23.641 47.562 7.969 1 74 81 GLN B O 1
ATOM 5700 N N . ARG B 1 82 ? 23.172 49.094 9.367 1 75.88 82 ARG B N 1
ATOM 5701 C CA . ARG B 1 82 ? 24.219 48.625 10.281 1 75.88 82 ARG B CA 1
ATOM 5702 C C . ARG B 1 82 ? 23.859 47.25 10.867 1 75.88 82 ARG B C 1
ATOM 5704 O O . ARG B 1 82 ? 24.703 46.375 10.922 1 75.88 82 ARG B O 1
ATOM 5711 N N . CYS B 1 83 ? 22.703 47.094 11.195 1 73.88 83 CYS B N 1
ATOM 5712 C CA . CYS B 1 83 ? 22.25 45.812 11.734 1 73.88 83 CYS B CA 1
ATOM 5713 C C . CYS B 1 83 ? 22.297 44.719 10.68 1 73.88 83 CYS B C 1
ATOM 5715 O O . CYS B 1 83 ? 22.703 43.594 10.977 1 73.88 83 CYS B O 1
ATOM 5717 N N . LYS B 1 84 ? 21.969 45.031 9.531 1 75.06 84 LYS B N 1
ATOM 5718 C CA . LYS B 1 84 ? 22.047 44.062 8.422 1 75.06 84 LYS B CA 1
ATOM 5719 C C . LYS B 1 84 ? 23.484 43.656 8.164 1 75.06 84 LYS B C 1
ATOM 5721 O O . LYS B 1 84 ? 23.766 42.469 7.922 1 75.06 84 LYS B O 1
ATOM 5726 N N . LEU B 1 85 ? 24.297 44.594 8.203 1 78.81 85 LEU B N 1
ATOM 5727 C CA . LEU B 1 85 ? 25.703 44.312 7.996 1 78.81 85 LEU B CA 1
ATOM 5728 C C . LEU B 1 85 ? 26.266 43.406 9.109 1 78.81 85 LEU B C 1
ATOM 5730 O O . LEU B 1 85 ? 27 42.469 8.844 1 78.81 85 LEU B O 1
ATOM 5734 N N . LEU B 1 86 ? 25.859 43.75 10.227 1 79.69 86 LEU B N 1
ATOM 5735 C CA . LEU B 1 86 ? 26.328 42.938 11.367 1 79.69 86 LEU B CA 1
ATOM 5736 C C . LEU B 1 86 ? 25.781 41.531 11.305 1 79.69 86 LEU B C 1
ATOM 5738 O O . LEU B 1 86 ? 26.516 40.562 11.508 1 79.69 86 LEU B O 1
ATOM 5742 N N . ASN B 1 87 ? 24.625 41.375 11.023 1 75 87 ASN B N 1
ATOM 5743 C CA . ASN B 1 87 ? 24 40.031 10.93 1 75 87 ASN B CA 1
ATOM 5744 C C . ASN B 1 87 ? 24.562 39.25 9.766 1 75 87 ASN B C 1
ATOM 5746 O O . ASN B 1 87 ? 24.812 38.031 9.891 1 75 87 ASN B O 1
ATOM 5750 N N . LYS B 1 88 ? 24.797 39.844 8.75 1 74.94 88 LYS B N 1
ATOM 5751 C CA . LYS B 1 88 ? 25.422 39.188 7.609 1 74.94 88 LYS B CA 1
ATOM 5752 C C . LYS B 1 88 ? 26.844 38.719 7.961 1 74.94 88 LYS B C 1
ATOM 5754 O O . LYS B 1 88 ? 27.234 37.594 7.625 1 74.94 88 LYS B O 1
ATOM 5759 N N . ALA B 1 89 ? 27.516 39.594 8.57 1 77.31 89 ALA B N 1
ATOM 5760 C CA . ALA B 1 89 ? 28.891 39.25 8.938 1 77.31 89 ALA B CA 1
ATOM 5761 C C . ALA B 1 89 ? 28.922 38.125 9.977 1 77.31 89 ALA B C 1
ATOM 5763 O O . ALA B 1 89 ? 29.766 37.219 9.898 1 77.31 89 ALA B O 1
ATOM 5764 N N . LYS B 1 90 ? 28.031 38.156 10.867 1 73.56 90 LYS B N 1
ATOM 5765 C CA . LYS B 1 90 ? 27.938 37.094 11.859 1 73.56 90 LYS B CA 1
ATOM 5766 C C . LYS B 1 90 ? 27.562 35.781 11.203 1 73.56 90 LYS B C 1
ATOM 5768 O O . LYS B 1 90 ? 28.141 34.719 11.523 1 73.56 90 LYS B O 1
ATOM 5773 N N . THR B 1 91 ? 26.672 35.781 10.32 1 70.06 91 THR B N 1
ATOM 5774 C CA . THR B 1 91 ? 26.234 34.594 9.594 1 70.06 91 THR B CA 1
ATOM 5775 C C . THR B 1 91 ? 27.359 34.062 8.719 1 70.06 91 THR B C 1
ATOM 5777 O O . THR B 1 91 ? 27.547 32.844 8.625 1 70.06 91 THR B O 1
ATOM 5780 N N . GLU B 1 92 ? 28.031 35 8.109 1 67.94 92 GLU B N 1
ATOM 5781 C CA . GLU B 1 92 ? 29.141 34.594 7.266 1 67.94 92 GLU B CA 1
ATOM 5782 C C . GLU B 1 92 ? 30.266 33.969 8.094 1 67.94 92 GLU B C 1
ATOM 5784 O O . GLU B 1 92 ? 30.875 32.969 7.676 1 67.94 92 GLU B O 1
ATOM 5789 N N . LEU B 1 93 ? 30.516 34.562 9.133 1 65 93 LEU B N 1
ATOM 5790 C CA . LEU B 1 93 ? 31.547 34 10 1 65 93 LEU B CA 1
ATOM 5791 C C . LEU B 1 93 ? 31.109 32.656 10.57 1 65 93 LEU B C 1
ATOM 5793 O O . LEU B 1 93 ? 31.922 31.719 10.656 1 65 93 LEU B O 1
ATOM 5797 N N . LYS B 1 94 ? 29.922 32.531 10.969 1 62.28 94 LYS B N 1
ATOM 5798 C CA . LYS B 1 94 ? 29.375 31.234 11.414 1 62.28 94 LYS B CA 1
ATOM 5799 C C . LYS B 1 94 ? 29.438 30.203 10.297 1 62.28 94 LYS B C 1
ATOM 5801 O O . LYS B 1 94 ? 29.766 29.047 10.539 1 62.28 94 LYS B O 1
ATOM 5806 N N . ARG B 1 95 ? 29.188 30.625 9.148 1 56.06 95 ARG B N 1
ATOM 5807 C CA . ARG B 1 95 ? 29.297 29.781 7.973 1 56.06 95 ARG B CA 1
ATOM 5808 C C . ARG B 1 95 ? 30.75 29.359 7.727 1 56.06 95 ARG B C 1
ATOM 5810 O O . ARG B 1 95 ? 31.016 28.188 7.414 1 56.06 95 ARG B O 1
ATOM 5817 N N . GLN B 1 96 ? 31.656 30.375 7.754 1 56.12 96 GLN B N 1
ATOM 5818 C CA . GLN B 1 96 ? 33.062 30.109 7.562 1 56.12 96 GLN B CA 1
ATOM 5819 C C . GLN B 1 96 ? 33.625 29.188 8.656 1 56.12 96 GLN B C 1
ATOM 5821 O O . GLN B 1 96 ? 34.438 28.312 8.383 1 56.12 96 GLN B O 1
ATOM 5826 N N . ARG B 1 97 ? 33.281 29.469 9.836 1 51.47 97 ARG B N 1
ATOM 5827 C CA . ARG B 1 97 ? 33.688 28.594 10.93 1 51.47 97 ARG B CA 1
ATOM 5828 C C . ARG B 1 97 ? 33.125 27.188 10.75 1 51.47 97 ARG B C 1
ATOM 5830 O O . ARG B 1 97 ? 33.781 26.188 11.078 1 51.47 97 ARG B O 1
ATOM 5837 N N . ARG B 1 98 ? 31.875 27.141 10.422 1 47.66 98 ARG B N 1
ATOM 5838 C CA . ARG B 1 98 ? 31.266 25.859 10.078 1 47.66 98 ARG B CA 1
ATOM 5839 C C . ARG B 1 98 ? 32.062 25.141 8.992 1 47.66 98 ARG B C 1
ATOM 5841 O O . ARG B 1 98 ? 32.219 23.922 9.039 1 47.66 98 ARG B O 1
ATOM 5848 N N . ARG B 1 99 ? 32.562 25.969 8.133 1 45.78 99 ARG B N 1
ATOM 5849 C CA . ARG B 1 99 ? 33.406 25.391 7.078 1 45.78 99 ARG B CA 1
ATOM 5850 C C . ARG B 1 99 ? 34.719 24.891 7.633 1 45.78 99 ARG B C 1
ATOM 5852 O O . ARG B 1 99 ? 35.25 23.875 7.184 1 45.78 99 ARG B O 1
ATOM 5859 N N . LEU B 1 100 ? 35.469 25.672 8.461 1 43.12 100 LEU B N 1
ATOM 5860 C CA . LEU B 1 100 ? 36.781 25.344 8.969 1 43.12 100 LEU B CA 1
ATOM 5861 C C . LEU B 1 100 ? 36.75 24.141 9.898 1 43.12 100 LEU B C 1
ATOM 5863 O O . LEU B 1 100 ? 37.719 23.391 10.008 1 43.12 100 LEU B O 1
ATOM 5867 N N . ARG B 1 101 ? 35.875 24.109 10.781 1 44.44 101 ARG B N 1
ATOM 5868 C CA . ARG B 1 101 ? 35.906 22.984 11.703 1 44.44 101 ARG B CA 1
ATOM 5869 C C . ARG B 1 101 ? 35.781 21.656 10.961 1 44.44 101 ARG B C 1
ATOM 5871 O O . ARG B 1 101 ? 35.562 20.609 11.57 1 44.44 101 ARG B O 1
ATOM 5878 N N . GLY B 1 102 ? 35.781 21.641 9.711 1 46.06 102 GLY B N 1
ATOM 5879 C CA . GLY B 1 102 ? 35.375 20.562 8.828 1 46.06 102 GLY B CA 1
ATOM 5880 C C . GLY B 1 102 ? 36.344 19.406 8.805 1 46.06 102 GLY B C 1
ATOM 5881 O O . GLY B 1 102 ? 36.312 18.578 7.891 1 46.06 102 GLY B O 1
ATOM 5882 N N . PHE B 1 103 ? 37.469 19.688 9.406 1 49.41 103 PHE B N 1
ATOM 5883 C CA . PHE B 1 103 ? 38.156 18.438 9.125 1 49.41 103 PHE B CA 1
ATOM 5884 C C . PHE B 1 103 ? 37.406 17.266 9.781 1 49.41 103 PHE B C 1
ATOM 5886 O O . PHE B 1 103 ? 37.438 17.109 11.008 1 49.41 103 PHE B O 1
ATOM 5893 N N . LEU B 1 104 ? 36.312 16.984 9.305 1 63.59 104 LEU B N 1
ATOM 5894 C CA . LEU B 1 104 ? 35.625 15.805 9.773 1 63.59 104 LEU B CA 1
ATOM 5895 C C . LEU B 1 104 ? 36.5 14.562 9.672 1 63.59 104 LEU B C 1
ATOM 5897 O O . LEU B 1 104 ? 37.156 14.359 8.656 1 63.59 104 LEU B O 1
ATOM 5901 N N . ASP B 1 105 ? 36.938 14.008 10.812 1 77.38 105 ASP B N 1
ATOM 5902 C CA . ASP B 1 105 ? 37.594 12.703 10.773 1 77.38 105 ASP B CA 1
ATOM 5903 C C . ASP B 1 105 ? 36.875 11.75 9.844 1 77.38 105 ASP B C 1
ATOM 5905 O O . ASP B 1 105 ? 35.75 12.023 9.43 1 77.38 105 ASP B O 1
ATOM 5909 N N . GLN B 1 106 ? 37.594 10.852 9.383 1 79 106 GLN B N 1
ATOM 5910 C CA . GLN B 1 106 ? 37.062 9.883 8.438 1 79 106 GLN B CA 1
ATOM 5911 C C . GLN B 1 106 ? 35.75 9.273 8.961 1 79 106 GLN B C 1
ATOM 5913 O O . GLN B 1 106 ? 34.812 9.062 8.203 1 79 106 GLN B O 1
ATOM 5918 N N . ALA B 1 107 ? 35.75 9.086 10.219 1 82.19 107 ALA B N 1
ATOM 5919 C CA . ALA B 1 107 ? 34.562 8.5 10.82 1 82.19 107 ALA B CA 1
ATOM 5920 C C . ALA B 1 107 ? 33.375 9.453 10.727 1 82.19 107 ALA B C 1
ATOM 5922 O O . ALA B 1 107 ? 32.25 9.031 10.461 1 82.19 107 ALA B O 1
ATOM 5923 N N . ASP B 1 108 ? 33.625 10.703 10.922 1 88.5 108 ASP B N 1
ATOM 5924 C CA . ASP B 1 108 ? 32.594 11.711 10.852 1 88.5 108 ASP B CA 1
ATOM 5925 C C . ASP B 1 108 ? 32.094 11.898 9.414 1 88.5 108 ASP B C 1
ATOM 5927 O O . ASP B 1 108 ? 30.922 12.18 9.18 1 88.5 108 ASP B O 1
ATOM 5931 N N . GLN B 1 109 ? 33.062 11.664 8.539 1 87.56 109 GLN B N 1
ATOM 5932 C CA . GLN B 1 109 ? 32.656 11.773 7.133 1 87.56 109 GLN B CA 1
ATOM 5933 C C . GLN B 1 109 ? 31.719 10.648 6.734 1 87.56 109 GLN B C 1
ATOM 5935 O O . GLN B 1 109 ? 30.75 10.875 6.004 1 87.56 109 GLN B O 1
ATOM 5940 N N . ILE B 1 110 ? 32.062 9.5 7.219 1 91.56 110 ILE B N 1
ATOM 5941 C CA . ILE B 1 110 ? 31.219 8.336 6.941 1 91.56 110 ILE B CA 1
ATOM 5942 C C . ILE B 1 110 ? 29.859 8.531 7.594 1 91.56 110 ILE B C 1
ATOM 5944 O O . ILE B 1 110 ? 28.828 8.242 6.984 1 91.56 110 ILE B O 1
ATOM 5948 N N . ARG B 1 111 ? 29.906 9 8.766 1 92.62 111 ARG B N 1
ATOM 5949 C CA . ARG B 1 111 ? 28.656 9.227 9.469 1 92.62 111 ARG B CA 1
ATOM 5950 C C . ARG B 1 111 ? 27.812 10.281 8.758 1 92.62 111 ARG B C 1
ATOM 5952 O O . ARG B 1 111 ? 26.594 10.141 8.648 1 92.62 111 ARG B O 1
ATOM 5959 N N . MET B 1 112 ? 28.453 11.312 8.352 1 94.31 112 MET B N 1
ATOM 5960 C CA . MET B 1 112 ? 27.75 12.367 7.629 1 94.31 112 MET B CA 1
ATOM 5961 C C . MET B 1 112 ? 27.141 11.828 6.34 1 94.31 112 MET B C 1
ATOM 5963 O O . MET B 1 112 ? 26.016 12.203 5.973 1 94.31 112 MET B O 1
ATOM 5967 N N . ALA B 1 113 ? 27.891 10.969 5.664 1 94.88 113 ALA B N 1
ATOM 5968 C CA . ALA B 1 113 ? 27.391 10.367 4.43 1 94.88 113 ALA B CA 1
ATOM 5969 C C . ALA B 1 113 ? 26.156 9.516 4.699 1 94.88 113 ALA B C 1
ATOM 5971 O O . ALA B 1 113 ? 25.188 9.547 3.926 1 94.88 113 ALA B O 1
ATOM 5972 N N . THR B 1 114 ? 26.188 8.781 5.781 1 96.25 114 THR B N 1
ATOM 5973 C CA . THR B 1 114 ? 25.047 7.941 6.141 1 96.25 114 THR B CA 1
ATOM 5974 C C . THR B 1 114 ? 23.828 8.797 6.48 1 96.25 114 THR B C 1
ATOM 5976 O O . THR B 1 114 ? 22.703 8.422 6.176 1 96.25 114 THR B O 1
ATOM 5979 N N . PHE B 1 115 ? 24.047 10 7.113 1 97.12 115 PHE B N 1
ATOM 5980 C CA . PHE B 1 115 ? 22.969 10.914 7.426 1 97.12 115 PHE B CA 1
ATOM 5981 C C . PHE B 1 115 ? 22.344 11.477 6.152 1 97.12 115 PHE B C 1
ATOM 5983 O O . PHE B 1 115 ? 21.125 11.648 6.066 1 97.12 115 PHE B O 1
ATOM 5990 N N . LYS B 1 116 ? 23.234 11.781 5.254 1 97 116 LYS B N 1
ATOM 5991 C CA . LYS B 1 116 ? 22.734 12.312 3.988 1 97 116 LYS B CA 1
ATOM 5992 C C . LYS B 1 116 ? 21.828 11.305 3.279 1 97 116 LYS B C 1
ATOM 5994 O O . LYS B 1 116 ? 20.781 11.672 2.746 1 97 116 LYS B O 1
ATOM 5999 N N . VAL B 1 117 ? 22.266 10.023 3.289 1 97.44 117 VAL B N 1
ATOM 6000 C CA . VAL B 1 117 ? 21.469 8.961 2.672 1 97.44 117 VAL B CA 1
ATOM 6001 C C . VAL B 1 117 ? 20.141 8.812 3.418 1 97.44 117 VAL B C 1
ATOM 6003 O O . VAL B 1 117 ? 19.078 8.727 2.799 1 97.44 117 VAL B O 1
ATOM 6006 N N . ALA B 1 118 ? 20.203 8.805 4.715 1 97.69 118 ALA B N 1
ATOM 6007 C CA . ALA B 1 118 ? 19 8.656 5.535 1 97.69 118 ALA B CA 1
ATOM 6008 C C . ALA B 1 118 ? 18.031 9.805 5.297 1 97.69 118 ALA B C 1
ATOM 6010 O O . ALA B 1 118 ? 16.812 9.594 5.25 1 97.69 118 ALA B O 1
ATOM 6011 N N . LEU B 1 119 ? 18.531 11.039 5.195 1 98.12 119 LEU B N 1
ATOM 6012 C CA . LEU B 1 119 ? 17.703 12.219 4.973 1 98.12 119 LEU B CA 1
ATOM 6013 C C . LEU B 1 119 ? 16.953 12.117 3.646 1 98.12 119 LEU B C 1
ATOM 6015 O O . LEU B 1 119 ? 15.742 12.328 3.592 1 98.12 119 LEU B O 1
ATOM 6019 N N . LEU B 1 120 ? 17.688 11.734 2.629 1 97.69 120 LEU B N 1
ATOM 6020 C CA . LEU B 1 120 ? 17.094 11.703 1.297 1 97.69 120 LEU B CA 1
ATOM 6021 C C . LEU B 1 120 ? 16.109 10.547 1.171 1 97.69 120 LEU B C 1
ATOM 6023 O O . LEU B 1 120 ? 15.047 10.695 0.562 1 97.69 120 LEU B O 1
ATOM 6027 N N . LEU B 1 121 ? 16.438 9.383 1.68 1 97.38 121 LEU B N 1
ATOM 6028 C CA . LEU B 1 121 ? 15.508 8.266 1.688 1 97.38 121 LEU B CA 1
ATOM 6029 C C . LEU B 1 121 ? 14.266 8.602 2.504 1 97.38 121 LEU B C 1
ATOM 6031 O O . LEU B 1 121 ? 13.148 8.258 2.111 1 97.38 121 LEU B O 1
ATOM 6035 N N . GLY B 1 122 ? 14.461 9.242 3.645 1 97.25 122 GLY B N 1
ATOM 6036 C CA . GLY B 1 122 ? 13.344 9.633 4.484 1 97.25 122 GLY B CA 1
ATOM 6037 C C . GLY B 1 122 ? 12.438 10.656 3.826 1 97.25 122 GLY B C 1
ATOM 6038 O O . GLY B 1 122 ? 11.211 10.547 3.902 1 97.25 122 GLY B O 1
ATOM 6039 N N . GLN B 1 123 ? 13.031 11.664 3.184 1 96.62 123 GLN B N 1
ATOM 6040 C CA . GLN B 1 123 ? 12.266 12.68 2.475 1 96.62 123 GLN B CA 1
ATOM 6041 C C . GLN B 1 123 ? 11.414 12.062 1.372 1 96.62 123 GLN B C 1
ATOM 6043 O O . GLN B 1 123 ? 10.32 12.539 1.08 1 96.62 123 GLN B O 1
ATOM 6048 N N . ALA B 1 124 ? 11.945 11 0.805 1 95.88 124 ALA B N 1
ATOM 6049 C CA . ALA B 1 124 ? 11.242 10.32 -0.281 1 95.88 124 ALA B CA 1
ATOM 6050 C C . ALA B 1 124 ? 10.312 9.234 0.26 1 95.88 124 ALA B C 1
ATOM 6052 O O . ALA B 1 124 ? 9.656 8.531 -0.51 1 95.88 124 ALA B O 1
ATOM 6053 N N . ARG B 1 125 ? 10.234 9.062 1.55 1 95.5 125 ARG B N 1
ATOM 6054 C CA . ARG B 1 125 ? 9.352 8.125 2.238 1 95.5 125 ARG B CA 1
ATOM 6055 C C . ARG B 1 125 ? 9.656 6.688 1.828 1 95.5 125 ARG B C 1
ATOM 6057 O O . ARG B 1 125 ? 8.734 5.891 1.618 1 95.5 125 ARG B O 1
ATOM 6064 N N . LYS B 1 126 ? 10.945 6.406 1.63 1 95.94 126 LYS B N 1
ATOM 6065 C CA . LYS B 1 126 ? 11.375 5.062 1.255 1 95.94 126 LYS B CA 1
ATOM 6066 C C . LYS B 1 126 ? 11.758 4.242 2.486 1 95.94 126 LYS B C 1
ATOM 6068 O O . LYS B 1 126 ? 12.102 4.805 3.527 1 95.94 126 LYS B O 1
ATOM 6073 N N . PRO B 1 127 ? 11.648 2.885 2.402 1 94.81 127 PRO B N 1
ATOM 6074 C CA . PRO B 1 127 ? 12.039 2.035 3.529 1 94.81 127 PRO B CA 1
ATOM 6075 C C . PRO B 1 127 ? 13.539 2.086 3.814 1 94.81 127 PRO B C 1
ATOM 6077 O O . PRO B 1 127 ? 14.32 2.5 2.953 1 94.81 127 PRO B O 1
ATOM 6080 N N . PHE B 1 128 ? 13.93 1.682 4.98 1 95.31 128 PHE B N 1
ATOM 6081 C CA . PHE B 1 128 ? 15.32 1.69 5.422 1 95.31 128 PHE B CA 1
ATOM 6082 C C . PHE B 1 128 ? 16.156 0.735 4.582 1 95.31 128 PHE B C 1
ATOM 6084 O O . PHE B 1 128 ? 17.344 0.984 4.348 1 95.31 128 PHE B O 1
ATOM 6091 N N . SER B 1 129 ? 15.539 -0.299 4.105 1 93.5 129 SER B N 1
ATOM 6092 C CA . SER B 1 129 ? 16.25 -1.347 3.373 1 93.5 129 SER B CA 1
ATOM 6093 C C . SER B 1 129 ? 16.719 -0.848 2.012 1 93.5 129 SER B C 1
ATOM 6095 O O . SER B 1 129 ? 17.562 -1.473 1.377 1 93.5 129 SER B O 1
ATOM 6097 N N . ASP B 1 130 ? 16.156 0.248 1.554 1 95.94 130 ASP B N 1
ATOM 6098 C CA . ASP B 1 130 ? 16.531 0.782 0.25 1 95.94 130 ASP B CA 1
ATOM 6099 C C . ASP B 1 130 ? 17.969 1.278 0.262 1 95.94 130 ASP B C 1
ATOM 6101 O O . ASP B 1 130 ? 18.578 1.483 -0.795 1 95.94 130 ASP B O 1
ATOM 6105 N N . GLY B 1 131 ? 18.484 1.51 1.476 1 96.12 131 GLY B N 1
ATOM 6106 C CA . GLY B 1 131 ? 19.906 1.838 1.551 1 96.12 131 GLY B CA 1
ATOM 6107 C C . GLY B 1 131 ? 20.797 0.772 0.944 1 96.12 131 GLY B C 1
ATOM 6108 O O . GLY B 1 131 ? 21.734 1.088 0.218 1 96.12 131 GLY B O 1
ATOM 6109 N N . ASP B 1 132 ? 20.516 -0.467 1.206 1 95.56 132 ASP B N 1
ATOM 6110 C CA . ASP B 1 132 ? 21.266 -1.587 0.64 1 95.56 132 ASP B CA 1
ATOM 6111 C C . ASP B 1 132 ? 21.125 -1.626 -0.881 1 95.56 132 ASP B C 1
ATOM 6113 O O . ASP B 1 132 ? 22.078 -1.97 -1.588 1 95.56 132 ASP B O 1
ATOM 6117 N N . LEU B 1 133 ? 19.969 -1.325 -1.354 1 96.38 133 LEU B N 1
ATOM 6118 C CA . LEU B 1 133 ? 19.734 -1.304 -2.791 1 96.38 133 LEU B CA 1
ATOM 6119 C C . LEU B 1 133 ? 20.562 -0.224 -3.469 1 96.38 133 LEU B C 1
ATOM 6121 O O . LEU B 1 133 ? 21.141 -0.453 -4.539 1 96.38 133 LEU B O 1
ATOM 6125 N N . VAL B 1 134 ? 20.594 0.997 -2.826 1 96.88 134 VAL B N 1
ATOM 6126 C CA . VAL B 1 134 ? 21.391 2.092 -3.367 1 96.88 134 VAL B CA 1
ATOM 6127 C C . VAL B 1 134 ? 22.859 1.675 -3.445 1 96.88 134 VAL B C 1
ATOM 6129 O O . VAL B 1 134 ? 23.531 1.904 -4.461 1 96.88 134 VAL B O 1
ATOM 6132 N N . LYS B 1 135 ? 23.344 1.083 -2.385 1 95.94 135 LYS B N 1
ATOM 6133 C CA . LYS B 1 135 ? 24.719 0.615 -2.359 1 95.94 135 LYS B CA 1
ATOM 6134 C C . LYS B 1 135 ? 24.969 -0.419 -3.453 1 95.94 135 LYS B C 1
ATOM 6136 O O . LYS B 1 135 ? 25.984 -0.354 -4.156 1 95.94 135 LYS B O 1
ATOM 6141 N N . LYS B 1 136 ? 24.094 -1.401 -3.611 1 95.56 136 LYS B N 1
ATOM 6142 C CA . LYS B 1 136 ? 24.203 -2.436 -4.637 1 95.56 136 LYS B CA 1
ATOM 6143 C C . LYS B 1 136 ? 24.219 -1.823 -6.035 1 95.56 136 LYS B C 1
ATOM 6145 O O . LYS B 1 136 ? 24.984 -2.27 -6.898 1 95.56 136 LYS B O 1
ATOM 6150 N N . ILE B 1 137 ? 23.391 -0.814 -6.273 1 96.75 137 ILE B N 1
ATOM 6151 C CA . ILE B 1 137 ? 23.312 -0.164 -7.578 1 96.75 137 ILE B CA 1
ATOM 6152 C C . ILE B 1 137 ? 24.609 0.564 -7.879 1 96.75 137 ILE B C 1
ATOM 6154 O O . ILE B 1 137 ? 25.172 0.434 -8.969 1 96.75 137 ILE B O 1
ATOM 6158 N N . VAL B 1 138 ? 25.125 1.34 -6.887 1 96.19 138 VAL B N 1
ATOM 6159 C CA . VAL B 1 138 ? 26.328 2.123 -7.086 1 96.19 138 VAL B CA 1
ATOM 6160 C C . VAL B 1 138 ? 27.516 1.192 -7.367 1 96.19 138 VAL B C 1
ATOM 6162 O O . VAL B 1 138 ? 28.312 1.451 -8.266 1 96.19 138 VAL B O 1
ATOM 6165 N N . LEU B 1 139 ? 27.562 0.076 -6.676 1 95.31 139 LEU B N 1
ATOM 6166 C CA . LEU B 1 139 ? 28.688 -0.847 -6.84 1 95.31 139 LEU B CA 1
ATOM 6167 C C . LEU B 1 139 ? 28.547 -1.643 -8.133 1 95.31 139 LEU B C 1
ATOM 6169 O O . LEU B 1 139 ? 29.547 -2.096 -8.695 1 95.31 139 LEU B O 1
ATOM 6173 N N . ALA B 1 140 ? 27.312 -1.879 -8.625 1 94.69 140 ALA B N 1
ATOM 6174 C CA . ALA B 1 140 ? 27.109 -2.531 -9.922 1 94.69 140 ALA B CA 1
ATOM 6175 C C . ALA B 1 140 ? 27.562 -1.627 -11.062 1 94.69 140 ALA B C 1
ATOM 6177 O O . ALA B 1 140 ? 28.094 -2.104 -12.07 1 94.69 140 ALA B O 1
ATOM 6178 N N . VAL B 1 141 ? 27.312 -0.297 -10.93 1 93.62 141 VAL B N 1
ATOM 6179 C CA . VAL B 1 141 ? 27.656 0.675 -11.961 1 93.62 141 VAL B CA 1
ATOM 6180 C C . VAL B 1 141 ? 29.141 1.032 -11.867 1 93.62 141 VAL B C 1
ATOM 6182 O O . VAL B 1 141 ? 29.828 1.142 -12.883 1 93.62 141 VAL B O 1
ATOM 6185 N N . GLN B 1 142 ? 29.594 1.23 -10.562 1 93.25 142 GLN B N 1
ATOM 6186 C CA . GLN B 1 142 ? 30.984 1.565 -10.281 1 93.25 142 GLN B CA 1
ATOM 6187 C C . GLN B 1 142 ? 31.578 0.617 -9.25 1 93.25 142 GLN B C 1
ATOM 6189 O O . GLN B 1 142 ? 31.766 0.988 -8.086 1 93.25 142 GLN B O 1
ATOM 6194 N N . PRO B 1 143 ? 32 -0.503 -9.734 1 90.5 143 PRO B N 1
ATOM 6195 C CA . PRO B 1 143 ? 32.562 -1.482 -8.797 1 90.5 143 PRO B CA 1
ATOM 6196 C C . PRO B 1 143 ? 33.812 -0.971 -8.078 1 90.5 143 PRO B C 1
ATOM 6198 O O . PRO B 1 143 ? 34.125 -1.435 -6.977 1 90.5 143 PRO B O 1
ATOM 6201 N N . GLU B 1 144 ? 34.469 0.083 -8.617 1 89.56 144 GLU B N 1
ATOM 6202 C CA . GLU B 1 144 ? 35.719 0.587 -8.055 1 89.56 144 GLU B CA 1
ATOM 6203 C C . GLU B 1 144 ? 35.469 1.663 -7.004 1 89.56 144 GLU B C 1
ATOM 6205 O O . GLU B 1 144 ? 36.406 2.18 -6.391 1 89.56 144 GLU B O 1
ATOM 6210 N N . ASN B 1 145 ? 34.219 1.983 -6.738 1 91.75 145 ASN B N 1
ATOM 6211 C CA . ASN B 1 145 ? 33.875 3.008 -5.758 1 91.75 145 ASN B CA 1
ATOM 6212 C C . ASN B 1 145 ? 34.094 2.508 -4.332 1 91.75 145 ASN B C 1
ATOM 6214 O O . ASN B 1 145 ? 33.156 1.995 -3.705 1 91.75 145 ASN B O 1
ATOM 6218 N N . SER B 1 146 ? 35.188 2.779 -3.719 1 87.81 146 SER B N 1
ATOM 6219 C CA . SER B 1 146 ? 35.562 2.27 -2.402 1 87.81 146 SER B CA 1
ATOM 6220 C C . SER B 1 146 ? 34.781 2.988 -1.297 1 87.81 146 SER B C 1
ATOM 6222 O O . SER B 1 146 ? 34.531 2.406 -0.245 1 87.81 146 SER B O 1
ATOM 6224 N N . PHE B 1 147 ? 34.531 4.238 -1.591 1 89.5 147 PHE B N 1
ATOM 6225 C CA . PHE B 1 147 ? 33.812 5.00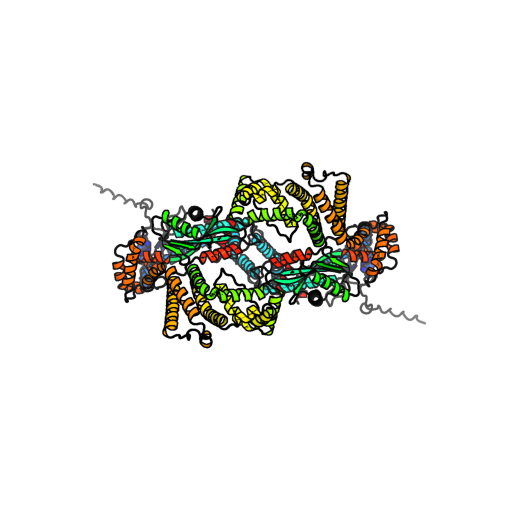4 -0.574 1 89.5 147 PHE B CA 1
ATOM 6226 C C . PHE B 1 147 ? 32.469 4.383 -0.286 1 89.5 147 PHE B C 1
ATOM 6228 O O . PHE B 1 147 ? 32.094 4.184 0.875 1 89.5 147 PHE B O 1
ATOM 6235 N N . PHE B 1 148 ? 31.672 4.02 -1.271 1 92.25 148 PHE B N 1
ATOM 6236 C CA . PHE B 1 148 ? 30.359 3.432 -1.101 1 92.25 148 PHE B CA 1
ATOM 6237 C C . PHE B 1 148 ? 30.453 2.006 -0.573 1 92.25 148 PHE B C 1
ATOM 6239 O O . PHE B 1 148 ? 29.531 1.505 0.067 1 92.25 148 PHE B O 1
ATOM 6246 N N . ARG B 1 149 ? 31.531 1.403 -0.872 1 91 149 ARG B N 1
ATOM 6247 C CA . ARG B 1 149 ? 31.734 0.061 -0.334 1 91 149 ARG B CA 1
ATOM 6248 C C . ARG B 1 149 ? 31.891 0.095 1.183 1 91 149 ARG B C 1
ATOM 6250 O O . ARG B 1 149 ? 31.422 -0.805 1.879 1 91 149 ARG B O 1
ATOM 6257 N N . ASP B 1 150 ? 32.438 1.192 1.676 1 89.75 150 ASP B N 1
ATOM 6258 C CA . ASP B 1 150 ? 32.75 1.278 3.094 1 89.75 150 ASP B CA 1
ATOM 6259 C C . ASP B 1 150 ? 31.625 1.913 3.889 1 89.75 150 ASP B C 1
ATOM 6261 O O . ASP B 1 150 ? 31.547 1.762 5.109 1 89.75 150 ASP B O 1
ATOM 6265 N N . ILE B 1 151 ? 30.766 2.611 3.283 1 93.75 151 ILE B N 1
ATOM 6266 C CA . ILE B 1 151 ? 29.672 3.287 3.979 1 93.75 151 ILE B CA 1
ATOM 6267 C C . ILE B 1 151 ? 28.625 2.264 4.422 1 93.75 151 ILE B C 1
ATOM 6269 O O . ILE B 1 151 ? 28.141 1.467 3.609 1 93.75 151 ILE B O 1
ATOM 6273 N N . PRO B 1 152 ? 28.359 2.188 5.715 1 94.62 152 PRO B N 1
ATOM 6274 C CA . PRO B 1 152 ? 27.312 1.266 6.164 1 94.62 152 PRO B CA 1
ATOM 6275 C C . PRO B 1 152 ? 25.906 1.76 5.832 1 94.62 152 PRO B C 1
ATOM 6277 O O . PRO B 1 152 ? 25.469 2.775 6.375 1 94.62 152 PRO B O 1
ATOM 6280 N N . LEU B 1 153 ? 25.234 1.101 5.004 1 96.19 153 LEU B N 1
ATOM 6281 C CA . LEU B 1 153 ? 23.891 1.488 4.594 1 96.19 153 LEU B CA 1
ATOM 6282 C C . LEU B 1 153 ? 22.891 0.357 4.844 1 96.19 153 LEU B C 1
ATOM 6284 O O . LEU B 1 153 ? 21.984 0.137 4.043 1 96.19 153 LEU B O 1
ATOM 6288 N N . SER B 1 154 ? 23.094 -0.365 5.914 1 94.75 154 SER B N 1
ATOM 6289 C CA . SER B 1 154 ? 22.203 -1.459 6.27 1 94.75 154 SER B CA 1
ATOM 6290 C C . SER B 1 154 ? 20.875 -0.935 6.832 1 94.75 154 SER B C 1
ATOM 6292 O O . SER B 1 154 ? 20.781 0.239 7.195 1 94.75 154 SER B O 1
ATOM 6294 N N . ASN B 1 155 ? 19.953 -1.786 6.91 1 94.69 155 ASN B N 1
ATOM 6295 C CA . ASN B 1 155 ? 18.641 -1.462 7.461 1 94.69 155 ASN B CA 1
ATOM 6296 C C . ASN B 1 155 ? 18.75 -0.93 8.883 1 94.69 155 ASN B C 1
ATOM 6298 O O . ASN B 1 155 ? 18.125 0.074 9.227 1 94.69 155 ASN B O 1
ATOM 6302 N N . ASP B 1 156 ? 19.531 -1.524 9.68 1 94.06 156 ASP B N 1
ATOM 6303 C CA . ASP B 1 156 ? 19.672 -1.145 11.086 1 94.06 156 ASP B CA 1
ATOM 6304 C C . ASP B 1 156 ? 20.359 0.211 11.219 1 94.06 156 ASP B C 1
ATOM 6306 O O . ASP B 1 156 ? 19.969 1.035 12.047 1 94.06 156 ASP B O 1
ATOM 6310 N N . THR B 1 157 ? 21.391 0.37 10.461 1 95.75 157 THR B N 1
ATOM 6311 C CA . THR B 1 157 ? 22.141 1.627 10.516 1 95.75 157 THR B CA 1
ATOM 6312 C C . THR B 1 157 ? 21.234 2.795 10.102 1 95.75 157 THR B C 1
ATOM 6314 O O . THR B 1 157 ? 21.234 3.836 10.766 1 95.75 157 THR B O 1
ATOM 6317 N N . LEU B 1 158 ? 20.531 2.65 9.055 1 96.69 158 LEU B N 1
ATOM 6318 C CA . LEU B 1 158 ? 19.703 3.738 8.555 1 96.69 158 LEU B CA 1
ATOM 6319 C C . LEU B 1 158 ? 18.516 3.99 9.484 1 96.69 158 LEU B C 1
ATOM 6321 O O . LEU B 1 158 ? 18.031 5.117 9.578 1 96.69 158 LEU B O 1
ATOM 6325 N N . GLN B 1 159 ? 18 2.916 10.148 1 96.5 159 GLN B N 1
ATOM 6326 C CA . GLN B 1 159 ? 16.984 3.098 11.188 1 96.5 159 GLN B CA 1
ATOM 6327 C C . GLN B 1 159 ? 17.484 4.016 12.297 1 96.5 159 GLN B C 1
ATOM 6329 O O . GLN B 1 159 ? 16.781 4.941 12.703 1 96.5 159 GLN B O 1
ATOM 6334 N N . ARG B 1 160 ? 18.703 3.742 12.734 1 95.81 160 ARG B N 1
ATOM 6335 C CA . ARG B 1 160 ? 19.297 4.543 13.797 1 95.81 160 ARG B CA 1
ATOM 6336 C C . ARG B 1 160 ? 19.531 5.977 13.336 1 95.81 160 ARG B C 1
ATOM 6338 O O . ARG B 1 160 ? 19.25 6.922 14.078 1 95.81 160 ARG B O 1
ATOM 6345 N N . ARG B 1 161 ? 20.078 6.168 12.156 1 96.88 161 ARG B N 1
ATOM 6346 C CA . ARG B 1 161 ? 20.344 7.5 11.617 1 96.88 161 ARG B CA 1
ATOM 6347 C C . ARG B 1 161 ? 19.062 8.297 11.453 1 96.88 161 ARG B C 1
ATOM 6349 O O . ARG B 1 161 ? 19.047 9.508 11.703 1 96.88 161 ARG B O 1
ATOM 6356 N N . THR B 1 162 ? 18 7.641 10.961 1 97.44 162 THR B N 1
ATOM 6357 C CA . THR B 1 162 ? 16.719 8.312 10.781 1 97.44 162 THR B CA 1
ATOM 6358 C C . THR B 1 162 ? 16.156 8.766 12.125 1 97.44 162 THR B C 1
ATOM 6360 O O . THR B 1 162 ? 15.578 9.852 12.227 1 97.44 162 THR B O 1
ATOM 6363 N N . GLN B 1 163 ? 16.281 7.941 13.148 1 96.88 163 GLN B N 1
ATOM 6364 C CA . GLN B 1 163 ? 15.836 8.32 14.484 1 96.88 163 GLN B CA 1
ATOM 6365 C C . GLN B 1 163 ? 16.609 9.523 15 1 96.88 163 GLN B C 1
ATOM 6367 O O . GLN B 1 163 ? 16.031 10.43 15.609 1 96.88 163 GLN B O 1
ATOM 6372 N N . GLU B 1 164 ? 17.922 9.484 14.766 1 96.81 164 GLU B N 1
ATOM 6373 C CA . GLU B 1 164 ? 18.766 10.609 15.188 1 96.81 164 GLU B CA 1
ATOM 6374 C C . GLU B 1 164 ? 18.375 11.891 14.445 1 96.81 164 GLU B C 1
ATOM 6376 O O . GLU B 1 164 ? 18.328 12.969 15.047 1 96.81 164 GLU B O 1
ATOM 6381 N N . LEU B 1 165 ? 18.172 11.766 13.195 1 97.38 165 LEU B N 1
ATOM 6382 C CA . LEU B 1 165 ? 17.719 12.898 12.398 1 97.38 165 LEU B CA 1
ATOM 6383 C C . LEU B 1 165 ? 16.406 13.453 12.938 1 97.38 165 LEU B C 1
ATOM 6385 O O . LEU B 1 165 ? 16.266 14.672 13.094 1 97.38 165 LEU B O 1
ATOM 6389 N N . ALA B 1 166 ? 15.422 12.57 13.18 1 97.31 166 ALA B N 1
ATOM 6390 C CA . ALA B 1 166 ? 14.109 12.969 13.688 1 97.31 166 ALA B CA 1
ATOM 6391 C C . ALA B 1 166 ? 14.234 13.68 15.031 1 97.31 166 ALA B C 1
ATOM 6393 O O . ALA B 1 166 ? 13.586 14.703 15.258 1 97.31 166 ALA B O 1
ATOM 6394 N N . ASN B 1 167 ? 15.062 13.125 15.914 1 95.56 167 ASN B N 1
ATOM 6395 C CA . ASN B 1 167 ? 15.281 13.742 17.219 1 95.56 167 ASN B CA 1
ATOM 6396 C C . ASN B 1 167 ? 15.875 15.141 17.078 1 95.56 167 ASN B C 1
ATOM 6398 O O . ASN B 1 167 ? 15.516 16.047 17.828 1 95.56 167 ASN B O 1
ATOM 6402 N N . PHE B 1 168 ? 16.828 15.281 16.219 1 96.31 168 PHE B N 1
ATOM 6403 C CA . PHE B 1 168 ? 17.469 16.578 15.961 1 96.31 168 PHE B CA 1
ATOM 6404 C C . PHE B 1 168 ? 16.438 17.594 15.477 1 96.31 168 PHE B C 1
ATOM 6406 O O . PHE B 1 168 ? 16.406 18.719 15.969 1 96.31 168 PHE B O 1
ATOM 6413 N N . MET B 1 169 ? 15.617 17.188 14.531 1 95.5 169 MET B N 1
ATOM 6414 C CA . MET B 1 169 ? 14.602 18.062 13.961 1 95.5 169 MET B CA 1
ATOM 6415 C C . MET B 1 169 ? 13.562 18.453 15.016 1 95.5 169 MET B C 1
ATOM 6417 O O . MET B 1 169 ? 13.141 19.609 15.078 1 95.5 169 MET B O 1
ATOM 6421 N N . GLN B 1 170 ? 13.109 17.453 15.742 1 95.44 170 GLN B N 1
ATOM 6422 C CA . GLN B 1 170 ? 12.156 17.703 16.812 1 95.44 170 GLN B CA 1
ATOM 6423 C C . GLN B 1 170 ? 12.727 18.688 17.844 1 95.44 170 GLN B C 1
ATOM 6425 O O . GLN B 1 170 ? 12.016 19.578 18.312 1 95.44 170 GLN B O 1
ATOM 6430 N N . ASN B 1 171 ? 13.977 18.531 18.156 1 94.5 171 ASN B N 1
ATOM 6431 C CA . ASN B 1 171 ? 14.641 19.422 19.109 1 94.5 171 ASN B CA 1
ATOM 6432 C C . ASN B 1 171 ? 14.758 20.844 18.547 1 94.5 171 ASN B C 1
ATOM 6434 O O . ASN B 1 171 ? 14.688 21.812 19.297 1 94.5 171 ASN B O 1
ATOM 6438 N N . GLU B 1 172 ? 15.062 20.922 17.297 1 93.25 172 GLU B N 1
ATOM 6439 C CA . GLU B 1 172 ? 15.117 22.234 16.656 1 93.25 172 GLU B CA 1
ATOM 6440 C C . GLU B 1 172 ? 13.797 22.984 16.812 1 93.25 172 GLU B C 1
ATOM 6442 O O . GLU B 1 172 ? 13.797 24.172 17.141 1 93.25 172 GLU B O 1
ATOM 6447 N N . ILE B 1 173 ? 12.703 22.312 16.641 1 94.38 173 ILE B N 1
ATOM 6448 C CA . ILE B 1 173 ? 11.383 22.922 16.781 1 94.38 173 ILE B CA 1
ATOM 6449 C C . ILE B 1 173 ? 11.117 23.266 18.25 1 94.38 173 ILE B C 1
ATOM 6451 O O . ILE B 1 173 ? 10.641 24.359 18.562 1 94.38 173 ILE B O 1
ATOM 6455 N N . ALA B 1 174 ? 11.445 22.344 19.094 1 94.62 174 ALA B N 1
ATOM 6456 C CA . ALA B 1 174 ? 11.211 22.547 20.516 1 94.62 174 ALA B CA 1
ATOM 6457 C C . ALA B 1 174 ? 11.969 23.766 21.047 1 94.62 174 ALA B C 1
ATOM 6459 O O . ALA B 1 174 ? 11.445 24.516 21.859 1 94.62 174 ALA B O 1
ATOM 6460 N N . GLU B 1 175 ? 13.18 23.938 20.562 1 92.81 175 GLU B N 1
ATOM 6461 C CA . GLU B 1 175 ? 13.984 25.078 20.984 1 92.81 175 GLU B CA 1
ATOM 6462 C C . GLU B 1 175 ? 13.375 26.391 20.5 1 92.81 175 GLU B C 1
ATOM 6464 O O . GLU B 1 175 ? 13.359 27.375 21.25 1 92.81 175 GLU B O 1
ATOM 6469 N N . LYS B 1 176 ? 12.922 26.406 19.344 1 93.56 176 LYS B N 1
ATOM 6470 C CA . LYS B 1 176 ? 12.305 27.594 18.781 1 93.56 176 LYS B CA 1
ATOM 6471 C C . LYS B 1 176 ? 10.977 27.906 19.469 1 93.56 176 LYS B C 1
ATOM 6473 O O . LYS B 1 176 ? 10.641 29.078 19.703 1 93.56 176 LYS B O 1
ATOM 6478 N N . VAL B 1 177 ? 10.203 26.906 19.797 1 94.06 177 VAL B N 1
ATOM 6479 C CA . VAL B 1 177 ? 8.922 27.078 20.469 1 94.06 177 VAL B CA 1
ATOM 6480 C C . VAL B 1 177 ? 9.156 27.594 21.891 1 94.06 177 VAL B C 1
ATOM 6482 O O . VAL B 1 177 ? 8.359 28.391 22.406 1 94.06 177 VAL B O 1
ATOM 6485 N N . ALA B 1 178 ? 10.258 27.219 22.453 1 91.06 178 ALA B N 1
ATOM 6486 C CA . ALA B 1 178 ? 10.57 27.641 23.812 1 91.06 178 ALA B CA 1
ATOM 6487 C C . ALA B 1 178 ? 10.93 29.125 23.844 1 91.06 178 ALA B C 1
ATOM 6489 O O . ALA B 1 178 ? 10.672 29.812 24.828 1 91.06 178 ALA B O 1
ATOM 6490 N N . THR B 1 179 ? 11.453 29.641 22.75 1 88.94 179 THR B N 1
ATOM 6491 C CA . THR B 1 179 ? 11.93 31.016 22.719 1 88.94 179 THR B CA 1
ATOM 6492 C C . THR B 1 179 ? 10.867 31.938 22.141 1 88.94 179 THR B C 1
ATOM 6494 O O . THR B 1 179 ? 10.945 33.156 22.297 1 88.94 179 THR B O 1
ATOM 6497 N N . CYS B 1 180 ? 9.852 31.438 21.609 1 90.31 180 CYS B N 1
ATOM 6498 C CA . CYS B 1 180 ? 8.852 32.281 20.969 1 90.31 180 CYS B CA 1
ATOM 6499 C C . CYS B 1 180 ? 7.82 32.781 21.984 1 90.31 180 CYS B C 1
ATOM 6501 O O . CYS B 1 180 ? 7.566 32.125 22.984 1 90.31 180 CYS B O 1
ATOM 6503 N N . PRO B 1 181 ? 7.273 33.906 21.703 1 89.44 181 PRO B N 1
ATOM 6504 C CA . PRO B 1 181 ? 6.297 34.438 22.656 1 89.44 181 PRO B CA 1
ATOM 6505 C C . PRO B 1 181 ? 4.992 33.656 22.672 1 89.44 181 PRO B C 1
ATOM 6507 O O . PRO B 1 181 ? 4.383 33.469 23.719 1 89.44 181 PRO B O 1
ATOM 6510 N N . PHE B 1 182 ? 4.598 33.25 21.453 1 92.94 182 PHE B N 1
ATOM 6511 C CA . PHE B 1 182 ? 3.342 32.5 21.359 1 92.94 182 PHE B CA 1
ATOM 6512 C C . PHE B 1 182 ? 3.449 31.391 20.328 1 92.94 182 PHE B C 1
ATOM 6514 O O . PHE B 1 182 ? 4.152 31.531 19.328 1 92.94 182 PHE B O 1
ATOM 6521 N N . TYR B 1 183 ? 2.818 30.266 20.578 1 95.31 183 TYR B N 1
ATOM 6522 C CA . TYR B 1 183 ? 2.682 29.203 19.609 1 95.31 183 TYR B CA 1
ATOM 6523 C C . TYR B 1 183 ? 1.315 28.531 19.719 1 95.31 183 TYR B C 1
ATOM 6525 O O . TYR B 1 183 ? 0.596 28.734 20.703 1 95.31 183 TYR B O 1
ATOM 6533 N N . SER B 1 184 ? 0.895 27.922 18.766 1 95.75 184 SER B N 1
ATOM 6534 C CA . SER B 1 184 ? -0.382 27.219 18.75 1 95.75 184 SER B CA 1
ATOM 6535 C C . SER B 1 184 ? -0.208 25.781 18.281 1 95.75 184 SER B C 1
ATOM 6537 O O . SER B 1 184 ? 0.801 25.438 17.656 1 95.75 184 SER B O 1
ATOM 6539 N N . LEU B 1 185 ? -1.125 24.922 18.672 1 95 185 LEU B N 1
ATOM 6540 C CA . LEU B 1 185 ? -1.079 23.516 18.328 1 95 185 LEU B CA 1
ATOM 6541 C C . LEU B 1 185 ? -2.287 23.109 17.484 1 95 185 LEU B C 1
ATOM 6543 O O . LEU B 1 185 ? -3.352 23.734 17.594 1 95 185 LEU B O 1
ATOM 6547 N N . CYS B 1 186 ? -2.049 22.25 16.672 1 93.94 186 CYS B N 1
ATOM 6548 C CA . CYS B 1 186 ? -3.102 21.625 15.875 1 93.94 186 CYS B CA 1
ATOM 6549 C C . CYS B 1 186 ? -3.064 20.109 16.016 1 93.94 186 CYS B C 1
ATOM 6551 O O . CYS B 1 186 ? -2.006 19.484 15.883 1 93.94 186 CYS B O 1
ATOM 6553 N N . LEU B 1 187 ? -4.227 19.5 16.344 1 91.69 187 LEU B N 1
ATOM 6554 C CA . LEU B 1 187 ? -4.312 18.062 16.578 1 91.69 187 LEU B CA 1
ATOM 6555 C C . LEU B 1 187 ? -5.312 17.406 15.625 1 91.69 187 LEU B C 1
ATOM 6557 O O . LEU B 1 187 ? -6.363 18 15.336 1 91.69 187 LEU B O 1
ATOM 6561 N N . ASP B 1 188 ? -4.988 16.328 15.133 1 88.75 188 ASP B N 1
ATOM 6562 C CA . ASP B 1 188 ? -5.891 15.5 14.344 1 88.75 188 ASP B CA 1
ATOM 6563 C C . ASP B 1 188 ? -5.664 14.016 14.625 1 88.75 188 ASP B C 1
ATOM 6565 O O . ASP B 1 188 ? -4.543 13.594 14.922 1 88.75 188 ASP B O 1
ATOM 6569 N N . GLU B 1 189 ? -6.719 13.281 14.68 1 87 189 GLU B N 1
ATOM 6570 C CA . GLU B 1 189 ? -6.656 11.859 14.992 1 87 189 GLU B CA 1
ATOM 6571 C C . GLU B 1 189 ? -7.07 11.016 13.789 1 87 189 GLU B C 1
ATOM 6573 O O . GLU B 1 189 ? -7.996 11.375 13.062 1 87 189 GLU B O 1
ATOM 6578 N N . SER B 1 190 ? -6.328 9.953 13.555 1 83.75 190 SER B N 1
ATOM 6579 C CA . SER B 1 190 ? -6.676 9 12.508 1 83.75 190 SER B CA 1
ATOM 6580 C C . SER B 1 190 ? -6.184 7.598 12.852 1 83.75 190 SER B C 1
ATOM 6582 O O . SER B 1 190 ? -5.473 7.406 13.836 1 83.75 190 SER B O 1
ATOM 6584 N N . LEU B 1 191 ? -6.59 6.641 12.086 1 82.69 191 LEU B N 1
ATOM 6585 C CA . LEU B 1 191 ? -6.199 5.25 12.289 1 82.69 191 LEU B CA 1
ATOM 6586 C C . LEU B 1 191 ? -5.082 4.855 11.32 1 82.69 191 LEU B C 1
ATOM 6588 O O . LEU B 1 191 ? -5.074 5.281 10.164 1 82.69 191 LEU B O 1
ATOM 6592 N N . ASP B 1 192 ? -4.211 4.094 11.773 1 82.81 192 ASP B N 1
ATOM 6593 C CA . ASP B 1 192 ? -3.205 3.539 10.875 1 82.81 192 ASP B CA 1
ATOM 6594 C C . ASP B 1 192 ? -3.703 2.256 10.219 1 82.81 192 ASP B C 1
ATOM 6596 O O . ASP B 1 192 ? -4.855 1.86 10.406 1 82.81 192 ASP B O 1
ATOM 6600 N N . ILE B 1 193 ? -2.928 1.596 9.422 1 79.06 193 ILE B N 1
ATOM 6601 C CA . ILE B 1 193 ? -3.326 0.42 8.648 1 79.06 193 ILE B CA 1
ATOM 6602 C C . ILE B 1 193 ? -3.688 -0.718 9.602 1 79.06 193 ILE B C 1
ATOM 6604 O O . ILE B 1 193 ? -4.535 -1.556 9.281 1 79.06 193 ILE B O 1
ATOM 6608 N N . ALA B 1 194 ? -3.055 -0.832 10.75 1 72.25 194 ALA B N 1
ATOM 6609 C CA . ALA B 1 194 ? -3.342 -1.854 11.75 1 72.25 194 ALA B CA 1
ATOM 6610 C C . ALA B 1 194 ? -4.52 -1.444 12.633 1 72.25 194 ALA B C 1
ATOM 6612 O O . ALA B 1 194 ? -4.797 -2.092 13.641 1 72.25 194 ALA B O 1
ATOM 6613 N N . ARG B 1 195 ? -5.129 -0.203 12.312 1 74.44 195 ARG B N 1
ATOM 6614 C CA . ARG B 1 195 ? -6.312 0.315 12.992 1 74.44 195 ARG B CA 1
ATOM 6615 C C . ARG B 1 195 ? -5.965 0.807 14.398 1 74.44 195 ARG B C 1
ATOM 6617 O O . ARG B 1 195 ? -6.785 0.717 15.312 1 74.44 195 ARG B O 1
ATOM 6624 N N . ASN B 1 196 ? -4.746 1.115 14.586 1 77.75 196 ASN B N 1
ATOM 6625 C CA . ASN B 1 196 ? -4.352 1.815 15.797 1 77.75 196 ASN B CA 1
ATOM 6626 C C . ASN B 1 196 ? -4.594 3.318 15.688 1 77.75 196 ASN B C 1
ATOM 6628 O O . ASN B 1 196 ? -4.262 3.928 14.672 1 77.75 196 ASN B O 1
ATOM 6632 N N . SER B 1 197 ? -5.133 3.9 16.688 1 83.31 197 SER B N 1
ATOM 6633 C CA . SER B 1 197 ? -5.418 5.332 16.672 1 83.31 197 SER B CA 1
ATOM 6634 C C . SER B 1 197 ? -4.148 6.145 16.906 1 83.31 197 SER B C 1
ATOM 6636 O O . SER B 1 197 ? -3.391 5.867 17.844 1 83.31 197 SER B O 1
ATOM 6638 N N . LYS B 1 198 ? -3.912 7.074 16.062 1 89 198 LYS B N 1
ATOM 6639 C CA . LYS B 1 198 ? -2.758 7.965 16.141 1 89 198 LYS B CA 1
ATOM 6640 C C . LYS B 1 198 ? -3.191 9.43 16.156 1 89 198 LYS B C 1
ATOM 6642 O O . LYS B 1 198 ? -4.184 9.789 15.516 1 89 198 LYS B O 1
ATOM 6647 N N . VAL B 1 199 ? -2.498 10.219 16.906 1 91.38 199 VAL B N 1
ATOM 6648 C CA . VAL B 1 199 ? -2.727 11.656 16.938 1 91.38 199 VAL B CA 1
ATOM 6649 C C . VAL B 1 199 ? -1.471 12.383 16.453 1 91.38 199 VAL B C 1
ATOM 6651 O O . VAL B 1 199 ? -0.382 12.18 17 1 91.38 199 VAL B O 1
ATOM 6654 N N . ILE B 1 200 ? -1.604 13.164 15.438 1 94.62 200 ILE B N 1
ATOM 6655 C CA . ILE B 1 200 ? -0.493 13.984 14.961 1 94.62 200 ILE B CA 1
ATOM 6656 C C . ILE B 1 200 ? -0.599 15.383 15.555 1 94.62 200 ILE B C 1
ATOM 6658 O O . ILE B 1 200 ? -1.676 15.984 15.555 1 94.62 200 ILE B O 1
ATOM 6662 N N . ILE B 1 201 ? 0.447 15.82 16.109 1 95.62 201 ILE B N 1
ATOM 6663 C CA . ILE B 1 201 ? 0.51 17.141 16.734 1 95.62 201 ILE B CA 1
ATOM 6664 C C . ILE B 1 201 ? 1.368 18.062 15.875 1 95.62 201 ILE B C 1
ATOM 6666 O O . ILE B 1 201 ? 2.545 17.781 15.633 1 95.62 201 ILE B O 1
ATOM 6670 N N . CYS B 1 202 ? 0.798 19.156 15.406 1 96.12 202 CYS B N 1
ATOM 6671 C CA . CYS B 1 202 ? 1.513 20.172 14.648 1 96.12 202 CYS B CA 1
ATOM 6672 C C . CYS B 1 202 ? 1.609 21.484 15.43 1 96.12 202 CYS B C 1
ATOM 6674 O O . CYS B 1 202 ? 0.813 21.719 16.344 1 96.12 202 CYS B O 1
ATOM 6676 N N . VAL B 1 203 ? 2.584 22.25 15.109 1 96.38 203 VAL B N 1
ATOM 6677 C CA . VAL B 1 203 ? 2.805 23.484 15.852 1 96.38 203 VAL B CA 1
ATOM 6678 C C . VAL B 1 203 ? 3.043 24.641 14.875 1 96.38 203 VAL B C 1
ATOM 6680 O O . VAL B 1 203 ? 3.584 24.438 13.789 1 96.38 203 VAL B O 1
ATOM 6683 N N . CYS B 1 204 ? 2.482 25.719 15.164 1 95.56 204 CYS B N 1
ATOM 6684 C CA . CYS B 1 204 ? 2.768 27 14.508 1 95.56 204 CYS B CA 1
ATOM 6685 C C . CYS B 1 204 ? 3.438 27.969 15.461 1 95.56 204 CYS B C 1
ATOM 6687 O O . CYS B 1 204 ? 2.943 28.203 16.562 1 95.56 204 CYS B O 1
ATOM 6689 N N . TYR B 1 205 ? 4.621 28.5 15.125 1 93.38 205 TYR B N 1
ATOM 6690 C CA . TYR B 1 205 ? 5.383 29.375 16 1 93.38 205 TYR B CA 1
ATOM 6691 C C . TYR B 1 205 ? 6.09 30.469 15.203 1 93.38 205 TYR B C 1
ATOM 6693 O O . TYR B 1 205 ? 6.258 30.344 13.984 1 93.38 205 TYR B O 1
ATOM 6701 N N . PHE B 1 206 ? 6.352 31.516 15.906 1 91.31 206 PHE B N 1
ATOM 6702 C CA . PHE B 1 206 ? 7.141 32.594 15.328 1 91.31 206 PHE B CA 1
ATOM 6703 C C . PHE B 1 206 ? 8.625 32.344 15.562 1 91.31 206 PHE B C 1
ATOM 6705 O O . PHE B 1 206 ? 9.078 32.312 16.703 1 91.31 206 PHE B O 1
ATOM 6712 N N . ASP B 1 207 ? 9.312 32.156 14.484 1 88.62 207 ASP B N 1
ATOM 6713 C CA . ASP B 1 207 ? 10.758 32 14.578 1 88.62 207 ASP B CA 1
ATOM 6714 C C . ASP B 1 207 ? 11.438 33.375 14.758 1 88.62 207 ASP B C 1
ATOM 6716 O O . ASP B 1 207 ? 11.562 34.125 13.805 1 88.62 207 ASP B O 1
ATOM 6720 N N . CYS B 1 208 ? 11.945 33.625 15.852 1 83.31 208 CYS B N 1
ATOM 6721 C CA . CYS B 1 208 ? 12.523 34.906 16.188 1 83.31 208 CYS B CA 1
ATOM 6722 C C . CYS B 1 208 ? 13.82 35.156 15.43 1 83.31 208 CYS B C 1
ATOM 6724 O O . CYS B 1 208 ? 14.188 36.281 15.148 1 83.31 208 CYS B O 1
ATOM 6726 N N . ASP B 1 209 ? 14.492 34.094 15.086 1 81.56 209 ASP B N 1
ATOM 6727 C CA . ASP B 1 209 ? 15.75 34.219 14.359 1 81.56 209 ASP B CA 1
ATOM 6728 C C . ASP B 1 209 ? 15.516 34.594 12.906 1 81.56 209 ASP B C 1
ATOM 6730 O O . ASP B 1 209 ? 16.203 35.469 12.367 1 81.56 209 ASP B O 1
ATOM 6734 N N . ARG B 1 210 ? 14.531 34.031 12.367 1 80.5 210 ARG B N 1
ATOM 6735 C CA . ARG B 1 210 ? 14.266 34.25 10.945 1 80.5 210 ARG B CA 1
ATOM 6736 C C . ARG B 1 210 ? 13.164 35.281 10.75 1 80.5 210 ARG B C 1
ATOM 6738 O O . ARG B 1 210 ? 12.961 35.781 9.641 1 80.5 210 ARG B O 1
ATOM 6745 N N . HIS B 1 211 ? 12.445 35.594 11.758 1 81.88 211 HIS B N 1
ATOM 6746 C CA . HIS B 1 211 ? 11.391 36.594 11.766 1 81.88 211 HIS B CA 1
ATOM 6747 C C . HIS B 1 211 ? 10.242 36.188 10.852 1 81.88 211 HIS B C 1
ATOM 6749 O O . HIS B 1 211 ? 9.781 37 10.031 1 81.88 211 HIS B O 1
ATOM 6755 N N . CYS B 1 212 ? 9.969 35 10.977 1 85.38 212 CYS B N 1
ATOM 6756 C CA . CYS B 1 212 ? 8.852 34.5 10.18 1 85.38 212 CYS B CA 1
ATOM 6757 C C . CYS B 1 212 ? 8.078 33.438 10.938 1 85.38 212 CYS B C 1
ATOM 6759 O O . CYS B 1 212 ? 8.586 32.875 11.914 1 85.38 212 CYS B O 1
ATOM 6761 N N . PHE B 1 213 ? 6.887 33.281 10.492 1 89.62 213 PHE B N 1
ATOM 6762 C CA . PHE B 1 213 ? 6.066 32.219 11.078 1 89.62 213 PHE B CA 1
ATOM 6763 C C . PHE B 1 213 ? 6.379 30.875 10.43 1 89.62 213 PHE B C 1
ATOM 6765 O O . PHE B 1 213 ? 6.582 30.797 9.219 1 89.62 213 PHE B O 1
ATOM 6772 N N . CYS B 1 214 ? 6.551 29.859 11.258 1 91.44 214 CYS B N 1
ATOM 6773 C CA . CYS B 1 214 ? 6.859 28.516 10.773 1 91.44 214 CYS B CA 1
ATOM 6774 C C . CYS B 1 214 ? 5.848 27.5 11.297 1 91.44 214 CYS B C 1
ATOM 6776 O O . CYS B 1 214 ? 5.312 27.672 12.391 1 91.44 214 CYS B O 1
ATOM 6778 N N . GLU B 1 215 ? 5.516 26.625 10.43 1 93.5 215 GLU B N 1
ATOM 6779 C CA . GLU B 1 215 ? 4.668 25.484 10.797 1 93.5 215 GLU B CA 1
ATOM 6780 C C . GLU B 1 215 ? 5.41 24.172 10.617 1 93.5 215 GLU B C 1
ATOM 6782 O O . GLU B 1 215 ? 6.254 24.047 9.727 1 93.5 215 GLU B O 1
ATOM 6787 N N . GLY B 1 216 ? 5.152 23.219 11.508 1 93.5 216 GLY B N 1
ATOM 6788 C CA . GLY B 1 216 ? 5.801 21.922 11.383 1 93.5 216 GLY B CA 1
ATOM 6789 C C . GLY B 1 216 ? 5.117 20.828 12.18 1 93.5 216 GLY B C 1
ATOM 6790 O O . GLY B 1 216 ? 4.301 21.109 13.062 1 93.5 216 GLY B O 1
ATOM 6791 N N . VAL B 1 217 ? 5.352 19.625 11.805 1 96.31 217 VAL B N 1
ATOM 6792 C CA . VAL B 1 217 ? 4.883 18.469 12.562 1 96.31 217 VAL B CA 1
ATOM 6793 C C . VAL B 1 217 ? 5.816 18.203 13.742 1 96.31 217 VAL B C 1
ATOM 6795 O O . VAL B 1 217 ? 7.023 18.016 13.555 1 96.31 217 VAL B O 1
ATOM 6798 N N . LEU B 1 218 ? 5.293 18.203 14.883 1 96.38 218 LEU B N 1
ATOM 6799 C CA . LEU B 1 218 ? 6.102 18.094 16.094 1 96.38 218 LEU B CA 1
ATOM 6800 C C . LEU B 1 218 ? 6.305 16.625 16.484 1 96.38 218 LEU B C 1
ATOM 6802 O O . LEU B 1 218 ? 7.43 16.203 16.734 1 96.38 218 LEU B O 1
ATOM 6806 N N . CYS B 1 219 ? 5.23 15.898 16.609 1 95.44 219 CYS B N 1
ATOM 6807 C CA . CYS B 1 219 ? 5.367 14.508 17.031 1 95.44 219 CYS B CA 1
ATOM 6808 C C . CYS B 1 219 ? 4.086 13.727 16.766 1 95.44 219 CYS B C 1
ATOM 6810 O O . CYS B 1 219 ? 3.094 14.297 16.297 1 95.44 219 CYS B O 1
ATOM 6812 N N . LEU B 1 220 ? 4.195 12.469 16.969 1 94.75 220 LEU B N 1
ATOM 6813 C CA . LEU B 1 220 ? 3.119 11.492 16.828 1 94.75 220 LEU B CA 1
ATOM 6814 C C . LEU B 1 220 ? 2.818 10.805 18.156 1 94.75 220 LEU B C 1
ATOM 6816 O O . LEU B 1 220 ? 3.736 10.375 18.859 1 94.75 220 LEU B O 1
ATOM 6820 N N . ALA B 1 221 ? 1.514 10.828 18.516 1 91.5 221 ALA B N 1
ATOM 6821 C CA . ALA B 1 221 ? 1.095 10.148 19.75 1 91.5 221 ALA B CA 1
ATOM 6822 C C . ALA B 1 221 ? 0.233 8.93 19.422 1 91.5 221 ALA B C 1
ATOM 6824 O O . ALA B 1 221 ? -0.636 8.992 18.547 1 91.5 221 ALA B O 1
ATOM 6825 N N . THR B 1 222 ? 0.547 7.824 20.016 1 86 222 THR B N 1
ATOM 6826 C CA . THR B 1 222 ? -0.236 6.605 19.844 1 86 222 THR B CA 1
ATOM 6827 C C . THR B 1 222 ? -1.219 6.434 21 1 86 222 THR B C 1
ATOM 6829 O O . THR B 1 222 ? -0.86 6.629 22.172 1 86 222 THR B O 1
ATOM 6832 N N . LEU B 1 223 ? -2.445 6.191 20.641 1 81.19 223 LEU B N 1
ATOM 6833 C CA . LEU B 1 223 ? -3.473 6.012 21.656 1 81.19 223 LEU B CA 1
ATOM 6834 C C . LEU B 1 223 ? -3.668 4.535 21.984 1 81.19 223 LEU B C 1
ATOM 6836 O O . LEU B 1 223 ? -3.715 3.697 21.078 1 81.19 223 LEU B O 1
ATOM 6840 N N . CYS B 1 224 ? -3.463 4.066 23.109 1 64.81 224 CYS B N 1
ATOM 6841 C CA . CYS B 1 224 ? -3.553 2.664 23.5 1 64.81 224 CYS B CA 1
ATOM 6842 C C . CYS B 1 224 ? -4.957 2.32 23.984 1 64.81 224 CYS B C 1
ATOM 6844 O O . CYS B 1 224 ? -5.34 1.149 24.016 1 64.81 224 CYS B O 1
ATOM 6846 N N . ASP B 1 225 ? -5.723 3.326 24.547 1 60.47 225 ASP B N 1
ATOM 6847 C CA . ASP B 1 225 ? -7.012 3.037 25.172 1 60.47 225 ASP B CA 1
ATOM 6848 C C . ASP B 1 225 ? -8.148 3.701 24.391 1 60.47 225 ASP B C 1
ATOM 6850 O O . ASP B 1 225 ? -7.922 4.336 23.359 1 60.47 225 ASP B O 1
ATOM 6854 N N . ARG B 1 226 ? -9.375 3.488 24.953 1 59.25 226 ARG B N 1
ATOM 6855 C CA . ARG B 1 226 ? -10.562 4.129 24.391 1 59.25 226 ARG B CA 1
ATOM 6856 C C . ARG B 1 226 ? -10.359 5.637 24.266 1 59.25 226 ARG B C 1
ATOM 6858 O O . ARG B 1 226 ? -9.961 6.301 25.219 1 59.25 226 ARG B O 1
ATOM 6865 N N . PRO B 1 227 ? -10.516 6.059 23.016 1 63.06 227 PRO B N 1
ATOM 6866 C CA . PRO B 1 227 ? -10.211 7.477 22.812 1 63.06 227 PRO B CA 1
ATOM 6867 C C . PRO B 1 227 ? -11.203 8.398 23.516 1 63.06 227 PRO B C 1
ATOM 6869 O O . PRO B 1 227 ? -12.297 8.641 22.984 1 63.06 227 PRO B O 1
ATOM 6872 N N . THR B 1 228 ? -11.117 8.445 24.891 1 74.5 228 THR B N 1
ATOM 6873 C CA . THR B 1 228 ? -11.82 9.555 25.531 1 74.5 228 THR B CA 1
ATOM 6874 C C . THR B 1 228 ? -11 10.844 25.438 1 74.5 228 THR B C 1
ATOM 6876 O O . THR B 1 228 ? -9.805 10.797 25.172 1 74.5 228 THR B O 1
ATOM 6879 N N . GLY B 1 229 ? -11.734 11.938 25.5 1 76.69 229 GLY B N 1
ATOM 6880 C CA . GLY B 1 229 ? -11.055 13.227 25.453 1 76.69 229 GLY B CA 1
ATOM 6881 C C . GLY B 1 229 ? -9.922 13.328 26.469 1 76.69 229 GLY B C 1
ATOM 6882 O O . GLY B 1 229 ? -8.852 13.852 26.156 1 76.69 229 GLY B O 1
ATOM 6883 N N . LYS B 1 230 ? -10.141 12.711 27.609 1 81.56 230 LYS B N 1
ATOM 6884 C CA . LYS B 1 230 ? -9.133 12.766 28.672 1 81.56 230 LYS B CA 1
ATOM 6885 C C . LYS B 1 230 ? -7.918 11.922 28.312 1 81.56 230 LYS B C 1
ATOM 6887 O O . LYS B 1 230 ? -6.77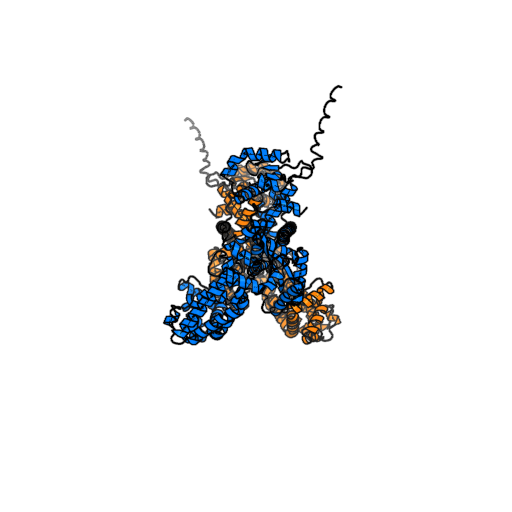7 12.32 28.562 1 81.56 230 LYS B O 1
ATOM 6892 N N . HIS B 1 231 ? -8.219 10.828 27.75 1 82.44 231 HIS B N 1
ATOM 6893 C CA . HIS B 1 231 ? -7.121 9.945 27.391 1 82.44 231 HIS B CA 1
ATOM 6894 C C . HIS B 1 231 ? -6.273 10.562 26.281 1 82.44 231 HIS B C 1
ATOM 6896 O O . HIS B 1 231 ? -5.047 10.43 26.281 1 82.44 231 HIS B O 1
ATOM 6902 N N . ILE B 1 232 ? -6.953 11.148 25.297 1 85.25 232 ILE B N 1
ATOM 6903 C CA . ILE B 1 232 ? -6.238 11.805 24.203 1 85.25 232 ILE B CA 1
ATOM 6904 C C . ILE B 1 232 ? -5.363 12.922 24.766 1 85.25 232 ILE B C 1
ATOM 6906 O O . ILE B 1 232 ? -4.188 13.039 24.406 1 85.25 232 ILE B O 1
ATOM 6910 N N . PHE B 1 233 ? -5.973 13.672 25.688 1 88.94 233 PHE B N 1
ATOM 6911 C CA . PHE B 1 233 ? -5.25 14.789 26.297 1 88.94 233 PHE B CA 1
ATOM 6912 C C . PHE B 1 233 ? -4.016 14.289 27.031 1 88.94 233 PHE B C 1
ATOM 6914 O O . PHE B 1 233 ? -2.93 14.859 26.906 1 88.94 233 PHE B O 1
ATOM 6921 N N . GLU B 1 234 ? -4.145 13.219 27.797 1 88.88 234 GLU B N 1
ATOM 6922 C CA . GLU B 1 234 ? -3.027 12.695 28.578 1 88.88 234 GLU B CA 1
ATOM 6923 C C . GLU B 1 234 ? -1.919 12.172 27.656 1 88.88 234 GLU B C 1
ATOM 6925 O O . GLU B 1 234 ? -0.734 12.359 27.953 1 88.88 234 GLU B O 1
ATOM 6930 N N . SER B 1 235 ? -2.367 11.523 26.625 1 88.62 235 SER B N 1
ATOM 6931 C CA . SER B 1 235 ? -1.385 11 25.688 1 88.62 235 SER B CA 1
ATOM 6932 C C . SER B 1 235 ? -0.623 12.133 25 1 88.62 235 SER B C 1
ATOM 6934 O O . SER B 1 235 ? 0.59 12.047 24.797 1 88.62 235 SER B O 1
ATOM 6936 N N . VAL B 1 236 ? -1.333 13.18 24.609 1 91 236 VAL B N 1
ATOM 6937 C CA . VAL B 1 236 ? -0.725 14.328 23.953 1 91 236 VAL B CA 1
ATOM 6938 C C . VAL B 1 236 ? 0.184 15.062 24.938 1 91 236 VAL B C 1
ATOM 6940 O O . VAL B 1 236 ? 1.302 15.453 24.594 1 91 236 VAL B O 1
ATOM 6943 N N . LYS B 1 237 ? -0.311 15.219 26.156 1 92.25 237 LYS B N 1
ATOM 6944 C CA . LYS B 1 237 ? 0.471 15.891 27.188 1 92.25 237 LYS B CA 1
ATOM 6945 C C . LYS B 1 237 ? 1.782 15.156 27.453 1 92.25 237 LYS B C 1
ATOM 6947 O O . LYS B 1 237 ? 2.84 15.781 27.562 1 92.25 237 LYS B O 1
ATOM 6952 N N . ASN B 1 238 ? 1.697 13.883 27.578 1 91.31 238 ASN B N 1
ATOM 6953 C CA . ASN B 1 238 ? 2.893 13.078 27.828 1 91.31 238 ASN B CA 1
ATOM 6954 C C . ASN B 1 238 ? 3.914 13.242 26.703 1 91.31 238 ASN B C 1
ATOM 6956 O O . ASN B 1 238 ? 5.113 13.344 26.953 1 91.31 238 ASN B O 1
ATOM 6960 N N . ARG B 1 239 ? 3.414 13.25 25.516 1 92.31 239 ARG B N 1
ATOM 6961 C CA . ARG B 1 239 ? 4.305 13.391 24.375 1 92.31 239 ARG B CA 1
ATOM 6962 C C . ARG B 1 239 ? 4.945 14.773 24.344 1 92.31 239 ARG B C 1
ATOM 6964 O O . ARG B 1 239 ? 6.121 14.914 23.984 1 92.31 239 ARG B O 1
ATOM 6971 N N . LEU B 1 240 ? 4.176 15.82 24.625 1 93.56 240 LEU B N 1
ATOM 6972 C CA . LEU B 1 240 ? 4.703 17.188 24.672 1 93.56 240 LEU B CA 1
ATOM 6973 C C . LEU B 1 240 ? 5.754 17.328 25.766 1 93.56 240 LEU B C 1
ATOM 6975 O O . LEU B 1 240 ? 6.766 18.016 25.578 1 93.56 240 LEU B O 1
ATOM 6979 N N . ASP B 1 241 ? 5.527 16.594 26.828 1 93.12 241 ASP B N 1
ATOM 6980 C CA . ASP B 1 241 ? 6.504 16.609 27.922 1 93.12 241 ASP B CA 1
ATOM 6981 C C . ASP B 1 241 ? 7.812 15.945 27.484 1 93.12 241 ASP B C 1
ATOM 6983 O O . ASP B 1 241 ? 8.898 16.422 27.828 1 93.12 241 ASP B O 1
ATOM 6987 N N . GLU B 1 242 ? 7.652 14.898 26.781 1 92.81 242 GLU B N 1
ATOM 6988 C CA . GLU B 1 242 ? 8.836 14.219 26.266 1 92.81 242 GLU B CA 1
ATOM 6989 C C . GLU B 1 242 ? 9.633 15.125 25.344 1 92.81 242 GLU B C 1
ATOM 6991 O O . GLU B 1 242 ? 10.859 15.023 25.266 1 92.81 242 GLU B O 1
ATOM 6996 N N . CYS B 1 243 ? 8.953 16.031 24.609 1 92.56 243 CYS B N 1
ATOM 6997 C CA . CYS B 1 243 ? 9.594 16.953 23.688 1 92.56 243 CYS B CA 1
ATOM 6998 C C . CYS B 1 243 ? 10.039 18.219 24.406 1 92.56 243 CYS B C 1
ATOM 7000 O O . CYS B 1 243 ? 10.609 19.125 23.797 1 92.56 243 CYS B O 1
ATOM 7002 N N . HIS B 1 244 ? 9.742 18.406 25.672 1 91.19 244 HIS B N 1
ATOM 7003 C CA . HIS B 1 244 ? 10.109 19.547 26.5 1 91.19 244 HIS B CA 1
ATOM 7004 C C . HIS B 1 244 ? 9.398 20.812 26.047 1 91.19 244 HIS B C 1
ATOM 7006 O O . HIS B 1 244 ? 10.031 21.859 25.891 1 91.19 244 HIS B O 1
ATOM 7012 N N . ILE B 1 245 ? 8.148 20.625 25.703 1 93.44 245 ILE B N 1
ATOM 7013 C CA . ILE B 1 245 ? 7.32 21.766 25.344 1 93.44 245 ILE B CA 1
ATOM 7014 C C . ILE B 1 245 ? 6.383 22.125 26.5 1 93.44 245 ILE B C 1
ATOM 7016 O O . ILE B 1 245 ? 5.613 21.281 26.953 1 93.44 245 ILE B O 1
ATOM 7020 N N . SER B 1 246 ? 6.484 23.359 26.906 1 90.94 246 SER B N 1
ATOM 7021 C CA . SER B 1 246 ? 5.625 23.828 27.984 1 90.94 246 SER B CA 1
ATOM 7022 C C . SER B 1 246 ? 4.359 24.484 27.438 1 90.94 246 SER B C 1
ATOM 7024 O O . SER B 1 246 ? 4.332 24.938 26.297 1 90.94 246 SER B O 1
ATOM 7026 N N . PHE B 1 247 ? 3.309 24.594 28.312 1 91.19 247 PHE B N 1
ATOM 7027 C CA . PHE B 1 247 ? 2.035 25.172 27.891 1 91.19 247 PHE B CA 1
ATOM 7028 C C . PHE B 1 247 ? 2.016 26.672 28.156 1 91.19 247 PHE B C 1
ATOM 7030 O O . PHE B 1 247 ? 1.062 27.359 27.797 1 91.19 247 PHE B O 1
ATOM 7037 N N . ASP B 1 248 ? 3.025 27.25 28.594 1 86.69 248 ASP B N 1
ATOM 7038 C CA . ASP B 1 248 ? 3.047 28.625 29.062 1 86.69 248 ASP B CA 1
ATOM 7039 C C . ASP B 1 248 ? 2.773 29.594 27.922 1 86.69 248 ASP B C 1
ATOM 7041 O O . ASP B 1 248 ? 2.041 30.578 28.078 1 86.69 248 ASP B O 1
ATOM 7045 N N . ASN B 1 249 ? 3.346 29.328 26.781 1 89.31 249 ASN B N 1
ATOM 7046 C CA . ASN B 1 249 ? 3.217 30.25 25.656 1 89.31 249 ASN B CA 1
ATOM 7047 C C . ASN B 1 249 ? 2.195 29.75 24.641 1 89.31 249 ASN B C 1
ATOM 7049 O O . ASN B 1 249 ? 2.141 30.25 23.516 1 89.31 249 ASN B O 1
ATOM 7053 N N . LEU B 1 250 ? 1.356 28.766 25.125 1 94.19 250 LEU B N 1
ATOM 7054 C CA . LEU B 1 250 ? 0.334 28.234 24.234 1 94.19 250 LEU B CA 1
ATOM 7055 C C . LEU B 1 250 ? -0.831 29.203 24.094 1 94.19 250 LEU B C 1
ATOM 7057 O O . LEU B 1 250 ? -1.406 29.641 25.094 1 94.19 250 LEU B O 1
ATOM 7061 N N . CYS B 1 251 ? -1.153 29.641 22.906 1 93.62 251 CYS B N 1
ATOM 7062 C CA . CYS B 1 251 ? -2.191 30.656 22.75 1 93.62 251 CYS B CA 1
ATOM 7063 C C . CYS B 1 251 ? -3.43 30.078 22.078 1 93.62 251 CYS B C 1
ATOM 7065 O O . CYS B 1 251 ? -4.527 30.609 22.219 1 93.62 251 CYS B O 1
ATOM 7067 N N . GLY B 1 252 ? -3.203 29.047 21.328 1 92.94 252 GLY B N 1
ATOM 7068 C CA . GLY B 1 252 ? -4.363 28.516 20.625 1 92.94 252 GLY B CA 1
ATOM 7069 C C . GLY B 1 252 ? -4.273 27.031 20.359 1 92.94 252 GLY B C 1
ATOM 7070 O O . GLY B 1 252 ? -3.186 26.453 20.375 1 92.94 252 GLY B O 1
ATOM 7071 N N . LEU B 1 253 ? -5.461 26.375 20.141 1 91.88 253 LEU B N 1
ATOM 7072 C CA . LEU B 1 253 ? -5.586 24.953 19.859 1 91.88 253 LEU B CA 1
ATOM 7073 C C . LEU B 1 253 ? -6.672 24.703 18.812 1 91.88 253 LEU B C 1
ATOM 7075 O O . LEU B 1 253 ? -7.773 25.266 18.922 1 91.88 253 LEU B O 1
ATOM 7079 N N . THR B 1 254 ? -6.316 24.031 17.781 1 89.75 254 THR B N 1
ATOM 7080 C CA . THR B 1 254 ? -7.27 23.609 16.75 1 89.75 254 THR B CA 1
ATOM 7081 C C . THR B 1 254 ? -7.344 22.094 16.672 1 89.75 254 THR B C 1
ATOM 7083 O O . THR B 1 254 ? -6.312 21.422 16.625 1 89.75 254 THR B O 1
ATOM 7086 N N . ALA B 1 255 ? -8.5 21.5 16.719 1 84.06 255 ALA B N 1
ATOM 7087 C CA . ALA B 1 255 ? -8.625 20.047 16.672 1 84.06 255 ALA B CA 1
ATOM 7088 C C . ALA B 1 255 ? -9.852 19.625 15.875 1 84.06 255 ALA B C 1
ATOM 7090 O O . ALA B 1 255 ? -10.828 20.391 15.781 1 84.06 255 ALA B O 1
ATOM 7091 N N . ASP B 1 256 ? -9.688 18.672 14.883 1 71 256 ASP B N 1
ATOM 7092 C CA . ASP B 1 256 ? -10.836 18.078 14.211 1 71 256 ASP B CA 1
ATOM 7093 C C . ASP B 1 256 ? -10.898 16.578 14.461 1 71 256 ASP B C 1
ATOM 7095 O O . ASP B 1 256 ? -9.859 15.922 14.602 1 71 256 ASP B O 1
ATOM 7099 N N . GLY B 1 257 ? -11.594 16.094 15.422 1 53.91 257 GLY B N 1
ATOM 7100 C CA . GLY B 1 257 ? -11.648 14.656 15.602 1 53.91 257 GLY B CA 1
ATOM 7101 C C . GLY B 1 257 ? -12.617 13.969 14.656 1 53.91 257 GLY B C 1
ATOM 7102 O O . GLY B 1 257 ? -13.492 14.617 14.078 1 53.91 257 GLY B O 1
ATOM 7103 N N . ALA B 1 258 ? -12.25 12.852 13.984 1 49.94 258 ALA B N 1
ATOM 7104 C CA . ALA B 1 258 ? -13.203 11.969 13.312 1 49.94 258 ALA B CA 1
ATOM 7105 C C . ALA B 1 258 ? -14.516 11.898 14.086 1 49.94 258 ALA B C 1
ATOM 7107 O O . ALA B 1 258 ? -14.547 12.148 15.289 1 49.94 258 ALA B O 1
ATOM 7108 N N . ALA B 1 259 ? -15.648 11.766 13.344 1 43.91 259 ALA B N 1
ATOM 7109 C CA . ALA B 1 259 ? -17.016 11.695 13.859 1 43.91 259 ALA B CA 1
ATOM 7110 C C . ALA B 1 259 ? -17.047 11.008 15.227 1 43.91 259 ALA B C 1
ATOM 7112 O O . ALA B 1 259 ? -17.719 11.477 16.141 1 43.91 259 ALA B O 1
ATOM 7113 N N . ALA B 1 260 ? -16.469 9.836 15.219 1 42.81 260 ALA B N 1
ATOM 7114 C CA . ALA B 1 260 ? -16.578 9.039 16.438 1 42.81 260 ALA B CA 1
ATOM 7115 C C . ALA B 1 260 ? -15.992 9.781 17.641 1 42.81 260 ALA B C 1
ATOM 7117 O O . ALA B 1 260 ? -16.297 9.453 18.781 1 42.81 260 ALA B O 1
ATOM 7118 N N . MET B 1 261 ? -15.297 10.883 17.328 1 48 261 MET B N 1
ATOM 7119 C CA . MET B 1 261 ? -14.531 11.438 18.453 1 48 261 MET B CA 1
ATOM 7120 C C . MET B 1 261 ? -14.953 12.875 18.734 1 48 261 MET B C 1
ATOM 7122 O O . MET B 1 261 ? -14.281 13.586 19.484 1 48 261 MET B O 1
ATOM 7126 N N . GLN B 1 262 ? -15.922 13.289 17.984 1 53.78 262 GLN B N 1
ATOM 7127 C CA . GLN B 1 262 ? -16.375 14.656 18.219 1 53.78 262 GLN B CA 1
ATOM 7128 C C . GLN B 1 262 ? -16.531 14.945 19.719 1 53.78 262 GLN B C 1
ATOM 7130 O O . GLN B 1 262 ? -16.141 16.016 20.188 1 53.78 262 GLN B O 1
ATOM 7135 N N . SER B 1 263 ? -17.156 13.891 20.281 1 51 263 SER B N 1
ATOM 7136 C CA . SER B 1 263 ? -17.312 14.102 21.719 1 51 263 SER B CA 1
ATOM 7137 C C . SER B 1 263 ? -15.969 14.133 22.422 1 51 263 SER B C 1
ATOM 7139 O O . SER B 1 263 ? -15.766 14.922 23.344 1 51 263 SER B O 1
ATOM 7141 N N . ALA B 1 264 ? -15.109 13.336 21.859 1 55.12 264 ALA B N 1
ATOM 7142 C CA . ALA B 1 264 ? -13.797 13.242 22.5 1 55.12 264 ALA B CA 1
ATOM 7143 C C . ALA B 1 264 ? -12.992 14.523 22.281 1 55.12 264 ALA B C 1
ATOM 7145 O O . ALA B 1 264 ? -12.219 14.93 23.156 1 55.12 264 ALA B O 1
ATOM 7146 N N . GLN B 1 265 ? -13.414 15.219 21.281 1 58.44 265 GLN B N 1
ATOM 7147 C CA . GLN B 1 265 ? -12.664 16.422 20.953 1 58.44 265 GLN B CA 1
ATOM 7148 C C . GLN B 1 265 ? -13.023 17.578 21.891 1 58.44 265 GLN B C 1
ATOM 7150 O O . GLN B 1 265 ? -12.148 18.297 22.375 1 58.44 265 GLN B O 1
ATOM 7155 N N . VAL B 1 266 ? -14.312 17.641 22.062 1 63.78 266 VAL B N 1
ATOM 7156 C CA . VAL B 1 266 ? -14.734 18.641 23.047 1 63.78 266 VAL B CA 1
ATOM 7157 C C . VAL B 1 266 ? -14.102 18.344 24.391 1 63.78 266 VAL B C 1
ATOM 7159 O O . VAL B 1 266 ? -13.695 19.25 25.109 1 63.78 266 VAL B O 1
ATOM 7162 N N . GLY B 1 267 ? -13.891 17.094 24.5 1 73.31 267 GLY B N 1
ATOM 7163 C CA . GLY B 1 267 ? -13.25 16.672 25.734 1 73.31 267 GLY B CA 1
ATOM 7164 C C . GLY B 1 267 ? -11.781 17.047 25.797 1 73.31 267 GLY B C 1
ATOM 7165 O O . GLY B 1 267 ? -11.289 17.5 26.844 1 73.31 267 GLY B O 1
ATOM 7166 N N . VAL B 1 268 ? -11.133 17.062 24.656 1 80.62 268 VAL B N 1
ATOM 7167 C CA . VAL B 1 268 ? -9.711 17.375 24.625 1 80.62 268 VAL B CA 1
ATOM 7168 C C . VAL B 1 268 ? -9.5 18.859 24.844 1 80.62 268 VAL B C 1
ATOM 7170 O O . VAL B 1 268 ? -8.617 19.266 25.609 1 80.62 268 VAL B O 1
ATOM 7173 N N . LEU B 1 269 ? -10.305 19.719 24.219 1 80.62 269 LEU B N 1
ATOM 7174 C CA . LEU B 1 269 ? -10.195 21.172 24.328 1 80.62 269 LEU B CA 1
ATOM 7175 C C . LEU B 1 269 ? -10.461 21.625 25.75 1 80.62 269 LEU B C 1
ATOM 7177 O O . LEU B 1 269 ? -9.75 22.5 26.266 1 80.62 269 LEU B O 1
ATOM 7181 N N . ASN B 1 270 ? -11.375 20.922 26.312 1 82 270 ASN B N 1
ATOM 7182 C CA . ASN B 1 270 ? -11.703 21.266 27.703 1 82 270 ASN B CA 1
ATOM 7183 C C . ASN B 1 270 ? -10.578 20.875 28.656 1 82 270 ASN B C 1
ATOM 7185 O O . ASN B 1 270 ? -10.297 21.594 29.609 1 82 270 ASN B O 1
ATOM 7189 N N . CYS B 1 271 ? -9.984 19.828 28.359 1 86.12 271 CYS B N 1
ATOM 7190 C CA . CYS B 1 271 ? -8.883 19.391 29.203 1 86.12 271 CYS B CA 1
ATOM 7191 C C . CYS B 1 271 ? -7.711 20.359 29.125 1 86.12 271 CYS B C 1
ATOM 7193 O O . CYS B 1 271 ? -7.078 20.656 30.141 1 86.12 271 CYS B O 1
ATOM 7195 N N . PHE B 1 272 ? -7.488 20.906 27.938 1 87.69 272 PHE B N 1
ATOM 7196 C CA . PHE B 1 272 ? -6.422 21.875 27.766 1 87.69 272 PHE B CA 1
ATOM 7197 C C . PHE B 1 272 ? -6.742 23.172 28.5 1 87.69 272 PHE B C 1
ATOM 7199 O O . PHE B 1 272 ? -5.867 23.766 29.141 1 87.69 272 PHE B O 1
ATOM 7206 N N . GLN B 1 273 ? -7.961 23.562 28.391 1 86.44 273 GLN B N 1
ATOM 7207 C CA . GLN B 1 273 ? -8.375 24.797 29.047 1 86.44 273 GLN B CA 1
ATOM 7208 C C . GLN B 1 273 ? -8.297 24.672 30.562 1 86.44 273 GLN B C 1
ATOM 7210 O O . GLN B 1 273 ? -8 25.656 31.25 1 86.44 273 GLN B O 1
ATOM 7215 N N . GLU B 1 274 ? -8.5 23.484 31.062 1 86.19 274 GLU B N 1
ATOM 7216 C CA . GLU B 1 274 ? -8.469 23.25 32.5 1 86.19 274 GLU B CA 1
ATOM 7217 C C . GLU B 1 274 ? -7.043 23.312 33.031 1 86.19 274 GLU B C 1
ATOM 7219 O O . GLU B 1 274 ? -6.82 23.719 34.188 1 86.19 274 GLU B O 1
ATOM 7224 N N . ILE B 1 275 ? -6.176 23 32.281 1 86 275 ILE B N 1
ATOM 7225 C CA . ILE B 1 275 ? -4.793 22.906 32.75 1 86 275 ILE B CA 1
ATOM 7226 C C . ILE B 1 275 ? -4.086 24.25 32.531 1 86 275 ILE B C 1
ATOM 7228 O O . ILE B 1 275 ? -3.207 24.625 33.312 1 86 275 ILE B O 1
ATOM 7232 N N . CYS B 1 276 ? -4.473 24.953 31.484 1 87.81 276 CYS B N 1
ATOM 7233 C CA . CYS B 1 276 ? -3.812 26.203 31.156 1 87.81 276 CYS B CA 1
ATOM 7234 C C . CYS B 1 276 ? -4.422 27.359 31.938 1 87.81 276 CYS B C 1
ATOM 7236 O O . CYS B 1 276 ? -5.633 27.406 32.156 1 87.81 276 CYS B O 1
ATOM 7238 N N . THR B 1 277 ? -3.578 28.297 32.312 1 85.31 277 THR B N 1
ATOM 7239 C CA . THR B 1 277 ? -4.043 29.469 33.031 1 85.31 277 THR B CA 1
ATOM 7240 C C . THR B 1 277 ? -4.613 30.5 32.062 1 85.31 277 THR B C 1
ATOM 7242 O O . THR B 1 277 ? -5.52 31.266 32.438 1 85.31 277 THR B O 1
ATOM 7245 N N . GLN B 1 278 ? -4.078 30.5 30.953 1 89.88 278 GLN B N 1
ATOM 7246 C CA . GLN B 1 278 ? -4.539 31.469 29.953 1 89.88 278 GLN B CA 1
ATOM 7247 C C . GLN B 1 278 ? -5.77 30.938 29.203 1 89.88 278 GLN B C 1
ATOM 7249 O O . GLN B 1 278 ? -5.98 29.734 29.125 1 89.88 278 GLN B O 1
ATOM 7254 N N . LYS B 1 279 ? -6.582 31.781 28.797 1 89.62 279 LYS B N 1
ATOM 7255 C CA . LYS B 1 279 ? -7.75 31.422 28 1 89.62 279 LYS B CA 1
ATOM 7256 C C . LYS B 1 279 ? -7.367 31.203 26.547 1 89.62 279 LYS B C 1
ATOM 7258 O O . LYS B 1 279 ? -7.219 32.156 25.781 1 89.62 279 LYS B O 1
ATOM 7263 N N . LEU B 1 280 ? -7.344 29.953 26.156 1 90.38 280 LEU B N 1
ATOM 7264 C CA . LEU B 1 280 ? -6.855 29.562 24.844 1 90.38 280 LEU B CA 1
ATOM 7265 C C . LEU B 1 280 ? -7.902 29.844 23.766 1 90.38 280 LEU B C 1
ATOM 7267 O O . LEU B 1 280 ? -9.102 29.797 24.047 1 90.38 280 LEU B O 1
ATOM 7271 N N . PHE B 1 281 ? -7.453 30.266 22.594 1 88.62 281 PHE B N 1
ATOM 7272 C CA . PHE B 1 281 ? -8.32 30.312 21.422 1 88.62 281 PHE B CA 1
ATOM 7273 C C . PHE B 1 281 ? -8.555 28.906 20.875 1 88.62 281 PHE B C 1
ATOM 7275 O O . PHE B 1 281 ? -7.621 28.266 20.391 1 88.62 281 PHE B O 1
ATOM 7282 N N . MET B 1 282 ? -9.688 28.438 20.969 1 86.38 282 MET B N 1
ATOM 7283 C CA . MET B 1 282 ? -9.992 27.078 20.531 1 86.38 282 MET B CA 1
ATOM 7284 C C . MET B 1 282 ? -10.898 27.078 19.297 1 86.38 282 MET B C 1
ATOM 7286 O O . MET B 1 282 ? -11.93 27.766 19.281 1 86.38 282 MET B O 1
ATOM 7290 N N . PHE B 1 283 ? -10.422 26.375 18.25 1 82.62 283 PHE B N 1
ATOM 7291 C CA . PHE B 1 283 ? -11.164 26.344 17 1 82.62 283 PHE B CA 1
ATOM 7292 C C . PHE B 1 283 ? -11.344 24.906 16.531 1 82.62 283 PHE B C 1
ATOM 7294 O O . PHE B 1 283 ? -10.523 24.031 16.828 1 82.62 283 PHE B O 1
ATOM 7301 N N . HIS B 1 284 ? -12.461 24.719 15.805 1 83.69 284 HIS B N 1
ATOM 7302 C CA . HIS B 1 284 ? -12.562 23.562 14.922 1 83.69 284 HIS B CA 1
ATOM 7303 C C . HIS B 1 284 ? -11.992 23.891 13.539 1 83.69 284 HIS B C 1
ATOM 7305 O O . HIS B 1 284 ? -11.992 25.047 13.117 1 83.69 284 HIS B O 1
ATOM 7311 N N . CYS B 1 285 ? -11.508 22.875 12.906 1 87.69 285 CYS B N 1
ATOM 7312 C CA . CYS B 1 285 ? -10.93 23.078 11.586 1 87.69 285 CYS B CA 1
ATOM 7313 C C . CYS B 1 285 ? -11.93 23.766 10.648 1 87.69 285 CYS B C 1
ATOM 7315 O O . CYS B 1 285 ? -13.016 23.234 10.414 1 87.69 285 CYS B O 1
ATOM 7317 N N . PHE B 1 286 ? -11.562 24.938 10.133 1 87.69 286 PHE B N 1
ATOM 7318 C CA . PHE B 1 286 ? -12.453 25.719 9.266 1 87.69 286 PHE B CA 1
ATOM 7319 C C . PHE B 1 286 ? -12.82 24.922 8.016 1 87.69 286 PHE B C 1
ATOM 7321 O O . PHE B 1 286 ? -13.938 25.031 7.52 1 87.69 286 PHE B O 1
ATOM 7328 N N . ALA B 1 287 ? -11.883 24.188 7.473 1 87.19 287 ALA B N 1
ATOM 7329 C CA . ALA B 1 287 ? -12.141 23.391 6.277 1 87.19 287 ALA B CA 1
ATOM 7330 C C . ALA B 1 287 ? -13.188 22.328 6.555 1 87.19 287 ALA B C 1
ATOM 7332 O O . ALA B 1 287 ? -14.055 22.062 5.719 1 87.19 287 ALA B O 1
ATOM 7333 N N . HIS B 1 288 ? -13.117 21.719 7.664 1 84.81 288 HIS B N 1
ATOM 7334 C CA . HIS B 1 288 ? -14.086 20.688 8.023 1 84.81 288 HIS B CA 1
ATOM 7335 C C . HIS B 1 288 ? -15.461 21.297 8.305 1 84.81 288 HIS B C 1
ATOM 7337 O O . HIS B 1 288 ? -16.484 20.672 8.016 1 84.81 288 HIS B O 1
ATOM 7343 N N . GLN B 1 289 ? -15.398 22.438 8.977 1 86.69 289 GLN B N 1
ATOM 7344 C CA . GLN B 1 289 ? -16.656 23.125 9.258 1 86.69 289 GLN B CA 1
ATOM 7345 C C . GLN B 1 289 ? -17.375 23.5 7.961 1 86.69 289 GLN B C 1
ATOM 7347 O O . GLN B 1 289 ? -18.609 23.422 7.883 1 86.69 289 GLN B O 1
ATOM 7352 N N . GLU B 1 290 ? -16.594 23.906 7.047 1 88.44 290 GLU B N 1
ATOM 7353 C CA . GLU B 1 290 ? -17.188 24.234 5.75 1 88.44 290 GLU B CA 1
ATOM 7354 C C . GLU B 1 290 ? -17.812 23 5.109 1 88.44 290 GLU B C 1
ATOM 7356 O O . GLU B 1 290 ? -18.891 23.094 4.504 1 88.44 290 GLU B O 1
ATOM 7361 N N . VAL B 1 291 ? -17.172 21.859 5.172 1 86.75 291 VAL B N 1
ATOM 7362 C CA . VAL B 1 291 ? -17.688 20.625 4.613 1 86.75 291 VAL B CA 1
ATOM 7363 C C . VAL B 1 291 ? -18.969 20.219 5.328 1 86.75 291 VAL B C 1
ATOM 7365 O O . VAL B 1 291 ? -19.922 19.766 4.691 1 86.75 291 VAL B O 1
ATOM 7368 N N . LEU B 1 292 ? -19 20.375 6.617 1 85.5 292 LEU B N 1
ATOM 7369 C CA . LEU B 1 292 ? -20.203 20.062 7.391 1 85.5 292 LEU B CA 1
ATOM 7370 C C . LEU B 1 292 ? -21.375 20.938 6.977 1 85.5 292 LEU B C 1
ATOM 7372 O O . LEU B 1 292 ? -22.516 20.484 6.902 1 85.5 292 LEU B O 1
ATOM 7376 N N . ALA B 1 293 ? -21.078 22.219 6.801 1 88.81 293 ALA B N 1
ATOM 7377 C CA . ALA B 1 293 ? -22.125 23.141 6.328 1 88.81 293 ALA B CA 1
ATOM 7378 C C . ALA B 1 293 ? -22.641 22.719 4.961 1 88.81 293 ALA B C 1
ATOM 7380 O O . ALA B 1 293 ? -23.844 22.75 4.715 1 88.81 293 ALA B O 1
ATOM 7381 N N . SER B 1 294 ? -21.734 22.297 4.09 1 87.56 294 SER B N 1
ATOM 7382 C CA . SER B 1 294 ? -22.109 21.859 2.75 1 87.56 294 SER B CA 1
ATOM 7383 C C . SER B 1 294 ? -22.953 20.594 2.805 1 87.56 294 SER B C 1
ATOM 7385 O O . SER B 1 294 ? -23.906 20.438 2.029 1 87.56 294 SER B O 1
ATOM 7387 N N . LYS B 1 295 ? -22.641 19.719 3.703 1 84.75 295 LYS B N 1
ATOM 7388 C CA . LYS B 1 295 ? -23.391 18.469 3.854 1 84.75 295 LYS B CA 1
ATOM 7389 C C . LYS B 1 295 ? -24.797 18.734 4.383 1 84.75 295 LYS B C 1
ATOM 7391 O O . LYS B 1 295 ? -25.75 18.047 4.004 1 84.75 295 LYS B O 1
ATOM 7396 N N . ALA B 1 296 ? -24.875 19.672 5.309 1 87.12 296 ALA B N 1
ATOM 7397 C CA . ALA B 1 296 ? -26.172 20.016 5.871 1 87.12 296 ALA B CA 1
ATOM 7398 C C . ALA B 1 296 ? -27.125 20.531 4.797 1 87.12 296 ALA B C 1
ATOM 7400 O O . ALA B 1 296 ? -28.312 20.203 4.793 1 87.12 296 ALA B O 1
ATOM 7401 N N . SER B 1 297 ? -26.641 21.328 3.92 1 90.56 297 SER B N 1
ATOM 7402 C CA . SER B 1 297 ? -27.453 21.875 2.844 1 90.56 297 SER B CA 1
ATOM 7403 C C . SER B 1 297 ? -27.828 20.781 1.838 1 90.56 297 SER B C 1
ATOM 7405 O O . SER B 1 297 ? -28.938 20.797 1.279 1 90.56 297 SER B O 1
ATOM 7407 N N . MET B 1 298 ? -26.969 19.812 1.64 1 89.12 298 MET B N 1
ATOM 7408 C CA . MET B 1 298 ? -27.172 18.75 0.668 1 89.12 298 MET B CA 1
ATOM 7409 C C . MET B 1 298 ? -28.312 17.828 1.104 1 89.12 298 MET B C 1
ATOM 7411 O O . MET B 1 298 ? -28.906 17.141 0.278 1 89.12 298 MET B O 1
ATOM 7415 N N . LYS B 1 299 ? -28.609 17.875 2.363 1 88.19 299 LYS B N 1
ATOM 7416 C CA . LYS B 1 299 ? -29.719 17.078 2.863 1 88.19 299 LYS B CA 1
ATOM 7417 C C . LYS B 1 299 ? -31.031 17.453 2.176 1 88.19 299 LYS B C 1
ATOM 7419 O O . LYS B 1 299 ? -31.922 16.625 2.039 1 88.19 299 LYS B O 1
ATOM 7424 N N . THR B 1 300 ? -31.141 18.703 1.714 1 88.25 300 THR B N 1
ATOM 7425 C CA . THR B 1 300 ? -32.344 19.156 0.993 1 88.25 300 THR B CA 1
ATOM 7426 C C . THR B 1 300 ? -32.438 18.438 -0.354 1 88.25 300 THR B C 1
ATOM 7428 O O . THR B 1 300 ? -33.531 18.359 -0.929 1 88.25 300 THR B O 1
ATOM 7431 N N . MET B 1 301 ? -31.312 17.922 -0.853 1 89.38 301 MET B N 1
ATOM 7432 C CA . MET B 1 301 ? -31.281 17.25 -2.143 1 89.38 301 MET B CA 1
ATOM 7433 C C . MET B 1 301 ? -30.844 15.789 -1.977 1 89.38 301 MET B C 1
ATOM 7435 O O . MET B 1 301 ? -30.078 15.273 -2.797 1 89.38 301 MET B O 1
ATOM 7439 N N . ASP B 1 302 ? -31.219 15.211 -0.975 1 88.81 302 ASP B N 1
ATOM 7440 C CA . ASP B 1 302 ? -30.828 13.844 -0.629 1 88.81 302 ASP B CA 1
ATOM 7441 C C . ASP B 1 302 ? -31.188 12.867 -1.748 1 88.81 302 ASP B C 1
ATOM 7443 O O . ASP B 1 302 ? -30.438 11.938 -2.029 1 88.81 302 ASP B O 1
ATOM 7447 N N . GLU B 1 303 ? -32.344 13.062 -2.283 1 89.81 303 GLU B N 1
ATOM 7448 C CA . GLU B 1 303 ? -32.781 12.18 -3.357 1 89.81 303 GLU B CA 1
ATOM 7449 C C . GLU B 1 303 ? -31.859 12.266 -4.562 1 89.81 303 GLU B C 1
ATOM 7451 O O . GLU B 1 303 ? -31.531 11.25 -5.172 1 89.81 303 GLU B O 1
ATOM 7456 N N . VAL B 1 304 ? -31.516 13.484 -4.898 1 89.69 304 VAL B N 1
ATOM 7457 C CA . VAL B 1 304 ? -30.641 13.703 -6.043 1 89.69 304 VAL B CA 1
ATOM 7458 C C . VAL B 1 304 ? -29.281 13.031 -5.789 1 89.69 304 VAL B C 1
ATOM 7460 O O . VAL B 1 304 ? -28.75 12.367 -6.672 1 89.69 304 VAL B O 1
ATOM 7463 N N . GLU B 1 305 ? -28.719 13.242 -4.586 1 89.19 305 GLU B N 1
ATOM 7464 C CA . GLU B 1 305 ? -27.453 12.625 -4.223 1 89.19 305 GLU B CA 1
ATOM 7465 C C . GLU B 1 305 ? -27.516 11.109 -4.312 1 89.19 305 GLU B C 1
ATOM 7467 O O . GLU B 1 305 ? -26.578 10.461 -4.793 1 89.19 305 GLU B O 1
ATOM 7472 N N . SER B 1 306 ? -28.594 10.578 -3.865 1 90.25 306 SER B N 1
ATOM 7473 C CA . SER B 1 306 ? -28.781 9.133 -3.873 1 90.25 306 SER B CA 1
ATOM 7474 C C . SER B 1 306 ? -28.828 8.594 -5.297 1 90.25 306 SER B C 1
ATOM 7476 O O . SER B 1 306 ? -28.234 7.543 -5.586 1 90.25 306 SER B O 1
ATOM 7478 N N . ILE B 1 307 ? -29.547 9.281 -6.129 1 91.38 307 ILE B N 1
ATOM 7479 C CA . ILE B 1 307 ? -29.688 8.852 -7.516 1 91.38 307 ILE B CA 1
ATOM 7480 C C . ILE B 1 307 ? -28.312 8.875 -8.195 1 91.38 307 ILE B C 1
ATOM 7482 O O . ILE B 1 307 ? -27.984 7.973 -8.961 1 91.38 307 ILE B O 1
ATOM 7486 N N . VAL B 1 308 ? -27.578 9.922 -7.914 1 89.38 308 VAL B N 1
ATOM 7487 C CA . VAL B 1 308 ? -26.234 10.039 -8.5 1 89.38 308 VAL B CA 1
ATOM 7488 C C . VAL B 1 308 ? -25.359 8.898 -8.008 1 89.38 308 VAL B C 1
ATOM 7490 O O . VAL B 1 308 ? -24.672 8.25 -8.805 1 89.38 308 VAL B O 1
ATOM 7493 N N . LYS B 1 309 ? -25.312 8.625 -6.715 1 88.38 309 LYS B N 1
ATOM 7494 C CA . LYS B 1 309 ? -24.516 7.562 -6.125 1 88.38 309 LYS B CA 1
ATOM 7495 C C . LYS B 1 309 ? -24.891 6.203 -6.707 1 88.38 309 LYS B C 1
ATOM 7497 O O . LYS B 1 309 ? -24.016 5.406 -7.051 1 88.38 309 LYS B O 1
ATOM 7502 N N . LYS B 1 310 ? -26.156 5.941 -6.824 1 89.88 310 LYS B N 1
ATOM 7503 C CA . LYS B 1 310 ? -26.641 4.672 -7.355 1 89.88 310 LYS B CA 1
ATOM 7504 C C . LYS B 1 310 ? -26.25 4.504 -8.82 1 89.88 310 LYS B C 1
ATOM 7506 O O . LYS B 1 310 ? -25.938 3.4 -9.266 1 89.88 310 LYS B O 1
ATOM 7511 N N . SER B 1 311 ? -26.359 5.566 -9.508 1 90.12 311 SER B N 1
ATOM 7512 C CA . SER B 1 311 ? -26.031 5.52 -10.922 1 90.12 311 SER B CA 1
ATOM 7513 C C . SER B 1 311 ? -24.547 5.199 -11.133 1 90.12 311 SER B C 1
ATOM 7515 O O . SER B 1 311 ? -24.203 4.391 -11.992 1 90.12 311 SER B O 1
ATOM 7517 N N . ILE B 1 312 ? -23.703 5.82 -10.344 1 88.25 312 ILE B N 1
ATOM 7518 C CA . ILE B 1 312 ? -22.266 5.609 -10.453 1 88.25 312 ILE B CA 1
ATOM 7519 C C . ILE B 1 312 ? -21.922 4.184 -10.023 1 88.25 312 ILE B C 1
ATOM 7521 O O . ILE B 1 312 ? -21.125 3.506 -10.68 1 88.25 312 ILE B O 1
ATOM 7525 N N . ASN B 1 313 ? -22.547 3.754 -8.984 1 85.31 313 ASN B N 1
ATOM 7526 C CA . ASN B 1 313 ? -22.297 2.41 -8.469 1 85.31 313 ASN B CA 1
ATOM 7527 C C . ASN B 1 313 ? -22.75 1.339 -9.461 1 85.31 313 ASN B C 1
ATOM 7529 O O . ASN B 1 313 ? -22.125 0.278 -9.555 1 85.31 313 ASN B O 1
ATOM 7533 N N . ALA B 1 314 ? -23.844 1.565 -10.125 1 86.62 314 ALA B N 1
ATOM 7534 C CA . ALA B 1 314 ? -24.359 0.618 -11.102 1 86.62 314 ALA B CA 1
ATOM 7535 C C . ALA B 1 314 ? -23.344 0.374 -12.219 1 86.62 314 ALA B C 1
ATOM 7537 O O . ALA B 1 314 ? -23.266 -0.73 -12.766 1 86.62 314 ALA B O 1
ATOM 7538 N N . VAL B 1 315 ? -22.594 1.379 -12.477 1 84.62 315 VAL B N 1
ATOM 7539 C CA . VAL B 1 315 ? -21.625 1.278 -13.562 1 84.62 315 VAL B CA 1
ATOM 7540 C C . VAL B 1 315 ? -20.312 0.725 -13.023 1 84.62 315 VAL B C 1
ATOM 7542 O O . VAL B 1 315 ? -19.703 -0.16 -13.641 1 84.62 315 VAL B O 1
ATOM 7545 N N . ASN B 1 316 ? -19.844 1.191 -11.82 1 79.81 316 ASN B N 1
ATOM 7546 C CA . ASN B 1 316 ? -18.484 0.945 -11.352 1 79.81 316 ASN B CA 1
ATOM 7547 C C . ASN B 1 316 ? -18.359 -0.413 -10.664 1 79.81 316 ASN B C 1
ATOM 7549 O O . ASN B 1 316 ? -17.266 -0.959 -10.547 1 79.81 316 ASN B O 1
ATOM 7553 N N . THR B 1 317 ? -19.328 -0.95 -10.102 1 74.75 317 THR B N 1
ATOM 7554 C CA . THR B 1 317 ? -19.25 -2.168 -9.305 1 74.75 317 THR B CA 1
ATOM 7555 C C . THR B 1 317 ? -19.094 -3.393 -10.203 1 74.75 317 THR B C 1
ATOM 7557 O O . THR B 1 317 ? -18.469 -4.379 -9.812 1 74.75 317 THR B O 1
ATOM 7560 N N . SER B 1 318 ? -19.688 -3.307 -11.453 1 71.38 318 SER B N 1
ATOM 7561 C CA . SER B 1 318 ? -19.578 -4.418 -12.391 1 71.38 318 SER B CA 1
ATOM 7562 C C . SER B 1 318 ? -18.469 -4.176 -13.414 1 71.38 318 SER B C 1
ATOM 7564 O O . SER B 1 318 ? -18.438 -3.141 -14.078 1 71.38 318 SER B O 1
ATOM 7566 N N . SER B 1 319 ? -17.516 -5.086 -13.391 1 68.81 319 SER B N 1
ATOM 7567 C CA . SER B 1 319 ? -16.422 -4.969 -14.359 1 68.81 319 SER B CA 1
ATOM 7568 C C . SER B 1 319 ? -16.953 -4.902 -15.781 1 68.81 319 SER B C 1
ATOM 7570 O O . SER B 1 319 ? -16.375 -4.223 -16.641 1 68.81 319 SER B O 1
ATOM 7572 N N . ILE B 1 320 ? -18.062 -5.539 -15.992 1 65.88 320 ILE B N 1
ATOM 7573 C CA . ILE B 1 320 ? -18.656 -5.578 -17.312 1 65.88 320 ILE B CA 1
ATOM 7574 C C . ILE B 1 320 ? -19.219 -4.203 -17.672 1 65.88 320 ILE B C 1
ATOM 7576 O O . ILE B 1 320 ? -18.984 -3.697 -18.781 1 65.88 320 ILE B O 1
ATOM 7580 N N . ASN B 1 321 ? -19.969 -3.699 -16.766 1 75.31 321 ASN B N 1
ATOM 7581 C CA . ASN B 1 321 ? -20.578 -2.396 -17.016 1 75.31 321 ASN B CA 1
ATOM 7582 C C . ASN B 1 321 ? -19.516 -1.305 -17.156 1 75.31 321 ASN B C 1
ATOM 7584 O O . ASN B 1 321 ? -19.656 -0.401 -17.984 1 75.31 321 ASN B O 1
ATOM 7588 N N . LYS B 1 322 ? -18.5 -1.456 -16.328 1 76.81 322 LYS B N 1
ATOM 7589 C CA . LYS B 1 322 ? -17.391 -0.512 -16.406 1 76.81 322 LYS B CA 1
ATOM 7590 C C . LYS B 1 322 ? -16.688 -0.594 -17.75 1 76.81 322 LYS B C 1
ATOM 7592 O O . LYS B 1 322 ? -16.312 0.431 -18.328 1 76.81 322 LYS B O 1
ATOM 7597 N N . GLY B 1 323 ? -16.5 -1.789 -18.156 1 72.38 323 GLY B N 1
ATOM 7598 C CA . GLY B 1 323 ? -15.898 -1.995 -19.469 1 72.38 323 GLY B CA 1
ATOM 7599 C C . GLY B 1 323 ? -16.719 -1.417 -20.594 1 72.38 323 GLY B C 1
ATOM 7600 O O . GLY B 1 323 ? -16.188 -0.795 -21.516 1 72.38 323 GLY B O 1
ATOM 7601 N N . ARG B 1 324 ? -18 -1.718 -20.547 1 74.19 324 ARG B N 1
ATOM 7602 C CA . ARG B 1 324 ? -18.922 -1.157 -21.531 1 74.19 324 ARG B CA 1
ATOM 7603 C C . ARG B 1 324 ? -18.859 0.367 -21.531 1 74.19 324 ARG B C 1
ATOM 7605 O O . ARG B 1 324 ? -18.859 0.992 -22.594 1 74.19 324 ARG B O 1
ATOM 7612 N N . PHE B 1 325 ? -18.906 0.914 -20.406 1 83.62 325 PHE B N 1
ATOM 7613 C CA . PHE B 1 325 ? -18.859 2.361 -20.25 1 83.62 325 PHE B CA 1
ATOM 7614 C C . PHE B 1 325 ? -17.562 2.918 -20.812 1 83.62 325 PHE B C 1
ATOM 7616 O O . PHE B 1 325 ? -17.578 3.912 -21.547 1 83.62 325 PHE B O 1
ATOM 7623 N N . THR B 1 326 ? -16.469 2.236 -20.469 1 78.12 326 THR B N 1
ATOM 7624 C CA . THR B 1 326 ? -15.172 2.676 -20.953 1 78.12 326 THR B CA 1
ATOM 7625 C C . THR B 1 326 ? -15.102 2.572 -22.484 1 78.12 326 THR B C 1
ATOM 7627 O O . THR B 1 326 ? -14.523 3.439 -23.141 1 78.12 326 THR B O 1
ATOM 7630 N N . ALA B 1 327 ? -15.586 1.547 -23.016 1 73.56 327 ALA B N 1
ATOM 7631 C CA . ALA B 1 327 ? -15.602 1.355 -24.469 1 73.56 327 ALA B CA 1
ATOM 7632 C C . ALA B 1 327 ? -16.391 2.463 -25.156 1 73.56 327 ALA B C 1
ATOM 7634 O O . ALA B 1 327 ? -16 2.947 -26.219 1 73.56 327 ALA B O 1
ATOM 7635 N N . LEU B 1 328 ? -17.5 2.783 -24.594 1 75.19 328 LEU B N 1
ATOM 7636 C CA . LEU B 1 328 ? -18.328 3.85 -25.156 1 75.19 328 LEU B CA 1
ATOM 7637 C C . LEU B 1 328 ? -17.594 5.188 -25.109 1 75.19 328 LEU B C 1
ATOM 7639 O O . LEU B 1 328 ? -17.656 5.969 -26.062 1 75.19 328 LEU B O 1
ATOM 7643 N N . CYS B 1 329 ? -16.953 5.371 -24.031 1 79.31 329 CYS B N 1
ATOM 7644 C CA . CYS B 1 329 ? -16.203 6.613 -23.875 1 79.31 329 CYS B CA 1
ATOM 7645 C C . CYS B 1 329 ? -15.078 6.703 -24.891 1 79.31 329 CYS B C 1
ATOM 7647 O O . CYS B 1 329 ? -14.781 7.785 -25.391 1 79.31 329 CYS B O 1
ATOM 7649 N N . LYS B 1 330 ? -14.414 5.621 -25.125 1 73.81 330 LYS B N 1
ATOM 7650 C CA . LYS B 1 330 ? -13.336 5.578 -26.109 1 73.81 330 LYS B CA 1
ATOM 7651 C C . LYS B 1 330 ? -13.875 5.848 -27.516 1 73.81 330 LYS B C 1
ATOM 7653 O O . LYS B 1 330 ? -13.25 6.57 -28.297 1 73.81 330 LYS B O 1
ATOM 7658 N N . MET B 1 331 ? -14.914 5.23 -27.781 1 71.38 331 MET B N 1
ATOM 7659 C CA . MET B 1 331 ? -15.547 5.414 -29.078 1 71.38 331 MET B CA 1
ATOM 7660 C C . MET B 1 331 ? -15.875 6.883 -29.328 1 71.38 331 MET B C 1
ATOM 7662 O O . MET B 1 331 ? -15.711 7.379 -30.438 1 71.38 331 MET B O 1
ATOM 7666 N N . ASP B 1 332 ? -16.234 7.512 -28.344 1 73.44 332 ASP B N 1
ATOM 7667 C CA . ASP B 1 332 ? -16.672 8.898 -28.469 1 73.44 332 ASP B CA 1
ATOM 7668 C C . ASP B 1 332 ? -15.5 9.859 -28.234 1 73.44 332 ASP B C 1
ATOM 7670 O O . ASP B 1 332 ? -15.688 11.078 -28.188 1 73.44 332 ASP B O 1
ATOM 7674 N N . ASN B 1 333 ? -14.336 9.25 -28.047 1 67.75 333 ASN B N 1
ATOM 7675 C CA . ASN B 1 333 ? -13.094 10 -27.875 1 67.75 333 ASN B CA 1
ATOM 7676 C C . ASN B 1 333 ? -13.172 10.945 -26.672 1 67.75 333 ASN B C 1
ATOM 7678 O O . ASN B 1 333 ? -12.82 12.125 -26.797 1 67.75 333 ASN B O 1
ATOM 7682 N N . GLU B 1 334 ? -13.758 10.344 -25.719 1 73.12 334 GLU B N 1
ATOM 7683 C CA . GLU B 1 334 ? -13.828 11.141 -24.484 1 73.12 334 GLU B CA 1
ATOM 7684 C C . GLU B 1 334 ? -12.477 11.188 -23.781 1 73.12 334 GLU B C 1
ATOM 7686 O O . GLU B 1 334 ? -11.695 10.234 -23.859 1 73.12 334 GLU B O 1
ATOM 7691 N N . THR B 1 335 ? -12.133 12.352 -23.125 1 65.56 335 THR B N 1
ATOM 7692 C CA . THR B 1 335 ? -10.891 12.523 -22.391 1 65.56 335 THR B CA 1
ATOM 7693 C C . THR B 1 335 ? -10.844 11.586 -21.188 1 65.56 335 THR B C 1
ATOM 7695 O O . THR B 1 335 ? -9.836 10.914 -20.953 1 65.56 335 THR B O 1
ATOM 7698 N N . HIS B 1 336 ? -11.953 11.656 -20.469 1 73.19 336 HIS B N 1
ATOM 7699 C CA . HIS B 1 336 ? -12.078 10.758 -19.328 1 73.19 336 HIS B CA 1
ATOM 7700 C C . HIS B 1 336 ? -12.867 9.508 -19.688 1 73.19 336 HIS B C 1
ATOM 7702 O O . HIS B 1 336 ? -13.844 9.586 -20.438 1 73.19 336 HIS B O 1
ATOM 7708 N N . LYS B 1 337 ? -12.43 8.492 -19.109 1 70.31 337 LYS B N 1
ATOM 7709 C CA . LYS B 1 337 ? -13.047 7.254 -19.562 1 70.31 337 LYS B CA 1
ATOM 7710 C C . LYS B 1 337 ? -13.656 6.48 -18.391 1 70.31 337 LYS B C 1
ATOM 7712 O O . LYS B 1 337 ? -14.18 5.379 -18.578 1 70.31 337 LYS B O 1
ATOM 7717 N N . VAL B 1 338 ? -13.453 7.047 -17.172 1 69.25 338 VAL B N 1
ATOM 7718 C CA . VAL B 1 338 ? -13.977 6.332 -16.016 1 69.25 338 VAL B CA 1
ATOM 7719 C C . VAL B 1 338 ? -14.781 7.289 -15.133 1 69.25 338 VAL B C 1
ATOM 7721 O O . VAL B 1 338 ? -14.539 8.5 -15.133 1 69.25 338 VAL B O 1
ATOM 7724 N N . LEU B 1 339 ? -15.812 6.754 -14.5 1 74.31 339 LEU B N 1
ATOM 7725 C CA . LEU B 1 339 ? -16.562 7.504 -13.5 1 74.31 339 LEU B CA 1
ATOM 7726 C C . LEU B 1 339 ? -15.859 7.449 -12.148 1 74.31 339 LEU B C 1
ATOM 7728 O O . LEU B 1 339 ? -15.25 6.438 -11.797 1 74.31 339 LEU B O 1
ATOM 7732 N N . LEU B 1 340 ? -15.906 8.469 -11.43 1 74.19 340 LEU B N 1
ATOM 7733 C CA . LEU B 1 340 ? -15.242 8.531 -10.133 1 74.19 340 LEU B CA 1
ATOM 7734 C C . LEU B 1 340 ? -16.141 7.984 -9.031 1 74.19 340 LEU B C 1
ATOM 7736 O O . LEU B 1 340 ? -17.359 8.195 -9.055 1 74.19 340 LEU B O 1
ATOM 7740 N N . ASN B 1 341 ? -15.461 7.129 -8.203 1 69.56 341 ASN B N 1
ATOM 7741 C CA . ASN B 1 341 ? -16.234 6.602 -7.078 1 69.56 341 ASN B CA 1
ATOM 7742 C C . ASN B 1 341 ? -16.578 7.703 -6.078 1 69.56 341 ASN B C 1
ATOM 7744 O O . ASN B 1 341 ? -15.797 8.633 -5.867 1 69.56 341 ASN B O 1
ATOM 7748 N N . TYR B 1 342 ? -17.797 7.609 -5.645 1 65.56 342 TYR B N 1
ATOM 7749 C CA . TYR B 1 342 ? -18.297 8.547 -4.648 1 65.56 342 TYR B CA 1
ATOM 7750 C C . TYR B 1 342 ? -17.719 8.242 -3.271 1 65.56 342 TYR B C 1
ATOM 7752 O O . TYR B 1 342 ? -17.781 7.105 -2.803 1 65.56 342 TYR B O 1
ATOM 7760 N N . ASN B 1 343 ? -16.891 9.078 -2.711 1 62.28 343 ASN B N 1
ATOM 7761 C CA . ASN B 1 343 ? -16.469 8.984 -1.317 1 62.28 343 ASN B CA 1
ATOM 7762 C C . ASN B 1 343 ? -17.219 9.977 -0.434 1 62.28 343 ASN B C 1
ATOM 7764 O O . ASN B 1 343 ? -17.031 11.188 -0.552 1 62.28 343 ASN B O 1
ATOM 7768 N N . PRO B 1 344 ? -18.078 9.523 0.374 1 57.25 344 PRO B N 1
ATOM 7769 C CA . PRO B 1 344 ? -18.906 10.414 1.189 1 57.25 344 PRO B CA 1
ATOM 7770 C C . PRO B 1 344 ? -18.078 11.32 2.098 1 57.25 344 PRO B C 1
ATOM 7772 O O . PRO B 1 344 ? -18.531 12.398 2.482 1 57.25 344 PRO B O 1
ATOM 7775 N N . VAL B 1 345 ? -16.891 10.789 2.414 1 54.06 345 VAL B N 1
ATOM 7776 C CA . VAL B 1 345 ? -16.094 11.539 3.381 1 54.06 345 VAL B CA 1
ATOM 7777 C C . VAL B 1 345 ? -15.453 12.742 2.701 1 54.06 345 VAL B C 1
ATOM 7779 O O . VAL B 1 345 ? -15.188 13.766 3.35 1 54.06 345 VAL B O 1
ATOM 7782 N N . CYS B 1 346 ? -15.312 12.547 1.451 1 58.88 346 CYS B N 1
ATOM 7783 C CA . CYS B 1 346 ? -14.617 13.641 0.773 1 58.88 346 CYS B CA 1
ATOM 7784 C C . CYS B 1 346 ? -15.57 14.406 -0.138 1 58.88 346 CYS B C 1
ATOM 7786 O O . CYS B 1 346 ? -15.859 13.961 -1.251 1 58.88 346 CYS B O 1
ATOM 7788 N N . TRP B 1 347 ? -16.078 15.453 0.355 1 63.75 347 TRP B N 1
ATOM 7789 C CA . TRP B 1 347 ? -17.047 16.266 -0.368 1 63.75 347 TRP B CA 1
ATOM 7790 C C . TRP B 1 347 ? -16.5 16.703 -1.72 1 63.75 347 TRP B C 1
ATOM 7792 O O . TRP B 1 347 ? -17.234 16.766 -2.709 1 63.75 347 TRP B O 1
ATOM 7802 N N . LEU B 1 348 ? -15.219 16.938 -1.724 1 67.94 348 LEU B N 1
ATOM 7803 C CA . LEU B 1 348 ? -14.586 17.312 -2.982 1 67.94 348 LEU B CA 1
ATOM 7804 C C . LEU B 1 348 ? -14.742 16.203 -4.023 1 67.94 348 LEU B C 1
ATOM 7806 O O . LEU B 1 348 ? -14.852 16.484 -5.219 1 67.94 348 LEU B O 1
ATOM 7810 N N . SER B 1 349 ? -14.93 15.07 -3.465 1 77.75 349 SER B N 1
ATOM 7811 C CA . SER B 1 349 ? -15.07 13.945 -4.379 1 77.75 349 SER B CA 1
ATOM 7812 C C . SER B 1 349 ? -16.438 13.953 -5.059 1 77.75 349 SER B C 1
ATOM 7814 O O . SER B 1 349 ? -16.578 13.5 -6.199 1 77.75 349 SER B O 1
ATOM 7816 N N . PHE B 1 350 ? -17.469 14.516 -4.34 1 81.56 350 PHE B N 1
ATOM 7817 C CA . PHE B 1 350 ? -18.797 14.555 -4.934 1 81.56 350 PHE B CA 1
ATOM 7818 C C . PHE B 1 350 ? -18.844 15.547 -6.09 1 81.56 350 PHE B C 1
ATOM 7820 O O . PHE B 1 350 ? -19.484 15.289 -7.109 1 81.56 350 PHE B O 1
ATOM 7827 N N . ASN B 1 351 ? -18.203 16.703 -5.848 1 83.12 351 ASN B N 1
ATOM 7828 C CA . ASN B 1 351 ? -18.094 17.656 -6.938 1 83.12 351 ASN B CA 1
ATOM 7829 C C . ASN B 1 351 ? -17.484 17.031 -8.188 1 83.12 351 ASN B C 1
ATOM 7831 O O . ASN B 1 351 ? -18 17.203 -9.289 1 83.12 351 ASN B O 1
ATOM 7835 N N . ASP B 1 352 ? -16.422 16.297 -7.992 1 84.19 352 ASP B N 1
ATOM 7836 C CA . ASP B 1 352 ? -15.75 15.672 -9.117 1 84.19 352 ASP B CA 1
ATOM 7837 C C . ASP B 1 352 ? -16.641 14.641 -9.797 1 84.19 352 ASP B C 1
ATOM 7839 O O . ASP B 1 352 ? -16.641 14.508 -11.016 1 84.19 352 ASP B O 1
ATOM 7843 N N . SER B 1 353 ? -17.328 13.922 -9.008 1 85.19 353 SER B N 1
ATOM 7844 C CA . SER B 1 353 ? -18.234 12.906 -9.531 1 85.19 353 SER B CA 1
ATOM 7845 C C . SER B 1 353 ? -19.328 13.531 -10.375 1 85.19 353 SER B C 1
ATOM 7847 O O . SER B 1 353 ? -19.688 13 -11.438 1 85.19 353 SER B O 1
ATOM 7849 N N . VAL B 1 354 ? -19.875 14.641 -9.922 1 87 354 VAL B N 1
ATOM 7850 C CA . VAL B 1 354 ? -20.969 15.305 -10.641 1 87 354 VAL B CA 1
ATOM 7851 C C . VAL B 1 354 ? -20.438 15.898 -11.945 1 87 354 VAL B C 1
ATOM 7853 O O . VAL B 1 354 ? -21.094 15.781 -12.984 1 87 354 VAL B O 1
ATOM 7856 N N . GLN B 1 355 ? -19.328 16.5 -11.891 1 87.81 355 GLN B N 1
ATOM 7857 C CA . GLN B 1 355 ? -18.75 17.078 -13.102 1 87.81 355 GLN B CA 1
ATOM 7858 C C . GLN B 1 355 ? -18.469 15.984 -14.133 1 87.81 355 GLN B C 1
ATOM 7860 O O . GLN B 1 355 ? -18.766 16.156 -15.32 1 87.81 355 GLN B O 1
ATOM 7865 N N . ARG B 1 356 ? -17.953 14.883 -13.664 1 86.19 356 ARG B N 1
ATOM 7866 C CA . ARG B 1 356 ? -17.656 13.766 -14.555 1 86.19 356 ARG B CA 1
ATOM 7867 C C . ARG B 1 356 ? -18.922 13.156 -15.125 1 86.19 356 ARG B C 1
ATOM 7869 O O . ARG B 1 356 ? -18.953 12.727 -16.281 1 86.19 356 ARG B O 1
ATOM 7876 N N . LEU B 1 357 ? -19.891 13.086 -14.297 1 87.56 357 LEU B N 1
ATOM 7877 C CA . LEU B 1 357 ? -21.188 12.555 -14.719 1 87.56 357 LEU B CA 1
ATOM 7878 C C . LEU B 1 357 ? -21.75 13.344 -15.898 1 87.56 357 LEU B C 1
ATOM 7880 O O . LEU B 1 357 ? -22.234 12.758 -16.859 1 87.56 357 LEU B O 1
ATOM 7884 N N . PHE B 1 358 ? -21.625 14.672 -15.906 1 87.44 358 PHE B N 1
ATOM 7885 C CA . PHE B 1 358 ? -22.156 15.508 -16.984 1 87.44 358 PHE B CA 1
ATOM 7886 C C . PHE B 1 358 ? -21.266 15.43 -18.219 1 87.44 358 PHE B C 1
ATOM 7888 O O . PHE B 1 358 ? -21.75 15.516 -19.344 1 87.44 358 PHE B O 1
ATOM 7895 N N . GLU B 1 359 ? -19.969 15.281 -17.953 1 86.44 359 GLU B N 1
ATOM 7896 C CA . GLU B 1 359 ? -19.047 15.133 -19.062 1 86.44 359 GLU B CA 1
ATOM 7897 C C . GLU B 1 359 ? -19.344 13.867 -19.859 1 86.44 359 GLU B C 1
ATOM 7899 O O . GLU B 1 359 ? -19.172 13.836 -21.094 1 86.44 359 GLU B O 1
ATOM 7904 N N . LEU B 1 360 ? -19.797 12.836 -19.125 1 88.62 360 LEU B N 1
ATOM 7905 C CA . LEU B 1 360 ? -20.047 11.539 -19.75 1 88.62 360 LEU B CA 1
ATOM 7906 C C . LEU B 1 360 ? -21.547 11.203 -19.703 1 88.62 360 LEU B C 1
ATOM 7908 O O . LEU B 1 360 ? -21.906 10.047 -19.5 1 88.62 360 LEU B O 1
ATOM 7912 N N . TRP B 1 361 ? -22.297 12.188 -19.844 1 88.62 361 TRP B N 1
ATOM 7913 C CA . TRP B 1 361 ? -23.75 12.07 -19.656 1 88.62 361 TRP B CA 1
ATOM 7914 C C . TRP B 1 361 ? -24.344 11.086 -20.656 1 88.62 361 TRP B C 1
ATOM 7916 O O . TRP B 1 361 ? -25.109 10.195 -20.266 1 88.62 361 TRP B O 1
ATOM 7926 N N . GLU B 1 362 ? -23.984 11.164 -21.875 1 88.31 362 GLU B N 1
ATOM 7927 C CA . GLU B 1 362 ? -24.578 10.336 -22.922 1 88.31 362 GLU B CA 1
ATOM 7928 C C . GLU B 1 362 ? -24.203 8.867 -22.75 1 88.31 362 GLU B C 1
ATOM 7930 O O . GLU B 1 362 ? -25.047 7.98 -22.875 1 88.31 362 GLU B O 1
ATOM 7935 N N . GLU B 1 363 ? -22.938 8.695 -22.531 1 89.06 363 GLU B N 1
ATOM 7936 C CA . GLU B 1 363 ? -22.453 7.332 -22.328 1 89.06 363 GLU B CA 1
ATOM 7937 C C . GLU B 1 363 ? -23.078 6.695 -21.094 1 89.06 363 GLU B C 1
ATOM 7939 O O . GLU B 1 363 ? -23.422 5.512 -21.109 1 89.06 363 GLU B O 1
ATOM 7944 N N . LEU B 1 364 ? -23.219 7.492 -20.062 1 90.56 364 LEU B N 1
ATOM 7945 C CA . LEU B 1 364 ? -23.812 7.004 -18.828 1 90.56 364 LEU B CA 1
ATOM 7946 C C . LEU B 1 364 ? -25.266 6.594 -19.031 1 90.56 364 LEU B C 1
ATOM 7948 O O . LEU B 1 364 ? -25.688 5.516 -18.609 1 90.56 364 LEU B O 1
ATOM 7952 N N . ILE B 1 365 ? -26.016 7.434 -19.734 1 91.12 365 ILE B N 1
ATOM 7953 C CA . ILE B 1 365 ? -27.438 7.176 -19.969 1 91.12 365 ILE B CA 1
ATOM 7954 C C . ILE B 1 365 ? -27.594 5.926 -20.828 1 91.12 365 ILE B C 1
ATOM 7956 O O . ILE B 1 365 ? -28.5 5.125 -20.609 1 91.12 365 ILE B O 1
ATOM 7960 N N . GLU B 1 366 ? -26.719 5.758 -21.734 1 89.12 366 GLU B N 1
ATOM 7961 C CA . GLU B 1 366 ? -26.781 4.586 -22.594 1 89.12 366 GLU B CA 1
ATOM 7962 C C . GLU B 1 366 ? -26.562 3.301 -21.812 1 89.12 366 GLU B C 1
ATOM 7964 O O . GLU B 1 366 ? -27.281 2.318 -22 1 89.12 366 GLU B O 1
ATOM 7969 N N . VAL B 1 367 ? -25.562 3.322 -20.984 1 89.19 367 VAL B N 1
ATOM 7970 C CA . VAL B 1 367 ? -25.25 2.135 -20.188 1 89.19 367 VAL B CA 1
ATOM 7971 C C . VAL B 1 367 ? -26.375 1.882 -19.188 1 89.19 367 VAL B C 1
ATOM 7973 O O . VAL B 1 367 ? -26.781 0.736 -18.969 1 89.19 367 VAL B O 1
ATOM 7976 N N . LEU B 1 368 ? -26.891 2.936 -18.578 1 91.62 368 LEU B N 1
ATOM 7977 C CA . LEU B 1 368 ? -27.938 2.807 -17.562 1 91.62 368 LEU B CA 1
ATOM 7978 C C . LEU B 1 368 ? -29.234 2.301 -18.188 1 91.62 368 LEU B C 1
ATOM 7980 O O . LEU B 1 368 ? -30 1.587 -17.531 1 91.62 368 LEU B O 1
ATOM 7984 N N . ASN B 1 369 ? -29.438 2.664 -19.391 1 90.69 369 ASN B N 1
ATOM 7985 C CA . ASN B 1 369 ? -30.641 2.18 -20.062 1 90.69 369 ASN B CA 1
ATOM 7986 C C . ASN B 1 369 ? -30.641 0.657 -20.172 1 90.69 369 ASN B C 1
ATOM 7988 O O . ASN B 1 369 ? -31.703 0.038 -20.188 1 90.69 369 ASN B O 1
ATOM 7992 N N . THR B 1 370 ? -29.438 0.123 -20.203 1 85.12 370 THR B N 1
ATOM 7993 C CA . THR B 1 370 ? -29.312 -1.326 -20.297 1 85.12 370 THR B CA 1
ATOM 7994 C C . THR B 1 370 ? -29.297 -1.965 -18.906 1 85.12 370 THR B C 1
ATOM 7996 O O . THR B 1 370 ? -29.922 -3.012 -18.703 1 85.12 370 THR B O 1
ATOM 7999 N N . VAL B 1 371 ? -28.609 -1.384 -17.984 1 85.94 371 VAL B N 1
ATOM 8000 C CA . VAL B 1 371 ? -28.359 -1.975 -16.672 1 85.94 371 VAL B CA 1
ATOM 8001 C C . VAL B 1 371 ? -29.531 -1.664 -15.734 1 85.94 371 VAL B C 1
ATOM 8003 O O . VAL B 1 371 ? -30 -2.541 -15 1 85.94 371 VAL B O 1
ATOM 8006 N N . SER B 1 372 ? -30 -0.391 -15.664 1 90.56 372 SER B N 1
ATOM 8007 C CA . SER B 1 372 ? -31.078 0.059 -14.797 1 90.56 372 SER B CA 1
ATOM 8008 C C . SER B 1 372 ? -31.891 1.173 -15.461 1 90.56 372 SER B C 1
ATOM 8010 O O . SER B 1 372 ? -31.656 2.354 -15.188 1 90.56 372 SER B O 1
ATOM 8012 N N . PRO B 1 373 ? -32.875 0.794 -16.188 1 91.25 373 PRO B N 1
ATOM 8013 C CA . PRO B 1 373 ? -33.688 1.8 -16.891 1 91.25 373 PRO B CA 1
ATOM 8014 C C . PRO B 1 373 ? -34.375 2.766 -15.938 1 91.25 373 PRO B C 1
ATOM 8016 O O . PRO B 1 373 ? -34.594 3.928 -16.281 1 91.25 373 PRO B O 1
ATOM 8019 N N . GLU B 1 374 ? -34.625 2.297 -14.758 1 93.44 374 GLU B N 1
ATOM 8020 C CA . GLU B 1 374 ? -35.281 3.158 -13.766 1 93.44 374 GLU B CA 1
ATOM 8021 C C . GLU B 1 374 ? -34.375 4.332 -13.398 1 93.44 374 GLU B C 1
ATOM 8023 O O . GLU B 1 374 ? -34.844 5.469 -13.289 1 93.44 374 GLU B O 1
ATOM 8028 N N . LEU B 1 375 ? -33.156 4.047 -13.219 1 93.62 375 LEU B N 1
ATOM 8029 C CA . LEU B 1 375 ? -32.188 5.094 -12.859 1 93.62 375 LEU B CA 1
ATOM 8030 C C . LEU B 1 375 ? -32 6.07 -14.016 1 93.62 375 LEU B C 1
ATOM 8032 O O . LEU B 1 375 ? -31.859 7.277 -13.797 1 93.62 375 LEU B O 1
ATOM 8036 N N . ALA B 1 376 ? -32 5.574 -15.203 1 93.44 376 ALA B N 1
ATOM 8037 C CA . ALA B 1 376 ? -31.875 6.426 -16.375 1 93.44 376 ALA B CA 1
ATOM 8038 C C . ALA B 1 376 ? -33.062 7.391 -16.484 1 93.44 376 ALA B C 1
ATOM 8040 O O . ALA B 1 376 ? -32.875 8.562 -16.812 1 93.44 376 ALA B O 1
ATOM 8041 N N . GLN B 1 377 ? -34.188 6.906 -16.188 1 93.5 377 GLN B N 1
ATOM 8042 C CA . GLN B 1 377 ? -35.406 7.734 -16.25 1 93.5 377 GLN B CA 1
ATOM 8043 C C . GLN B 1 377 ? -35.375 8.789 -15.141 1 93.5 377 GLN B C 1
ATOM 8045 O O . GLN B 1 377 ? -35.812 9.93 -15.359 1 93.5 377 GLN B O 1
ATOM 8050 N N . LYS B 1 378 ? -34.969 8.398 -14.039 1 93.06 378 LYS B N 1
ATOM 8051 C CA . LYS B 1 378 ? -34.906 9.336 -12.922 1 93.06 378 LYS B CA 1
ATOM 8052 C C . LYS B 1 378 ? -33.938 10.469 -13.203 1 93.06 378 LYS B C 1
ATOM 8054 O O . LYS B 1 378 ? -34.156 11.617 -12.844 1 93.06 378 LYS B O 1
ATOM 8059 N N . LEU B 1 379 ? -32.812 10.172 -13.836 1 91.56 379 LEU B N 1
ATOM 8060 C CA . LEU B 1 379 ? -31.797 11.172 -14.156 1 91.56 379 LEU B CA 1
ATOM 8061 C C . LEU B 1 379 ? -32.312 12.164 -15.188 1 91.56 379 LEU B C 1
ATOM 8063 O O . LEU B 1 379 ? -31.906 13.328 -15.195 1 91.56 379 LEU B O 1
ATOM 8067 N N . LYS B 1 380 ? -33.25 11.633 -15.969 1 89.5 380 LYS B N 1
ATOM 8068 C CA . LYS B 1 380 ? -33.781 12.484 -17.031 1 89.5 380 LYS B CA 1
ATOM 8069 C C . LYS B 1 380 ? -35.031 13.242 -16.531 1 89.5 380 LYS B C 1
ATOM 8071 O O . LYS B 1 380 ? -35.5 14.141 -17.219 1 89.5 380 LYS B O 1
ATOM 8076 N N . ASP B 1 381 ? -35.469 12.914 -15.367 1 89.06 381 ASP B N 1
ATOM 8077 C CA . ASP B 1 381 ? -36.594 13.648 -14.781 1 89.06 381 ASP B CA 1
ATOM 8078 C C . ASP B 1 381 ? -36.25 15.125 -14.609 1 89.06 381 ASP B C 1
ATOM 8080 O O . ASP B 1 381 ? -35.188 15.469 -14.062 1 89.06 381 ASP B O 1
ATOM 8084 N N . PRO B 1 382 ? -37.062 16.016 -15.062 1 85.19 382 PRO B N 1
ATOM 8085 C CA . PRO B 1 382 ? -36.781 17.438 -15.031 1 85.19 382 PRO B CA 1
ATOM 8086 C C . PRO B 1 382 ? -36.5 17.953 -13.617 1 85.19 382 PRO B C 1
ATOM 8088 O O . PRO B 1 382 ? -35.656 18.859 -13.43 1 85.19 382 PRO B O 1
ATOM 8091 N N . ALA B 1 383 ? -37.219 17.422 -12.68 1 83.88 383 ALA B N 1
ATOM 8092 C CA . ALA B 1 383 ? -37 17.859 -11.305 1 83.88 383 ALA B CA 1
ATOM 8093 C C . ALA B 1 383 ? -35.594 17.469 -10.82 1 83.88 383 ALA B C 1
ATOM 8095 O O . ALA B 1 383 ? -34.906 18.297 -10.219 1 83.88 383 ALA B O 1
ATOM 8096 N N . ILE B 1 384 ? -35.25 16.266 -11.117 1 88.25 384 ILE B N 1
ATOM 8097 C CA . ILE B 1 384 ? -33.938 15.766 -10.688 1 88.25 384 ILE B CA 1
ATOM 8098 C C . ILE B 1 384 ? -32.844 16.375 -11.562 1 88.25 384 ILE B C 1
ATOM 8100 O O . ILE B 1 384 ? -31.797 16.781 -11.062 1 88.25 384 ILE B O 1
ATOM 8104 N N . HIS B 1 385 ? -33.125 16.469 -12.812 1 88.75 385 HIS B N 1
ATOM 8105 C CA . HIS B 1 385 ? -32.156 17.016 -13.75 1 88.75 385 HIS B CA 1
ATOM 8106 C C . HIS B 1 385 ? -31.875 18.484 -13.469 1 88.75 385 HIS B C 1
ATOM 8108 O O . HIS B 1 385 ? -30.75 18.938 -13.602 1 88.75 385 HIS B O 1
ATOM 8114 N N . GLY B 1 386 ? -32.906 19.234 -13.148 1 85.94 386 GLY B N 1
ATOM 8115 C CA . GLY B 1 386 ? -32.719 20.641 -12.773 1 85.94 386 GLY B CA 1
ATOM 8116 C C . GLY B 1 386 ? -31.844 20.812 -11.555 1 85.94 386 GLY B C 1
ATOM 8117 O O . GLY B 1 386 ? -31 21.703 -11.523 1 85.94 386 GLY B O 1
ATOM 8118 N N . CYS B 1 387 ? -32.062 19.984 -10.578 1 88.56 387 CYS B N 1
ATOM 8119 C CA . CYS B 1 387 ? -31.234 20.031 -9.375 1 88.56 387 CYS B CA 1
ATOM 8120 C C . CYS B 1 387 ? -29.781 19.672 -9.688 1 88.56 387 CYS B C 1
ATOM 8122 O O . CYS B 1 387 ? -28.859 20.281 -9.141 1 88.56 387 CYS B O 1
ATOM 8124 N N . LEU B 1 388 ? -29.641 18.719 -10.562 1 89.31 388 LEU B N 1
ATOM 8125 C CA . LEU B 1 388 ? -28.297 18.297 -10.961 1 89.31 388 LEU B CA 1
ATOM 8126 C C . LEU B 1 388 ? -27.578 19.422 -11.711 1 89.31 388 LEU B C 1
ATOM 8128 O O . LEU B 1 388 ? -26.375 19.594 -11.555 1 89.31 388 LEU B O 1
ATOM 8132 N N . LEU B 1 389 ? -28.281 20.094 -12.516 1 87.88 389 LEU B N 1
ATOM 8133 C CA . LEU B 1 389 ? -27.703 21.219 -13.242 1 87.88 389 LEU B CA 1
ATOM 8134 C C . LEU B 1 389 ? -27.25 22.312 -12.281 1 87.88 389 LEU B C 1
ATOM 8136 O O . LEU B 1 389 ? -26.203 22.938 -12.484 1 87.88 389 LEU B O 1
ATOM 8140 N N . PHE B 1 390 ? -28.078 22.547 -11.281 1 89.38 390 PHE B N 1
ATOM 8141 C CA . PHE B 1 390 ? -27.688 23.484 -10.234 1 89.38 390 PHE B CA 1
ATOM 8142 C C . PHE B 1 390 ? -26.391 23.062 -9.57 1 89.38 390 PHE B C 1
ATOM 8144 O O . PHE B 1 390 ? -25.484 23.859 -9.391 1 89.38 390 PHE B O 1
ATOM 8151 N N . LEU B 1 391 ? -26.344 21.812 -9.211 1 89.5 391 LEU B N 1
ATOM 8152 C CA . LEU B 1 391 ? -25.172 21.281 -8.531 1 89.5 391 LEU B CA 1
ATOM 8153 C C . LEU B 1 391 ? -23.953 21.359 -9.445 1 89.5 391 LEU B C 1
ATOM 8155 O O . LEU B 1 391 ? -22.828 21.625 -8.984 1 89.5 391 LEU B O 1
ATOM 8159 N N . LYS B 1 392 ? -24.125 21.078 -10.656 1 90.12 392 LYS B N 1
ATOM 8160 C CA . LYS B 1 392 ? -23.047 21.156 -11.625 1 90.12 392 LYS B CA 1
ATOM 8161 C C . LYS B 1 392 ? -22.391 22.531 -11.625 1 90.12 392 LYS B C 1
ATOM 8163 O O . LYS B 1 392 ? -21.172 22.656 -11.75 1 90.12 392 LYS B O 1
ATOM 8168 N N . GLU B 1 393 ? -23.156 23.516 -11.398 1 88.81 393 GLU B N 1
ATOM 8169 C CA . GLU B 1 393 ? -22.656 24.875 -11.477 1 88.81 393 GLU B CA 1
ATOM 8170 C C . GLU B 1 393 ? -22.188 25.375 -10.117 1 88.81 393 GLU B C 1
ATOM 8172 O O . GLU B 1 393 ? -21.266 26.172 -10.023 1 88.81 393 GLU B O 1
ATOM 8177 N N . PHE B 1 394 ? -22.828 25.016 -9.117 1 89.44 394 PHE B N 1
ATOM 8178 C CA . PHE B 1 394 ? -22.562 25.594 -7.805 1 89.44 394 PHE B CA 1
ATOM 8179 C C . PHE B 1 394 ? -21.453 24.828 -7.09 1 89.44 394 PHE B C 1
ATOM 8181 O O . PHE B 1 394 ? -20.656 25.438 -6.355 1 89.44 394 PHE B O 1
ATOM 8188 N N . LEU B 1 395 ? -21.375 23.5 -7.211 1 89.56 395 LEU B N 1
ATOM 8189 C CA . LEU B 1 395 ? -20.438 22.672 -6.461 1 89.56 395 LEU B CA 1
ATOM 8190 C C . LEU B 1 395 ? -19 23.094 -6.738 1 89.56 395 LEU B C 1
ATOM 8192 O O . LEU B 1 395 ? -18.156 23.062 -5.84 1 89.56 395 LEU B O 1
ATOM 8196 N N . PRO B 1 396 ? -18.656 23.484 -7.965 1 88.44 396 PRO B N 1
ATOM 8197 C CA . PRO B 1 396 ? -17.297 23.953 -8.203 1 88.44 396 PRO B CA 1
ATOM 8198 C C . PRO B 1 396 ? -16.922 25.156 -7.355 1 88.44 396 PRO B C 1
ATOM 8200 O O . PRO B 1 396 ? -15.758 25.312 -6.973 1 88.44 396 PRO B O 1
ATOM 8203 N N . LYS B 1 397 ? -17.891 26.031 -7.098 1 89.5 397 LYS B N 1
ATOM 8204 C CA . LYS B 1 397 ? -17.641 27.188 -6.238 1 89.5 397 LYS B CA 1
ATOM 8205 C C . LYS B 1 397 ? -17.344 26.75 -4.809 1 89.5 397 LYS B C 1
ATOM 8207 O O . LYS B 1 397 ? -16.438 27.297 -4.168 1 89.5 397 LYS B O 1
ATOM 8212 N N . LEU B 1 398 ? -18.094 25.812 -4.371 1 89.25 398 LEU B N 1
ATOM 8213 C CA . LEU B 1 398 ? -17.859 25.266 -3.041 1 89.25 398 LEU B CA 1
ATOM 8214 C C . LEU B 1 398 ? -16.5 24.578 -2.975 1 89.25 398 LEU B C 1
ATOM 8216 O O . LEU B 1 398 ? -15.781 24.719 -1.98 1 89.25 398 LEU B O 1
ATOM 8220 N N . ALA B 1 399 ? -16.203 23.828 -3.99 1 88.56 399 ALA B N 1
ATOM 8221 C CA . ALA B 1 399 ? -14.922 23.125 -4.051 1 88.56 399 ALA B CA 1
ATOM 8222 C C . ALA B 1 399 ? -13.758 24.125 -4.062 1 88.56 399 ALA B C 1
ATOM 8224 O O . ALA B 1 399 ? -12.711 23.859 -3.465 1 88.56 399 ALA B O 1
ATOM 8225 N N . SER B 1 400 ? -13.953 25.172 -4.715 1 89.38 400 SER B N 1
ATOM 8226 C CA . SER B 1 400 ? -12.922 26.203 -4.785 1 89.38 400 SER B CA 1
ATOM 8227 C C . SER B 1 400 ? -12.641 26.797 -3.41 1 89.38 400 SER B C 1
ATOM 8229 O O . SER B 1 400 ? -11.492 27.078 -3.066 1 89.38 400 SER B O 1
ATOM 8231 N N . VAL B 1 401 ? -13.68 27.047 -2.65 1 91.38 401 VAL B N 1
ATOM 8232 C CA . VAL B 1 401 ? -13.531 27.594 -1.302 1 91.38 401 VAL B CA 1
ATOM 8233 C C . VAL B 1 401 ? -12.766 26.594 -0.431 1 91.38 401 VAL B C 1
ATOM 8235 O O . VAL B 1 401 ? -11.867 26.984 0.319 1 91.38 401 VAL B O 1
ATOM 8238 N N . ASN B 1 402 ? -13.109 25.375 -0.538 1 89.25 402 ASN B N 1
ATOM 8239 C CA . ASN B 1 402 ? -12.438 24.359 0.254 1 89.25 402 ASN B CA 1
ATOM 8240 C C . ASN B 1 402 ? -10.961 24.25 -0.109 1 89.25 402 ASN B C 1
ATOM 8242 O O . ASN B 1 402 ? -10.109 24.062 0.768 1 89.25 402 ASN B O 1
ATOM 8246 N N . LEU B 1 403 ? -10.695 24.328 -1.385 1 89.75 403 LEU B N 1
ATOM 8247 C CA . LEU B 1 403 ? -9.312 24.266 -1.837 1 89.75 403 LEU B CA 1
ATOM 8248 C C . LEU B 1 403 ? -8.516 25.453 -1.331 1 89.75 403 LEU B C 1
ATOM 8250 O O . LEU B 1 403 ? -7.332 25.328 -1.008 1 89.75 403 LEU B O 1
AT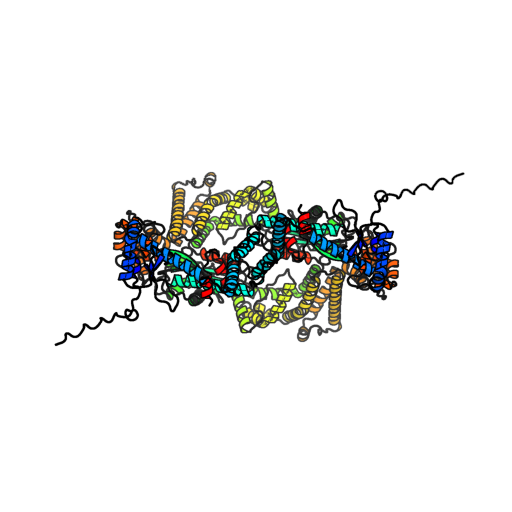OM 8254 N N . GLU B 1 404 ? -9.188 26.547 -1.271 1 91.25 404 GLU B N 1
ATOM 8255 C CA . GLU B 1 404 ? -8.539 27.75 -0.752 1 91.25 404 GLU B CA 1
ATOM 8256 C C . GLU B 1 404 ? -8.195 27.594 0.726 1 91.25 404 GLU B C 1
ATOM 8258 O O . GLU B 1 404 ? -7.172 28.109 1.188 1 91.25 404 GLU B O 1
ATOM 8263 N N . LEU B 1 405 ? -9.039 26.938 1.406 1 90.75 405 LEU B N 1
ATOM 8264 C CA . LEU B 1 405 ? -8.836 26.75 2.84 1 90.75 405 LEU B CA 1
ATOM 8265 C C . LEU B 1 405 ? -7.746 25.719 3.104 1 90.75 405 LEU B C 1
ATOM 8267 O O . LEU B 1 405 ? -7.23 25.641 4.219 1 90.75 405 LEU B O 1
ATOM 8271 N N . GLN B 1 406 ? -7.379 24.969 2.094 1 88.81 406 GLN B N 1
ATOM 8272 C CA . GLN B 1 406 ? -6.383 23.922 2.262 1 88.81 406 GLN B CA 1
ATOM 8273 C C . GLN B 1 406 ? -4.996 24.406 1.845 1 88.81 406 GLN B C 1
ATOM 8275 O O . GLN B 1 406 ? -4.012 23.672 1.973 1 88.81 406 GLN B O 1
ATOM 8280 N N . LYS B 1 407 ? -4.953 25.609 1.438 1 87.12 407 LYS B N 1
ATOM 8281 C CA . LYS B 1 407 ? -3.656 26.156 1.037 1 87.12 407 LYS B CA 1
ATOM 8282 C C . LYS B 1 407 ? -2.697 26.219 2.223 1 87.12 407 LYS B C 1
ATOM 8284 O O . LYS B 1 407 ? -3.129 26.234 3.377 1 87.12 407 LYS B O 1
ATOM 8289 N N . ARG B 1 408 ? -1.426 26.219 1.893 1 82.62 408 ARG B N 1
ATOM 8290 C CA . ARG B 1 408 ? -0.397 26.25 2.928 1 82.62 408 ARG B CA 1
ATOM 8291 C C . ARG B 1 408 ? -0.222 27.672 3.475 1 82.62 408 ARG B C 1
ATOM 8293 O O . ARG B 1 408 ? -0.427 28.641 2.756 1 82.62 408 ARG B O 1
ATOM 8300 N N . GLN B 1 409 ? 0.119 27.75 4.742 1 80.75 409 GLN B N 1
ATOM 8301 C CA . GLN B 1 409 ? 0.524 28.969 5.418 1 80.75 409 GLN B CA 1
ATOM 8302 C C . GLN B 1 409 ? -0.58 30.031 5.355 1 80.75 409 GLN B C 1
ATOM 8304 O O . GLN B 1 409 ? -0.322 31.188 5.031 1 80.75 409 GLN B O 1
ATOM 8309 N N . LEU B 1 410 ? -1.755 29.547 5.508 1 85.62 410 LEU B N 1
ATOM 8310 C CA . LEU B 1 410 ? -2.871 30.484 5.629 1 85.62 410 LEU B CA 1
ATOM 8311 C C . LEU B 1 410 ? -2.998 31 7.059 1 85.62 410 LEU B C 1
ATOM 8313 O O . LEU B 1 410 ? -2.861 30.234 8.016 1 85.62 410 LEU B O 1
ATOM 8317 N N . THR B 1 411 ? -3.125 32.312 7.109 1 87.06 411 THR B N 1
ATOM 8318 C CA . THR B 1 411 ? -3.406 32.875 8.422 1 87.06 411 THR B CA 1
ATOM 8319 C C . THR B 1 411 ? -4.895 32.75 8.758 1 87.06 411 THR B C 1
ATOM 8321 O O . THR B 1 411 ? -5.707 32.469 7.879 1 87.06 411 THR B O 1
ATOM 8324 N N . ILE B 1 412 ? -5.223 32.938 9.953 1 87.88 412 ILE B N 1
ATOM 8325 C CA . ILE B 1 412 ? -6.613 32.875 10.391 1 87.88 412 ILE B CA 1
ATOM 8326 C C . ILE B 1 412 ? -7.422 33.969 9.68 1 87.88 412 ILE B C 1
ATOM 8328 O O . ILE B 1 412 ? -8.594 33.781 9.352 1 87.88 412 ILE B O 1
ATOM 8332 N N . PHE B 1 413 ? -6.793 35.094 9.367 1 86.31 413 PHE B N 1
ATOM 8333 C CA . PHE B 1 413 ? -7.473 36.219 8.719 1 86.31 413 PHE B CA 1
ATOM 8334 C C . PHE B 1 413 ? -7.785 35.906 7.266 1 86.31 413 PHE B C 1
ATOM 8336 O O . PHE B 1 413 ? -8.867 36.219 6.77 1 86.31 413 PHE B O 1
ATOM 8343 N N . ASP B 1 414 ? -6.805 35.25 6.637 1 86.5 414 ASP B N 1
ATOM 8344 C CA . ASP B 1 414 ? -7.035 34.812 5.262 1 86.5 414 ASP B CA 1
ATOM 8345 C C . ASP B 1 414 ? -8.227 33.875 5.184 1 86.5 414 ASP B C 1
ATOM 8347 O O . ASP B 1 414 ? -9.078 34 4.305 1 86.5 414 ASP B O 1
ATOM 8351 N N . SER B 1 415 ? -8.289 32.938 6.07 1 89.75 415 SER B N 1
ATOM 8352 C CA . SER B 1 415 ? -9.32 31.891 6.062 1 89.75 415 SER B CA 1
ATOM 8353 C C . SER B 1 415 ? -10.695 32.469 6.34 1 89.75 415 SER B C 1
ATOM 8355 O O . SER B 1 415 ? -11.68 32.125 5.695 1 89.75 415 SER B O 1
ATOM 8357 N N . ILE B 1 416 ? -10.711 33.375 7.227 1 87.12 416 ILE B N 1
ATOM 8358 C CA . ILE B 1 416 ? -11.984 33.969 7.59 1 87.12 416 ILE B CA 1
ATOM 8359 C C . ILE B 1 416 ? -12.484 34.844 6.449 1 87.12 416 ILE B C 1
ATOM 8361 O O . ILE B 1 416 ? -13.688 34.938 6.191 1 87.12 416 ILE B O 1
ATOM 8365 N N . GLU B 1 417 ? -11.57 35.5 5.84 1 86.12 417 GLU B N 1
ATOM 8366 C CA . GLU B 1 417 ? -11.953 36.344 4.711 1 86.12 417 GLU B CA 1
ATOM 8367 C C . GLU B 1 417 ? -12.539 35.531 3.574 1 86.12 417 GLU B C 1
ATOM 8369 O O . GLU B 1 417 ? -13.516 35.938 2.938 1 86.12 417 GLU B O 1
ATOM 8374 N N . VAL B 1 418 ? -11.922 34.438 3.334 1 90.12 418 VAL B N 1
ATOM 8375 C CA . VAL B 1 418 ? -12.398 33.562 2.277 1 90.12 418 VAL B CA 1
ATOM 8376 C C . VAL B 1 418 ? -13.812 33.094 2.602 1 90.12 418 VAL B C 1
ATOM 8378 O O . VAL B 1 418 ? -14.695 33.094 1.739 1 90.12 418 VAL B O 1
ATOM 8381 N N . ILE B 1 419 ? -14.07 32.688 3.822 1 89.94 419 ILE B N 1
ATOM 8382 C CA . ILE B 1 419 ? -15.359 32.156 4.246 1 89.94 419 ILE B CA 1
ATOM 8383 C C . ILE B 1 419 ? -16.406 33.281 4.215 1 89.94 419 ILE B C 1
ATOM 8385 O O . ILE B 1 419 ? -17.531 33.062 3.762 1 89.94 419 ILE B O 1
ATOM 8389 N N . HIS B 1 420 ? -15.961 34.406 4.652 1 88.69 420 HIS B N 1
ATOM 8390 C CA . HIS B 1 420 ? -16.891 35.531 4.699 1 88.69 420 HIS B CA 1
ATOM 8391 C C . HIS B 1 420 ? -17.297 35.969 3.297 1 88.69 420 HIS B C 1
ATOM 8393 O O . HIS B 1 420 ? -18.469 36.25 3.045 1 88.69 420 HIS B O 1
ATOM 8399 N N . THR B 1 421 ? -16.344 36.125 2.453 1 89.31 421 THR B N 1
ATOM 8400 C CA . THR B 1 421 ? -16.641 36.5 1.076 1 89.31 421 THR B CA 1
ATOM 8401 C C . THR B 1 421 ? -17.578 35.5 0.417 1 89.31 421 THR B C 1
ATOM 8403 O O . THR B 1 421 ? -18.516 35.875 -0.289 1 89.31 421 THR B O 1
ATOM 8406 N N . PHE B 1 422 ? -17.328 34.312 0.675 1 93.12 422 PHE B N 1
ATOM 8407 C CA . PHE B 1 422 ? -18.172 33.25 0.106 1 93.12 422 PHE B CA 1
ATOM 8408 C C . PHE B 1 422 ? -19.578 33.312 0.679 1 93.12 422 PHE B C 1
ATOM 8410 O O . PHE B 1 422 ? -20.562 33.25 -0.063 1 93.12 422 PHE B O 1
ATOM 8417 N N . ARG B 1 423 ? -19.672 33.469 1.927 1 91.5 423 ARG B N 1
ATOM 8418 C CA . ARG B 1 423 ? -20.984 33.531 2.584 1 91.5 423 ARG B CA 1
ATOM 8419 C C . ARG B 1 423 ? -21.781 34.719 2.062 1 91.5 423 ARG B C 1
ATOM 8421 O O . ARG B 1 423 ? -22.984 34.594 1.778 1 91.5 423 ARG B O 1
ATOM 8428 N N . MET B 1 424 ? -21.141 35.844 1.956 1 90.38 424 MET B N 1
ATOM 8429 C CA . MET B 1 424 ? -21.812 37.062 1.472 1 90.38 424 MET B CA 1
ATOM 8430 C C . MET B 1 424 ? -22.281 36.875 0.034 1 90.38 424 MET B C 1
ATOM 8432 O O . MET B 1 424 ? -23.375 37.312 -0.331 1 90.38 424 MET B O 1
ATOM 8436 N N . THR B 1 425 ? -21.453 36.219 -0.752 1 91.81 425 THR B N 1
ATOM 8437 C CA . THR B 1 425 ? -21.828 35.969 -2.133 1 91.81 425 THR B CA 1
ATOM 8438 C C . THR B 1 425 ? -23.078 35.062 -2.188 1 91.81 425 THR B C 1
ATOM 8440 O O . THR B 1 425 ? -23.984 35.312 -2.979 1 91.81 425 THR B O 1
ATOM 8443 N N . VAL B 1 426 ? -23.094 34.031 -1.358 1 92.69 426 VAL B N 1
ATOM 8444 C CA . VAL B 1 426 ? -24.234 33.125 -1.313 1 92.69 426 VAL B CA 1
ATOM 8445 C C . VAL B 1 426 ? -25.484 33.875 -0.835 1 92.69 426 VAL B C 1
ATOM 8447 O O . VAL B 1 426 ? -26.562 33.656 -1.376 1 92.69 426 VAL B O 1
ATOM 8450 N N . THR B 1 427 ? -25.281 34.719 0.112 1 91.38 427 THR B N 1
ATOM 8451 C CA . THR B 1 427 ? -26.391 35.531 0.642 1 91.38 427 THR B CA 1
ATOM 8452 C C . THR B 1 427 ? -26.953 36.469 -0.426 1 91.38 427 THR B C 1
ATOM 8454 O O . THR B 1 427 ? -28.172 36.625 -0.535 1 91.38 427 THR B O 1
ATOM 8457 N N . ASP B 1 428 ? -26.078 37.031 -1.2 1 89.94 428 ASP B N 1
ATOM 8458 C CA . ASP B 1 428 ? -26.516 37.906 -2.291 1 89.94 428 ASP B CA 1
ATOM 8459 C C . ASP B 1 428 ? -27.297 37.125 -3.34 1 89.94 428 ASP B C 1
ATOM 8461 O O . ASP B 1 428 ? -28.297 37.625 -3.869 1 89.94 428 ASP B O 1
ATOM 8465 N N . ILE B 1 429 ? -26.859 36 -3.656 1 88 429 ILE B N 1
ATOM 8466 C CA . ILE B 1 429 ? -27.531 35.156 -4.641 1 88 429 ILE B CA 1
ATOM 8467 C C . ILE B 1 429 ? -28.922 34.781 -4.133 1 88 429 ILE B C 1
ATOM 8469 O O . ILE B 1 429 ? -29.891 34.844 -4.891 1 88 429 ILE B O 1
ATOM 8473 N N . VAL B 1 430 ? -28.984 34.438 -2.838 1 89.12 430 VAL B N 1
ATOM 8474 C CA . VAL B 1 430 ? -30.266 34.062 -2.238 1 89.12 430 VAL B CA 1
ATOM 8475 C C . VAL B 1 430 ? -31.234 35.25 -2.301 1 89.12 430 VAL B C 1
ATOM 8477 O O . VAL B 1 430 ? -32.406 35.062 -2.621 1 89.12 430 VAL B O 1
ATOM 8480 N N . GLN B 1 431 ? -30.719 36.375 -2.051 1 87.94 431 GLN B N 1
ATOM 8481 C CA . GLN B 1 431 ? -31.547 37.594 -2.086 1 87.94 431 GLN B CA 1
ATOM 8482 C C . GLN B 1 431 ? -32.031 37.875 -3.5 1 87.94 431 GLN B C 1
ATOM 8484 O O . GLN B 1 431 ? -33.219 38.219 -3.699 1 87.94 431 GLN B O 1
ATOM 8489 N N . HIS B 1 432 ? -31.219 37.719 -4.441 1 84.06 432 HIS B N 1
ATOM 8490 C CA . HIS B 1 432 ? -31.578 37.938 -5.832 1 84.06 432 HIS B CA 1
ATOM 8491 C C . HIS B 1 432 ? -32.594 36.906 -6.309 1 84.06 432 HIS B C 1
ATOM 8493 O O . HIS B 1 432 ? -33.5 37.25 -7.109 1 84.06 432 HIS B O 1
ATOM 8499 N N . LEU B 1 433 ? -32.406 35.719 -5.855 1 83.31 433 LEU B N 1
ATOM 8500 C CA . LEU B 1 433 ? -33.312 34.656 -6.25 1 83.31 433 LEU B CA 1
ATOM 8501 C C . LEU B 1 433 ? -34.688 34.875 -5.621 1 83.31 433 LEU B C 1
ATOM 8503 O O . LEU B 1 433 ? -35.719 34.625 -6.254 1 83.31 433 LEU B O 1
ATOM 8507 N N . GLN B 1 434 ? -34.656 35.344 -4.43 1 82.38 434 GLN B N 1
ATOM 8508 C CA . GLN B 1 434 ? -35.938 35.531 -3.715 1 82.38 434 GLN B CA 1
ATOM 8509 C C . GLN B 1 434 ? -36.656 36.75 -4.223 1 82.38 434 GLN B C 1
ATOM 8511 O O . GLN B 1 434 ? -37.875 36.75 -4.363 1 82.38 434 GLN B O 1
ATOM 8516 N N . GLU B 1 435 ? -35.906 37.781 -4.523 1 82.44 435 GLU B N 1
ATOM 8517 C CA . GLU B 1 435 ? -36.531 39.031 -4.898 1 82.44 435 GLU B CA 1
ATOM 8518 C C . GLU B 1 435 ? -36.875 39.062 -6.383 1 82.44 435 GLU B C 1
ATOM 8520 O O . GLU B 1 435 ? -37.969 39.5 -6.766 1 82.44 435 GLU B O 1
ATOM 8525 N N . GLU B 1 436 ? -35.938 38.656 -7.219 1 74.69 436 GLU B N 1
ATOM 8526 C CA . GLU B 1 436 ? -36.125 38.875 -8.656 1 74.69 436 GLU B CA 1
ATOM 8527 C C . GLU B 1 436 ? -36.344 37.531 -9.383 1 74.69 436 GLU B C 1
ATOM 8529 O O . GLU B 1 436 ? -36.688 37.531 -10.57 1 74.69 436 GLU B O 1
ATOM 8534 N N . ARG B 1 437 ? -36.344 36.438 -8.641 1 73.81 437 ARG B N 1
ATOM 8535 C CA . ARG B 1 437 ? -36.406 35.125 -9.266 1 73.81 437 ARG B CA 1
ATOM 8536 C C . ARG B 1 437 ? -35.5 35.031 -10.469 1 73.81 437 ARG B C 1
ATOM 8538 O O . ARG B 1 437 ? -35.875 34.562 -11.539 1 73.81 437 ARG B O 1
ATOM 8545 N N . ASP B 1 438 ? -34.406 35.719 -10.352 1 73 438 ASP B N 1
ATOM 8546 C CA . ASP B 1 438 ? -33.406 35.812 -11.414 1 73 438 ASP B CA 1
ATOM 8547 C C . ASP B 1 438 ? -32.344 34.719 -11.227 1 73 438 ASP B C 1
ATOM 8549 O O . ASP B 1 438 ? -31.547 34.781 -10.281 1 73 438 ASP B O 1
ATOM 8553 N N . PHE B 1 439 ? -32.312 33.781 -12.086 1 72.5 439 PHE B N 1
ATOM 8554 C CA . PHE B 1 439 ? -31.344 32.688 -12.016 1 72.5 439 PHE B CA 1
ATOM 8555 C C . PHE B 1 439 ? -30.203 32.906 -13.008 1 72.5 439 PHE B C 1
ATOM 8557 O O . PHE B 1 439 ? -29.484 31.984 -13.359 1 72.5 439 PHE B O 1
ATOM 8564 N N . THR B 1 440 ? -29.984 34.125 -13.344 1 74.19 440 THR B N 1
ATOM 8565 C CA . THR B 1 440 ? -29.016 34.438 -14.375 1 74.19 440 THR B CA 1
ATOM 8566 C C . THR B 1 440 ? -27.594 34.156 -13.883 1 74.19 440 THR B C 1
ATOM 8568 O O . THR B 1 440 ? -26.672 34.031 -14.688 1 74.19 440 THR B O 1
ATOM 8571 N N . VAL B 1 441 ? -27.531 34.062 -12.617 1 79.12 441 VAL B N 1
ATOM 8572 C CA . VAL B 1 441 ? -26.203 33.781 -12.047 1 79.12 441 VAL B CA 1
ATOM 8573 C C . VAL B 1 441 ? -25.75 32.375 -12.445 1 79.12 441 VAL B C 1
ATOM 8575 O O . VAL B 1 441 ? -24.547 32.125 -12.523 1 79.12 441 VAL B O 1
ATOM 8578 N N . PHE B 1 442 ? -26.812 31.547 -12.695 1 78.5 442 PHE B N 1
ATOM 8579 C CA . PHE B 1 442 ? -26.531 30.203 -13.164 1 78.5 442 PHE B CA 1
ATOM 8580 C C . PHE B 1 442 ? -26.828 30.062 -14.648 1 78.5 442 PHE B C 1
ATOM 8582 O O . PHE B 1 442 ? -27.984 30.172 -15.078 1 78.5 442 PHE B O 1
ATOM 8589 N N . ASN B 1 443 ? -25.859 29.938 -15.469 1 77.44 443 ASN B N 1
ATOM 8590 C CA . ASN B 1 443 ? -25.984 29.953 -16.922 1 77.44 443 ASN B CA 1
ATOM 8591 C C . ASN B 1 443 ? -26.859 28.812 -17.422 1 77.44 443 ASN B C 1
ATOM 8593 O O . ASN B 1 443 ? -27.812 29.047 -18.188 1 77.44 443 ASN B O 1
ATOM 8597 N N . GLU B 1 444 ? -26.578 27.609 -17.016 1 76.12 444 GLU B N 1
ATOM 8598 C CA . GLU B 1 444 ? -27.266 26.438 -17.547 1 76.12 444 GLU B CA 1
ATOM 8599 C C . GLU B 1 444 ? -28.625 26.234 -16.875 1 76.12 444 GLU B C 1
ATOM 8601 O O . GLU B 1 444 ? -29.578 25.812 -17.516 1 76.12 444 GLU B O 1
ATOM 8606 N N . LEU B 1 445 ? -28.672 26.531 -15.594 1 71.69 445 LEU B N 1
ATOM 8607 C CA . LEU B 1 445 ? -29.906 26.328 -14.852 1 71.69 445 LEU B CA 1
ATOM 8608 C C . LEU B 1 445 ? -30.984 27.297 -15.32 1 71.69 445 LEU B C 1
ATOM 8610 O O . LEU B 1 445 ? -32.156 26.969 -15.32 1 71.69 445 LEU B O 1
ATOM 8614 N N . SER B 1 446 ? -30.562 28.469 -15.68 1 68.38 446 SER B N 1
ATOM 8615 C CA . SER B 1 446 ? -31.516 29.5 -16.078 1 68.38 446 SER B CA 1
ATOM 8616 C C . SER B 1 446 ? -32.344 29.047 -17.297 1 68.38 446 SER B C 1
ATOM 8618 O O . SER B 1 446 ? -33.5 29.438 -17.438 1 68.38 446 SER B O 1
ATOM 8620 N N . GLN B 1 447 ? -31.719 28.219 -18.047 1 65.94 447 GLN B N 1
ATOM 8621 C CA . GLN B 1 447 ? -32.406 27.75 -19.234 1 65.94 447 GLN B CA 1
ATOM 8622 C C . GLN B 1 447 ? -33.438 26.656 -18.891 1 65.94 447 GLN B C 1
ATOM 8624 O O . GLN B 1 447 ? -34.344 26.391 -19.672 1 65.94 447 GLN B O 1
ATOM 8629 N N . PHE B 1 448 ? -33.219 26.062 -17.75 1 62.16 448 PHE B N 1
ATOM 8630 C CA . PHE B 1 448 ? -34.031 24.922 -17.391 1 62.16 448 PHE B CA 1
ATOM 8631 C C . PHE B 1 448 ? -35.125 25.312 -16.406 1 62.16 448 PHE B C 1
ATOM 8633 O O . PHE B 1 448 ? -36.094 24.578 -16.203 1 62.16 448 PHE B O 1
ATOM 8640 N N . LEU B 1 449 ? -35.094 26.359 -15.508 1 56.31 449 LEU B N 1
ATOM 8641 C CA . LEU B 1 449 ? -35.625 26.594 -14.164 1 56.31 449 LEU B CA 1
ATOM 8642 C C . LEU B 1 449 ? -37.125 26.875 -14.219 1 56.31 449 LEU B C 1
ATOM 8644 O O . LEU B 1 449 ? -37.656 27.547 -13.344 1 56.31 449 LEU B O 1
ATOM 8648 N N . SER B 1 450 ? -37.844 26.578 -15.008 1 54.03 450 SER B N 1
ATOM 8649 C CA . SER B 1 450 ? -39.156 26.891 -14.414 1 54.03 450 SER B CA 1
ATOM 8650 C C . SER B 1 450 ? -39.25 26.328 -13 1 54.03 450 SER B C 1
ATOM 8652 O O . SER B 1 450 ? -39.844 26.969 -12.117 1 54.03 450 SER B O 1
ATOM 8654 N N . CYS B 1 451 ? -39.125 25.031 -12.672 1 51.16 451 CYS B N 1
ATOM 8655 C CA . CYS B 1 451 ? -39.688 24.25 -11.586 1 51.16 451 CYS B CA 1
ATOM 8656 C C . CYS B 1 451 ? -38.75 24.172 -10.398 1 51.16 451 CYS B C 1
ATOM 8658 O O . CYS B 1 451 ? -39.125 23.734 -9.312 1 51.16 451 CYS B O 1
ATOM 8660 N N . GLN B 1 452 ? -37.469 24.578 -10.391 1 60.44 452 GLN B N 1
ATOM 8661 C CA . GLN B 1 452 ? -36.656 24.047 -9.289 1 60.44 452 GLN B CA 1
ATOM 8662 C C . GLN B 1 452 ? -36.156 25.172 -8.398 1 60.44 452 GLN B C 1
ATOM 8664 O O . GLN B 1 452 ? -35.156 25 -7.676 1 60.44 452 GLN B O 1
ATOM 8669 N N . ASP B 1 453 ? -37.031 26.281 -8.32 1 70.56 453 ASP B N 1
ATOM 8670 C CA . ASP B 1 453 ? -36.656 27.516 -7.668 1 70.56 453 ASP B CA 1
ATOM 8671 C C . ASP B 1 453 ? -36.656 27.375 -6.148 1 70.56 453 ASP B C 1
ATOM 8673 O O . ASP B 1 453 ? -35.719 27.781 -5.469 1 70.56 453 ASP B O 1
ATOM 8677 N N . LYS B 1 454 ? -37.594 26.656 -5.68 1 79.75 454 LYS B N 1
ATOM 8678 C CA . LYS B 1 454 ? -37.75 26.578 -4.23 1 79.75 454 LYS B CA 1
ATOM 8679 C C . LYS B 1 454 ? -36.656 25.719 -3.604 1 79.75 454 LYS B C 1
ATOM 8681 O O . LYS B 1 454 ? -36.125 26.062 -2.557 1 79.75 454 LYS B O 1
ATOM 8686 N N . ILE B 1 455 ? -36.281 24.703 -4.254 1 86 455 ILE B N 1
ATOM 8687 C CA . ILE B 1 455 ? -35.312 23.781 -3.682 1 86 455 ILE B CA 1
ATOM 8688 C C . ILE B 1 455 ? -33.906 24.406 -3.695 1 86 455 ILE B C 1
ATOM 8690 O O . ILE B 1 455 ? -33.156 24.266 -2.742 1 86 455 ILE B O 1
ATOM 8694 N N . VAL B 1 456 ? -33.625 25.125 -4.734 1 87.5 456 VAL B N 1
ATOM 8695 C CA . VAL B 1 456 ? -32.312 25.75 -4.871 1 87.5 456 VAL B CA 1
ATOM 8696 C C . VAL B 1 456 ? -32.188 26.875 -3.848 1 87.5 456 VAL B C 1
ATOM 8698 O O . VAL B 1 456 ? -31.141 27.016 -3.213 1 87.5 456 VAL B O 1
ATOM 8701 N N . THR B 1 457 ? -33.281 27.609 -3.748 1 88.25 457 THR B N 1
ATOM 8702 C CA . THR B 1 457 ? -33.25 28.703 -2.785 1 88.25 457 THR B CA 1
ATOM 8703 C C . THR B 1 457 ? -33.125 28.172 -1.361 1 88.25 457 THR B C 1
ATOM 8705 O O . THR B 1 457 ? -32.438 28.75 -0.535 1 88.25 457 THR B O 1
ATOM 8708 N N . LYS B 1 458 ? -33.844 27.156 -1.146 1 90.62 458 LYS B N 1
ATOM 8709 C CA . LYS B 1 458 ? -33.75 26.531 0.174 1 90.62 458 LYS B CA 1
ATOM 8710 C C . LYS B 1 458 ? -32.344 26 0.447 1 90.62 458 LYS B C 1
ATOM 8712 O O . LYS B 1 458 ? -31.828 26.172 1.547 1 90.62 458 LYS B O 1
ATOM 8717 N N . TYR B 1 459 ? -31.766 25.359 -0.498 1 92.62 459 TYR B N 1
ATOM 8718 C CA . TYR B 1 459 ? -30.406 24.844 -0.399 1 92.62 459 TYR B CA 1
ATOM 8719 C C . TYR B 1 459 ? -29.422 25.969 -0.036 1 92.62 459 TYR B C 1
ATOM 8721 O O . TYR B 1 459 ? -28.641 25.828 0.908 1 92.62 459 TYR B O 1
ATOM 8729 N N . LEU B 1 460 ? -29.5 27.031 -0.712 1 93 460 LEU B N 1
ATOM 8730 C CA . LEU B 1 460 ? -28.547 28.125 -0.545 1 93 460 LEU B CA 1
ATOM 8731 C C . LEU B 1 460 ? -28.812 28.875 0.758 1 93 460 LEU B C 1
ATOM 8733 O O . LEU B 1 460 ? -27.875 29.359 1.397 1 93 460 LEU B O 1
ATOM 8737 N N . SER B 1 461 ? -30.031 28.953 1.126 1 93.69 461 SER B N 1
ATOM 8738 C CA . SER B 1 461 ? -30.375 29.625 2.381 1 93.69 461 SER B CA 1
ATOM 8739 C C . SER B 1 461 ? -29.844 28.844 3.58 1 93.69 461 SER B C 1
ATOM 8741 O O . SER B 1 461 ? -29.297 29.438 4.516 1 93.69 461 SER B O 1
ATOM 8743 N N . ILE B 1 462 ? -30 27.594 3.49 1 94.5 462 ILE B N 1
ATOM 8744 C CA . ILE B 1 462 ? -29.5 26.75 4.566 1 94.5 462 ILE B CA 1
ATOM 8745 C C . ILE B 1 462 ? -27.984 26.828 4.629 1 94.5 462 ILE B C 1
ATOM 8747 O O . ILE B 1 462 ? -27.391 26.891 5.715 1 94.5 462 ILE B O 1
ATOM 8751 N N . LEU B 1 463 ? -27.344 26.797 3.5 1 94.56 463 LEU B N 1
ATOM 8752 C CA . LEU B 1 463 ? -25.891 26.906 3.439 1 94.56 463 LEU B CA 1
ATOM 8753 C C . LEU B 1 463 ? -25.406 28.203 4.055 1 94.56 463 LEU B C 1
ATOM 8755 O O . LEU B 1 463 ? -24.484 28.219 4.867 1 94.56 463 LEU B O 1
ATOM 8759 N N . SER B 1 464 ? -26.016 29.266 3.682 1 93.12 464 SER B N 1
ATOM 8760 C CA . SER B 1 464 ? -25.641 30.578 4.188 1 93.12 464 SER B CA 1
ATOM 8761 C C . SER B 1 464 ? -25.828 30.656 5.699 1 93.12 464 SER B C 1
ATOM 8763 O O . SER B 1 464 ? -24.969 31.188 6.41 1 93.12 464 SER B O 1
ATOM 8765 N N . GLU B 1 465 ? -26.875 30.172 6.16 1 93 465 GLU B N 1
ATOM 8766 C CA . GLU B 1 465 ? -27.188 30.203 7.59 1 93 465 GLU B CA 1
ATOM 8767 C C . GLU B 1 465 ? -26.219 29.328 8.375 1 93 465 GLU B C 1
ATOM 8769 O O . GLU B 1 465 ? -25.766 29.719 9.461 1 93 465 GLU B O 1
ATOM 8774 N N . ASP B 1 466 ? -25.984 28.219 7.844 1 93.31 466 ASP B N 1
ATOM 8775 C CA . ASP B 1 466 ? -25.094 27.297 8.539 1 93.31 466 ASP B CA 1
ATOM 8776 C C . ASP B 1 466 ? -23.672 27.828 8.578 1 93.31 466 ASP B C 1
ATOM 8778 O O . ASP B 1 466 ? -22.953 27.656 9.57 1 93.31 466 ASP B O 1
ATOM 8782 N N . LEU B 1 467 ? -23.203 28.422 7.539 1 91.38 467 LEU B N 1
ATOM 8783 C CA . LEU B 1 467 ? -21.875 29.031 7.52 1 91.38 467 LEU B CA 1
ATOM 8784 C C . LEU B 1 467 ? -21.781 30.141 8.555 1 91.38 467 LEU B C 1
ATOM 8786 O O . LEU B 1 467 ? -20.75 30.297 9.211 1 91.38 467 LEU B O 1
ATOM 8790 N N . GLU B 1 468 ? -22.812 30.844 8.68 1 89.12 468 GLU B N 1
ATOM 8791 C CA . GLU B 1 468 ? -22.844 31.922 9.664 1 89.12 468 GLU B CA 1
ATOM 8792 C C . GLU B 1 468 ? -22.781 31.375 11.086 1 89.12 468 GLU B C 1
ATOM 8794 O O . GLU B 1 468 ? -22.094 31.953 11.938 1 89.12 468 GLU B O 1
ATOM 8799 N N . ASN B 1 469 ? -23.453 30.391 11.305 1 88.69 469 ASN B N 1
ATOM 8800 C CA . ASN B 1 469 ? -23.5 29.797 12.641 1 88.69 469 ASN B CA 1
ATOM 8801 C C . ASN B 1 469 ? -22.172 29.141 13.008 1 88.69 469 ASN B C 1
ATOM 8803 O O . ASN B 1 469 ? -21.688 29.281 14.125 1 88.69 469 ASN B O 1
ATOM 8807 N N . ARG B 1 470 ? -21.641 28.469 12.109 1 86.75 470 ARG B N 1
ATOM 8808 C CA . ARG B 1 470 ? -20.438 27.688 12.375 1 86.75 470 ARG B CA 1
ATOM 8809 C C . ARG B 1 470 ? -19.219 28.594 12.5 1 86.75 470 ARG B C 1
ATOM 8811 O O . ARG B 1 470 ? -18.281 28.297 13.258 1 86.75 470 ARG B O 1
ATOM 8818 N N . PHE B 1 471 ? -19.25 29.703 11.805 1 86.06 471 PHE B N 1
ATOM 8819 C CA . PHE B 1 471 ? -18.078 30.578 11.805 1 86.06 471 PHE B CA 1
ATOM 8820 C C . PHE B 1 471 ? -18.375 31.859 12.578 1 86.06 471 PHE B C 1
ATOM 8822 O O . PHE B 1 471 ? -17.75 32.906 12.336 1 86.06 471 PHE B O 1
ATOM 8829 N N . SER B 1 472 ? -19.234 31.781 13.492 1 77.62 472 SER B N 1
ATOM 8830 C CA . SER B 1 472 ? -19.625 32.938 14.281 1 77.62 472 SER B CA 1
ATOM 8831 C C . SER B 1 472 ? -18.438 33.469 15.086 1 77.62 472 SER B C 1
ATOM 8833 O O . SER B 1 472 ? -18.25 34.688 15.188 1 77.62 472 SER B O 1
ATOM 8835 N N . GLU B 1 473 ? -17.641 32.625 15.57 1 67.56 473 GLU B N 1
ATOM 8836 C CA . GLU B 1 473 ? -16.484 33.062 16.344 1 67.56 473 GLU B CA 1
ATOM 8837 C C . GLU B 1 473 ? -15.453 33.75 15.453 1 67.56 473 GLU B C 1
ATOM 8839 O O . GLU B 1 473 ? -14.672 34.562 15.914 1 67.56 473 GLU B O 1
ATOM 8844 N N . GLY B 1 474 ? -15.523 33.406 14.227 1 67.44 474 GLY B N 1
ATOM 8845 C CA . GLY B 1 474 ? -14.609 34 13.258 1 67.44 474 GLY B CA 1
ATOM 8846 C C . GLY B 1 474 ? -14.93 35.438 12.953 1 67.44 474 GLY B C 1
ATOM 8847 O O . GLY B 1 474 ? -14.047 36.188 12.547 1 67.44 474 GLY B O 1
ATOM 8848 N N . ASN B 1 475 ? -16.125 35.812 13.258 1 67.44 475 ASN B N 1
ATOM 8849 C CA . ASN B 1 475 ? -16.547 37.188 12.938 1 67.44 475 ASN B CA 1
ATOM 8850 C C . ASN B 1 475 ? -15.742 38.219 13.703 1 67.44 475 ASN B C 1
ATOM 8852 O O . ASN B 1 475 ? -15.5 39.312 13.203 1 67.44 475 ASN B O 1
ATOM 8856 N N . PHE B 1 476 ? -15.344 37.75 14.812 1 70.06 476 PHE B N 1
ATOM 8857 C CA . PHE B 1 476 ? -14.477 38.625 15.586 1 70.06 476 PHE B CA 1
ATOM 8858 C C . PHE B 1 476 ? -13.195 38.938 14.812 1 70.06 476 PHE B C 1
ATOM 8860 O O . PHE B 1 476 ? -12.742 40.062 14.781 1 70.06 476 PHE B O 1
ATOM 8867 N N . PHE B 1 477 ? -12.719 38.062 14.117 1 78 477 PHE B N 1
ATOM 8868 C CA . PHE B 1 477 ? -11.438 38.188 13.43 1 78 477 PHE B CA 1
ATOM 8869 C C . PHE B 1 477 ? -11.578 39 12.164 1 78 477 PHE B C 1
ATOM 8871 O O . PHE B 1 477 ? -10.617 39.625 11.719 1 78 477 PHE B O 1
ATOM 8878 N N . LEU B 1 478 ? -12.781 39.094 11.703 1 76.44 478 LEU B N 1
ATOM 8879 C CA . LEU B 1 478 ? -13 39.844 10.469 1 76.44 478 LEU B CA 1
ATOM 8880 C C . LEU B 1 478 ? -12.758 41.344 10.68 1 76.44 478 LEU B C 1
ATOM 8882 O O . LEU B 1 478 ? -12.148 42 9.836 1 76.44 478 LEU B O 1
ATOM 8886 N N . GLN B 1 479 ? -13.227 41.844 11.695 1 71.38 479 GLN B N 1
ATOM 8887 C CA . GLN B 1 479 ? -13.062 43.25 11.984 1 71.38 479 GLN B CA 1
ATOM 8888 C C . GLN B 1 479 ? -11.609 43.594 12.289 1 71.38 479 GLN B C 1
ATOM 8890 O O . GLN B 1 479 ? -11.117 44.656 11.914 1 71.38 479 GLN B O 1
ATOM 8895 N N . TYR B 1 480 ? -11.016 42.719 12.93 1 76.81 480 TYR B N 1
ATOM 8896 C CA . TYR B 1 480 ? -9.617 42.938 13.273 1 76.81 480 TYR B CA 1
ATOM 8897 C C . TYR B 1 480 ? -8.719 42.75 12.055 1 76.81 480 TYR B C 1
ATOM 8899 O O . TYR B 1 480 ? -7.605 43.281 12.008 1 76.81 480 TYR B O 1
ATOM 8907 N N . ALA B 1 481 ? -9.195 42.031 11.109 1 76.19 481 ALA B N 1
ATOM 8908 C CA . ALA B 1 481 ? -8.422 41.719 9.914 1 76.19 481 ALA B CA 1
ATOM 8909 C C . ALA B 1 481 ? -8.047 42.969 9.148 1 76.19 481 ALA B C 1
ATOM 8911 O O . ALA B 1 481 ? -6.957 43.062 8.586 1 76.19 481 ALA B O 1
ATOM 8912 N N . THR B 1 482 ? -8.898 43.875 9.156 1 73.38 482 THR B N 1
ATOM 8913 C CA . THR B 1 482 ? -8.625 45.125 8.438 1 73.38 482 THR B CA 1
ATOM 8914 C C . THR B 1 482 ? -7.441 45.844 9.062 1 73.38 482 THR B C 1
ATOM 8916 O O . THR B 1 482 ? -6.598 46.406 8.352 1 73.38 482 THR B O 1
ATOM 8919 N N . PHE B 1 483 ? -7.449 45.812 10.328 1 76.75 483 PHE B N 1
ATOM 8920 C CA . PHE B 1 483 ? -6.352 46.469 11.031 1 76.75 483 PHE B CA 1
ATOM 8921 C C . PHE B 1 483 ? -5.047 45.719 10.805 1 76.75 483 PHE B C 1
ATOM 8923 O O . PHE B 1 483 ? -3.984 46.344 10.672 1 76.75 483 PHE B O 1
ATOM 8930 N N . MET B 1 484 ? -5.125 44.469 10.773 1 78.31 484 MET B N 1
ATOM 8931 C CA . MET B 1 484 ? -3.943 43.625 10.602 1 78.31 484 MET B CA 1
ATOM 8932 C C . MET B 1 484 ? -3.346 43.812 9.211 1 78.31 484 MET B C 1
ATOM 8934 O O . MET B 1 484 ? -2.125 43.781 9.047 1 78.31 484 MET B O 1
ATOM 8938 N N . THR B 1 485 ? -4.211 44 8.297 1 74.69 485 THR B N 1
ATOM 8939 C CA . THR B 1 485 ? -3.75 44.094 6.914 1 74.69 485 THR B CA 1
ATOM 8940 C C . THR B 1 485 ? -3.396 45.531 6.547 1 74.69 485 THR B C 1
ATOM 8942 O O . THR B 1 485 ? -2.494 45.781 5.742 1 74.69 485 THR B O 1
ATOM 8945 N N . ASP B 1 486 ? -4.223 46.406 7.121 1 76.88 486 ASP B N 1
ATOM 8946 C CA . ASP B 1 486 ? -3.977 47.844 6.844 1 76.88 486 ASP B CA 1
ATOM 8947 C C . ASP B 1 486 ? -4.105 48.656 8.117 1 76.88 486 ASP B C 1
ATOM 8949 O O . ASP B 1 486 ? -5.109 49.344 8.312 1 76.88 486 ASP B O 1
ATOM 8953 N N . PRO B 1 487 ? -3 48.688 8.844 1 77 487 PRO B N 1
ATOM 8954 C CA . PRO B 1 487 ? -3.072 49.406 10.117 1 77 487 PRO B CA 1
ATOM 8955 C C . PRO B 1 487 ? -3.143 50.906 9.945 1 77 487 PRO B C 1
ATOM 8957 O O . PRO B 1 487 ? -3.494 51.625 10.883 1 77 487 PRO B O 1
ATOM 8960 N N . PHE B 1 488 ? -2.906 51.375 8.656 1 75.38 488 PHE B N 1
ATOM 8961 C CA . PHE B 1 488 ? -2.812 52.812 8.469 1 75.38 488 PHE B CA 1
ATOM 8962 C C . PHE B 1 488 ? -4.102 53.375 7.879 1 75.38 488 PHE B C 1
ATOM 8964 O O . PHE B 1 488 ? -4.254 54.562 7.738 1 75.38 488 PHE B O 1
ATOM 8971 N N . ASN B 1 489 ? -4.918 52.406 7.539 1 69.5 489 ASN B N 1
ATOM 8972 C CA . ASN B 1 489 ? -6.141 52.875 6.891 1 69.5 489 ASN B CA 1
ATOM 8973 C C . ASN B 1 489 ? -7.027 53.625 7.859 1 69.5 489 ASN B C 1
ATOM 8975 O O . ASN B 1 489 ? -7.176 53.25 9.023 1 69.5 489 ASN B O 1
ATOM 8979 N N . ASN B 1 490 ? -7.418 54.844 7.516 1 57.97 490 ASN B N 1
ATOM 8980 C CA . ASN B 1 490 ? -8.172 55.844 8.297 1 57.97 490 ASN B CA 1
ATOM 8981 C C . ASN B 1 490 ? -9.633 55.406 8.461 1 57.97 490 ASN B C 1
ATOM 8983 O O . ASN B 1 490 ? -10.352 55.969 9.281 1 57.97 490 ASN B O 1
ATOM 8987 N N . THR B 1 491 ? -10.062 54.625 7.629 1 55.53 491 THR B N 1
ATOM 8988 C CA . THR B 1 491 ? -11.508 54.469 7.504 1 55.53 491 THR B CA 1
ATOM 8989 C C . THR B 1 491 ? -12.055 53.562 8.617 1 55.53 491 THR B C 1
ATOM 8991 O O . THR B 1 491 ? -12.656 52.531 8.344 1 55.53 491 THR B O 1
ATOM 8994 N N . GLY B 1 492 ? -11.766 53.969 9.898 1 58.25 492 GLY B N 1
ATOM 8995 C CA . GLY B 1 492 ? -12.5 53.344 10.977 1 58.25 492 GLY B CA 1
ATOM 8996 C C . GLY B 1 492 ? -11.898 52 11.398 1 58.25 492 GLY B C 1
ATOM 8997 O O . GLY B 1 492 ? -12.367 51.375 12.352 1 58.25 492 GLY B O 1
ATOM 8998 N N . SER B 1 493 ? -10.875 51.625 10.812 1 59.34 493 SER B N 1
ATOM 8999 C CA . SER B 1 493 ? -10.242 50.344 11.086 1 59.34 493 SER B CA 1
ATOM 9000 C C . SER B 1 493 ? -9.656 50.281 12.492 1 59.34 493 SER B C 1
ATOM 9002 O O . SER B 1 493 ? -9.773 49.281 13.188 1 59.34 493 SER B O 1
ATOM 9004 N N . SER B 1 494 ? -9.188 51.375 12.812 1 58.69 494 SER B N 1
ATOM 9005 C CA . SER B 1 494 ? -8.594 51.438 14.141 1 58.69 494 SER B CA 1
ATOM 9006 C C . SER B 1 494 ? -9.656 51.375 15.227 1 58.69 494 SER B C 1
ATOM 9008 O O . SER B 1 494 ? -9.461 50.719 16.266 1 58.69 494 SER B O 1
ATOM 9010 N N . SER B 1 495 ? -10.672 52.094 14.922 1 63.06 495 SER B N 1
ATOM 9011 C CA . SER B 1 495 ? -11.758 52.062 15.898 1 63.06 495 SER B CA 1
ATOM 9012 C C . SER B 1 495 ? -12.359 50.688 16.031 1 63.06 495 SER B C 1
ATOM 9014 O O . SER B 1 495 ? -12.656 50.219 17.141 1 63.06 495 SER B O 1
ATOM 9016 N N . LEU B 1 496 ? -12.453 50.125 14.953 1 63.31 496 LEU B N 1
ATOM 9017 C CA . LEU B 1 496 ? -12.984 48.75 14.953 1 63.31 496 LEU B CA 1
ATOM 9018 C C . LEU B 1 496 ? -12.023 47.781 15.648 1 63.31 496 LEU B C 1
ATOM 9020 O O . LEU B 1 496 ? -12.445 46.969 16.438 1 63.31 496 LEU B O 1
ATOM 9024 N N . ALA B 1 497 ? -10.812 48.031 15.344 1 67.25 497 ALA B N 1
ATOM 9025 C CA . ALA B 1 497 ? -9.797 47.219 16 1 67.25 497 ALA B CA 1
ATOM 9026 C C . ALA B 1 497 ? -9.805 47.438 17.516 1 67.25 497 ALA B C 1
ATOM 9028 O O . ALA B 1 497 ? -9.664 46.469 18.281 1 67.25 497 ALA B O 1
ATOM 9029 N N . ALA B 1 498 ? -10.016 48.625 17.844 1 68.69 498 ALA B N 1
ATOM 9030 C CA . ALA B 1 498 ? -10.062 48.938 19.266 1 68.69 498 ALA B CA 1
ATOM 9031 C C . ALA B 1 498 ? -11.234 48.25 19.953 1 68.69 498 ALA B C 1
ATOM 9033 O O . ALA B 1 498 ? -11.125 47.781 21.094 1 68.69 498 ALA B O 1
ATOM 9034 N N . ASN B 1 499 ? -12.281 48.219 19.281 1 70.06 499 ASN B N 1
ATOM 9035 C CA . ASN B 1 499 ? -13.461 47.531 19.828 1 70.06 499 ASN B CA 1
ATOM 9036 C C . ASN B 1 499 ? -13.234 46.031 20 1 70.06 499 ASN B C 1
ATOM 9038 O O . ASN B 1 499 ? -13.641 45.469 21.016 1 70.06 499 ASN B O 1
ATOM 9042 N N . ILE B 1 500 ? -12.539 45.562 19.125 1 69.38 500 ILE B N 1
ATOM 9043 C CA . ILE B 1 500 ? -12.273 44.125 19.172 1 69.38 500 ILE B CA 1
ATOM 9044 C C . ILE B 1 500 ? -11.289 43.844 20.297 1 69.38 500 ILE B C 1
ATOM 9046 O O . ILE B 1 500 ? -11.445 42.844 21.016 1 69.38 500 ILE B O 1
ATOM 9050 N N . LEU B 1 501 ? -10.422 44.719 20.375 1 74.88 501 LEU B N 1
ATOM 9051 C CA . LEU B 1 501 ? -9.461 44.531 21.469 1 74.88 501 LEU B CA 1
ATOM 9052 C C . LEU B 1 501 ? -10.148 44.594 22.828 1 74.88 501 LEU B C 1
ATOM 9054 O O . LEU B 1 501 ? -9.758 43.906 23.75 1 74.88 501 LEU B O 1
ATOM 9058 N N . THR B 1 502 ? -11.18 45.344 22.781 1 74.88 502 THR B N 1
ATOM 9059 C CA . THR B 1 502 ? -11.953 45.438 24.016 1 74.88 502 THR B CA 1
ATOM 9060 C C . THR B 1 502 ? -12.727 44.156 24.266 1 74.88 502 THR B C 1
ATOM 9062 O O . THR B 1 502 ? -12.82 43.688 25.406 1 74.88 502 THR B O 1
ATOM 9065 N N . THR B 1 503 ? -13.172 43.594 23.203 1 74.56 503 THR B N 1
ATOM 9066 C CA . THR B 1 503 ? -13.922 42.375 23.328 1 74.56 503 THR B CA 1
ATOM 9067 C C . THR B 1 503 ? -13.008 41.219 23.734 1 74.56 503 THR B C 1
ATOM 9069 O O . THR B 1 503 ? -13.414 40.312 24.5 1 74.56 503 THR B O 1
ATOM 9072 N N . LEU B 1 504 ? -11.836 41.312 23.312 1 77.25 504 LEU B N 1
ATOM 9073 C CA . LEU B 1 504 ? -10.883 40.25 23.562 1 77.25 504 LEU B CA 1
ATOM 9074 C C . LEU B 1 504 ? -10.031 40.562 24.797 1 77.25 504 LEU B C 1
ATOM 9076 O O . LEU B 1 504 ? -9.102 39.844 25.109 1 77.25 504 LEU B O 1
ATOM 9080 N N . GLN B 1 505 ? -10.406 41.562 25.406 1 80.69 505 GLN B N 1
ATOM 9081 C CA . GLN B 1 505 ? -9.57 42.094 26.484 1 80.69 505 GLN B CA 1
ATOM 9082 C C . GLN B 1 505 ? -9.375 41.031 27.578 1 80.69 505 GLN B C 1
ATOM 9084 O O . GLN B 1 505 ? -8.266 40.812 28.047 1 80.69 505 GLN B O 1
ATOM 9089 N N . ASP B 1 506 ? -10.445 40.375 27.859 1 82.94 506 ASP B N 1
ATOM 9090 C CA . ASP B 1 506 ? -10.375 39.406 28.922 1 82.94 506 ASP B CA 1
ATOM 9091 C C . ASP B 1 506 ? -9.469 38.219 28.516 1 82.94 506 ASP B C 1
ATOM 9093 O O . ASP B 1 506 ? -8.688 37.75 29.344 1 82.94 506 ASP B O 1
ATOM 9097 N N . ARG B 1 507 ? -9.547 37.875 27.359 1 84.75 507 ARG B N 1
ATOM 9098 C CA . ARG B 1 507 ? -8.758 36.75 26.875 1 84.75 507 ARG B CA 1
ATOM 9099 C C . ARG B 1 507 ? -7.297 37.156 26.703 1 84.75 507 ARG B C 1
ATOM 9101 O O . ARG B 1 507 ? -6.398 36.438 27.125 1 84.75 507 ARG B O 1
ATOM 9108 N N . LEU B 1 508 ? -7.078 38.312 26.141 1 86.19 508 LEU B N 1
ATOM 9109 C CA . LEU B 1 508 ? -5.715 38.75 25.891 1 86.19 508 LEU B CA 1
ATOM 9110 C C . LEU B 1 508 ? -4.992 39.062 27.203 1 86.19 508 LEU B C 1
ATOM 9112 O O . LEU B 1 508 ? -3.785 38.844 27.312 1 86.19 508 LEU B O 1
ATOM 9116 N N . ALA B 1 509 ? -5.781 39.438 28.141 1 86.06 509 ALA B N 1
ATOM 9117 C CA . ALA B 1 509 ? -5.207 39.812 29.438 1 86.06 509 ALA B CA 1
ATOM 9118 C C . ALA B 1 509 ? -4.738 38.562 30.172 1 86.06 509 ALA B C 1
ATOM 9120 O O . ALA B 1 509 ? -3.902 38.625 31.078 1 86.06 509 ALA B O 1
ATOM 9121 N N . SER B 1 510 ? -5.25 37.531 29.734 1 88.44 510 SER B N 1
ATOM 9122 C CA . SER B 1 510 ? -4.898 36.281 30.406 1 88.44 510 SER B CA 1
ATOM 9123 C C . SER B 1 510 ? -3.479 35.844 30.062 1 88.44 510 SER B C 1
ATOM 9125 O O . SER B 1 510 ? -2.885 35.031 30.766 1 88.44 510 SER B O 1
ATOM 9127 N N . PHE B 1 511 ? -2.984 36.406 29 1 88.56 511 PHE B N 1
ATOM 9128 C CA . PHE B 1 511 ? -1.612 36.094 28.609 1 88.56 511 PHE B CA 1
ATOM 9129 C C . PHE B 1 511 ? -0.632 37.031 29.328 1 88.56 511 PHE B C 1
ATOM 9131 O O . PHE B 1 511 ? -0.693 38.25 29.172 1 88.56 511 PHE B O 1
ATOM 9138 N N . ALA B 1 512 ? 0.289 36.5 30.047 1 78.62 512 ALA B N 1
ATOM 9139 C CA . ALA B 1 512 ? 1.189 37.25 30.906 1 78.62 512 ALA B CA 1
ATOM 9140 C C . ALA B 1 512 ? 2.074 38.188 30.094 1 78.62 512 ALA B C 1
ATOM 9142 O O . ALA B 1 512 ? 2.453 39.25 30.547 1 78.62 512 ALA B O 1
ATOM 9143 N N . SER B 1 513 ? 2.357 37.875 28.938 1 79.56 513 SER B N 1
ATOM 9144 C CA . SER B 1 513 ? 3.328 38.625 28.141 1 79.56 513 SER B CA 1
ATOM 9145 C C . SER B 1 513 ? 2.658 39.75 27.391 1 79.56 513 SER B C 1
ATOM 9147 O O . SER B 1 513 ? 3.338 40.594 26.766 1 79.56 513 SER B O 1
ATOM 9149 N N . VAL B 1 514 ? 1.307 39.844 27.5 1 83.69 514 VAL B N 1
ATOM 9150 C CA . VAL B 1 514 ? 0.585 40.844 26.734 1 83.69 514 VAL B CA 1
ATOM 9151 C C . VAL B 1 514 ? 0.199 42.031 27.641 1 83.69 514 VAL B C 1
ATOM 9153 O O . VAL B 1 514 ? -0.402 41.812 28.703 1 83.69 514 VAL B O 1
ATOM 9156 N N . ASP B 1 515 ? 0.676 43.188 27.25 1 82.12 515 ASP B N 1
ATOM 9157 C CA . ASP B 1 515 ? 0.319 44.406 27.953 1 82.12 515 ASP B CA 1
ATOM 9158 C C . ASP B 1 515 ? -0.782 45.156 27.219 1 82.12 515 ASP B C 1
ATOM 9160 O O . ASP B 1 515 ? -0.562 45.688 26.109 1 82.12 515 ASP B O 1
ATOM 9164 N N . LEU B 1 516 ? -1.869 45.188 27.797 1 81.88 516 LEU B N 1
ATOM 9165 C CA . LEU B 1 516 ? -3.014 45.812 27.141 1 81.88 516 LEU B CA 1
ATOM 9166 C C . LEU B 1 516 ? -3.121 47.281 27.516 1 81.88 516 LEU B C 1
ATOM 9168 O O . LEU B 1 516 ? -3.979 48 26.984 1 81.88 516 LEU B O 1
ATOM 9172 N N . SER B 1 517 ? -2.02 47.625 28.281 1 77.88 517 SER B N 1
ATOM 9173 C CA . SER B 1 517 ? -2.07 49 28.703 1 77.88 517 SER B CA 1
ATOM 9174 C C . SER B 1 517 ? -1.768 49.938 27.547 1 77.88 517 SER B C 1
ATOM 9176 O O . SER B 1 517 ? -0.82 49.719 26.781 1 77.88 517 SER B O 1
ATOM 9178 N N . ASN B 1 518 ? -2.779 50.75 27.141 1 80.25 518 ASN B N 1
ATOM 9179 C CA . ASN B 1 518 ? -2.592 51.875 26.219 1 80.25 518 ASN B CA 1
ATOM 9180 C C . ASN B 1 518 ? -2.684 51.406 24.766 1 80.25 518 ASN B C 1
ATOM 9182 O O . ASN B 1 518 ? -2.123 52.062 23.875 1 80.25 518 ASN B O 1
ATOM 9186 N N . LEU B 1 519 ? -3.104 50.188 24.516 1 83.19 519 LEU B N 1
ATOM 9187 C CA . LEU B 1 519 ? -3.15 49.656 23.156 1 83.19 519 LEU B CA 1
ATOM 9188 C C . LEU B 1 519 ? -3.887 50.625 22.234 1 83.19 519 LEU B C 1
ATOM 9190 O O . LEU B 1 519 ? -3.486 50.812 21.078 1 83.19 519 LEU B O 1
ATOM 9194 N N . LYS B 1 520 ? -4.887 51.188 22.734 1 78.25 520 LYS B N 1
ATOM 9195 C CA . LYS B 1 520 ? -5.668 52.125 21.922 1 78.25 520 LYS B CA 1
ATOM 9196 C C . LYS B 1 520 ? -4.832 53.344 21.531 1 78.25 520 LYS B C 1
ATOM 9198 O O . LYS B 1 520 ? -4.887 53.781 20.375 1 78.25 520 LYS B O 1
ATOM 9203 N N . TYR B 1 521 ? -4.137 53.75 22.5 1 79.31 521 TYR B N 1
ATOM 9204 C CA . TYR B 1 521 ? -3.266 54.906 22.234 1 79.31 521 TYR B CA 1
ATOM 9205 C C . TYR B 1 521 ? -2.207 54.562 21.203 1 79.31 521 TYR B C 1
ATOM 9207 O O . TYR B 1 521 ? -1.943 55.312 20.281 1 79.31 521 TYR B O 1
ATOM 9215 N N . LEU B 1 522 ? -1.694 53.438 21.359 1 84.62 522 LEU B N 1
ATOM 9216 C CA . LEU B 1 522 ? -0.622 53 20.469 1 84.62 522 LEU B CA 1
ATOM 9217 C C . LEU B 1 522 ? -1.139 52.844 19.047 1 84.62 522 LEU B C 1
ATOM 9219 O O . LEU B 1 522 ? -0.409 53.094 18.078 1 84.62 522 LEU B O 1
ATOM 9223 N N . MET B 1 523 ? -2.332 52.438 18.875 1 82.25 523 MET B N 1
ATOM 9224 C CA . MET B 1 523 ? -2.926 52.25 17.562 1 82.25 523 MET B CA 1
ATOM 9225 C C . MET B 1 523 ? -3.047 53.594 16.828 1 82.25 523 MET B C 1
ATOM 9227 O O . MET B 1 523 ? -2.734 53.688 15.633 1 82.25 523 MET B O 1
ATOM 9231 N N . VAL B 1 524 ? -3.455 54.5 17.609 1 77.38 524 VAL B N 1
ATOM 9232 C CA . VAL B 1 524 ? -3.611 55.844 17.031 1 77.38 524 VAL B CA 1
ATOM 9233 C C . VAL B 1 524 ? -2.238 56.438 16.734 1 77.38 524 VAL B C 1
ATOM 9235 O O . VAL B 1 524 ? -2.043 57.031 15.672 1 77.38 524 VAL B O 1
ATOM 9238 N N . HIS B 1 525 ? -1.417 56.25 17.625 1 82 525 HIS B N 1
ATOM 9239 C CA . HIS B 1 525 ? -0.065 56.75 17.453 1 82 525 HIS B CA 1
ATOM 9240 C C . HIS B 1 525 ? 0.613 56.125 16.234 1 82 525 HIS B C 1
ATOM 9242 O O . HIS B 1 525 ? 1.316 56.812 15.5 1 82 525 HIS B O 1
ATOM 9248 N N . MET B 1 526 ? 0.462 54.906 16.078 1 83.25 526 MET B N 1
ATOM 9249 C CA . MET B 1 526 ? 1.072 54.188 14.969 1 83.25 526 MET B CA 1
ATOM 9250 C C . MET B 1 526 ? 0.567 54.688 13.625 1 83.25 526 MET B C 1
ATOM 9252 O O . MET B 1 526 ? 1.336 54.812 12.664 1 83.25 526 MET B O 1
ATOM 9256 N N . ARG B 1 527 ? -0.641 54.969 13.547 1 78.25 527 ARG B N 1
ATOM 9257 C CA . ARG B 1 527 ? -1.267 55.469 12.328 1 78.25 527 ARG B CA 1
ATOM 9258 C C . ARG B 1 527 ? -0.609 56.75 11.867 1 78.25 527 ARG B C 1
ATOM 9260 O O . ARG B 1 527 ? -0.521 57.031 10.664 1 78.25 527 ARG B O 1
ATOM 9267 N N . ASN B 1 528 ? -0.192 57.438 12.844 1 77.5 528 ASN B N 1
ATOM 9268 C CA . ASN B 1 528 ? 0.349 58.781 12.539 1 77.5 528 ASN B CA 1
ATOM 9269 C C . ASN B 1 528 ? 1.87 58.75 12.422 1 77.5 528 ASN B C 1
ATOM 9271 O O . ASN B 1 528 ? 2.496 59.75 12.141 1 77.5 528 ASN B O 1
ATOM 9275 N N . ASP B 1 529 ? 2.338 57.562 12.617 1 78.44 529 ASP B N 1
ATOM 9276 C CA . ASP B 1 529 ? 3.787 57.438 12.523 1 78.44 529 ASP B CA 1
ATOM 9277 C C . ASP B 1 529 ? 4.219 57.125 11.094 1 78.44 529 ASP B C 1
ATOM 9279 O O . ASP B 1 529 ? 4.094 56 10.625 1 78.44 529 ASP B O 1
ATOM 9283 N N . ALA B 1 530 ? 4.781 58.031 10.352 1 72.81 530 ALA B N 1
ATOM 9284 C CA . ALA B 1 530 ? 5.145 57.969 8.945 1 72.81 530 ALA B CA 1
ATOM 9285 C C . ALA B 1 530 ? 6.297 56.969 8.734 1 72.81 530 ALA B C 1
ATOM 9287 O O . ALA B 1 530 ? 6.426 56.375 7.66 1 72.81 530 ALA B O 1
ATOM 9288 N N . ARG B 1 531 ? 7.055 56.719 9.688 1 75.06 531 ARG B N 1
ATOM 9289 C CA . ARG B 1 531 ? 8.211 55.844 9.57 1 75.06 531 ARG B CA 1
ATOM 9290 C C . ARG B 1 531 ? 7.773 54.406 9.328 1 75.06 531 ARG B C 1
ATOM 9292 O O . ARG B 1 531 ? 8.422 53.656 8.586 1 75.06 531 ARG B O 1
ATOM 9299 N N . LEU B 1 532 ? 6.727 54.062 9.906 1 79.12 532 LEU B N 1
ATOM 9300 C CA . LEU B 1 532 ? 6.266 52.688 9.859 1 79.12 532 LEU B CA 1
ATOM 9301 C C . LEU B 1 532 ? 5.641 52.344 8.508 1 79.12 532 LEU B C 1
ATOM 9303 O O . LEU B 1 532 ? 5.551 51.188 8.125 1 79.12 532 LEU B O 1
ATOM 9307 N N . LYS B 1 533 ? 5.207 53.344 7.895 1 72.38 533 LYS B N 1
ATOM 9308 C CA . LYS B 1 533 ? 4.555 53.156 6.605 1 72.38 533 LYS B CA 1
ATOM 9309 C C . LYS B 1 533 ? 5.543 52.688 5.547 1 72.38 533 LYS B C 1
ATOM 9311 O O . LYS B 1 533 ? 5.145 52.156 4.5 1 72.38 533 LYS B O 1
ATOM 9316 N N . THR B 1 534 ? 6.703 52.594 5.953 1 66.25 534 THR B N 1
ATOM 9317 C CA . THR B 1 534 ? 7.742 52.156 5.02 1 66.25 534 THR B CA 1
ATOM 9318 C C . THR B 1 534 ? 7.898 50.656 5.035 1 66.25 534 THR B C 1
ATOM 9320 O O . THR B 1 534 ? 8.469 50.062 4.109 1 66.25 534 THR B O 1
ATOM 9323 N N . TYR B 1 535 ? 7.375 50.094 6.059 1 67.5 535 TYR B N 1
ATOM 9324 C CA . TYR B 1 535 ? 7.527 48.625 6.164 1 67.5 535 TYR B CA 1
ATOM 9325 C C . TYR B 1 535 ? 6.641 47.906 5.156 1 67.5 535 TYR B C 1
ATOM 9327 O O . TYR B 1 535 ? 5.547 48.375 4.84 1 67.5 535 TYR B O 1
ATOM 9335 N N . PHE B 1 536 ? 7.168 46.812 4.668 1 64.06 536 PHE B N 1
ATOM 9336 C CA . PHE B 1 536 ? 6.379 45.969 3.781 1 64.06 536 PHE B CA 1
ATOM 9337 C C . PHE B 1 536 ? 5.25 45.281 4.547 1 64.06 536 PHE B C 1
ATOM 9339 O O . PHE B 1 536 ? 5.453 44.812 5.672 1 64.06 536 PHE B O 1
ATOM 9346 N N . ILE B 1 537 ? 4.242 45.125 4.047 1 60.78 537 ILE B N 1
ATOM 9347 C CA . ILE B 1 537 ? 2.988 44.719 4.676 1 60.78 537 ILE B CA 1
ATOM 9348 C C . ILE B 1 537 ? 3.057 43.25 5.074 1 60.78 537 ILE B C 1
ATOM 9350 O O . ILE B 1 537 ? 2.562 42.875 6.133 1 60.78 537 ILE B O 1
ATOM 9354 N N . GLN B 1 538 ? 3.762 42.5 4.273 1 64.75 538 GLN B N 1
ATOM 9355 C CA . GLN B 1 538 ? 3.723 41.062 4.508 1 64.75 538 GLN B CA 1
ATOM 9356 C C . GLN B 1 538 ? 4.469 40.688 5.785 1 64.75 538 GLN B C 1
ATOM 9358 O O . GLN B 1 538 ? 4.105 39.719 6.469 1 64.75 538 GLN B O 1
ATOM 9363 N N . GLU B 1 539 ? 5.43 41.531 6.086 1 78.12 539 GLU B N 1
ATOM 9364 C CA . GLU B 1 539 ? 6.219 41.25 7.285 1 78.12 539 GLU B CA 1
ATOM 9365 C C . GLU B 1 539 ? 6.141 42.406 8.273 1 78.12 539 GLU B C 1
ATOM 9367 O O . GLU B 1 539 ? 7.047 42.594 9.086 1 78.12 539 GLU B O 1
ATOM 9372 N N . PHE B 1 540 ? 5.07 43.062 8.156 1 83.88 540 PHE B N 1
ATOM 9373 C CA . PHE B 1 540 ? 4.941 44.281 8.906 1 83.88 540 PHE B CA 1
ATOM 9374 C C . PHE B 1 540 ? 5.012 44.031 10.406 1 83.88 540 PHE B C 1
ATOM 9376 O O . PHE B 1 540 ? 5.875 44.562 11.102 1 83.88 540 PHE B O 1
ATOM 9383 N N . TRP B 1 541 ? 4.258 43.188 10.836 1 86.75 541 TRP B N 1
ATOM 9384 C CA . TRP B 1 541 ? 4.121 42.969 12.273 1 86.75 541 TRP B CA 1
ATOM 9385 C C . TRP B 1 541 ? 5.355 42.281 12.852 1 86.75 541 TRP B C 1
ATOM 9387 O O . TRP B 1 541 ? 5.75 42.562 13.984 1 86.75 541 TRP B O 1
ATOM 9397 N N . SER B 1 542 ? 5.906 41.406 12.078 1 85.38 542 SER B N 1
ATOM 9398 C CA . SER B 1 542 ? 7.156 40.812 12.516 1 85.38 542 SER B CA 1
ATOM 9399 C C . SER B 1 542 ? 8.266 41.844 12.656 1 85.38 542 SER B C 1
ATOM 9401 O O . SER B 1 542 ? 9.055 41.781 13.602 1 85.38 542 SER B O 1
ATOM 9403 N N . ASN B 1 543 ? 8.242 42.75 11.75 1 83.06 543 ASN B N 1
ATOM 9404 C CA . ASN B 1 543 ? 9.25 43.812 11.773 1 83.06 543 ASN B CA 1
ATOM 9405 C C . ASN B 1 543 ? 9.008 44.75 12.938 1 83.06 543 ASN B C 1
ATOM 9407 O O . ASN B 1 543 ? 9.961 45.188 13.602 1 83.06 543 ASN B O 1
ATOM 9411 N N . VAL B 1 544 ? 7.781 45.062 13.078 1 86 544 VAL B N 1
ATOM 9412 C CA . VAL B 1 544 ? 7.441 45.969 14.172 1 86 544 VAL B CA 1
ATOM 9413 C C . VAL B 1 544 ? 7.828 45.344 15.508 1 86 544 VAL B C 1
ATOM 9415 O O . VAL B 1 544 ? 8.367 46 16.391 1 86 544 VAL B O 1
ATOM 9418 N N . PHE B 1 545 ? 7.609 44.156 15.625 1 85.94 545 PHE B N 1
ATOM 9419 C CA . PHE B 1 545 ? 7.926 43.438 16.859 1 85.94 545 PHE B CA 1
ATOM 9420 C C . PHE B 1 545 ? 9.43 43.406 17.094 1 85.94 545 PHE B C 1
ATOM 9422 O O . PHE B 1 545 ? 9.883 43.562 18.234 1 85.94 545 PHE B O 1
ATOM 9429 N N . GLN B 1 546 ? 10.133 43.312 16.109 1 81.81 546 GLN B N 1
ATOM 9430 C CA . GLN B 1 546 ? 11.57 43.156 16.234 1 81.81 546 GLN B CA 1
ATOM 9431 C C . GLN B 1 546 ? 12.273 44.5 16.406 1 81.81 546 GLN B C 1
ATOM 9433 O O . GLN B 1 546 ? 13.25 44.594 17.141 1 81.81 546 GLN B O 1
ATOM 9438 N N . PHE B 1 547 ? 11.75 45.5 15.703 1 80.75 547 PHE B N 1
ATOM 9439 C CA . PHE B 1 547 ? 12.578 46.719 15.555 1 80.75 547 PHE B CA 1
ATOM 9440 C C . PHE B 1 547 ? 11.945 47.906 16.266 1 80.75 547 PHE B C 1
ATOM 9442 O O . PHE B 1 547 ? 12.609 48.906 16.5 1 80.75 547 PHE B O 1
ATOM 9449 N N . GLU B 1 548 ? 10.617 47.688 16.578 1 82.88 548 GLU B N 1
ATOM 9450 C CA . GLU B 1 548 ? 9.938 48.844 17.156 1 82.88 548 GLU B CA 1
ATOM 9451 C C . GLU B 1 548 ? 9.531 48.594 18.609 1 82.88 548 GLU B C 1
ATOM 9453 O O . GLU B 1 548 ? 8.461 48.031 18.859 1 82.88 548 GLU B O 1
ATOM 9458 N N . ASP B 1 549 ? 10.242 49.125 19.484 1 86.44 549 ASP B N 1
ATOM 9459 C CA . ASP B 1 549 ? 9.984 48.906 20.906 1 86.44 549 ASP B CA 1
ATOM 9460 C C . ASP B 1 549 ? 8.688 49.562 21.344 1 86.44 549 ASP B C 1
ATOM 9462 O O . ASP B 1 549 ? 7.965 49.031 22.188 1 86.44 549 ASP B O 1
ATOM 9466 N N . THR B 1 550 ? 8.453 50.688 20.766 1 85.75 550 THR B N 1
ATOM 9467 C CA . THR B 1 550 ? 7.285 51.469 21.156 1 85.75 550 THR B CA 1
ATOM 9468 C C . THR B 1 550 ? 6.004 50.719 20.859 1 85.75 550 THR B C 1
ATOM 9470 O O . THR B 1 550 ? 5.051 50.75 21.641 1 85.75 550 THR B O 1
ATOM 9473 N N . TYR B 1 551 ? 6.043 50.062 19.734 1 87.81 551 TYR B N 1
ATOM 9474 C CA . TYR B 1 551 ? 4.809 49.438 19.281 1 87.81 551 TYR B CA 1
ATOM 9475 C C . TYR B 1 551 ? 4.828 47.938 19.547 1 87.81 551 TYR B C 1
ATOM 9477 O O . TYR B 1 551 ? 3.98 47.188 19.031 1 87.81 551 TYR B O 1
ATOM 9485 N N . LYS B 1 552 ? 5.68 47.438 20.359 1 88.75 552 LYS B N 1
ATOM 9486 C CA . LYS B 1 552 ? 5.875 46 20.641 1 88.75 552 LYS B CA 1
ATOM 9487 C C . LYS B 1 552 ? 4.617 45.406 21.25 1 88.75 552 LYS B C 1
ATOM 9489 O O . LYS B 1 552 ? 4.254 44.281 20.922 1 88.75 552 LYS B O 1
ATOM 9494 N N . PRO B 1 553 ? 3.939 46.125 22.109 1 87.81 553 PRO B N 1
ATOM 9495 C CA . PRO B 1 553 ? 2.715 45.562 22.656 1 87.81 553 PRO B CA 1
ATOM 9496 C C . PRO B 1 553 ? 1.66 45.281 21.578 1 87.81 553 PRO B C 1
ATOM 9498 O O . PRO B 1 553 ? 0.956 44.281 21.656 1 87.81 553 PRO B O 1
ATOM 9501 N N . LEU B 1 554 ? 1.586 46.188 20.672 1 86.5 554 LEU B N 1
ATOM 9502 C CA . LEU B 1 554 ? 0.65 46 19.562 1 86.5 554 LEU B CA 1
ATOM 9503 C C . LEU B 1 554 ? 1.09 44.812 18.672 1 86.5 554 LEU B C 1
ATOM 9505 O O . LEU B 1 554 ? 0.258 44.031 18.219 1 86.5 554 LEU B O 1
ATOM 9509 N N . ALA B 1 555 ? 2.355 44.781 18.5 1 88.12 555 ALA B N 1
ATOM 9510 C CA . ALA B 1 555 ? 2.914 43.719 17.672 1 88.12 555 ALA B CA 1
ATOM 9511 C C . ALA B 1 555 ? 2.738 42.344 18.328 1 88.12 555 ALA B C 1
ATOM 9513 O O . ALA B 1 555 ? 2.537 41.344 17.641 1 88.12 555 ALA B O 1
ATOM 9514 N N . LYS B 1 556 ? 2.832 42.281 19.562 1 89.44 556 LYS B N 1
ATOM 9515 C CA . LYS B 1 556 ? 2.666 41.031 20.297 1 89.44 556 LYS B CA 1
ATOM 9516 C C . LYS B 1 556 ? 1.255 40.469 20.109 1 89.44 556 LYS B C 1
ATOM 9518 O O . LYS B 1 556 ? 1.072 39.281 19.969 1 89.44 556 LYS B O 1
ATOM 9523 N N . VAL B 1 557 ? 0.29 41.344 20.188 1 87.88 557 VAL B N 1
ATOM 9524 C CA . VAL B 1 557 ? -1.089 40.938 19.969 1 87.88 557 VAL B CA 1
ATOM 9525 C C . VAL B 1 557 ? -1.25 40.406 18.547 1 87.88 557 VAL B C 1
ATOM 9527 O O . VAL B 1 557 ? -1.922 39.375 18.328 1 87.88 557 VAL B O 1
ATOM 9530 N N . ALA B 1 558 ? -0.662 41.125 17.656 1 87.12 558 ALA B N 1
ATOM 9531 C CA . ALA B 1 558 ? -0.716 40.688 16.266 1 87.12 558 ALA B CA 1
ATOM 9532 C C . ALA B 1 558 ? -0.059 39.312 16.094 1 87.12 558 ALA B C 1
ATOM 9534 O O . ALA B 1 558 ? -0.586 38.438 15.383 1 87.12 558 ALA B O 1
ATOM 9535 N N . LEU B 1 559 ? 1.082 39.125 16.734 1 90 559 LEU B N 1
ATOM 9536 C CA . LEU B 1 559 ? 1.801 37.875 16.641 1 90 559 LEU B CA 1
ATOM 9537 C C . LEU B 1 559 ? 0.985 36.75 17.25 1 90 559 LEU B C 1
ATOM 9539 O O . LEU B 1 559 ? 1.004 35.625 16.734 1 90 559 LEU B O 1
ATOM 9543 N N . LEU B 1 560 ? 0.312 37 18.312 1 91.38 560 LEU B N 1
ATOM 9544 C CA . LEU B 1 560 ? -0.544 36.031 18.953 1 91.38 560 LEU B CA 1
ATOM 9545 C C . LEU B 1 560 ? -1.627 35.531 18 1 91.38 560 LEU B C 1
ATOM 9547 O O . LEU B 1 560 ? -1.821 34.312 17.844 1 91.38 560 LEU B O 1
ATOM 9551 N N . LEU B 1 561 ? -2.234 36.438 17.344 1 88.62 561 LEU B N 1
ATOM 9552 C CA . LEU B 1 561 ? -3.338 36.062 16.453 1 88.62 561 LEU B CA 1
ATOM 9553 C C . LEU B 1 561 ? -2.824 35.406 15.188 1 88.62 561 LEU B C 1
ATOM 9555 O O . LEU B 1 561 ? -3.475 34.5 14.648 1 88.62 561 LEU B O 1
ATOM 9559 N N . LEU B 1 562 ? -1.694 35.812 14.727 1 89.5 562 LEU B N 1
ATOM 9560 C CA . LEU B 1 562 ? -1.116 35.281 13.508 1 89.5 562 LEU B CA 1
ATOM 9561 C C . LEU B 1 562 ? -0.586 33.875 13.742 1 89.5 562 LEU B C 1
ATOM 9563 O O . LEU B 1 562 ? -0.372 33.125 12.789 1 89.5 562 LEU B O 1
ATOM 9567 N N . SER B 1 563 ? -0.359 33.469 14.938 1 92.62 563 SER B N 1
ATOM 9568 C CA . SER B 1 563 ? 0.17 32.125 15.266 1 92.62 563 SER B CA 1
ATOM 9569 C C . SER B 1 563 ? -0.942 31.094 15.328 1 92.62 563 SER B C 1
ATOM 9571 O O . SER B 1 563 ? -0.672 29.891 15.391 1 92.62 563 SER B O 1
ATOM 9573 N N . LEU B 1 564 ? -2.189 31.516 15.219 1 91.5 564 LEU B N 1
ATOM 9574 C CA . LEU B 1 564 ? -3.322 30.609 15.359 1 91.5 564 LEU B CA 1
ATOM 9575 C C . LEU B 1 564 ? -3.506 29.781 14.102 1 91.5 564 LEU B C 1
ATOM 9577 O O . LEU B 1 564 ? -3.354 30.281 12.984 1 91.5 564 LEU B O 1
ATOM 9581 N N . PHE B 1 565 ? -3.834 28.438 14.258 1 89.5 565 PHE B N 1
ATOM 9582 C CA . PHE B 1 565 ? -4.133 27.547 13.156 1 89.5 565 PHE B CA 1
ATOM 9583 C C . PHE B 1 565 ? -5.605 27.625 12.766 1 89.5 565 PHE B C 1
ATOM 9585 O O . PHE B 1 565 ? -6.484 27.328 13.57 1 89.5 565 PHE B O 1
ATOM 9592 N N . PRO B 1 566 ? -5.809 27.984 11.57 1 87.62 566 PRO B N 1
ATOM 9593 C CA . PRO B 1 566 ? -7.215 27.984 11.156 1 87.62 566 PRO B CA 1
ATOM 9594 C C . PRO B 1 566 ? -7.699 26.594 10.734 1 87.62 566 PRO B C 1
ATOM 9596 O O . PRO B 1 566 ? -8.898 26.312 10.789 1 87.62 566 PRO B O 1
ATOM 9599 N N . THR B 1 567 ? -6.801 25.781 10.242 1 89.81 567 THR B N 1
ATOM 9600 C CA . THR B 1 567 ? -7.188 24.484 9.695 1 89.81 567 THR B CA 1
ATOM 9601 C C . THR B 1 567 ? -6.258 23.391 10.195 1 89.81 567 THR B C 1
ATOM 9603 O O . THR B 1 567 ? -5.223 23.672 10.797 1 89.81 567 THR B O 1
ATOM 9606 N N . THR B 1 568 ? -6.699 22.125 10 1 89.31 568 THR B N 1
ATOM 9607 C CA . THR B 1 568 ? -5.879 20.969 10.359 1 89.31 568 THR B CA 1
ATOM 9608 C C . THR B 1 568 ? -5.246 20.344 9.125 1 89.31 568 THR B C 1
ATOM 9610 O O . THR B 1 568 ? -4.93 19.156 9.117 1 89.31 568 THR B O 1
ATOM 9613 N N . VAL B 1 569 ? -5.07 21.062 8.086 1 88.31 569 VAL B N 1
ATOM 9614 C CA . VAL B 1 569 ? -4.594 20.578 6.797 1 88.31 569 VAL B CA 1
ATOM 9615 C C . VAL B 1 569 ? -3.186 20 6.945 1 88.31 569 VAL B C 1
ATOM 9617 O O . VAL B 1 569 ? -2.83 19.031 6.281 1 88.31 569 VAL B O 1
ATOM 9620 N N . LEU B 1 570 ? -2.395 20.688 7.789 1 91.81 570 LEU B N 1
ATOM 9621 C CA . LEU B 1 570 ? -1.036 20.219 8.023 1 91.81 570 LEU B CA 1
ATOM 9622 C C . LEU B 1 570 ? -1.051 18.797 8.586 1 91.81 570 LEU B C 1
ATOM 9624 O O . LEU B 1 570 ? -0.248 17.953 8.18 1 91.81 570 LEU B O 1
ATOM 9628 N N . CYS B 1 571 ? -1.952 18.5 9.477 1 92.31 571 CYS B N 1
ATOM 9629 C CA . CYS B 1 571 ? -2.094 17.172 10.047 1 92.31 571 CYS B CA 1
ATOM 9630 C C . CYS B 1 571 ? -2.58 16.172 9.008 1 92.31 571 CYS B C 1
ATOM 9632 O O . CYS B 1 571 ? -2.119 15.031 8.969 1 92.31 571 CYS B O 1
ATOM 9634 N N . GLU B 1 572 ? -3.492 16.609 8.203 1 88.06 572 GLU B N 1
ATOM 9635 C CA . GLU B 1 572 ? -4.027 15.742 7.164 1 88.06 572 GLU B CA 1
ATOM 9636 C C . GLU B 1 572 ? -2.945 15.328 6.172 1 88.06 572 GLU B C 1
ATOM 9638 O O . GLU B 1 572 ? -2.887 14.172 5.75 1 88.06 572 GLU B O 1
ATOM 9643 N N . ARG B 1 573 ? -2.193 16.266 5.828 1 90.5 573 ARG B N 1
ATOM 9644 C CA . ARG B 1 573 ? -1.076 15.961 4.941 1 90.5 573 ARG B CA 1
ATOM 9645 C C . ARG B 1 573 ? -0.089 15.008 5.613 1 90.5 573 ARG B C 1
ATOM 9647 O O . ARG B 1 573 ? 0.462 14.117 4.965 1 90.5 573 ARG B O 1
ATOM 9654 N N . ALA B 1 574 ? 0.172 15.289 6.852 1 94.06 574 ALA B N 1
ATOM 9655 C CA . ALA B 1 574 ? 1.063 14.414 7.613 1 94.06 574 ALA B CA 1
ATOM 9656 C C . ALA B 1 574 ? 0.502 13 7.703 1 94.06 574 ALA B C 1
ATOM 9658 O O . ALA B 1 574 ? 1.252 12.023 7.645 1 94.06 574 ALA B O 1
ATOM 9659 N N . PHE B 1 575 ? -0.792 12.875 7.855 1 92.31 575 PHE B N 1
ATOM 9660 C CA . PHE B 1 575 ? -1.415 11.562 7.906 1 92.31 575 PHE B CA 1
ATOM 9661 C C . PHE B 1 575 ? -1.312 10.859 6.559 1 92.31 575 PHE B C 1
ATOM 9663 O O . PHE B 1 575 ? -1.148 9.633 6.5 1 92.31 575 PHE B O 1
ATOM 9670 N N . SER B 1 576 ? -1.497 11.641 5.52 1 90.19 576 SER B N 1
ATOM 9671 C CA . SER B 1 576 ? -1.291 11.047 4.199 1 90.19 576 SER B CA 1
ATOM 9672 C C . SER B 1 576 ? 0.108 10.461 4.07 1 90.19 576 SER B C 1
ATOM 9674 O O . SER B 1 576 ? 0.273 9.352 3.557 1 90.19 576 SER B O 1
ATOM 9676 N N . ALA B 1 577 ? 1.067 11.195 4.527 1 93.81 577 ALA B N 1
ATOM 9677 C CA . ALA B 1 577 ? 2.443 10.703 4.516 1 93.81 577 ALA B CA 1
ATOM 9678 C C . ALA B 1 577 ? 2.59 9.469 5.402 1 93.81 577 ALA B C 1
ATOM 9680 O O . ALA B 1 577 ? 3.283 8.516 5.039 1 93.81 577 ALA B O 1
ATOM 9681 N N . LEU B 1 578 ? 1.934 9.5 6.523 1 94.81 578 LEU B N 1
ATOM 9682 C CA . LEU B 1 578 ? 2.006 8.398 7.473 1 94.81 578 LEU B CA 1
ATOM 9683 C C . LEU B 1 578 ? 1.446 7.117 6.863 1 94.81 578 LEU B C 1
ATOM 9685 O O . LEU B 1 578 ? 2.033 6.043 7.02 1 94.81 578 LEU B O 1
ATOM 9689 N N . HIS B 1 579 ? 0.363 7.285 6.164 1 91.12 579 HIS B N 1
ATOM 9690 C CA . HIS B 1 579 ? -0.267 6.129 5.539 1 91.12 579 HIS B CA 1
ATOM 9691 C C . HIS B 1 579 ? 0.59 5.578 4.402 1 91.12 579 HIS B C 1
ATOM 9693 O O . HIS B 1 579 ? 0.6 4.371 4.156 1 91.12 579 HIS B O 1
ATOM 9699 N N . PHE B 1 580 ? 1.251 6.426 3.789 1 92.12 580 PHE B N 1
ATOM 9700 C CA . PHE B 1 580 ? 2.158 6 2.73 1 92.12 580 PHE B CA 1
ATOM 9701 C C . PHE B 1 580 ? 3.344 5.234 3.307 1 92.12 580 PHE B C 1
ATOM 9703 O O . PHE B 1 580 ? 3.797 4.25 2.721 1 92.12 580 PHE B O 1
ATOM 9710 N N . LEU B 1 581 ? 3.816 5.781 4.398 1 93.94 581 LEU B N 1
ATOM 9711 C CA . LEU B 1 581 ? 4.969 5.172 5.055 1 93.94 581 LEU B CA 1
ATOM 9712 C C . LEU B 1 581 ? 4.609 3.803 5.625 1 93.94 581 LEU B C 1
ATOM 9714 O O . LEU B 1 581 ? 5.371 2.844 5.465 1 93.94 581 LEU B O 1
ATOM 9718 N N . LYS B 1 582 ? 3.531 3.75 6.336 1 91.88 582 LYS B N 1
ATOM 9719 C CA . LYS B 1 582 ? 3.064 2.496 6.918 1 91.88 582 LYS B CA 1
ATOM 9720 C C . LYS B 1 582 ? 1.895 1.922 6.121 1 91.88 582 LYS B C 1
ATOM 9722 O O . LYS B 1 582 ? 0.733 2.201 6.426 1 91.88 582 LYS B O 1
ATOM 9727 N N . ASN B 1 583 ? 2.158 1.193 5.203 1 88 583 ASN B N 1
ATOM 9728 C CA . ASN B 1 583 ? 1.157 0.561 4.352 1 88 583 ASN B CA 1
ATOM 9729 C C . ASN B 1 583 ? 1.13 -0.953 4.547 1 88 583 ASN B C 1
ATOM 9731 O O . ASN B 1 583 ? 1.726 -1.471 5.492 1 88 583 ASN B O 1
ATOM 9735 N N . LYS B 1 584 ? 0.447 -1.706 3.711 1 82.06 584 LYS B N 1
ATOM 9736 C CA . LYS B 1 584 ? 0.245 -3.143 3.881 1 82.06 584 LYS B CA 1
ATOM 9737 C C . LYS B 1 584 ? 1.563 -3.9 3.764 1 82.06 584 LYS B C 1
ATOM 9739 O O . LYS B 1 584 ? 1.729 -4.965 4.363 1 82.06 584 LYS B O 1
ATOM 9744 N N . TYR B 1 585 ? 2.504 -3.33 2.998 1 81.81 585 TYR B N 1
ATOM 9745 C CA . TYR B 1 585 ? 3.773 -4.012 2.771 1 81.81 585 TYR B CA 1
ATOM 9746 C C . TYR B 1 585 ? 4.789 -3.646 3.85 1 81.81 585 TYR B C 1
ATOM 9748 O O . TYR B 1 585 ? 5.828 -4.297 3.977 1 81.81 585 TYR B O 1
ATOM 9756 N N . ARG B 1 586 ? 4.445 -2.586 4.621 1 85.12 586 ARG B N 1
ATOM 9757 C CA . ARG B 1 586 ? 5.293 -2.117 5.711 1 85.12 586 ARG B CA 1
ATOM 9758 C C . ARG B 1 586 ? 4.5 -1.979 7.004 1 85.12 586 ARG B C 1
ATOM 9760 O O . ARG B 1 586 ? 4.566 -0.947 7.676 1 85.12 586 ARG B O 1
ATOM 9767 N N . SER B 1 587 ? 3.701 -2.9 7.285 1 76.06 587 SER B N 1
ATOM 9768 C CA . SER B 1 587 ? 2.75 -2.816 8.391 1 76.06 587 SER B CA 1
ATOM 9769 C C . SER B 1 587 ? 3.43 -3.092 9.727 1 76.06 587 SER B C 1
ATOM 9771 O O . SER B 1 587 ? 2.877 -2.785 10.781 1 76.06 587 SER B O 1
ATOM 9773 N N . ARG B 1 588 ? 4.742 -3.531 9.688 1 77.06 588 ARG B N 1
ATOM 9774 C CA . ARG B 1 588 ? 5.414 -3.945 10.914 1 77.06 588 ARG B CA 1
ATOM 9775 C C . ARG B 1 588 ? 6.285 -2.822 11.469 1 77.06 588 ARG B C 1
ATOM 9777 O O . ARG B 1 588 ? 7.023 -3.021 12.438 1 77.06 588 ARG B O 1
ATOM 9784 N N . LEU B 1 589 ? 6.219 -1.692 10.875 1 86.75 589 LEU B N 1
ATOM 9785 C CA . LEU B 1 589 ? 6.992 -0.552 11.359 1 86.75 589 LEU B CA 1
ATOM 9786 C C . LEU B 1 589 ? 6.598 -0.196 12.789 1 86.75 589 LEU B C 1
ATOM 9788 O O . LEU B 1 589 ? 5.41 -0.046 13.094 1 86.75 589 LEU B O 1
ATOM 9792 N N . THR B 1 590 ? 7.578 -0.126 13.688 1 87.19 590 THR B N 1
ATOM 9793 C CA . THR B 1 590 ? 7.312 0.248 15.078 1 87.19 590 THR B CA 1
ATOM 9794 C C . THR B 1 590 ? 6.867 1.704 15.164 1 87.19 590 THR B C 1
ATOM 9796 O O . THR B 1 590 ? 7.102 2.49 14.242 1 87.19 590 THR B O 1
ATOM 9799 N N . ASP B 1 591 ? 6.254 2.086 16.281 1 87.75 591 ASP B N 1
ATOM 9800 C CA . ASP B 1 591 ? 5.77 3.449 16.469 1 87.75 591 ASP B CA 1
ATOM 9801 C C . ASP B 1 591 ? 6.922 4.449 16.453 1 87.75 591 ASP B C 1
ATOM 9803 O O . ASP B 1 591 ? 6.797 5.535 15.875 1 87.75 591 ASP B O 1
ATOM 9807 N N . ALA B 1 592 ? 8.039 4.059 17.078 1 91.31 592 ALA B N 1
ATOM 9808 C CA . ALA B 1 592 ? 9.195 4.949 17.125 1 91.31 592 ALA B CA 1
ATOM 9809 C C . ALA B 1 592 ? 9.75 5.203 15.727 1 91.31 592 ALA B C 1
ATOM 9811 O O . ALA B 1 592 ? 10.062 6.344 15.375 1 91.31 592 ALA B O 1
ATOM 9812 N N . ASN B 1 593 ? 9.867 4.16 14.969 1 94.44 593 ASN B N 1
ATOM 9813 C CA . ASN B 1 593 ? 10.383 4.293 13.617 1 94.44 593 ASN B CA 1
ATOM 9814 C C . ASN B 1 593 ? 9.391 5.012 12.703 1 94.44 593 ASN B C 1
ATOM 9816 O O . ASN B 1 593 ? 9.797 5.734 11.789 1 94.44 593 ASN B O 1
ATOM 9820 N N . LEU B 1 594 ? 8.117 4.758 12.977 1 95.44 594 LEU B N 1
ATOM 9821 C CA . LEU B 1 594 ? 7.082 5.438 12.195 1 95.44 594 LEU B CA 1
ATOM 9822 C C . LEU B 1 594 ? 7.133 6.945 12.43 1 95.44 594 LEU B C 1
ATOM 9824 O O . LEU B 1 594 ? 7.055 7.727 11.477 1 95.44 594 LEU B O 1
ATOM 9828 N N . GLU B 1 595 ? 7.199 7.32 13.656 1 95.88 595 GLU B N 1
ATOM 9829 C CA . GLU B 1 595 ? 7.305 8.742 13.969 1 95.88 595 GLU B CA 1
ATOM 9830 C C . GLU B 1 595 ? 8.547 9.359 13.336 1 95.88 595 GLU B C 1
ATOM 9832 O O . GLU B 1 595 ? 8.484 10.438 12.75 1 95.88 595 GLU B O 1
ATOM 9837 N N . ALA B 1 596 ? 9.695 8.672 13.508 1 97.06 596 ALA B N 1
ATOM 9838 C CA . ALA B 1 596 ? 10.945 9.18 12.953 1 97.06 596 ALA B CA 1
ATOM 9839 C C . ALA B 1 596 ? 10.844 9.359 11.438 1 97.06 596 ALA B C 1
ATOM 9841 O O . ALA B 1 596 ? 11.258 10.391 10.906 1 97.06 596 ALA B O 1
ATOM 9842 N N . SER B 1 597 ? 10.352 8.312 10.805 1 97.38 597 SER B N 1
ATOM 9843 C CA . SER B 1 597 ? 10.195 8.375 9.352 1 97.38 597 SER B CA 1
ATOM 9844 C C . SER B 1 597 ? 9.25 9.492 8.938 1 97.38 597 SER B C 1
ATOM 9846 O O . SER B 1 597 ? 9.461 10.156 7.922 1 97.38 597 SER B O 1
ATOM 9848 N N . LEU B 1 598 ? 8.156 9.695 9.711 1 97.25 598 LEU B N 1
ATOM 9849 C CA . LEU B 1 598 ? 7.195 10.75 9.414 1 97.25 598 LEU B CA 1
ATOM 9850 C C . LEU B 1 598 ? 7.848 12.125 9.516 1 97.25 598 LEU B C 1
ATOM 9852 O O . LEU B 1 598 ? 7.684 12.961 8.617 1 97.25 598 LEU B O 1
ATOM 9856 N N . LEU B 1 599 ? 8.562 12.352 10.57 1 97.5 599 LEU B N 1
ATOM 9857 C CA . LEU B 1 599 ? 9.195 13.648 10.789 1 97.5 599 LEU B CA 1
ATOM 9858 C C . LEU B 1 599 ? 10.211 13.953 9.695 1 97.5 599 LEU B C 1
ATOM 9860 O O . LEU B 1 599 ? 10.242 15.062 9.164 1 97.5 599 LEU B O 1
ATOM 9864 N N . VAL B 1 600 ? 11.047 12.992 9.359 1 97.5 600 VAL B N 1
ATOM 9865 C CA . VAL B 1 600 ? 12.055 13.203 8.328 1 97.5 600 VAL B CA 1
ATOM 9866 C C . VAL B 1 600 ? 11.383 13.43 6.977 1 97.5 600 VAL B C 1
ATOM 9868 O O . VAL B 1 600 ? 11.867 14.203 6.152 1 97.5 600 VAL B O 1
ATOM 9871 N N . SER B 1 601 ? 10.219 12.75 6.754 1 96.75 601 SER B N 1
ATOM 9872 C CA . SER B 1 601 ? 9.492 12.906 5.5 1 96.75 601 SER B CA 1
ATOM 9873 C C . SER B 1 601 ? 8.961 14.32 5.336 1 96.75 601 SER B C 1
ATOM 9875 O O . SER B 1 601 ? 8.688 14.766 4.215 1 96.75 601 SER B O 1
ATOM 9877 N N . GLN B 1 602 ? 8.789 15.055 6.457 1 94.31 602 GLN B N 1
ATOM 9878 C CA . GLN B 1 602 ? 8.242 16.406 6.414 1 94.31 602 GLN B CA 1
ATOM 9879 C C . GLN B 1 602 ? 9.344 17.438 6.16 1 94.31 602 GLN B C 1
ATOM 9881 O O . GLN B 1 602 ? 9.055 18.609 5.902 1 94.31 602 GLN B O 1
ATOM 9886 N N . GLU B 1 603 ? 10.641 16.984 6.207 1 93.44 603 GLU B N 1
ATOM 9887 C CA . GLU B 1 603 ? 11.766 17.891 5.977 1 93.44 603 GLU B CA 1
ATOM 9888 C C . GLU B 1 603 ? 11.883 18.266 4.504 1 93.44 603 GLU B C 1
ATOM 9890 O O . GLU B 1 603 ? 11.867 17.391 3.633 1 93.44 603 GLU B O 1
ATOM 9895 N N . THR B 1 604 ? 11.883 19.531 4.262 1 90.81 604 THR B N 1
ATOM 9896 C CA . THR B 1 604 ? 11.914 19.984 2.873 1 90.81 604 THR B CA 1
ATOM 9897 C C . THR B 1 604 ? 13.281 20.547 2.518 1 90.81 604 THR B C 1
ATOM 9899 O O . THR B 1 604 ? 13.57 20.797 1.347 1 90.81 604 THR B O 1
ATOM 9902 N N . ARG B 1 605 ? 14.266 20.844 3.541 1 88.62 605 ARG B N 1
ATOM 9903 C CA . ARG B 1 605 ? 15.586 21.391 3.26 1 88.62 605 ARG B CA 1
ATOM 9904 C C . ARG B 1 605 ? 16.406 20.422 2.416 1 88.62 605 ARG B C 1
ATOM 9906 O O . ARG B 1 605 ? 16.375 19.203 2.646 1 88.62 605 ARG B O 1
ATOM 9913 N N . ASP B 1 606 ? 17.078 20.859 1.484 1 92.31 606 ASP B N 1
ATOM 9914 C CA . ASP B 1 606 ? 18.031 20.078 0.699 1 92.31 606 ASP B CA 1
ATOM 9915 C C . ASP B 1 606 ? 19.25 19.688 1.537 1 92.31 606 ASP B C 1
ATOM 9917 O O . ASP B 1 606 ? 19.609 20.406 2.471 1 92.31 606 ASP B O 1
ATOM 9921 N N . PRO B 1 607 ? 19.859 18.562 1.171 1 92.38 607 PRO B N 1
ATOM 9922 C CA . PRO B 1 607 ? 21.031 18.141 1.928 1 92.38 607 PRO B CA 1
ATOM 9923 C C . PRO B 1 607 ? 22.109 19.219 1.993 1 92.38 607 PRO B C 1
ATOM 9925 O O . PRO B 1 607 ? 22.844 19.297 2.982 1 92.38 607 PRO B O 1
ATOM 9928 N N . ALA B 1 608 ? 22.188 20.047 0.974 1 89.5 608 ALA B N 1
ATOM 9929 C CA . ALA B 1 608 ? 23.203 21.094 0.959 1 89.5 608 ALA B CA 1
ATOM 9930 C C . ALA B 1 608 ? 22.891 22.172 2.002 1 89.5 608 ALA B C 1
ATOM 9932 O O . ALA B 1 608 ? 23.797 22.812 2.521 1 89.5 608 ALA B O 1
ATOM 9933 N N . GLU B 1 609 ? 21.656 22.344 2.334 1 90.88 609 GLU B N 1
ATOM 9934 C CA . GLU B 1 609 ? 21.219 23.375 3.262 1 90.88 609 GLU B CA 1
ATOM 9935 C C . GLU B 1 609 ? 21.047 22.828 4.672 1 90.88 609 GLU B C 1
ATOM 9937 O O . GLU B 1 609 ? 20.984 23.578 5.641 1 90.88 609 GLU B O 1
ATOM 9942 N N . PHE B 1 610 ? 21.031 21.547 4.812 1 93.5 610 PHE B N 1
ATOM 9943 C CA . PHE B 1 610 ? 20.797 20.906 6.102 1 93.5 610 PHE B CA 1
ATOM 9944 C C . PHE B 1 610 ? 22.047 20.984 6.977 1 93.5 610 PHE B C 1
ATOM 9946 O O . PHE B 1 610 ? 23.156 20.75 6.496 1 93.5 610 PHE B O 1
ATOM 9953 N N . PRO B 1 611 ? 21.938 21.344 8.242 1 93.06 611 PRO B N 1
ATOM 9954 C CA . PRO B 1 611 ? 23.094 21.5 9.133 1 93.06 611 PRO B CA 1
ATOM 9955 C C . PRO B 1 611 ? 23.594 20.172 9.688 1 93.06 611 PRO B C 1
ATOM 9957 O O . PRO B 1 611 ? 23.438 19.891 10.883 1 93.06 611 PRO B O 1
ATOM 9960 N N . PHE B 1 612 ? 24.375 19.406 8.953 1 93.75 612 PHE B N 1
ATOM 9961 C CA . PHE B 1 612 ? 24.844 18.078 9.344 1 93.75 612 PHE B CA 1
ATOM 9962 C C . PHE B 1 612 ? 25.891 18.188 10.438 1 93.75 612 PHE B C 1
ATOM 9964 O O . PHE B 1 612 ? 26 17.297 11.289 1 93.75 612 PHE B O 1
ATOM 9971 N N . LYS B 1 613 ? 26.656 19.219 10.422 1 89 613 LYS B N 1
ATOM 9972 C CA . LYS B 1 613 ? 27.672 19.391 11.453 1 89 613 LYS B CA 1
ATOM 9973 C C . LYS B 1 613 ? 27.047 19.562 12.828 1 89 613 LYS B C 1
ATOM 9975 O O . LYS B 1 613 ? 27.5 18.969 13.805 1 89 613 LYS B O 1
ATOM 9980 N N . GLU B 1 614 ? 25.969 20.422 12.844 1 91.69 614 GLU B N 1
ATOM 9981 C CA . GLU B 1 614 ? 25.234 20.594 14.094 1 91.69 614 GLU B CA 1
ATOM 9982 C C . GLU B 1 614 ? 24.594 19.281 14.539 1 91.69 614 GLU B C 1
ATOM 9984 O O . GLU B 1 614 ? 24.547 18.984 15.742 1 91.69 614 GLU B O 1
ATOM 9989 N N . LEU B 1 615 ? 24.109 18.531 13.586 1 94.5 615 LEU B N 1
ATOM 9990 C CA . LEU B 1 615 ? 23.5 17.234 13.867 1 94.5 615 LEU B CA 1
ATOM 9991 C C . LEU B 1 615 ? 24.531 16.281 14.484 1 94.5 615 LEU B C 1
ATOM 9993 O O . LEU B 1 615 ? 24.234 15.594 15.453 1 94.5 615 LEU B O 1
ATOM 9997 N N . LEU B 1 616 ? 25.75 16.25 13.906 1 92.5 616 LEU B N 1
ATOM 9998 C CA . LEU B 1 616 ? 26.812 15.383 14.438 1 92.5 616 LEU B CA 1
ATOM 9999 C C . LEU B 1 616 ? 27.141 15.75 15.883 1 92.5 616 LEU B C 1
ATOM 10001 O O . LEU B 1 616 ? 27.359 14.867 16.719 1 92.5 616 LEU B O 1
ATOM 10005 N N . ASN B 1 617 ? 27.094 17.031 16.156 1 89.19 617 ASN B N 1
ATOM 10006 C CA . ASN B 1 617 ? 27.359 17.516 17.5 1 89.19 617 ASN B CA 1
ATOM 10007 C C . ASN B 1 617 ? 26.234 17.141 18.469 1 89.19 617 ASN B C 1
ATOM 10009 O O . ASN B 1 617 ? 26.484 16.828 19.625 1 89.19 617 ASN B O 1
ATOM 10013 N N . PHE B 1 618 ? 25.062 17.266 17.969 1 90.75 618 PHE B N 1
ATOM 10014 C CA . PHE B 1 618 ? 23.875 16.922 18.75 1 90.75 618 PHE B CA 1
ATOM 10015 C C . PHE B 1 618 ? 23.891 15.461 19.156 1 90.75 618 PHE B C 1
ATOM 10017 O O . PHE B 1 618 ? 23.484 15.109 20.266 1 90.75 618 PHE B O 1
ATOM 10024 N N . CYS B 1 619 ? 24.406 14.555 18.328 1 89.44 619 CYS B N 1
ATOM 10025 C CA . CYS B 1 619 ? 24.422 13.125 18.578 1 89.44 619 CYS B CA 1
ATOM 10026 C C . CYS B 1 619 ? 25.531 12.75 19.562 1 89.44 619 CYS B C 1
ATOM 10028 O O . CYS B 1 619 ? 25.469 11.719 20.219 1 89.44 619 CYS B O 1
ATOM 10030 N N . LYS B 1 620 ? 26.594 13.508 19.625 1 80.81 620 LYS B N 1
ATOM 10031 C CA . LYS B 1 620 ? 27.703 13.242 20.547 1 80.81 620 LYS B CA 1
ATOM 10032 C C . LYS B 1 620 ? 27.312 13.602 21.984 1 80.81 620 LYS B C 1
ATOM 10034 O O . LYS B 1 620 ? 27.719 12.93 22.938 1 80.81 620 LYS B O 1
#

Nearest PDB structures (foldseek):
  4d1q-assembly1_A-2  TM=6.716E-01  e=5.119E-12  Musca domestica
  2v0o-assembly2_C  TM=1.227E-01  e=1.696E+00  Homo sapiens
  3m3w-assembly1_A  TM=1.481E-01  e=3.931E+00  Mus musculus
  7aan-assembly1_B  TM=1.590E-01  e=7.385E+00  Homo sapiens
  7aal-assembly1_B  TM=1.260E-01  e=6.242E+00  Homo sapiens

Organism: Latimeria chalumnae (NCBI:txid7897)

Sequence (1240 aa):
VPKEPSTAKKSRTWKEEKRAFQDKWEMQFLVFLKQADSNCDQVAVCAVCKKEIHQIKMYAMQRHYNTHVGEVKKHYNDNFQRCKLLNKAKTELKRQRRRLRGFLDQADQIRMATFKVALLLGQARKPFSDGDLVKKIVLAVQPENSFFRDIPLSNDTLQRRTQELANFMQNEIAEKVATCPFYSLCLDESLDIARNSKVIICVCYFDCDRHCFCEGVLCLATLCDRPTGKHIFESVKNRLDECHISFDNLCGLTADGAAAMQSAQVGVLNCFQEICTQKLFMFHCFAHQEVLASKASMKTMDEVESIVKKSINAVNTSSINKGRFTALCKMDNETHKVLLNYNPVCWLSFNDSVQRLFELWEELIEVLNTVSPELAQKLKDPAIHGCLLFLKEFLPKLASVNLELQKRQLTIFDSIEVIHTFRMTVTDIVQHLQEERDFTVFNELSQFLSCQDKIVTKYLSILSEDLENRFSEGNFFLQYATFMTDPFNNTGSSSLAANILTTLQDRLASFASVDLSNLKYLMVHMRNDARLKTYFIQEFWSNVFQFEDTYKPLAKVALLLLSLFPTTVLCERAFSALHFLKNKYRSRLTDANLEASLLVSQETRDPAEFPFKELLNFCKVPKEPSTAKKSRTWKEEKRAFQDKWEMQFLVFLKQADSNCDQVAVCAVCKKEIHQIKMYAMQRHYNTHVGEVKKHYNDNFQRCKLLNKAKTELKRQRRRLRGFLDQADQIRMATFKVALLLGQARKPFSDGDLVKKIVLAVQPENSFFRDIPLSNDTLQRRTQELANFMQNEIAEKVATCPFYSLCLDESLDIARNSKVIICVCYFDCDRHCFCEGVLCLATLCDRPTGKHIFESVKNRLDECHISFDNLCGLTADGAAAMQSAQVGVLNCFQEICTQKLFMFHCFAHQEVLASKASMKTMDEVESIVKKSINAVNTSSINKGRFTALCKMDNETHKVLLNYNPVCWLSFNDSVQRLFELWEELIEVLNTVSPELAQKLKDPAIHGCLLFLKEFLPKLASVNLELQKRQLTIFDSIEVIHTFRMTVTDIVQHLQEERDFTVFNELSQFLSCQDKIVTKYLSILSEDLENRFSEGNFFLQYATFMTDPFNNTGSSSLAANILTTLQDRLASFASVDLSNLKYLMVHMRNDARLKTYFIQEFWSNVFQFEDTYKPLAKVALLLLSLFPTTVLCERAFSALHFLKNKYRSRLTDANLEASLLVSQETRDPAEFPFKELLNFCK

Secondary structure (DSSP, 8-state):
-------------TTTTT----THHHHHH-EEEE---TTS--EEEETTT--EE----HHHHHHHHHHSHHHHHHH--SHHHHHHHHHHHHHHHHHHHHHHTT---HHHHHHHHHHHHHHHHHHTT--TTHHHHHHHHHHHH-TT-HHHHHS---HHHHHHHHHHHHHHHHHHHHHHHHHSS-EEEEEEEEE-TT--EEEEEEEEEEETTTTEEEEEEEEEEE--S---HHHHHHHHHHHHHHTT--STTEEEEEEE--GGGHHHHHHHHHHHHHH-SS--EEEE-HHHHHHHHHHHHHGGGHHHHHHHHHHHHHHHS-HHHHHHHHHHHHHTT-S--SPPP--TT-HHHHHHHHHHHHHTHHHHHHHHHHH-HHHHHHHH-HHHHHHHHHHHHHHHHHHHHHHHHTSTT--HHHHHHHHHHHHHHHHHHHHHHHHH---TTSHHHHHH-SS-HHHHHHHHHHHHHHHHHHTTTTHHHHHHHHHHH-TT--SSHHHHHHHHHHHTHHHHHTSTT---TTHHHHHHHHHT-GGGGGS-GGGHHHHHHHH-STTHHHHHHHHHHHT-----HHHHHHHHHHHHHS-GGGTT--HHHHHHHHHHHT----TTTS-HHHHHHHH-/-------------TTTS--PPPTHHHHHH-EEEE---TTS--EEEETTT--EE----HHHHHHHHHHSHHHHHHH--SHHHHHHHHHHHHHHHHHHHHHHTT---HHHHHHHHHHHHHHHHHHTT--TTHHHHHHHHHHHH-TT-HHHHHS---HHHHHHHHHHHHHHHHHHHHHHHHHSS-EEEEEEEEE-TT--EEEEEEEEEEETTTTEEEEEEEEEEE--S---HHHHHHHHHHHHHHTT--STTEEEEEEE--GGGHHHHHHHHHHHHHH-SS--EEEE-HHHHHHHHHHHHHGGGHHHHHHHHHHHHHHHS-HHHHHHHHHHHHHTT-S--SPPP--TT-HHHHHHHHHHHHHTHHHHHHHHHHH-HHHHHHHH-HHHHHHHHHHHHHHHHHHHHHHHHTSTT--HHHHHHHHHHHHHHHHHHHHHHHHH---TTSHHHHHHTTS-HHHHHHHHHHHHHHHHHHTGGGHHHHHHHHHHH-TT--SSHHHHHHHHHHHTHHHHHTSTT---TTHHHHHHHHHT-GGGGGS-GGGHHHHHHHH-STTHHHHHHHHHHHT-----HHHHHHHHHHHHHS-GGGTT--HHHHHHHHHHHT----TTTS-HHHHHHHH-

InterPro domains:
  IPR008906 HAT, C-terminal dimerisation domain [PF05699] (537-602)
  IPR012337 Ribonuclease H-like superfamily [SSF53098] (175-600)

Radius of gyration: 41.19 Å; Cα contacts (8 Å, |Δi|>4): 1624; chains: 2; bounding box: 107×121×126 Å

Solvent-accessible surface area (backbone atoms only — not comparable to full-atom values): 66963 Å² total; per-residue (Å²): 130,82,81,74,80,79,75,80,75,75,73,78,55,73,78,75,55,72,62,62,86,56,78,69,43,30,76,75,46,39,32,44,73,48,87,60,68,96,86,57,76,69,32,33,30,32,41,82,82,66,49,79,38,67,64,65,44,71,67,53,43,50,54,56,31,63,74,43,40,67,60,36,60,72,72,38,68,46,72,65,48,41,50,50,40,40,50,49,37,51,50,48,48,52,51,50,49,60,56,64,68,51,76,54,52,71,67,50,46,45,50,49,38,44,41,50,44,28,50,53,38,19,41,68,57,49,65,45,57,51,38,45,52,48,45,53,44,49,41,71,63,38,71,80,46,59,67,62,70,67,44,73,36,43,43,68,52,30,48,52,43,32,41,51,51,22,51,49,52,41,48,54,50,32,54,42,56,69,71,24,80,36,28,14,38,31,38,35,53,49,64,47,82,88,56,45,44,33,35,37,36,30,38,26,28,43,35,77,88,77,60,42,79,46,73,46,75,60,51,68,35,72,54,77,62,72,76,38,14,63,51,49,38,52,45,49,50,51,50,36,51,76,59,64,51,74,70,84,36,52,46,24,42,22,44,48,45,53,80,92,24,47,68,21,37,57,34,28,56,48,52,50,47,69,72,41,86,37,61,55,48,74,43,61,22,48,50,57,51,51,50,52,26,52,52,60,23,42,59,80,43,44,67,53,55,48,53,51,50,52,53,47,47,66,32,65,73,35,60,62,44,35,40,52,44,29,51,48,23,53,75,67,66,43,92,65,52,72,84,58,76,79,41,87,86,38,61,63,35,46,43,50,31,48,49,48,45,63,75,41,38,67,52,49,44,56,49,25,52,71,76,38,47,67,59,36,50,50,57,65,31,63,72,46,33,47,53,48,44,41,45,58,62,48,35,57,55,54,44,49,51,48,54,61,52,57,46,82,90,57,39,39,53,57,48,44,47,54,52,48,53,49,39,51,51,44,45,51,50,42,50,38,35,70,73,64,66,51,47,73,88,39,72,71,33,50,76,63,55,81,84,53,58,65,63,53,44,51,30,44,47,46,31,36,50,39,49,48,63,74,42,47,78,47,53,62,46,56,50,38,35,46,27,73,70,38,60,63,47,78,85,49,26,57,58,45,29,45,50,46,48,58,70,38,35,68,43,50,58,40,35,86,88,49,53,72,76,57,47,63,56,48,52,57,48,51,49,70,37,72,74,62,69,70,52,55,69,92,49,30,52,53,46,35,45,73,74,27,76,88,50,26,52,60,20,48,55,52,50,48,55,58,25,32,59,39,48,51,50,69,43,51,51,49,47,54,51,40,47,63,55,34,30,90,90,37,66,79,64,48,70,69,57,47,41,17,44,45,48,35,35,68,51,80,73,48,77,90,72,46,65,60,68,60,48,56,57,69,74,104,132,82,80,76,80,82,76,79,78,77,74,80,55,73,78,74,56,73,62,64,86,56,76,69,42,30,76,75,46,38,31,44,72,48,85,60,68,94,87,58,75,68,31,32,30,32,43,84,82,66,48,79,38,68,65,63,44,72,68,53,44,50,53,57,32,63,73,42,41,70,60,36,60,71,72,38,68,47,73,66,48,41,51,51,41,41,51,49,37,51,51,48,47,51,50,49,47,59,54,62,70,48,74,53,50,71,66,50,46,46,51,49,36,41,41,52,46,28,49,53,36,20,40,67,57,49,66,46,56,51,39,46,52,48,46,52,45,49,40,70,61,37,72,82,46,59,68,63,70,66,45,73,36,42,42,67,52,32,49,52,41,31,43,51,50,23,52,51,54,41,48,53,52,32,54,43,55,68,71,24,78,38,29,14,36,32,38,34,51,48,64,47,82,87,55,46,45,33,34,37,36,30,39,25,28,42,36,78,89,77,59,40,79,44,73,48,74,61,52,68,34,72,53,83,64,74,76,37,14,63,52,50,41,51,43,48,49,51,51,34,51,74,57,64,50,73,71,83,38,52,46,25,42,20,45,48,45,52,80,94,24,45,69,21,38,57,34,28,57,50,52,51,49,70,72,41,87,37,60,56,48,74,42,62,22,49,52,58,52,50,50,50,26,54,52,60,22,43,59,80,42,44,67,53,53,48,51,52,52,50,53,48,47,62,32,65,74,35,61,59,44,36,37,52,42,28,50,47,22,53,73,68,65,43,92,65,51,73,82,57,76,77,42,88,87,40,62,64,36,46,42,51,30,48,50,47,45,62,76,40,38,68,51,49,44,56,51,26,52,71,78,38,48,66,58,35,51,50,57,64,30,63,72,45,34,45,51,49,44,42,45,55,63,49,36,57,57,55,43,48,53,47,54,61,51,57,46,80,90,56,38,39,52,58,49,43,48,54,52,47,53,49,39,52,50,44,47,52,52,42,48,38,38,71,72,64,66,50,46,72,88,38,74,72,34,50,75,63,45,82,82,52,58,64,61,52,46,49,30,43,47,45,30,34,51,40,47,50,64,74,44,48,77,44,52,61,46,57,48,38,34,47,26,73,71,37,59,62,48,77,85,51,25,57,60,44,29,43,51,46,49,58,71,39,37,71,43,51,58,42,36,86,89,51,54,73,77,58,47,63,56,50,52,56,50,52,49,70,36,71,75,60,70,70,52,56,70,93,51,32,53,53,45,36,45,73,72,28,76,88,50,24,51,59,20,50,55,51,51,47,55,57,25,31,59,39,45,49,49,72,41,52,52,50,47,52,50,41,46,64,53,36,31,91,92,39,66,79,64,49,71,69,56,46,40,16,44,45,47,34,35,69,51,79,74,49,78,88,71,46,63,59,68,61,48,55,57,70,75,104